Protein AF-A0A1H4GBQ2-F1 (afdb_monomer_lite)

pLDDT: mean 77.28, std 14.81, range [30.03, 96.12]

Structure (mmCIF, N/CA/C/O backbone):
data_AF-A0A1H4GBQ2-F1
#
_entry.id   AF-A0A1H4GBQ2-F1
#
loop_
_atom_site.group_PDB
_atom_site.id
_atom_site.type_symbol
_atom_site.label_atom_id
_atom_site.label_alt_id
_atom_site.label_comp_id
_atom_site.label_asym_id
_atom_site.label_entity_id
_atom_site.label_seq_id
_atom_site.pdbx_PDB_ins_code
_atom_site.Cartn_x
_atom_site.Cartn_y
_atom_site.Cartn_z
_atom_site.occupancy
_atom_site.B_iso_or_equiv
_atom_site.auth_seq_id
_atom_site.auth_comp_id
_atom_site.auth_asym_id
_atom_site.auth_atom_id
_atom_site.pdbx_PDB_model_num
ATOM 1 N N . MET A 1 1 ? -27.674 4.310 25.712 1.00 76.94 1 MET A N 1
ATOM 2 C CA . MET A 1 1 ? -26.954 3.384 26.612 1.00 76.94 1 MET A CA 1
ATOM 3 C C . MET A 1 1 ? -27.691 3.393 27.931 1.00 76.94 1 MET A C 1
ATOM 5 O O . MET A 1 1 ? -27.932 4.472 28.451 1.00 76.94 1 MET A O 1
ATOM 9 N N . ALA A 1 2 ? -28.086 2.229 28.436 1.00 80.38 2 ALA A N 1
ATOM 10 C CA . ALA A 1 2 ? -28.625 2.151 29.788 1.00 80.38 2 ALA A CA 1
ATOM 11 C C . ALA A 1 2 ? -27.504 1.895 30.788 1.00 80.38 2 ALA A C 1
ATOM 13 O O . ALA A 1 2 ? -26.468 1.318 30.448 1.00 80.38 2 ALA A O 1
ATOM 14 N N . ASN A 1 3 ? -27.729 2.291 32.031 1.00 89.44 3 ASN A N 1
ATOM 15 C CA . ASN A 1 3 ? -26.809 2.050 33.128 1.00 89.44 3 ASN A CA 1
ATOM 16 C C . ASN A 1 3 ? -27.452 1.130 34.188 1.00 89.44 3 ASN A C 1
ATOM 18 O O . ASN A 1 3 ? -28.636 0.794 34.131 1.00 89.44 3 ASN A O 1
ATOM 22 N N . ILE A 1 4 ? -26.668 0.674 35.169 1.00 90.88 4 ILE A N 1
ATOM 23 C CA . ILE A 1 4 ? -27.172 -0.248 36.204 1.00 90.88 4 ILE A CA 1
ATOM 24 C C . ILE A 1 4 ? -28.290 0.393 37.037 1.00 90.88 4 ILE A C 1
ATOM 26 O O . ILE A 1 4 ? -29.194 -0.314 37.489 1.00 90.88 4 ILE A O 1
ATOM 30 N N . ILE A 1 5 ? -28.262 1.717 37.219 1.00 91.19 5 ILE A N 1
ATOM 31 C CA . ILE A 1 5 ? -29.330 2.440 37.913 1.00 91.19 5 ILE A CA 1
ATOM 32 C C . ILE A 1 5 ? -30.654 2.355 37.138 1.00 91.19 5 ILE A C 1
ATOM 34 O O . ILE A 1 5 ? -31.683 2.124 37.770 1.00 91.19 5 ILE A O 1
ATOM 38 N N . ASP A 1 6 ? -30.653 2.419 35.804 1.00 91.44 6 ASP A N 1
ATOM 39 C CA . ASP A 1 6 ? -31.865 2.220 34.988 1.00 91.44 6 ASP A CA 1
ATOM 40 C C . ASP A 1 6 ? -32.473 0.831 35.190 1.00 91.44 6 ASP A C 1
ATOM 42 O O . ASP A 1 6 ? -33.692 0.666 35.252 1.00 91.44 6 ASP A O 1
ATOM 46 N N . GLY A 1 7 ? -31.619 -0.182 35.330 1.00 92.06 7 GLY A N 1
ATOM 47 C CA . GLY A 1 7 ? -32.039 -1.534 35.675 1.00 92.06 7 GLY A CA 1
ATOM 48 C C . GLY A 1 7 ? -32.693 -1.614 37.055 1.00 92.06 7 GLY A C 1
ATOM 49 O O . GLY A 1 7 ? -33.769 -2.190 37.208 1.00 92.06 7 GLY A O 1
ATOM 50 N N . LEU A 1 8 ? -32.105 -0.962 38.060 1.00 92.56 8 LEU A N 1
ATOM 51 C CA . LEU A 1 8 ? -32.701 -0.863 39.399 1.00 92.56 8 LEU A CA 1
ATOM 52 C C . LEU A 1 8 ? -34.029 -0.087 39.378 1.00 92.56 8 LEU A C 1
ATOM 54 O O . LEU A 1 8 ? -34.978 -0.486 40.050 1.00 92.56 8 LEU A O 1
ATOM 58 N N . ASN A 1 9 ? -34.133 0.948 38.541 1.00 92.25 9 ASN A N 1
ATOM 59 C CA . ASN A 1 9 ? -35.370 1.687 38.283 1.00 92.25 9 ASN A CA 1
ATOM 60 C C . ASN A 1 9 ? -36.445 0.842 37.584 1.00 92.25 9 ASN A C 1
ATOM 62 O O . ASN A 1 9 ? -37.600 1.264 37.562 1.00 92.25 9 ASN A O 1
ATOM 66 N N . LYS A 1 10 ? -36.117 -0.344 37.053 1.00 93.81 10 LYS A N 1
ATOM 67 C CA . LYS A 1 10 ? -37.066 -1.319 36.483 1.00 93.81 10 LYS A CA 1
ATOM 68 C C . LYS A 1 10 ? -37.349 -2.518 37.398 1.00 93.81 10 LYS A C 1
ATOM 70 O O . LYS A 1 10 ? -38.319 -3.231 37.168 1.00 93.81 10 LYS A O 1
ATOM 75 N N . ALA A 1 11 ? -36.565 -2.722 38.458 1.00 94.12 11 ALA A N 1
ATOM 76 C CA . ALA A 1 11 ? -36.731 -3.847 39.383 1.00 94.12 11 ALA A CA 1
ATOM 77 C C . ALA A 1 11 ? -38.071 -3.798 40.134 1.00 94.12 11 ALA A C 1
ATOM 79 O O . ALA A 1 11 ? -38.627 -2.721 40.362 1.00 94.12 11 ALA A O 1
ATOM 80 N N . THR A 1 12 ? -38.602 -4.947 40.556 1.00 94.69 12 THR A N 1
ATOM 81 C CA . THR A 1 12 ? -39.838 -4.964 41.350 1.00 94.69 12 THR A CA 1
ATOM 82 C C . THR A 1 12 ? -39.607 -4.332 42.728 1.00 94.69 12 THR A C 1
ATOM 84 O O . THR A 1 12 ? -38.496 -4.355 43.264 1.00 94.69 12 THR A O 1
ATOM 87 N N . ASN A 1 13 ? -40.655 -3.759 43.332 1.00 93.69 13 ASN A N 1
ATOM 88 C CA . ASN A 1 13 ? -40.546 -3.207 44.688 1.00 93.69 13 ASN A CA 1
ATOM 89 C C . ASN A 1 13 ? -40.135 -4.290 45.698 1.00 93.69 13 ASN A C 1
ATOM 91 O O . ASN A 1 13 ? -39.359 -4.017 46.609 1.00 93.69 13 ASN A O 1
ATOM 95 N N . GLU A 1 14 ? -40.618 -5.521 45.519 1.00 93.94 14 GLU A N 1
ATOM 96 C CA . GLU A 1 14 ? -40.261 -6.649 46.376 1.00 93.94 14 GLU A CA 1
ATOM 97 C C . GLU A 1 14 ? -38.757 -6.956 46.313 1.00 93.94 14 GLU A C 1
ATOM 99 O O . GLU A 1 14 ? -38.107 -7.092 47.353 1.00 93.94 14 GLU A O 1
ATOM 104 N N . ASP A 1 15 ? -38.177 -6.992 45.113 1.00 94.00 15 ASP A N 1
ATOM 105 C CA . ASP A 1 15 ? -36.750 -7.269 44.942 1.00 94.00 15 ASP A CA 1
ATOM 106 C C . ASP A 1 15 ? -35.870 -6.142 45.490 1.00 94.00 15 ASP A C 1
ATOM 108 O O . ASP A 1 15 ? -34.857 -6.412 46.142 1.00 94.00 15 ASP A O 1
ATOM 112 N N . LEU A 1 16 ? -36.278 -4.880 45.308 1.00 94.62 16 LEU A N 1
ATOM 113 C CA . LEU A 1 16 ? -35.585 -3.725 45.887 1.00 94.62 16 LEU A CA 1
ATOM 114 C C . LEU A 1 16 ? -35.581 -3.780 47.420 1.00 94.62 16 LEU A C 1
ATOM 116 O O . LEU A 1 16 ? -34.541 -3.557 48.042 1.00 94.62 16 LEU A O 1
ATOM 120 N N . ARG A 1 17 ? -36.709 -4.139 48.046 1.00 94.62 17 ARG A N 1
ATOM 121 C CA . ARG A 1 17 ? -36.796 -4.311 49.507 1.00 94.62 17 ARG A CA 1
ATOM 122 C C . ARG A 1 17 ? -35.899 -5.442 49.993 1.00 94.62 17 ARG A C 1
ATOM 124 O O . ARG A 1 17 ? -35.152 -5.256 50.956 1.00 94.62 17 ARG A O 1
ATOM 131 N N . LYS A 1 18 ? -35.919 -6.592 49.308 1.00 93.69 18 LYS A N 1
ATOM 132 C CA . LYS A 1 18 ? -35.041 -7.730 49.621 1.00 93.69 18 LYS A CA 1
ATOM 133 C C . LYS A 1 18 ? -33.569 -7.334 49.509 1.00 93.69 18 LYS A C 1
ATOM 135 O O . LYS A 1 18 ? -32.798 -7.638 50.422 1.00 93.69 18 LYS A O 1
ATOM 140 N N . LEU A 1 19 ? -33.181 -6.630 48.444 1.00 94.25 19 LEU A N 1
ATOM 141 C CA . LEU A 1 19 ? -31.815 -6.147 48.243 1.00 94.25 19 LEU A CA 1
ATOM 142 C C . LEU A 1 19 ? -31.403 -5.159 49.342 1.00 94.25 19 LEU A C 1
ATOM 144 O O . LEU A 1 19 ? -30.373 -5.364 49.987 1.00 94.25 19 LEU A O 1
ATOM 148 N N . ASN A 1 20 ? -32.217 -4.137 49.619 1.00 95.31 20 ASN A N 1
ATOM 149 C CA . ASN A 1 20 ? -31.943 -3.142 50.660 1.00 95.31 20 ASN A CA 1
ATOM 150 C C . ASN A 1 20 ? -31.788 -3.798 52.043 1.00 95.31 20 ASN A C 1
ATOM 152 O O . ASN A 1 20 ? -30.834 -3.507 52.778 1.00 95.31 20 ASN A O 1
ATOM 156 N N . ALA A 1 21 ? -32.650 -4.770 52.360 1.00 94.50 21 ALA A N 1
ATOM 157 C CA . ALA A 1 21 ? -32.540 -5.575 53.568 1.00 94.50 21 ALA A CA 1
ATOM 158 C C . ALA A 1 21 ? -31.230 -6.385 53.603 1.00 94.50 21 ALA A C 1
ATOM 160 O O . ALA A 1 21 ? -30.543 -6.366 54.627 1.00 94.50 21 ALA A O 1
ATOM 161 N N . ILE A 1 22 ? -30.806 -7.033 52.507 1.00 93.00 22 ILE A N 1
ATOM 162 C CA . ILE A 1 22 ? -29.505 -7.734 52.434 1.00 93.00 22 ILE A CA 1
ATOM 163 C C . ILE A 1 22 ? -28.348 -6.760 52.710 1.00 93.00 22 ILE A C 1
ATOM 165 O O . ILE A 1 22 ? -27.485 -7.029 53.558 1.00 93.00 22 ILE A O 1
ATOM 169 N N . LEU A 1 23 ? -28.329 -5.613 52.025 1.00 92.19 23 LEU A N 1
ATOM 170 C CA . LEU A 1 23 ? -27.261 -4.618 52.132 1.00 92.19 23 LEU A CA 1
ATOM 171 C C . LEU A 1 23 ? -27.115 -4.092 53.564 1.00 92.19 23 LEU A C 1
ATOM 173 O O . LEU A 1 23 ? -25.989 -4.006 54.078 1.00 92.19 23 LEU A O 1
ATOM 177 N N . LYS A 1 24 ? -28.240 -3.818 54.235 1.00 92.75 24 LYS A N 1
ATOM 178 C CA . LYS A 1 24 ? -28.261 -3.318 55.613 1.00 92.75 24 LYS A CA 1
ATOM 179 C C . LYS A 1 24 ? -27.951 -4.397 56.652 1.00 92.75 24 LYS A C 1
ATOM 181 O O . LYS A 1 24 ? -27.216 -4.129 57.603 1.00 92.75 24 LYS A O 1
ATOM 186 N N . THR A 1 25 ? -28.461 -5.614 56.467 1.00 93.06 25 THR A N 1
ATOM 187 C CA . THR A 1 25 ? -28.349 -6.695 57.458 1.00 93.06 25 THR A CA 1
ATOM 188 C C . THR A 1 25 ? -26.918 -7.199 57.583 1.00 93.06 25 THR A C 1
ATOM 190 O O . THR A 1 25 ? -26.358 -7.214 58.679 1.00 93.06 25 THR A O 1
ATOM 193 N N . TYR A 1 26 ? -26.305 -7.606 56.469 1.00 91.38 26 TYR A N 1
ATOM 194 C CA . TYR A 1 26 ? -25.084 -8.414 56.476 1.00 91.38 26 TYR A CA 1
ATOM 195 C C . TYR A 1 26 ? -23.810 -7.570 56.590 1.00 91.38 26 TYR A C 1
ATOM 197 O O . TYR A 1 26 ? -23.049 -7.450 55.636 1.00 91.38 26 TYR A O 1
ATOM 205 N N . THR A 1 27 ? -23.565 -6.939 57.737 1.00 90.75 27 THR A N 1
ATOM 206 C CA . THR A 1 27 ? -22.317 -6.207 58.040 1.00 90.75 27 THR A CA 1
ATOM 207 C C . THR A 1 27 ? -21.495 -6.944 59.100 1.00 90.75 27 THR A C 1
ATOM 209 O O . THR A 1 27 ? -22.057 -7.712 59.879 1.00 90.75 27 THR A O 1
ATOM 212 N N . LEU A 1 28 ? -20.175 -6.709 59.154 1.00 89.00 28 LEU A N 1
ATOM 213 C CA . LEU A 1 28 ? -19.306 -7.288 60.196 1.00 89.00 28 LEU A CA 1
ATOM 214 C C . LEU A 1 28 ? -19.807 -6.913 61.600 1.00 89.00 28 LEU A C 1
ATOM 216 O O . LEU A 1 28 ? -19.947 -7.774 62.463 1.00 89.00 28 LEU A O 1
ATOM 220 N N . THR A 1 29 ? -20.180 -5.644 61.789 1.00 88.69 29 THR A N 1
ATOM 221 C CA . THR A 1 29 ? -20.730 -5.118 63.044 1.00 88.69 29 THR A CA 1
ATOM 222 C C . THR A 1 29 ? -22.030 -5.812 63.438 1.00 88.69 29 THR A C 1
ATOM 224 O O . THR A 1 29 ? -22.156 -6.279 64.566 1.00 88.69 29 THR A O 1
ATOM 227 N N . ASN A 1 30 ? -22.990 -5.934 62.516 1.00 91.25 30 ASN A N 1
ATOM 228 C CA . ASN A 1 30 ? -24.259 -6.599 62.813 1.00 91.25 30 ASN A CA 1
ATOM 229 C C . ASN A 1 30 ? -24.060 -8.085 63.093 1.00 91.25 30 ASN A C 1
ATOM 231 O O . ASN A 1 30 ? -24.680 -8.613 64.011 1.00 91.25 30 ASN A O 1
ATOM 235 N N . TYR A 1 31 ? -23.176 -8.749 62.347 1.00 89.75 31 TYR A N 1
ATOM 236 C CA . TYR A 1 31 ? -22.852 -10.151 62.581 1.00 89.75 31 TYR A CA 1
ATOM 237 C C . TYR A 1 31 ? -22.265 -10.361 63.983 1.00 89.75 31 TYR A C 1
ATOM 239 O O . TYR A 1 31 ? -22.724 -11.233 64.717 1.00 89.75 31 TYR A O 1
ATOM 247 N N . PHE A 1 32 ? -21.323 -9.506 64.391 1.00 86.31 32 PHE A N 1
ATOM 248 C CA . PHE A 1 32 ? -20.734 -9.519 65.729 1.00 86.31 32 PHE A CA 1
ATOM 249 C C . PHE A 1 32 ? -21.778 -9.249 66.825 1.00 86.31 32 PHE A C 1
ATOM 251 O O . PHE A 1 32 ? -21.898 -10.025 67.770 1.00 86.31 32 PHE A O 1
ATOM 258 N N . ILE A 1 33 ? -22.610 -8.211 66.675 1.00 89.00 33 ILE A N 1
ATOM 259 C CA . ILE A 1 33 ? -23.689 -7.898 67.631 1.00 89.00 33 ILE A CA 1
ATOM 260 C C . ILE A 1 33 ? -24.659 -9.077 67.768 1.00 89.00 33 ILE A C 1
ATOM 262 O O . ILE A 1 33 ? -25.045 -9.438 68.881 1.00 89.00 33 ILE A O 1
ATOM 266 N N . GLN A 1 34 ? -25.064 -9.688 66.652 1.00 90.06 34 GLN A N 1
ATOM 267 C CA . GLN A 1 34 ? -25.981 -10.826 66.678 1.00 90.06 34 GLN A CA 1
ATOM 268 C C . GLN A 1 34 ? -25.338 -12.061 67.302 1.00 90.06 34 GLN A C 1
ATOM 270 O O . GLN A 1 34 ? -26.009 -12.756 68.059 1.00 90.06 34 GLN A O 1
ATOM 275 N N . PHE A 1 35 ? -24.043 -12.292 67.078 1.00 86.69 35 PHE A N 1
ATOM 276 C CA . PHE A 1 35 ? -23.303 -13.346 67.765 1.00 86.69 35 PHE A CA 1
ATOM 277 C C . PHE A 1 35 ? -23.357 -13.175 69.292 1.00 86.69 35 PHE A C 1
ATOM 279 O O . PHE A 1 35 ? -23.768 -14.101 69.989 1.00 86.69 35 PHE A O 1
ATOM 286 N N . PHE A 1 36 ? -23.052 -11.983 69.822 1.00 86.38 36 PHE A N 1
ATOM 287 C CA . PHE A 1 36 ? -23.130 -11.730 71.269 1.00 86.38 36 PHE A CA 1
ATOM 288 C C . PHE A 1 36 ? -24.553 -11.816 71.820 1.00 86.38 36 PHE A C 1
ATOM 290 O O . PHE A 1 36 ? -24.750 -12.248 72.954 1.00 86.38 36 PHE A O 1
ATOM 297 N N . ARG A 1 37 ? -25.570 -11.454 71.029 1.00 88.06 37 ARG A N 1
ATOM 298 C CA . ARG A 1 37 ? -26.972 -11.663 71.419 1.00 88.06 37 ARG A CA 1
ATOM 299 C C . ARG A 1 37 ? -27.326 -13.146 71.490 1.00 88.06 37 ARG A C 1
ATOM 301 O O . ARG A 1 37 ? -27.980 -13.546 72.451 1.00 88.06 37 ARG A O 1
ATOM 308 N N . CYS A 1 38 ? -26.872 -13.951 70.529 1.00 87.06 38 CYS A N 1
ATOM 309 C CA . CYS A 1 38 ? -27.035 -15.403 70.554 1.00 87.06 38 CYS A CA 1
ATOM 310 C C . CYS A 1 38 ? -26.312 -16.021 71.757 1.00 87.06 38 CYS A C 1
ATOM 312 O O . CYS A 1 38 ? -26.916 -16.796 72.491 1.00 87.06 38 CYS A O 1
ATOM 314 N N . LEU A 1 39 ? -25.067 -15.619 72.023 1.00 85.19 39 LEU A N 1
ATOM 315 C CA . LEU A 1 39 ? -24.312 -16.068 73.194 1.00 85.19 39 LEU A CA 1
ATOM 316 C C . LEU A 1 39 ? -25.009 -15.657 74.502 1.00 85.19 39 LEU A C 1
ATOM 318 O O . LEU A 1 39 ? -25.190 -16.468 75.405 1.00 85.19 39 LEU A O 1
ATOM 322 N N . GLY A 1 40 ? -25.498 -14.419 74.576 1.00 86.62 40 GLY A N 1
ATOM 323 C CA . GLY A 1 40 ? -26.304 -13.937 75.693 1.00 86.62 40 GLY A CA 1
ATOM 324 C C . GLY A 1 40 ? -27.594 -14.737 75.886 1.00 86.62 40 GLY A C 1
ATOM 325 O O . GLY A 1 40 ? -28.034 -14.908 77.017 1.00 86.62 40 GLY A O 1
ATOM 326 N N . ASN A 1 41 ? -28.195 -15.267 74.817 1.00 88.25 41 ASN A N 1
ATOM 327 C CA . ASN A 1 41 ? -29.344 -16.165 74.930 1.00 88.25 41 ASN A CA 1
ATOM 328 C C . ASN A 1 41 ? -28.969 -17.542 75.483 1.00 88.25 41 ASN A C 1
ATOM 330 O O . ASN A 1 41 ? -29.775 -18.103 76.217 1.00 88.25 41 ASN A O 1
ATOM 334 N N . VAL A 1 42 ? -27.768 -18.057 75.201 1.00 85.69 42 VAL A N 1
ATOM 335 C CA . VAL A 1 42 ? -27.256 -19.276 75.852 1.00 85.69 42 VAL A CA 1
ATOM 336 C C . VAL A 1 42 ? -27.130 -19.048 77.358 1.00 85.69 42 VAL A C 1
ATOM 338 O O . VAL A 1 42 ? -27.633 -19.847 78.141 1.00 85.69 42 VAL A O 1
ATOM 341 N N . PHE A 1 43 ? -26.563 -17.914 77.781 1.00 84.62 43 PHE A N 1
ATOM 342 C CA . PHE A 1 43 ? -26.512 -17.563 79.203 1.00 84.62 43 PHE A CA 1
ATOM 343 C C . PHE A 1 43 ? -27.905 -17.387 79.807 1.00 84.62 43 PHE A C 1
ATOM 345 O O . PHE A 1 43 ? -28.184 -17.937 80.864 1.00 84.62 43 PHE A O 1
ATOM 352 N N . ARG A 1 44 ? -28.820 -16.685 79.128 1.00 87.25 44 ARG A N 1
ATOM 353 C CA . ARG A 1 44 ? -30.214 -16.576 79.585 1.00 87.25 44 ARG A CA 1
ATOM 354 C C . ARG A 1 44 ? -30.869 -17.942 79.738 1.00 87.25 44 ARG A C 1
ATOM 356 O O . ARG A 1 44 ? -31.555 -18.142 80.726 1.00 87.25 44 ARG A O 1
ATOM 363 N N . TYR A 1 45 ? -30.624 -18.870 78.817 1.00 86.69 45 TYR A N 1
ATOM 364 C CA . TYR A 1 45 ? -31.121 -20.237 78.918 1.00 86.69 45 TYR A CA 1
ATOM 365 C C . TYR A 1 45 ? -30.569 -20.952 80.161 1.00 86.69 45 TYR A C 1
ATOM 367 O O . TYR A 1 45 ? -31.349 -21.498 80.937 1.00 86.69 45 TYR A O 1
ATOM 375 N N . ILE A 1 46 ? -29.256 -20.856 80.412 1.00 87.88 46 ILE A N 1
ATOM 376 C CA . ILE A 1 46 ? -28.610 -21.383 81.630 1.00 87.88 46 ILE A CA 1
ATOM 377 C C . ILE A 1 46 ? -29.237 -20.772 82.896 1.00 87.88 46 ILE A C 1
ATOM 379 O O . ILE A 1 46 ? -29.511 -21.484 83.859 1.00 87.88 46 ILE A O 1
ATOM 383 N N . PHE A 1 47 ? -29.540 -19.472 82.876 1.00 87.69 47 PHE A N 1
ATOM 384 C CA . PHE A 1 47 ? -30.160 -18.742 83.987 1.00 87.69 47 PHE A CA 1
ATOM 385 C C . PHE A 1 47 ? -31.704 -18.742 83.969 1.00 87.69 47 PHE A C 1
ATOM 387 O O . PHE A 1 47 ? -32.316 -18.001 84.734 1.00 87.69 47 PHE A O 1
ATOM 394 N N . ARG A 1 48 ? -32.355 -19.548 83.113 1.00 87.81 48 ARG A N 1
ATOM 395 C CA . ARG A 1 48 ? -33.827 -19.640 82.958 1.00 87.81 48 ARG A CA 1
ATOM 396 C C . ARG A 1 48 ? -34.549 -18.310 82.658 1.00 87.81 48 ARG A C 1
ATOM 398 O O . ARG A 1 48 ? -35.730 -18.146 82.954 1.00 87.81 48 ARG A O 1
ATOM 405 N N . ILE A 1 49 ? -33.868 -17.360 82.026 1.00 88.81 49 ILE A N 1
ATOM 406 C CA . ILE A 1 49 ? -34.423 -16.090 81.541 1.00 88.81 49 ILE A CA 1
ATOM 407 C C . ILE A 1 49 ? -34.925 -16.275 80.097 1.00 88.81 49 ILE A C 1
ATOM 409 O O . ILE A 1 49 ? -34.285 -16.953 79.292 1.00 88.81 49 ILE A O 1
ATOM 413 N N . LYS A 1 50 ? -36.050 -15.641 79.726 1.00 84.75 50 LYS A N 1
ATOM 414 C CA . LYS A 1 50 ? -36.595 -15.722 78.355 1.00 84.75 50 LYS A CA 1
ATOM 415 C C . LYS A 1 50 ? -35.574 -15.235 77.304 1.00 84.75 50 LYS A C 1
ATOM 417 O O . LYS A 1 50 ? -35.006 -14.148 77.468 1.00 84.75 50 LYS A O 1
ATOM 422 N N . PRO A 1 51 ? -35.346 -15.991 76.212 1.00 81.62 51 PRO A N 1
ATOM 423 C CA . PRO A 1 51 ? -34.425 -15.590 75.155 1.00 81.62 51 PRO A CA 1
ATOM 424 C C . PRO A 1 51 ? -34.971 -14.380 74.388 1.00 81.62 51 PRO A C 1
ATOM 426 O O . PRO A 1 51 ? -36.177 -14.229 74.202 1.00 81.62 51 PRO A O 1
ATOM 429 N N . LYS A 1 52 ? -34.072 -13.514 73.915 1.00 86.31 52 LYS A N 1
ATOM 430 C CA . LYS A 1 52 ? -34.428 -12.415 73.004 1.00 86.31 52 LYS A CA 1
ATOM 431 C C . LYS A 1 52 ? -34.307 -12.889 71.557 1.00 86.31 52 LYS A C 1
ATOM 433 O O . LYS A 1 52 ? -33.435 -13.697 71.257 1.00 86.31 52 LYS A O 1
ATOM 438 N N . GLN A 1 53 ? -35.120 -12.361 70.646 1.00 84.56 53 GLN A N 1
ATOM 439 C CA . GLN A 1 53 ? -34.962 -12.648 69.217 1.00 84.56 53 GLN A CA 1
ATOM 440 C C . GLN A 1 53 ? -33.576 -12.177 68.738 1.00 84.56 53 GLN A C 1
ATOM 442 O O . GLN A 1 53 ? -33.187 -11.023 68.940 1.00 84.56 53 GLN A O 1
ATOM 447 N N . ALA A 1 54 ? -32.800 -13.098 68.169 1.00 84.00 54 ALA A N 1
ATOM 448 C CA . ALA A 1 54 ? -31.418 -12.878 67.756 1.00 84.00 54 ALA A CA 1
ATOM 449 C C . ALA A 1 54 ? -31.092 -13.717 66.515 1.00 84.00 54 ALA A C 1
ATOM 451 O O . ALA A 1 54 ? -31.720 -14.743 66.261 1.00 84.00 54 ALA A O 1
ATOM 452 N N . GLY A 1 55 ? -30.097 -13.272 65.753 1.00 87.06 55 GLY A N 1
ATOM 453 C CA . GLY A 1 55 ? -29.632 -13.934 64.539 1.00 87.06 55 GLY A CA 1
ATOM 454 C C . GLY A 1 55 ? -29.811 -13.088 63.281 1.00 87.06 55 GLY A C 1
ATOM 455 O O . GLY A 1 55 ? -30.586 -12.132 63.232 1.00 87.06 55 GLY A O 1
ATOM 456 N N . MET A 1 56 ? -29.065 -13.454 62.238 1.00 88.75 56 MET A N 1
ATOM 457 C CA . MET A 1 56 ? -29.036 -12.701 60.980 1.00 88.75 56 MET A CA 1
ATOM 458 C C . MET A 1 56 ? -30.355 -12.784 60.208 1.00 88.75 56 MET A C 1
ATOM 460 O O . MET A 1 56 ? -30.756 -11.794 59.612 1.00 88.75 56 MET A O 1
ATOM 464 N N . SER A 1 57 ? -31.043 -13.931 60.247 1.00 89.31 57 SER A N 1
ATOM 465 C CA . SER A 1 57 ? -32.353 -14.095 59.600 1.00 89.31 57 SER A CA 1
ATOM 466 C C . SER A 1 57 ? -33.417 -13.206 60.247 1.00 89.31 57 SER A C 1
ATOM 468 O O . SER A 1 57 ? -34.142 -12.524 59.537 1.00 89.31 57 SER A O 1
ATOM 470 N N . PHE A 1 58 ? -33.440 -13.119 61.580 1.00 90.56 58 PHE A N 1
ATOM 471 C CA . PHE A 1 58 ? -34.347 -12.214 62.285 1.00 90.56 58 PHE A CA 1
ATOM 472 C C . PHE A 1 58 ? -34.068 -10.741 61.951 1.00 90.56 58 PHE A C 1
ATOM 474 O O . PHE A 1 58 ? -34.984 -9.976 61.658 1.00 90.56 58 PHE A O 1
ATOM 481 N N . LEU A 1 59 ? -32.789 -10.343 61.961 1.00 92.62 59 LEU A N 1
ATOM 482 C CA . LEU A 1 59 ? -32.394 -8.978 61.615 1.00 92.62 59 LEU A CA 1
ATOM 483 C C . LEU A 1 59 ? -32.778 -8.627 60.166 1.00 92.62 59 LEU A C 1
ATOM 485 O O . LEU A 1 59 ? -33.222 -7.509 59.917 1.00 92.62 59 LEU A O 1
ATOM 489 N N . TYR A 1 60 ? -32.649 -9.585 59.243 1.00 93.62 60 TYR A N 1
ATOM 490 C CA . TYR A 1 60 ? -33.083 -9.449 57.854 1.00 93.62 60 TYR A CA 1
ATOM 491 C C . TYR A 1 60 ? -34.585 -9.193 57.741 1.00 93.62 60 TYR A C 1
ATOM 493 O O . TYR A 1 60 ? -34.974 -8.199 57.136 1.00 93.62 60 TYR A O 1
ATOM 501 N N . THR A 1 61 ? -35.417 -10.021 58.379 1.00 92.75 61 THR A N 1
ATOM 502 C CA . THR A 1 61 ? -36.879 -9.858 58.362 1.00 92.75 61 THR A CA 1
ATOM 503 C C . THR A 1 61 ? -37.310 -8.521 58.963 1.00 92.75 61 THR A C 1
ATOM 505 O O . THR A 1 61 ? -38.198 -7.866 58.429 1.00 92.75 61 THR A O 1
ATOM 508 N N . ASN A 1 62 ? -36.645 -8.065 60.030 1.00 93.38 62 ASN A N 1
ATOM 509 C CA . ASN A 1 62 ? -36.938 -6.764 60.630 1.00 93.38 62 ASN A CA 1
ATOM 510 C C . ASN A 1 62 ? -36.603 -5.599 59.682 1.00 93.38 62 ASN A C 1
ATOM 512 O O . ASN A 1 62 ? -37.394 -4.673 59.537 1.00 93.38 62 ASN A O 1
ATOM 516 N N . TYR A 1 63 ? -35.449 -5.641 59.006 1.00 94.62 63 TYR A N 1
ATOM 517 C CA . TYR A 1 63 ? -35.123 -4.619 58.007 1.00 94.62 63 TYR A CA 1
ATOM 518 C C . TYR A 1 63 ? -36.039 -4.689 56.786 1.00 94.62 63 TYR A C 1
ATOM 520 O O . TYR A 1 63 ? -36.422 -3.646 56.271 1.00 94.62 63 TYR A O 1
ATOM 528 N N . GLN A 1 64 ? -36.429 -5.884 56.347 1.00 92.94 64 GLN A N 1
ATOM 529 C CA . GLN A 1 64 ? -37.391 -6.045 55.260 1.00 92.94 64 GLN A CA 1
ATOM 530 C C . GLN A 1 64 ? -38.733 -5.381 55.605 1.00 92.94 64 GLN A C 1
ATOM 532 O O . GLN A 1 64 ? -39.203 -4.565 54.821 1.00 92.94 64 GLN A O 1
ATOM 537 N N . ALA A 1 65 ? -39.257 -5.606 56.816 1.00 91.81 65 ALA A N 1
ATOM 538 C CA . ALA A 1 65 ? -40.482 -4.962 57.296 1.00 91.81 65 ALA A CA 1
ATOM 539 C C . ALA A 1 65 ? -40.370 -3.427 57.390 1.00 91.81 65 ALA A C 1
ATOM 541 O O . ALA A 1 65 ? -41.345 -2.719 57.153 1.00 91.81 65 ALA A O 1
ATOM 542 N N . GLN A 1 66 ? -39.185 -2.891 57.708 1.00 93.75 66 GLN A N 1
ATOM 543 C CA . GLN A 1 66 ? -38.942 -1.442 57.663 1.00 93.75 66 GLN A CA 1
ATOM 544 C C . GLN A 1 66 ? -38.994 -0.902 56.228 1.00 93.75 66 GLN A C 1
ATOM 546 O O . GLN A 1 66 ? -39.563 0.159 55.992 1.00 93.75 66 GLN A O 1
ATOM 551 N N . PHE A 1 67 ? -38.426 -1.632 55.265 1.00 94.62 67 PHE A N 1
ATOM 552 C CA . PHE A 1 67 ? -38.460 -1.251 53.852 1.00 94.62 67 PHE A CA 1
ATOM 553 C C . PHE A 1 67 ? -39.829 -1.483 53.194 1.00 94.62 67 PHE A C 1
ATOM 555 O O . PHE A 1 67 ? -40.128 -0.838 52.192 1.00 94.62 67 PHE A O 1
ATOM 562 N N . ASP A 1 68 ? -40.686 -2.344 53.751 1.00 91.38 68 ASP A N 1
ATOM 563 C CA . ASP A 1 68 ? -42.069 -2.519 53.286 1.00 91.38 68 ASP A CA 1
ATOM 564 C C . ASP A 1 68 ? -42.913 -1.245 53.428 1.00 91.38 68 ASP A C 1
ATOM 566 O O . ASP A 1 68 ? -43.853 -1.050 52.658 1.00 91.38 68 ASP A O 1
ATOM 570 N N . GLN A 1 69 ? -42.547 -0.363 54.364 1.00 91.50 69 GLN A N 1
ATOM 571 C CA . GLN A 1 69 ? -43.215 0.919 54.604 1.00 91.50 69 GLN A CA 1
ATOM 572 C C . GLN A 1 69 ? -42.787 2.023 53.625 1.00 91.50 69 GLN A C 1
ATOM 574 O O . GLN A 1 69 ? -43.428 3.068 53.589 1.00 91.50 69 GLN A O 1
ATOM 579 N N . MET A 1 70 ? -41.722 1.806 52.845 1.00 93.94 70 MET A N 1
ATOM 580 C CA . MET A 1 70 ? -41.200 2.792 51.898 1.00 93.94 70 MET A CA 1
ATOM 581 C C . MET A 1 70 ? -41.835 2.640 50.512 1.00 93.94 70 MET A C 1
ATOM 583 O O . MET A 1 70 ? -42.072 1.524 50.026 1.00 93.94 70 MET A O 1
ATOM 587 N N . ASN A 1 71 ? -42.059 3.772 49.844 1.00 93.00 71 ASN A N 1
ATOM 588 C CA . ASN A 1 71 ? -42.441 3.805 48.435 1.00 93.00 71 ASN A CA 1
ATOM 589 C C . ASN A 1 71 ? -41.221 3.557 47.516 1.00 93.00 71 ASN A C 1
ATOM 591 O O . ASN A 1 71 ? -40.083 3.413 47.966 1.00 93.00 71 ASN A O 1
ATOM 595 N N . ARG A 1 72 ? -41.451 3.460 46.201 1.00 92.62 72 ARG A N 1
ATOM 596 C CA . ARG A 1 72 ? -40.395 3.124 45.232 1.00 92.62 72 ARG A CA 1
ATOM 597 C C . ARG A 1 72 ? -39.255 4.146 45.216 1.00 92.62 72 ARG A C 1
ATOM 599 O O . ARG A 1 72 ? -38.091 3.747 45.248 1.00 92.62 72 ARG A O 1
ATOM 606 N N . ASP A 1 73 ? -39.581 5.433 45.189 1.00 91.75 73 ASP A N 1
ATOM 607 C CA . ASP A 1 73 ? -38.587 6.506 45.100 1.00 91.75 73 ASP A CA 1
ATOM 608 C C . ASP A 1 73 ? -37.735 6.574 46.371 1.00 91.75 73 ASP A C 1
ATOM 610 O O . ASP A 1 73 ? -36.516 6.734 46.301 1.00 91.75 73 ASP A O 1
ATOM 614 N N . GLU A 1 74 ? -38.346 6.347 47.534 1.00 94.00 74 GLU A N 1
ATOM 615 C CA . GLU A 1 74 ? -37.651 6.222 48.817 1.00 94.00 74 GLU A CA 1
ATOM 616 C C . GLU A 1 74 ? -36.701 5.019 48.840 1.00 94.00 74 GLU A C 1
ATOM 618 O O . GLU A 1 74 ? -35.557 5.152 49.281 1.00 94.00 74 GLU A O 1
ATOM 623 N N . LEU A 1 75 ? -37.126 3.859 48.323 1.00 93.88 75 LEU A N 1
ATOM 624 C CA . LEU A 1 75 ? -36.286 2.657 48.247 1.00 93.88 75 LEU A CA 1
ATOM 625 C C . LEU A 1 75 ? -35.057 2.869 47.359 1.00 93.88 75 LEU A C 1
ATOM 627 O O . LEU A 1 75 ? -33.953 2.459 47.734 1.00 93.88 75 LEU A O 1
ATOM 631 N N . ILE A 1 76 ? -35.236 3.507 46.199 1.00 92.69 76 ILE A N 1
ATOM 632 C CA . ILE A 1 76 ? -34.144 3.800 45.265 1.00 92.69 76 ILE A CA 1
ATOM 633 C C . ILE A 1 76 ? -33.241 4.904 45.813 1.00 92.69 76 ILE A C 1
ATOM 635 O O . ILE A 1 76 ? -32.020 4.760 45.767 1.00 92.69 76 ILE A O 1
ATOM 639 N N . SER A 1 77 ? -33.805 5.964 46.392 1.00 92.38 77 SER A N 1
ATOM 640 C CA . SER A 1 77 ? -33.037 7.034 47.036 1.00 92.38 77 SER A CA 1
ATOM 641 C C . SER A 1 77 ? -32.197 6.497 48.197 1.00 92.38 77 SER A C 1
ATOM 643 O O . SER A 1 77 ? -30.998 6.772 48.282 1.00 92.38 77 SER A O 1
ATOM 645 N N . TRP A 1 78 ? -32.774 5.639 49.045 1.00 94.06 78 TRP A N 1
ATOM 646 C CA . TRP A 1 78 ? -32.035 4.953 50.103 1.00 94.06 78 TRP A CA 1
ATOM 647 C C . TRP A 1 78 ? -30.892 4.111 49.536 1.00 94.06 78 TRP A C 1
ATOM 649 O O . TRP A 1 78 ? -29.772 4.189 50.042 1.00 94.06 78 TRP A O 1
ATOM 659 N N . LEU A 1 79 ? -31.148 3.339 48.474 1.00 92.00 79 LEU A N 1
ATOM 660 C CA . LEU A 1 79 ? -30.138 2.499 47.835 1.00 92.00 79 LEU A CA 1
ATOM 661 C C . LEU A 1 79 ? -29.002 3.342 47.245 1.00 92.00 79 LEU A C 1
ATOM 663 O O . LEU A 1 79 ? -27.836 3.060 47.519 1.00 92.00 79 LEU A O 1
ATOM 667 N N . LYS A 1 80 ? -29.318 4.407 46.498 1.00 90.12 80 LYS A N 1
ATOM 668 C CA . LYS A 1 80 ? -28.328 5.345 45.947 1.00 90.12 80 LYS A CA 1
ATOM 669 C C . LYS A 1 80 ? -27.492 5.973 47.061 1.00 90.12 80 LYS A C 1
ATOM 671 O O . LYS A 1 80 ? -26.267 5.910 47.005 1.00 90.12 80 LYS A O 1
ATOM 676 N N . ASN A 1 81 ? -28.126 6.478 48.118 1.00 89.19 81 ASN A N 1
ATOM 677 C CA . ASN A 1 81 ? -27.438 7.064 49.272 1.00 89.19 81 ASN A CA 1
ATOM 678 C C . ASN A 1 81 ? -26.576 6.041 50.019 1.00 89.19 81 ASN A C 1
ATOM 680 O O . ASN A 1 81 ? -25.457 6.353 50.436 1.00 89.19 81 ASN A O 1
ATOM 684 N N . TYR A 1 82 ? -27.056 4.804 50.168 1.00 88.81 82 TYR A N 1
ATOM 685 C CA . TYR A 1 82 ? -26.271 3.710 50.727 1.00 88.81 82 TYR A CA 1
ATOM 686 C C . TYR A 1 82 ? -25.037 3.451 49.870 1.00 88.81 82 TYR A C 1
ATOM 688 O O . TYR A 1 82 ? -23.937 3.371 50.408 1.00 88.81 82 TYR A O 1
ATOM 696 N N . LEU A 1 83 ? -25.186 3.350 48.549 1.00 87.31 83 LEU A N 1
ATOM 697 C CA . LEU A 1 83 ? -24.072 3.119 47.634 1.00 87.31 83 LEU A CA 1
ATOM 698 C C . LEU A 1 83 ? -23.077 4.284 47.702 1.00 87.31 83 LEU A C 1
ATOM 700 O O . LEU A 1 83 ? -21.908 4.042 47.976 1.00 87.31 83 LEU A O 1
ATOM 704 N N . ILE A 1 84 ? -23.531 5.532 47.609 1.00 84.69 84 ILE A N 1
ATOM 705 C CA . ILE A 1 84 ? -22.676 6.724 47.707 1.00 84.69 84 ILE A CA 1
ATOM 706 C C . ILE A 1 84 ? -21.908 6.768 49.039 1.00 84.69 84 ILE A C 1
ATOM 708 O O . ILE A 1 84 ? -20.697 6.958 49.033 1.00 84.69 84 ILE A O 1
ATOM 712 N N . SER A 1 85 ? -22.579 6.555 50.176 1.00 79.69 85 SER A N 1
ATOM 713 C CA . SER A 1 85 ? -21.966 6.657 51.515 1.00 79.69 85 SER A CA 1
ATOM 714 C C . SER A 1 85 ? -21.080 5.466 51.894 1.00 79.69 85 SER A C 1
ATOM 716 O O . SER A 1 85 ? -20.070 5.627 52.581 1.00 79.69 85 SER A O 1
ATOM 718 N N . SER A 1 86 ? -21.446 4.255 51.467 1.00 69.38 86 SER A N 1
ATOM 719 C CA . SER A 1 86 ? -20.664 3.038 51.720 1.00 69.38 86 SER A CA 1
ATOM 720 C C . SER A 1 86 ? -19.415 2.967 50.850 1.00 69.38 86 SER A C 1
ATOM 722 O O . SER A 1 86 ? -18.417 2.349 51.234 1.00 69.38 86 SER A O 1
ATOM 724 N N . HIS A 1 87 ? -19.437 3.635 49.699 1.00 58.41 87 HIS A N 1
ATOM 725 C CA . HIS A 1 87 ? -18.242 3.842 48.928 1.00 58.41 87 HIS A CA 1
ATOM 726 C C . HIS A 1 87 ? -17.461 5.016 49.528 1.00 58.41 87 HIS A C 1
ATOM 728 O O . HIS A 1 87 ? -17.869 6.170 49.478 1.00 58.41 87 HIS A O 1
ATOM 734 N N . ARG A 1 88 ? -16.200 4.770 49.882 1.00 52.19 88 ARG A N 1
ATOM 735 C CA . ARG A 1 88 ? -15.151 5.772 49.630 1.00 52.19 88 ARG A CA 1
ATOM 736 C C . ARG A 1 88 ? -14.998 5.952 48.109 1.00 52.19 88 ARG A C 1
ATOM 738 O O . ARG A 1 88 ? -13.929 5.683 47.563 1.00 52.19 88 ARG A O 1
ATOM 745 N N . VAL A 1 89 ? -16.091 6.284 47.412 1.00 52.00 89 VAL A N 1
ATOM 746 C CA . VAL A 1 89 ? -16.124 6.750 46.032 1.00 52.00 89 VAL A CA 1
ATOM 747 C C . VAL A 1 89 ? -15.302 8.018 46.136 1.00 52.00 89 VAL A C 1
ATOM 749 O O . VAL A 1 89 ? -15.745 9.033 46.658 1.00 52.00 89 VAL A O 1
ATOM 752 N N . ASN A 1 90 ? -14.021 7.897 45.805 1.00 43.62 90 ASN A N 1
ATOM 753 C CA . ASN A 1 90 ? -13.033 8.954 45.946 1.00 43.62 90 ASN A CA 1
ATOM 754 C C . ASN A 1 90 ? -13.250 9.952 44.797 1.00 43.62 90 ASN A C 1
ATOM 756 O O . ASN A 1 90 ? -12.362 10.201 43.991 1.00 43.62 90 ASN A O 1
ATOM 760 N N . ILE A 1 91 ? -14.477 10.454 44.667 1.00 52.78 91 ILE A N 1
ATOM 761 C CA . ILE A 1 91 ? -14.890 11.435 43.674 1.00 52.78 91 ILE A CA 1
ATOM 762 C C . ILE A 1 91 ? -14.938 12.747 44.440 1.00 52.78 91 ILE A C 1
ATOM 764 O O . ILE A 1 91 ? -15.977 13.202 44.906 1.00 52.78 91 ILE A O 1
ATOM 768 N N . LYS A 1 92 ? -13.748 13.301 44.685 1.00 39.91 92 LYS A N 1
ATOM 769 C CA . LYS A 1 92 ? -13.606 14.601 45.340 1.00 39.91 92 LYS A CA 1
ATOM 770 C C . LYS A 1 92 ? -14.384 15.651 44.534 1.00 39.91 92 LYS A C 1
ATOM 772 O O . LYS A 1 92 ? -14.028 15.923 43.391 1.00 39.91 92 LYS A O 1
ATOM 777 N N . GLY A 1 93 ? -15.409 16.239 45.151 1.00 48.44 93 GLY A N 1
ATOM 778 C CA . GLY A 1 93 ? -15.985 17.529 44.756 1.00 48.44 93 GLY A CA 1
ATOM 779 C C . GLY A 1 93 ? -16.802 17.580 43.460 1.00 48.44 93 GLY A C 1
ATOM 780 O O . GLY A 1 93 ? -16.861 18.650 42.864 1.00 48.44 93 GLY A O 1
ATOM 781 N N . LYS A 1 94 ? -17.414 16.479 43.000 1.00 55.06 94 LYS A N 1
ATOM 782 C CA . LYS A 1 94 ? -18.290 16.492 41.810 1.00 55.06 94 LYS A CA 1
ATOM 783 C C . LYS A 1 94 ? -19.711 16.042 42.147 1.00 55.06 94 LYS A C 1
ATOM 785 O O . LYS A 1 94 ? -19.898 15.162 42.983 1.00 55.06 94 LYS A O 1
ATOM 790 N N . GLU A 1 95 ? -20.683 16.641 41.467 1.00 66.88 95 GLU A N 1
ATOM 791 C CA . GLU A 1 95 ? -22.071 16.182 41.422 1.00 66.88 95 GLU A CA 1
ATOM 792 C C . GLU A 1 95 ? -22.110 14.726 40.923 1.00 66.88 95 GLU A C 1
ATOM 794 O O . GLU A 1 95 ? -21.449 14.385 39.939 1.00 66.88 95 GLU A O 1
ATOM 799 N N . ILE A 1 96 ? -22.795 13.842 41.655 1.00 77.56 96 ILE A N 1
ATOM 800 C CA . ILE A 1 96 ? -22.803 12.402 41.368 1.00 77.56 96 ILE A CA 1
ATOM 801 C C . ILE A 1 96 ? -23.953 12.109 40.411 1.00 77.56 96 ILE A C 1
ATOM 803 O O . ILE A 1 96 ? -25.116 12.146 40.805 1.00 77.56 96 ILE A O 1
ATOM 807 N N . THR A 1 97 ? -23.613 11.790 39.167 1.00 86.62 97 THR A N 1
ATOM 808 C CA . THR A 1 97 ? -24.565 11.352 38.144 1.00 86.62 97 THR A CA 1
ATOM 809 C C . THR A 1 97 ? -24.812 9.844 38.231 1.00 86.62 97 THR A C 1
ATOM 811 O O . THR A 1 97 ? -23.971 9.089 38.735 1.00 86.62 97 THR A O 1
ATOM 814 N N . ASP A 1 98 ? -25.961 9.385 37.727 1.00 89.12 98 ASP A N 1
ATOM 815 C CA . ASP A 1 98 ? -26.319 7.957 37.716 1.00 89.12 98 ASP A CA 1
ATOM 816 C C . ASP A 1 98 ? -25.336 7.116 36.881 1.00 89.12 98 ASP A C 1
ATOM 818 O O . ASP A 1 98 ? -25.027 5.978 37.253 1.00 89.12 98 ASP A O 1
ATOM 822 N N . ASP A 1 99 ? -24.761 7.696 35.823 1.00 88.94 99 ASP A N 1
ATOM 823 C CA . ASP A 1 99 ? -23.711 7.064 35.017 1.00 88.94 99 ASP A CA 1
ATOM 824 C C . ASP A 1 99 ? -22.424 6.882 35.825 1.00 88.94 99 ASP A C 1
ATOM 826 O O . ASP A 1 99 ? -21.876 5.782 35.906 1.00 88.94 99 ASP A O 1
ATOM 830 N N . LEU A 1 100 ? -21.967 7.937 36.503 1.00 86.38 100 LEU A N 1
ATOM 831 C CA . LEU A 1 100 ? -20.758 7.894 37.322 1.00 86.38 100 LEU A CA 1
ATOM 832 C C . LEU A 1 100 ? -20.889 6.899 38.484 1.00 86.38 100 LEU A C 1
ATOM 834 O O . LEU A 1 100 ? -19.950 6.150 38.781 1.00 86.38 100 LEU A O 1
ATOM 838 N N . LEU A 1 101 ? -22.064 6.857 39.117 1.00 88.00 101 LEU A N 1
ATOM 839 C CA . LEU A 1 101 ? -22.385 5.877 40.149 1.00 88.00 101 LEU A CA 1
ATOM 840 C C . LEU A 1 101 ? -22.386 4.452 39.575 1.00 88.00 101 LEU A C 1
ATOM 842 O O . LEU A 1 101 ? -21.747 3.568 40.150 1.00 88.00 101 LEU A O 1
ATOM 846 N N . SER A 1 102 ? -23.023 4.237 38.421 1.00 90.75 102 SER A N 1
ATOM 847 C CA . SER A 1 102 ? -23.061 2.939 37.735 1.00 90.75 102 SER A CA 1
ATOM 848 C C . SER A 1 102 ? -21.669 2.422 37.379 1.00 90.75 102 SER A C 1
ATOM 850 O O . SER A 1 102 ? -21.336 1.283 37.706 1.00 90.75 102 SER A O 1
ATOM 852 N N . VAL A 1 103 ? -20.817 3.256 36.776 1.00 89.06 103 VAL A N 1
ATOM 853 C CA . VAL A 1 103 ? -19.435 2.885 36.426 1.00 89.06 103 VAL A CA 1
ATOM 854 C C . VAL A 1 103 ? -18.645 2.502 37.679 1.00 89.06 103 VAL A C 1
ATOM 856 O O . VAL A 1 103 ? -17.901 1.519 37.673 1.00 89.06 103 VAL A O 1
ATOM 859 N N . SER A 1 104 ? -18.823 3.239 38.781 1.00 86.31 104 SER A N 1
ATOM 860 C CA . SER A 1 104 ? -18.165 2.923 40.052 1.00 86.31 104 SER A CA 1
ATOM 861 C C . SER A 1 104 ? -18.591 1.554 40.593 1.00 86.31 104 SER A C 1
ATOM 863 O O . SER A 1 104 ? -17.735 0.745 40.960 1.00 86.31 104 SER A O 1
ATOM 865 N N . ILE A 1 105 ? -19.897 1.267 40.580 1.00 89.75 105 ILE A N 1
ATOM 866 C CA . ILE A 1 105 ? -20.477 -0.023 40.986 1.00 89.75 105 ILE A CA 1
ATOM 867 C C . ILE A 1 105 ? -19.876 -1.159 40.150 1.00 89.75 105 ILE A C 1
ATOM 869 O O . ILE A 1 105 ? -19.407 -2.153 40.710 1.00 89.75 105 ILE A O 1
ATOM 873 N N . LEU A 1 106 ? -19.823 -0.997 38.827 1.00 90.75 106 LEU A N 1
ATOM 874 C CA . LEU A 1 106 ? -19.295 -1.999 37.899 1.00 90.75 106 LEU A CA 1
ATOM 875 C C . LEU A 1 106 ? -17.796 -2.255 38.112 1.00 90.75 106 LEU A C 1
ATOM 877 O O . LEU A 1 106 ? -17.401 -3.405 38.320 1.00 90.75 106 LEU A O 1
ATOM 881 N N . LYS A 1 107 ? -16.969 -1.200 38.199 1.00 87.81 107 LYS A N 1
ATOM 882 C CA . LYS A 1 107 ? -15.528 -1.323 38.507 1.00 87.81 107 LYS A CA 1
ATOM 883 C C . LYS A 1 107 ? -15.301 -2.052 39.843 1.00 87.81 107 LYS A C 1
ATOM 885 O O . LYS A 1 107 ? -14.359 -2.832 39.980 1.00 87.81 107 LYS A O 1
ATOM 890 N N . LYS A 1 108 ? -16.169 -1.844 40.843 1.00 87.62 108 LYS A N 1
ATOM 891 C CA . LYS A 1 108 ? -16.095 -2.555 42.132 1.00 87.62 108 LYS A CA 1
ATOM 892 C C . LYS A 1 108 ? -16.557 -4.008 42.042 1.00 87.62 108 LYS A C 1
ATOM 894 O O . LYS A 1 108 ? -15.922 -4.863 42.657 1.00 87.62 108 LYS A O 1
ATOM 899 N N . ALA A 1 109 ? -17.607 -4.303 41.280 1.00 89.81 109 ALA A N 1
ATOM 900 C CA . ALA A 1 109 ? -18.048 -5.671 41.019 1.00 89.81 109 ALA A CA 1
ATOM 901 C C . ALA A 1 109 ? -16.985 -6.485 40.261 1.00 89.81 109 ALA A C 1
ATOM 903 O O . ALA A 1 109 ? -16.761 -7.648 40.594 1.00 89.81 109 ALA A O 1
ATOM 904 N N . ALA A 1 110 ? -16.275 -5.871 39.310 1.00 89.88 110 ALA A N 1
ATOM 905 C CA . ALA A 1 110 ? -15.211 -6.511 38.535 1.00 89.88 110 ALA A CA 1
ATOM 906 C C . ALA A 1 110 ? -14.087 -7.104 39.414 1.00 89.88 110 ALA A C 1
ATOM 908 O O . ALA A 1 110 ? -13.574 -8.187 39.120 1.00 89.88 110 ALA A O 1
ATOM 909 N N . HIS A 1 111 ? -13.766 -6.477 40.558 1.00 87.56 111 HIS A N 1
ATOM 910 C CA . HIS A 1 111 ? -12.776 -7.003 41.513 1.00 87.56 111 HIS A CA 1
ATOM 911 C C . HIS A 1 111 ? -13.112 -8.401 42.060 1.00 87.56 111 HIS A C 1
ATOM 913 O O . HIS A 1 111 ? -12.211 -9.094 42.540 1.00 87.56 111 HIS A O 1
ATOM 919 N N . LEU A 1 112 ? -14.373 -8.845 41.985 1.00 86.44 112 LEU A N 1
ATOM 920 C CA . LEU A 1 112 ? -14.758 -10.205 42.373 1.00 86.44 112 LEU A CA 1
ATOM 921 C C . LEU A 1 112 ? -14.119 -11.283 41.497 1.00 86.44 112 LEU A C 1
ATOM 923 O O . LEU A 1 112 ? -13.929 -12.404 41.967 1.00 86.44 112 LEU A O 1
ATOM 927 N N . TYR A 1 113 ? -13.810 -10.950 40.248 1.00 86.44 113 TYR A N 1
ATOM 928 C CA . TYR A 1 113 ? -13.367 -11.903 39.236 1.00 86.44 113 TYR A CA 1
ATOM 929 C C . TYR A 1 113 ? -11.869 -11.801 38.937 1.00 86.44 113 TYR A C 1
ATOM 931 O O . TYR A 1 113 ? -11.353 -12.669 38.245 1.00 86.44 113 TYR A O 1
ATOM 939 N N . LYS A 1 114 ? -11.172 -10.784 39.478 1.00 78.06 114 LYS A N 1
ATOM 940 C CA . LYS A 1 114 ? -9.725 -10.546 39.289 1.00 78.06 114 LYS A CA 1
ATOM 941 C C . LYS A 1 114 ? -9.268 -10.673 37.827 1.00 78.06 114 LYS A C 1
ATOM 943 O O . LYS A 1 114 ? -8.211 -11.231 37.561 1.00 78.06 114 LYS A O 1
ATOM 948 N N . ASN A 1 115 ? -10.102 -10.224 36.897 1.00 73.94 115 ASN A N 1
ATOM 949 C CA . ASN A 1 115 ? -9.785 -10.278 35.483 1.00 73.94 115 ASN A CA 1
ATOM 950 C C . ASN A 1 115 ? -9.319 -8.896 35.038 1.00 73.94 115 ASN A C 1
ATOM 952 O O . ASN A 1 115 ? -10.079 -7.929 35.138 1.00 73.94 115 ASN A O 1
ATOM 956 N N . ASP A 1 116 ? -8.089 -8.822 34.548 1.00 69.12 116 ASP A N 1
ATOM 957 C CA . ASP A 1 116 ? -7.504 -7.579 34.055 1.00 69.12 116 ASP A CA 1
ATOM 958 C C . ASP A 1 116 ? -8.205 -7.101 32.771 1.00 69.12 116 ASP A C 1
ATOM 960 O O . ASP A 1 116 ? -8.165 -5.922 32.452 1.00 69.12 116 ASP A O 1
ATOM 964 N N . SER A 1 117 ? -8.983 -7.949 32.080 1.00 74.44 117 SER A N 1
ATOM 965 C CA . SER A 1 117 ? -9.741 -7.520 30.896 1.00 74.44 117 SER A CA 1
ATOM 966 C C . SER A 1 117 ? -10.773 -6.419 31.186 1.00 74.44 117 SER A C 1
ATOM 968 O O . SER A 1 117 ? -11.108 -5.648 30.290 1.00 74.44 117 SER A O 1
ATOM 970 N N . TYR A 1 118 ? -11.286 -6.313 32.422 1.00 84.06 118 TYR A N 1
ATOM 971 C CA . TYR A 1 118 ? -12.308 -5.316 32.765 1.00 84.06 118 TYR A CA 1
ATOM 972 C C . TYR A 1 118 ? -11.784 -3.876 32.740 1.00 84.06 118 TYR A C 1
ATOM 974 O O . TYR A 1 118 ? -12.587 -2.961 32.583 1.00 84.06 118 TYR A O 1
ATOM 982 N N . SER A 1 119 ? -10.473 -3.631 32.863 1.00 77.88 119 SER A N 1
ATOM 983 C CA . SER A 1 119 ? -9.939 -2.267 32.701 1.00 77.88 119 SER A CA 1
ATOM 984 C C . SER A 1 119 ? -10.048 -1.742 31.272 1.00 77.88 119 SER A C 1
ATOM 986 O O . SER A 1 119 ? -9.886 -0.541 31.063 1.00 77.88 119 SER A O 1
ATOM 988 N N . HIS A 1 120 ? -10.345 -2.618 30.310 1.00 77.88 120 HIS A N 1
ATOM 989 C CA . HIS A 1 120 ? -10.443 -2.291 28.891 1.00 77.88 120 HIS A CA 1
ATOM 990 C C . HIS A 1 120 ? -11.820 -2.627 28.299 1.00 77.88 120 HIS A C 1
ATOM 992 O O . HIS A 1 120 ? -11.973 -2.675 27.082 1.00 77.88 120 HIS A O 1
ATOM 998 N N . MET A 1 121 ? -12.821 -2.893 29.138 1.00 84.88 121 MET A N 1
ATOM 999 C CA . MET A 1 121 ? -14.212 -3.022 28.701 1.00 84.88 121 MET A CA 1
ATOM 1000 C C . MET A 1 121 ? -14.920 -1.686 28.873 1.00 84.88 121 MET A C 1
ATOM 1002 O O . MET A 1 121 ? -14.681 -0.979 29.859 1.00 84.88 121 MET A O 1
ATOM 1006 N N . SER A 1 122 ? -15.834 -1.359 27.958 1.00 86.38 122 SER A N 1
ATOM 1007 C CA . SER A 1 122 ? -16.725 -0.235 28.215 1.00 86.38 122 SER A CA 1
ATOM 1008 C C . SER A 1 122 ? -17.611 -0.513 29.427 1.00 86.38 122 SER A C 1
ATOM 1010 O O . SER A 1 122 ? -17.867 -1.676 29.755 1.00 86.38 122 SER A O 1
ATOM 1012 N N . PRO A 1 123 ? -18.126 0.518 30.116 1.00 88.00 123 PRO A N 1
ATOM 1013 C CA . PRO A 1 123 ? -19.054 0.279 31.213 1.00 88.00 123 PRO A CA 1
ATOM 1014 C C . PRO A 1 123 ? -20.303 -0.496 30.776 1.00 88.00 123 PRO A C 1
ATOM 1016 O O . PRO A 1 123 ? -20.831 -1.281 31.557 1.00 88.00 123 PRO A O 1
ATOM 1019 N N . ALA A 1 124 ? -20.739 -0.336 29.526 1.00 87.12 124 ALA A N 1
ATOM 1020 C CA . ALA A 1 124 ? -21.861 -1.085 28.976 1.00 87.12 124 ALA A CA 1
ATOM 1021 C C . ALA A 1 124 ? -21.525 -2.578 28.808 1.00 87.12 124 ALA A C 1
ATOM 1023 O O . ALA A 1 124 ? -22.247 -3.436 29.309 1.00 87.12 124 ALA A O 1
ATOM 1024 N N . GLU A 1 125 ? -20.377 -2.891 28.198 1.00 88.38 125 GLU A N 1
ATOM 1025 C CA . GLU A 1 125 ? -19.877 -4.268 28.063 1.00 88.38 125 GLU A CA 1
ATOM 1026 C C . GLU A 1 125 ? -19.641 -4.924 29.421 1.00 88.38 125 GLU A C 1
ATOM 1028 O O . GLU A 1 125 ? -19.995 -6.081 29.642 1.00 88.38 125 GLU A O 1
ATOM 1033 N N . MET A 1 126 ? -19.074 -4.162 30.355 1.00 89.88 126 MET A N 1
ATOM 1034 C CA . MET A 1 126 ? -18.855 -4.608 31.721 1.00 89.88 126 MET A CA 1
ATOM 1035 C C . MET A 1 126 ? -20.186 -4.925 32.409 1.00 89.88 126 MET A C 1
ATOM 1037 O O . MET A 1 126 ? -20.270 -5.924 33.117 1.00 89.88 126 MET A O 1
ATOM 1041 N N . ALA A 1 127 ? -21.232 -4.121 32.202 1.00 90.81 127 ALA A N 1
ATOM 1042 C CA . ALA A 1 127 ? -22.565 -4.410 32.724 1.00 90.81 127 ALA A CA 1
ATOM 1043 C C . ALA A 1 127 ? -23.165 -5.682 32.108 1.00 90.81 127 ALA A C 1
ATOM 1045 O O . ALA A 1 127 ? -23.702 -6.515 32.841 1.00 90.81 127 ALA A O 1
ATOM 1046 N N . ASP A 1 128 ? -23.032 -5.867 30.793 1.00 90.00 128 ASP A N 1
ATOM 1047 C CA . ASP A 1 128 ? -23.548 -7.044 30.091 1.00 90.00 128 ASP A CA 1
ATOM 1048 C C . ASP A 1 128 ? -22.843 -8.348 30.471 1.00 90.00 128 ASP A C 1
ATOM 1050 O O . ASP A 1 128 ? -23.502 -9.378 30.607 1.00 90.00 128 ASP A O 1
ATOM 1054 N N . ASP A 1 129 ? -21.533 -8.322 30.708 1.00 90.00 129 ASP A N 1
ATOM 1055 C CA . ASP A 1 129 ? -20.796 -9.494 31.186 1.00 90.00 129 ASP A CA 1
ATOM 1056 C C . ASP A 1 129 ? -21.059 -9.754 32.682 1.00 90.00 129 ASP A C 1
ATOM 1058 O O . ASP A 1 129 ? -21.342 -10.883 33.107 1.00 90.00 129 ASP A O 1
ATOM 1062 N N . LEU A 1 130 ? -21.036 -8.700 33.507 1.00 91.12 130 LEU A N 1
ATOM 1063 C CA . LEU A 1 130 ? -21.227 -8.842 34.948 1.00 91.12 130 LEU A CA 1
ATOM 1064 C C . LEU A 1 130 ? -22.658 -9.217 35.331 1.00 91.12 130 LEU A C 1
ATOM 1066 O O . LEU A 1 130 ? -22.810 -9.883 36.356 1.00 91.12 130 LEU A O 1
ATOM 1070 N N . LYS A 1 131 ? -23.697 -8.846 34.564 1.00 90.88 131 LYS A N 1
ATOM 1071 C CA . LYS A 1 131 ? -25.082 -9.212 34.915 1.00 90.88 131 LYS A CA 1
ATOM 1072 C C . LYS A 1 131 ? -25.255 -10.726 35.008 1.00 90.88 131 LYS A C 1
ATOM 1074 O O . LYS A 1 131 ? -25.800 -11.204 35.997 1.00 90.88 131 LYS A O 1
ATOM 1079 N N . TYR A 1 132 ? -24.706 -11.482 34.054 1.00 87.56 132 TYR A N 1
ATOM 1080 C CA . TYR A 1 132 ? -24.799 -12.943 34.048 1.00 87.56 132 TYR A CA 1
ATOM 1081 C C . TYR A 1 132 ? -23.882 -13.570 35.093 1.00 87.56 132 TYR A C 1
ATOM 1083 O O . TYR A 1 132 ? -24.317 -14.417 35.869 1.00 87.56 132 TYR A O 1
ATOM 1091 N N . LYS A 1 133 ? -22.631 -13.102 35.196 1.00 90.12 133 LYS A N 1
ATOM 1092 C CA . LYS A 1 133 ? -21.691 -13.629 36.200 1.00 90.12 133 LYS A CA 1
ATOM 1093 C C . LYS A 1 133 ? -22.173 -13.393 37.633 1.00 90.12 133 LYS A C 1
ATOM 1095 O O . LYS A 1 133 ? -21.888 -14.189 38.527 1.00 90.12 133 LYS A O 1
ATOM 1100 N N . CYS A 1 134 ? -22.878 -12.288 37.871 1.00 90.50 134 CYS A N 1
ATOM 1101 C CA . CYS A 1 134 ? -23.444 -11.967 39.174 1.00 90.50 134 CYS A CA 1
ATOM 1102 C C . CYS A 1 134 ? -24.822 -12.600 39.419 1.00 90.50 134 CYS A C 1
ATOM 1104 O O . CYS A 1 134 ? -25.161 -12.766 40.589 1.00 90.50 134 CYS A O 1
ATOM 1106 N N . ALA A 1 135 ? -25.581 -12.986 38.383 1.00 87.56 135 ALA A N 1
ATOM 1107 C CA . ALA A 1 135 ? -26.926 -13.561 38.517 1.00 87.56 135 ALA A CA 1
ATOM 1108 C C . ALA A 1 135 ? -26.960 -14.799 39.431 1.00 87.56 135 ALA A C 1
ATOM 1110 O O . ALA A 1 135 ? -27.824 -14.908 40.298 1.00 87.56 135 ALA A O 1
ATOM 1111 N N . ASP A 1 136 ? -25.958 -15.675 39.329 1.00 81.50 136 ASP A N 1
ATOM 1112 C CA . ASP A 1 136 ? -25.880 -16.907 40.128 1.00 81.50 136 ASP A CA 1
ATOM 1113 C C . ASP A 1 136 ? -25.357 -16.697 41.564 1.00 81.50 136 ASP A C 1
ATOM 1115 O O . ASP A 1 136 ? -25.124 -17.658 42.315 1.00 81.50 136 ASP A O 1
ATOM 1119 N N . ARG A 1 137 ? -25.134 -15.448 41.998 1.00 83.38 137 ARG A N 1
ATOM 1120 C CA . ARG A 1 137 ? -24.600 -15.178 43.338 1.00 83.38 137 ARG A CA 1
ATOM 1121 C C . ARG A 1 137 ? -25.637 -15.454 44.412 1.00 83.38 137 ARG A C 1
ATOM 1123 O O . ARG A 1 137 ? -26.490 -14.636 44.737 1.00 83.38 137 ARG A O 1
ATOM 1130 N N . LYS A 1 138 ? -25.460 -16.585 45.084 1.00 85.31 138 LYS A N 1
ATOM 1131 C CA . LYS A 1 138 ? -26.248 -16.960 46.260 1.00 85.31 138 LYS A CA 1
ATOM 1132 C C . LYS A 1 138 ? -25.840 -16.156 47.499 1.00 85.31 138 LYS A C 1
ATOM 1134 O O . LYS A 1 138 ? -24.656 -15.913 47.751 1.00 85.31 138 LYS A O 1
ATOM 1139 N N . LEU A 1 139 ? -26.816 -15.879 48.365 1.00 85.75 139 LEU A N 1
ATOM 1140 C CA . LEU A 1 139 ? -26.628 -15.252 49.685 1.00 85.75 139 LEU A CA 1
ATOM 1141 C C . LEU A 1 139 ? -25.626 -16.007 50.590 1.00 85.75 139 LEU A C 1
ATOM 1143 O O . LEU A 1 139 ? -25.023 -15.440 51.508 1.00 85.75 139 LEU A O 1
ATOM 1147 N N . THR A 1 140 ? -25.394 -17.293 50.315 1.00 84.88 140 THR A N 1
ATOM 1148 C CA . THR A 1 140 ? -24.394 -18.124 51.000 1.00 84.88 140 THR A CA 1
ATOM 1149 C C . THR A 1 140 ? -22.967 -17.587 50.862 1.00 84.88 140 THR A C 1
ATOM 1151 O O . THR A 1 140 ? -22.157 -17.787 51.764 1.00 84.88 140 THR A O 1
ATOM 1154 N N . LYS A 1 141 ? -22.645 -16.847 49.792 1.00 87.19 141 LYS A N 1
ATOM 1155 C CA . LYS A 1 141 ? -21.323 -16.223 49.614 1.00 87.19 141 LYS A CA 1
ATOM 1156 C C . LYS A 1 141 ? -21.101 -15.067 50.591 1.00 87.19 141 LYS A C 1
ATOM 1158 O O . LYS A 1 141 ? -20.066 -15.029 51.253 1.00 87.19 141 LYS A O 1
ATOM 1163 N N . ILE A 1 142 ? -22.098 -14.195 50.765 1.00 88.81 142 ILE A N 1
ATOM 1164 C CA . ILE A 1 142 ? -22.072 -13.095 51.747 1.00 88.81 142 ILE A CA 1
ATOM 1165 C C . ILE A 1 142 ? -21.930 -13.656 53.166 1.00 88.81 142 ILE A C 1
ATOM 1167 O O . ILE A 1 142 ? -21.049 -13.251 53.927 1.00 88.81 142 ILE A O 1
ATOM 1171 N N . THR A 1 143 ? -22.770 -14.630 53.519 1.00 88.88 143 THR A N 1
ATOM 1172 C CA . THR A 1 143 ? -22.730 -15.248 54.854 1.00 88.88 143 THR A CA 1
ATOM 1173 C C . THR A 1 143 ? -21.451 -16.052 55.092 1.00 88.88 143 THR A C 1
ATOM 1175 O O . THR A 1 143 ? -20.941 -16.052 56.210 1.00 88.88 143 THR A O 1
ATOM 1178 N N . GLY A 1 144 ? -20.883 -16.676 54.057 1.00 88.50 144 GLY A N 1
ATOM 1179 C CA . GLY A 1 144 ? -19.596 -17.365 54.121 1.00 88.50 144 GLY A CA 1
ATOM 1180 C C . GLY A 1 144 ? -18.429 -16.431 54.446 1.00 88.50 144 GLY A C 1
ATOM 1181 O O . GLY A 1 144 ? -17.599 -16.772 55.283 1.00 88.50 144 GLY A O 1
ATOM 1182 N N . VAL A 1 145 ? -18.383 -15.224 53.862 1.00 90.50 145 VAL A N 1
ATOM 1183 C CA . VAL A 1 145 ? -17.346 -14.225 54.194 1.00 90.50 145 VAL A CA 1
ATOM 1184 C C . VAL A 1 145 ? -17.419 -13.821 55.668 1.00 90.50 145 VAL A C 1
ATOM 1186 O O . VAL A 1 145 ? -16.385 -13.758 56.330 1.00 90.50 145 VAL A O 1
ATOM 1189 N N . LEU A 1 146 ? -18.629 -13.599 56.191 1.00 90.75 146 LEU A N 1
ATOM 1190 C CA . LEU A 1 146 ? -18.843 -13.255 57.601 1.00 90.75 146 LEU A CA 1
ATOM 1191 C C . LEU A 1 146 ? -18.429 -14.393 58.543 1.00 90.75 146 LEU A C 1
ATOM 1193 O O . LEU A 1 146 ? -17.730 -14.147 59.524 1.00 90.75 146 LEU A O 1
ATOM 1197 N N . LYS A 1 147 ? -18.812 -15.636 58.222 1.00 88.75 147 LYS A N 1
ATOM 1198 C CA . LYS A 1 147 ? -18.409 -16.828 58.983 1.00 88.75 147 LYS A CA 1
ATOM 1199 C C . LYS A 1 147 ? -16.891 -16.986 59.007 1.00 88.75 147 LYS A C 1
ATOM 1201 O O . LYS A 1 147 ? -16.321 -17.144 60.079 1.00 88.75 147 LYS A O 1
ATOM 1206 N N . ASN A 1 148 ? -16.238 -16.896 57.848 1.00 89.50 148 ASN A N 1
ATOM 1207 C CA . ASN A 1 148 ? -14.788 -17.055 57.742 1.00 89.50 148 ASN A CA 1
ATOM 1208 C C . ASN A 1 148 ? -14.036 -15.963 58.499 1.00 89.50 148 ASN A C 1
ATOM 1210 O O . ASN A 1 148 ? -13.068 -16.271 59.187 1.00 89.50 148 ASN A O 1
ATOM 1214 N N . TRP A 1 149 ? -14.485 -14.705 58.394 1.00 92.81 149 TRP A N 1
ATOM 1215 C CA . TRP A 1 149 ? -13.934 -13.622 59.205 1.00 92.81 149 TRP A CA 1
ATOM 1216 C C . TRP A 1 149 ? -14.021 -13.979 60.689 1.00 92.81 149 TRP A C 1
ATOM 1218 O O . TRP A 1 149 ? -12.994 -14.038 61.352 1.00 92.81 149 TRP A O 1
ATOM 1228 N N . PHE A 1 150 ? -15.221 -14.321 61.162 1.00 88.50 150 PHE A N 1
ATOM 1229 C CA . PHE A 1 150 ? -15.471 -14.618 62.566 1.00 88.50 150 PHE A CA 1
ATOM 1230 C C . PHE A 1 150 ? -14.628 -15.785 63.097 1.00 88.50 150 PHE A C 1
ATOM 1232 O O . PHE A 1 150 ? -13.997 -15.647 64.140 1.00 88.50 150 PHE A O 1
ATOM 1239 N N . PHE A 1 151 ? -14.584 -16.919 62.389 1.00 88.62 151 PHE A N 1
ATOM 1240 C CA . PHE A 1 151 ? -13.810 -18.083 62.834 1.00 88.62 151 PHE A CA 1
ATOM 1241 C C . PHE A 1 151 ? -12.306 -17.806 62.865 1.00 88.62 151 PHE A C 1
ATOM 1243 O O . PHE A 1 151 ? -11.632 -18.249 63.790 1.00 88.62 151 PHE A O 1
ATOM 1250 N N . ILE A 1 152 ? -11.782 -17.044 61.900 1.00 88.69 152 ILE A N 1
ATOM 1251 C CA . ILE A 1 152 ? -10.362 -16.679 61.874 1.00 88.69 152 ILE A CA 1
ATOM 1252 C C . ILE A 1 152 ? -10.041 -15.673 62.982 1.00 88.69 152 ILE A C 1
ATOM 1254 O O . ILE A 1 152 ? -9.063 -15.867 63.696 1.00 88.69 152 ILE A O 1
ATOM 1258 N N . THR A 1 153 ? -10.875 -14.653 63.192 1.00 88.25 153 THR A N 1
ATOM 1259 C CA . THR A 1 153 ? -10.715 -13.699 64.300 1.00 88.25 153 THR A CA 1
ATOM 1260 C C . THR A 1 153 ? -10.776 -14.404 65.654 1.00 88.25 153 THR A C 1
ATOM 1262 O O . THR A 1 153 ? -9.947 -14.140 66.522 1.00 88.25 153 THR A O 1
ATOM 1265 N N . LEU A 1 154 ? -11.699 -15.356 65.826 1.00 88.81 154 LEU A N 1
ATOM 1266 C CA . LEU A 1 154 ? -11.795 -16.176 67.034 1.00 88.81 154 LEU A CA 1
ATOM 1267 C C . LEU A 1 154 ? -10.541 -17.038 67.233 1.00 88.81 154 LEU A C 1
ATOM 1269 O O . LEU A 1 154 ? -10.009 -17.098 68.336 1.00 88.81 154 LEU A O 1
ATOM 1273 N N . PHE A 1 155 ? -10.044 -17.672 66.171 1.00 90.00 155 PHE A N 1
ATOM 1274 C CA . PHE A 1 155 ? -8.824 -18.477 66.218 1.00 90.00 155 PHE A CA 1
ATOM 1275 C C . PHE A 1 155 ? -7.589 -17.636 66.572 1.00 90.00 155 PHE A C 1
ATOM 1277 O O . PHE A 1 155 ? -6.825 -18.007 67.461 1.00 90.00 155 PHE A O 1
ATOM 1284 N N . LEU A 1 156 ? -7.425 -16.469 65.940 1.00 89.25 156 LEU A N 1
ATOM 1285 C CA . LEU A 1 156 ? -6.347 -15.524 66.243 1.00 89.25 156 LEU A CA 1
ATOM 1286 C C . LEU A 1 156 ? -6.435 -15.002 67.679 1.00 89.25 156 LEU A C 1
ATOM 1288 O O . LEU A 1 156 ? -5.408 -14.862 68.340 1.00 89.25 156 LEU A O 1
ATOM 1292 N N . PHE A 1 157 ? -7.648 -14.760 68.178 1.00 88.75 157 PHE A N 1
ATOM 1293 C CA . PHE A 1 157 ? -7.874 -14.360 69.562 1.00 88.75 157 PHE A CA 1
ATOM 1294 C C . PHE A 1 157 ? -7.469 -15.471 70.539 1.00 88.75 157 PHE A C 1
ATOM 1296 O O . PHE A 1 157 ? -6.750 -15.205 71.498 1.00 88.75 157 PHE A O 1
ATOM 1303 N N . ILE A 1 158 ? -7.849 -16.726 70.267 1.00 90.19 158 ILE A N 1
ATOM 1304 C CA . ILE A 1 158 ? -7.447 -17.885 71.079 1.00 90.19 158 ILE A CA 1
ATOM 1305 C C . ILE A 1 158 ? -5.922 -18.042 71.086 1.00 90.19 158 ILE A C 1
ATOM 1307 O O . ILE A 1 158 ? -5.350 -18.248 72.154 1.00 90.19 158 ILE A O 1
ATOM 1311 N N . ILE A 1 159 ? -5.253 -17.892 69.937 1.00 89.25 159 ILE A N 1
ATOM 1312 C CA . ILE A 1 159 ? -3.783 -17.912 69.861 1.00 89.25 159 ILE A CA 1
ATOM 1313 C C . ILE A 1 159 ? -3.183 -16.778 70.689 1.00 89.25 159 ILE A C 1
ATOM 1315 O O . ILE A 1 159 ? -2.256 -17.022 71.453 1.00 89.25 159 ILE A O 1
ATOM 1319 N N . ALA A 1 160 ? -3.701 -15.553 70.574 1.00 87.69 160 ALA A N 1
ATOM 1320 C CA . ALA A 1 160 ? -3.209 -14.420 71.351 1.00 87.69 160 ALA A CA 1
ATOM 1321 C C . ALA A 1 160 ? -3.356 -14.675 72.861 1.00 87.69 160 ALA A C 1
ATOM 1323 O O . ALA A 1 160 ? -2.396 -14.492 73.609 1.00 87.69 160 ALA A O 1
ATOM 1324 N N . CYS A 1 161 ? -4.511 -15.180 73.306 1.00 87.50 161 CYS A N 1
ATOM 1325 C CA . CYS A 1 161 ? -4.729 -15.589 74.693 1.00 87.50 161 CYS A CA 1
ATOM 1326 C C . CYS A 1 161 ? -3.775 -16.710 75.119 1.00 87.50 161 CYS A C 1
ATOM 1328 O O . CYS A 1 161 ? -3.182 -16.621 76.191 1.00 87.50 161 CYS A O 1
ATOM 1330 N N . PHE A 1 162 ? -3.589 -17.738 74.287 1.00 89.12 162 PHE A N 1
ATOM 1331 C CA . PHE A 1 162 ? -2.679 -18.844 74.574 1.00 89.12 162 PHE A CA 1
ATOM 1332 C C . PHE A 1 162 ? -1.230 -18.369 74.677 1.00 89.12 162 PHE A C 1
ATOM 1334 O O . PHE A 1 162 ? -0.549 -18.754 75.614 1.00 89.12 162 PHE A O 1
ATOM 1341 N N . LEU A 1 163 ? -0.766 -17.498 73.776 1.00 85.69 163 LEU A N 1
ATOM 1342 C CA . LEU A 1 163 ? 0.578 -16.919 73.825 1.00 85.69 163 LEU A CA 1
ATOM 1343 C C . LEU A 1 163 ? 0.778 -16.061 75.075 1.00 85.69 163 LEU A C 1
ATOM 1345 O O . LEU A 1 163 ? 1.831 -16.149 75.698 1.00 85.69 163 LEU A O 1
ATOM 1349 N N . ILE A 1 164 ? -0.233 -15.281 75.472 1.00 83.50 164 ILE A N 1
ATOM 1350 C CA . ILE A 1 164 ? -0.206 -14.519 76.724 1.00 83.50 164 ILE A CA 1
ATOM 1351 C C . ILE A 1 164 ? -0.092 -15.481 77.916 1.00 83.50 164 ILE A C 1
ATOM 1353 O O . ILE A 1 164 ? 0.820 -15.331 78.723 1.00 83.50 164 ILE A O 1
ATOM 1357 N N . VAL A 1 165 ? -0.954 -16.499 78.011 1.00 83.94 165 VAL A N 1
ATOM 1358 C CA . VAL A 1 165 ? -0.939 -17.482 79.114 1.00 83.94 165 VAL A CA 1
ATOM 1359 C C . VAL A 1 165 ? 0.348 -18.310 79.130 1.00 83.94 165 VAL A C 1
ATOM 1361 O O . VAL A 1 165 ? 0.920 -18.520 80.193 1.00 83.94 165 VAL A O 1
ATOM 1364 N N . TYR A 1 166 ? 0.830 -18.765 77.973 1.00 82.38 166 TYR A N 1
ATOM 1365 C CA . TYR A 1 166 ? 2.080 -19.513 77.818 1.00 82.38 166 TYR A CA 1
ATOM 1366 C C . TYR A 1 166 ? 3.282 -18.672 78.243 1.00 82.38 166 TYR A C 1
ATOM 1368 O O . TYR A 1 166 ? 4.145 -19.161 78.970 1.00 82.38 166 TYR A O 1
ATOM 1376 N N . TYR A 1 167 ? 3.311 -17.399 77.837 1.00 77.75 167 TYR A N 1
ATOM 1377 C CA . TYR A 1 167 ? 4.325 -16.452 78.278 1.00 77.75 167 TYR A CA 1
ATOM 1378 C C . TYR A 1 167 ? 4.279 -16.272 79.798 1.00 77.75 167 TYR A C 1
ATOM 1380 O O . TYR A 1 167 ? 5.311 -16.451 80.432 1.00 77.75 167 TYR A O 1
ATOM 1388 N N . TYR A 1 168 ? 3.102 -16.022 80.389 1.00 77.12 168 TYR A N 1
ATOM 1389 C CA . TYR A 1 168 ? 2.944 -15.917 81.846 1.00 77.12 168 TYR A CA 1
ATOM 1390 C C . TYR A 1 168 ? 3.394 -17.192 82.571 1.00 77.12 168 TYR A C 1
ATOM 1392 O O . TYR A 1 168 ? 4.192 -17.111 83.494 1.00 77.12 168 TYR A O 1
ATOM 1400 N N . ARG A 1 169 ? 2.973 -18.375 82.110 1.00 75.88 169 ARG A N 1
ATOM 1401 C CA . ARG A 1 169 ? 3.313 -19.660 82.736 1.00 75.88 169 ARG A CA 1
ATOM 1402 C C . ARG A 1 169 ? 4.810 -19.974 82.674 1.00 75.88 169 ARG A C 1
ATOM 1404 O O . ARG A 1 169 ? 5.361 -20.459 83.655 1.00 75.88 169 ARG A O 1
ATOM 1411 N N . ASN A 1 170 ? 5.468 -19.722 81.542 1.00 68.56 170 ASN A N 1
ATOM 1412 C CA . ASN A 1 170 ? 6.905 -19.971 81.403 1.00 68.56 170 ASN A CA 1
ATOM 1413 C C . ASN A 1 170 ? 7.763 -18.902 82.078 1.00 68.56 170 ASN A C 1
ATOM 1415 O O . ASN A 1 170 ? 8.834 -19.240 82.575 1.00 68.56 170 ASN A O 1
ATOM 1419 N N . TYR A 1 171 ? 7.304 -17.646 82.133 1.00 65.69 171 TYR A N 1
ATOM 1420 C CA . TYR A 1 171 ? 7.959 -16.635 82.956 1.00 65.69 171 TYR A CA 1
ATOM 1421 C C . TYR A 1 171 ? 7.801 -16.953 84.439 1.00 65.69 171 TYR A C 1
ATOM 1423 O O . TYR A 1 171 ? 8.813 -16.939 85.119 1.00 65.69 171 TYR A O 1
ATOM 1431 N N . ASP A 1 172 ? 6.621 -17.339 84.931 1.00 57.78 172 ASP A N 1
ATOM 1432 C CA . ASP A 1 172 ? 6.447 -17.751 86.333 1.00 57.78 172 ASP A CA 1
ATOM 1433 C C . ASP A 1 172 ? 7.304 -18.983 86.680 1.00 57.78 172 ASP A C 1
ATOM 1435 O O . ASP A 1 172 ? 7.901 -19.026 87.752 1.00 57.78 172 ASP A O 1
ATOM 1439 N N . LEU A 1 173 ? 7.456 -19.951 85.764 1.00 51.78 173 LEU A N 1
ATOM 1440 C CA . LEU A 1 173 ? 8.320 -21.129 85.955 1.00 51.78 173 LEU A CA 1
ATOM 1441 C C . LEU A 1 173 ? 9.825 -20.807 85.945 1.00 51.78 173 LEU A C 1
ATOM 1443 O O . LEU A 1 173 ? 10.575 -21.431 86.692 1.00 51.78 173 LEU A O 1
ATOM 1447 N N . LEU A 1 174 ? 10.286 -19.860 85.121 1.00 50.59 174 LEU A N 1
ATOM 1448 C CA . LEU A 1 174 ? 11.681 -19.393 85.128 1.00 50.59 174 LEU A CA 1
ATOM 1449 C C . LEU A 1 174 ? 11.960 -18.439 86.296 1.00 50.59 174 LEU A C 1
ATOM 1451 O O . LEU A 1 174 ? 13.040 -18.493 86.874 1.00 50.59 174 LEU A O 1
ATOM 1455 N N . PHE A 1 175 ? 10.987 -17.612 86.675 1.00 49.72 175 PHE A N 1
ATOM 1456 C CA . PHE A 1 175 ? 11.087 -16.667 87.783 1.00 49.72 175 PHE A CA 1
ATOM 1457 C C . PHE A 1 175 ? 11.137 -17.413 89.122 1.00 49.72 175 PHE A C 1
ATOM 1459 O O . PHE A 1 175 ? 12.049 -17.160 89.899 1.00 49.72 175 PHE A O 1
ATOM 1466 N N . PHE A 1 176 ? 10.288 -18.426 89.353 1.00 49.25 176 PHE A N 1
ATOM 1467 C CA . PHE A 1 176 ? 10.361 -19.254 90.570 1.00 49.25 176 PHE A CA 1
ATOM 1468 C C . PHE A 1 176 ? 11.637 -20.102 90.671 1.00 49.25 176 PHE A C 1
ATOM 1470 O O . PHE A 1 176 ? 12.098 -20.369 91.773 1.00 49.25 176 PHE A O 1
ATOM 1477 N N . ARG A 1 177 ? 12.236 -20.521 89.547 1.00 46.41 177 ARG A N 1
ATOM 1478 C CA . ARG A 1 177 ? 13.445 -21.368 89.566 1.00 46.41 177 ARG A CA 1
ATOM 1479 C C . ARG A 1 177 ? 14.751 -20.580 89.722 1.00 46.41 177 ARG A C 1
ATOM 1481 O O . ARG A 1 177 ? 15.777 -21.190 89.998 1.00 46.41 177 ARG A O 1
ATOM 1488 N N . TYR A 1 178 ? 14.720 -19.258 89.534 1.00 47.75 178 TYR A N 1
ATOM 1489 C CA . TYR A 1 178 ? 15.894 -18.379 89.633 1.00 47.75 178 TYR A CA 1
ATOM 1490 C C . TYR A 1 178 ? 15.875 -17.461 90.875 1.00 47.75 178 TYR A C 1
ATOM 1492 O O . TYR A 1 178 ? 16.916 -16.911 91.228 1.00 47.75 178 TYR A O 1
ATOM 1500 N N . TYR A 1 179 ? 14.729 -17.298 91.557 1.00 47.91 179 TYR A N 1
ATOM 1501 C CA . TYR A 1 179 ? 14.574 -16.366 92.690 1.00 47.91 179 TYR A CA 1
ATOM 1502 C C . TYR A 1 179 ? 14.889 -16.918 94.086 1.00 47.91 179 TYR A C 1
ATOM 1504 O O . TYR A 1 179 ? 14.869 -16.142 95.038 1.00 47.91 179 TYR A O 1
ATOM 1512 N N . ASP A 1 180 ? 15.281 -18.185 94.227 1.00 48.72 180 ASP A N 1
ATOM 1513 C CA . ASP A 1 180 ? 15.818 -18.684 95.505 1.00 48.72 180 ASP A CA 1
ATOM 1514 C C . ASP A 1 180 ? 17.247 -18.177 95.802 1.00 48.72 180 ASP A C 1
ATOM 1516 O O . ASP A 1 180 ? 17.814 -18.541 96.830 1.00 48.72 180 ASP A O 1
ATOM 1520 N N . PHE A 1 181 ? 17.859 -17.337 94.944 1.00 46.28 181 PHE A N 1
ATOM 1521 C CA . PHE A 1 181 ? 19.279 -16.991 95.109 1.00 46.28 181 PHE A CA 1
ATOM 1522 C C . PHE A 1 181 ? 19.699 -15.511 95.035 1.00 46.28 181 PHE A C 1
ATOM 1524 O O . PHE A 1 181 ? 20.787 -15.217 95.516 1.00 46.28 181 PHE A O 1
ATOM 1531 N N . PHE A 1 182 ? 18.912 -14.548 94.527 1.00 42.75 182 PHE A N 1
ATOM 1532 C CA . PHE A 1 182 ? 19.335 -13.130 94.567 1.00 42.75 182 PHE A CA 1
ATOM 1533 C C . PHE A 1 182 ? 18.192 -12.107 94.664 1.00 42.75 182 PHE A C 1
ATOM 1535 O O . PHE A 1 182 ? 17.279 -12.061 93.843 1.00 42.75 182 PHE A O 1
ATOM 1542 N N . SER A 1 183 ? 18.318 -11.217 95.650 1.00 51.72 183 SER A N 1
ATOM 1543 C CA . SER A 1 183 ? 17.478 -10.046 95.905 1.00 51.72 183 SER A CA 1
ATOM 1544 C C . SER A 1 183 ? 17.720 -8.951 94.855 1.00 51.72 183 SER A C 1
ATOM 1546 O O . SER A 1 183 ? 18.714 -8.233 94.942 1.00 51.72 183 SER A O 1
ATOM 1548 N N . VAL A 1 184 ? 16.819 -8.775 93.878 1.00 46.12 184 VAL A N 1
ATOM 1549 C CA . VAL A 1 184 ? 16.823 -7.595 92.986 1.00 46.12 184 VAL A CA 1
ATOM 1550 C C . VAL A 1 184 ? 15.410 -7.066 92.693 1.00 46.12 184 VAL A C 1
ATOM 1552 O O . VAL A 1 184 ? 14.546 -7.783 92.193 1.00 46.12 184 VAL A O 1
ATOM 1555 N N . HIS A 1 185 ? 15.275 -5.779 93.037 1.00 47.69 185 HIS A N 1
ATOM 1556 C CA . HIS A 1 185 ? 14.487 -4.629 92.560 1.00 47.69 185 HIS A CA 1
ATOM 1557 C C . HIS A 1 185 ? 13.088 -4.751 91.885 1.00 47.69 185 HIS A C 1
ATOM 1559 O O . HIS A 1 185 ? 12.916 -5.505 90.927 1.00 47.69 185 HIS A O 1
ATOM 1565 N N . PRO A 1 186 ? 12.129 -3.858 92.248 1.00 51.06 186 PRO A N 1
ATOM 1566 C CA . PRO A 1 186 ? 10.798 -3.704 91.620 1.00 51.06 186 PRO A CA 1
ATOM 1567 C C . PRO A 1 186 ? 10.777 -3.309 90.127 1.00 51.06 186 PRO A C 1
ATOM 1569 O O . PRO A 1 186 ? 9.716 -3.327 89.502 1.00 51.06 186 PRO A O 1
ATOM 1572 N N . ASP A 1 187 ? 11.923 -2.981 89.526 1.00 53.53 187 ASP A N 1
ATOM 1573 C CA . ASP A 1 187 ? 12.020 -2.394 88.179 1.00 53.53 187 ASP A CA 1
ATOM 1574 C C . ASP A 1 187 ? 11.952 -3.418 87.023 1.00 53.53 187 ASP A C 1
ATOM 1576 O O . ASP A 1 187 ? 12.091 -3.057 85.854 1.00 53.53 187 ASP A O 1
ATOM 1580 N N . MET A 1 188 ? 11.709 -4.704 87.314 1.00 50.84 188 MET A N 1
ATOM 1581 C CA . MET A 1 188 ? 11.576 -5.784 86.312 1.00 50.84 188 MET A CA 1
ATOM 1582 C C . MET A 1 188 ? 10.122 -6.082 85.888 1.00 50.84 188 MET A C 1
ATOM 1584 O O . MET A 1 188 ? 9.897 -6.699 84.842 1.00 50.84 188 MET A O 1
ATOM 1588 N N . LEU A 1 189 ? 9.125 -5.568 86.621 1.00 50.19 189 LEU A N 1
ATOM 1589 C CA . LEU A 1 189 ? 7.700 -5.586 86.245 1.00 50.19 189 LEU A CA 1
ATOM 1590 C C . LEU A 1 189 ? 7.345 -4.922 84.885 1.00 50.19 189 LEU A C 1
ATOM 1592 O O . LEU A 1 189 ? 6.369 -5.357 84.264 1.00 50.19 189 LEU A O 1
ATOM 1596 N N . PRO A 1 190 ? 8.094 -3.940 84.333 1.00 53.47 190 PRO A N 1
ATOM 1597 C CA . PRO A 1 190 ? 7.771 -3.337 83.03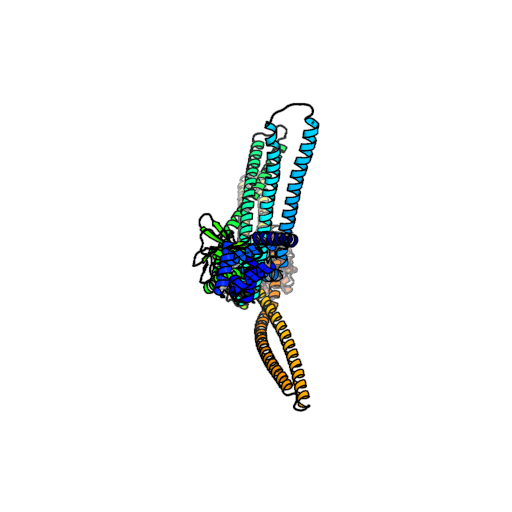8 1.00 53.47 190 PRO A CA 1
ATOM 1598 C C . PRO A 1 190 ? 7.898 -4.303 81.849 1.00 53.47 190 PRO A C 1
ATOM 1600 O O . PRO A 1 190 ? 7.225 -4.109 80.840 1.00 53.47 190 PRO A O 1
ATOM 1603 N N . ARG A 1 191 ? 8.716 -5.366 81.930 1.00 58.44 191 ARG A N 1
ATOM 1604 C CA . ARG A 1 191 ? 8.995 -6.237 80.768 1.00 58.44 191 ARG A CA 1
ATOM 1605 C C . ARG A 1 191 ? 7.830 -7.160 80.393 1.00 58.44 191 ARG A C 1
ATOM 1607 O O . ARG A 1 191 ? 7.603 -7.386 79.205 1.00 58.44 191 ARG A O 1
ATOM 1614 N N . THR A 1 192 ? 7.044 -7.629 81.364 1.00 62.62 192 THR A N 1
ATOM 1615 C CA . THR A 1 192 ? 5.867 -8.482 81.100 1.00 62.62 192 THR A CA 1
ATOM 1616 C C . THR A 1 192 ? 4.710 -7.685 80.495 1.00 62.62 192 THR A C 1
ATOM 1618 O O . THR A 1 192 ? 4.010 -8.176 79.605 1.00 62.62 192 THR A O 1
ATOM 1621 N N . SER A 1 193 ? 4.548 -6.421 80.906 1.00 66.25 193 SER A N 1
ATOM 1622 C CA . SER A 1 193 ? 3.554 -5.522 80.314 1.00 66.25 193 SER A CA 1
ATOM 1623 C C . SER A 1 193 ? 3.901 -5.162 78.865 1.00 66.25 193 SER A C 1
ATOM 1625 O O . SER A 1 193 ? 3.002 -5.149 78.026 1.00 66.25 193 SER A O 1
ATOM 1627 N N . ILE A 1 194 ? 5.188 -4.986 78.532 1.00 74.56 194 ILE A N 1
ATOM 1628 C CA . ILE A 1 194 ? 5.653 -4.741 77.157 1.00 74.56 194 ILE A CA 1
ATOM 1629 C C . ILE A 1 194 ? 5.325 -5.925 76.238 1.00 74.56 194 ILE A C 1
ATOM 1631 O O . ILE A 1 194 ? 4.729 -5.711 75.186 1.00 74.56 194 ILE A O 1
ATOM 1635 N N . VAL A 1 195 ? 5.631 -7.172 76.620 1.00 75.12 195 VAL A N 1
ATOM 1636 C CA . VAL A 1 195 ? 5.343 -8.347 75.767 1.00 75.12 195 VAL A CA 1
ATOM 1637 C C . VAL A 1 195 ? 3.839 -8.573 75.600 1.00 75.12 195 VAL A C 1
ATOM 1639 O O . VAL A 1 195 ? 3.373 -8.795 74.481 1.00 75.12 195 VAL A O 1
ATOM 1642 N N . ARG A 1 196 ? 3.050 -8.440 76.674 1.00 78.06 196 ARG A N 1
ATOM 1643 C CA . ARG A 1 196 ? 1.582 -8.491 76.589 1.00 78.06 196 ARG A CA 1
ATOM 1644 C C . ARG A 1 196 ? 1.042 -7.419 75.642 1.00 78.06 196 ARG A C 1
ATOM 1646 O O . ARG A 1 196 ? 0.188 -7.717 74.807 1.00 78.06 196 ARG A O 1
ATOM 1653 N N . ASN A 1 197 ? 1.542 -6.190 75.754 1.00 80.62 197 ASN A N 1
ATOM 1654 C CA . ASN A 1 197 ? 1.135 -5.082 74.895 1.00 80.62 197 ASN A CA 1
ATOM 1655 C C . ASN A 1 197 ? 1.588 -5.295 73.442 1.00 80.62 197 ASN A C 1
ATOM 1657 O O . ASN A 1 197 ? 0.847 -4.929 72.538 1.00 80.62 197 ASN A O 1
ATOM 1661 N N . LEU A 1 198 ? 2.735 -5.940 73.200 1.00 83.50 198 LEU A N 1
ATOM 1662 C CA . LEU A 1 198 ? 3.196 -6.316 71.860 1.00 83.50 198 LEU A CA 1
ATOM 1663 C C . LEU A 1 198 ? 2.324 -7.410 71.236 1.00 83.50 198 LEU A C 1
ATOM 1665 O O . LEU A 1 198 ? 1.914 -7.256 70.091 1.00 83.50 198 LEU A O 1
ATOM 1669 N N . ILE A 1 199 ? 1.986 -8.478 71.969 1.00 83.12 199 ILE A N 1
ATOM 1670 C CA . ILE A 1 199 ? 1.092 -9.543 71.471 1.00 83.12 199 ILE A CA 1
ATOM 1671 C C . ILE A 1 199 ? -0.305 -8.975 71.205 1.00 83.12 199 ILE A C 1
ATOM 1673 O O . ILE A 1 199 ? -0.885 -9.217 70.148 1.00 83.12 199 ILE A O 1
ATOM 1677 N N . THR A 1 200 ? -0.826 -8.173 72.137 1.00 81.12 200 THR A N 1
ATOM 1678 C CA . THR A 1 200 ? -2.130 -7.513 71.983 1.00 81.12 200 THR A CA 1
ATOM 1679 C C . THR A 1 200 ? -2.100 -6.527 70.816 1.00 81.12 200 THR A C 1
ATOM 1681 O O . THR A 1 200 ? -3.005 -6.528 69.989 1.00 81.12 200 THR A O 1
ATOM 1684 N N . GLY A 1 201 ? -1.036 -5.729 70.695 1.00 84.88 201 GLY A N 1
ATOM 1685 C CA . GLY A 1 201 ? -0.828 -4.794 69.592 1.00 84.88 201 GLY A CA 1
ATOM 1686 C C . GLY A 1 201 ? -0.731 -5.501 68.241 1.00 84.88 201 GLY A C 1
ATOM 1687 O O . GLY A 1 201 ? -1.402 -5.099 67.295 1.00 84.88 201 GLY A O 1
ATOM 1688 N N . ALA A 1 202 ? 0.022 -6.600 68.156 1.00 85.38 202 ALA A N 1
ATOM 1689 C CA . ALA A 1 202 ? 0.129 -7.423 66.956 1.00 85.38 202 ALA A CA 1
ATOM 1690 C C . ALA A 1 202 ? -1.219 -8.048 66.574 1.00 85.38 202 ALA A C 1
ATOM 1692 O O . ALA A 1 202 ? -1.606 -7.978 65.410 1.00 85.38 202 ALA A O 1
ATOM 1693 N N . PHE A 1 203 ? -1.972 -8.588 67.541 1.00 89.44 203 PHE A N 1
ATOM 1694 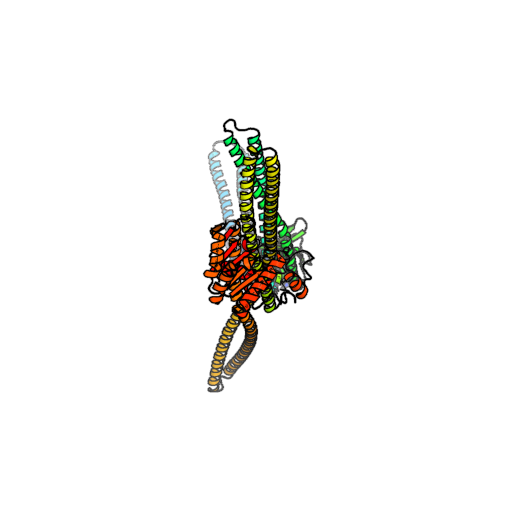C CA . PHE A 1 203 ? -3.329 -9.088 67.307 1.00 89.44 203 PHE A CA 1
ATOM 1695 C C . PHE A 1 203 ? -4.248 -7.985 66.774 1.00 89.44 203 PHE A C 1
ATOM 1697 O O . PHE A 1 203 ? -4.912 -8.193 65.763 1.00 89.44 203 PHE A O 1
ATOM 1704 N N . VAL A 1 204 ? -4.248 -6.800 67.395 1.00 87.25 204 VAL A N 1
ATOM 1705 C CA . VAL A 1 204 ? -5.059 -5.661 66.940 1.00 87.25 204 VAL A CA 1
ATOM 1706 C C . VAL A 1 204 ? -4.670 -5.250 65.518 1.00 87.25 204 VAL A C 1
ATOM 1708 O O . VAL A 1 204 ? -5.553 -5.051 64.690 1.00 87.25 204 VAL A O 1
ATOM 1711 N N . ILE A 1 205 ? -3.376 -5.173 65.194 1.00 88.88 205 ILE A N 1
ATOM 1712 C CA . ILE A 1 205 ? -2.904 -4.842 63.840 1.00 88.88 205 ILE A CA 1
ATOM 1713 C C . ILE A 1 205 ? -3.359 -5.902 62.827 1.00 88.88 205 ILE A C 1
ATOM 1715 O O . ILE A 1 205 ? -3.916 -5.551 61.784 1.00 88.88 205 ILE A O 1
ATOM 1719 N N . ILE A 1 206 ? -3.162 -7.188 63.132 1.00 88.12 206 ILE A N 1
ATOM 1720 C CA . ILE A 1 206 ? -3.574 -8.299 62.264 1.00 88.12 206 ILE A CA 1
ATOM 1721 C C . ILE A 1 206 ? -5.091 -8.282 62.068 1.00 88.12 206 ILE A C 1
ATOM 1723 O O . ILE A 1 206 ? -5.550 -8.398 60.933 1.00 88.12 206 ILE A O 1
ATOM 1727 N N . GLU A 1 207 ? -5.869 -8.080 63.131 1.00 88.31 207 GLU A N 1
ATOM 1728 C CA . GLU A 1 207 ? -7.328 -8.026 63.063 1.00 88.31 207 GLU A CA 1
ATOM 1729 C C . GLU A 1 207 ? -7.808 -6.803 62.279 1.00 88.31 207 GLU A C 1
ATOM 1731 O O . GLU A 1 207 ? -8.721 -6.921 61.469 1.00 88.31 207 GLU A O 1
ATOM 1736 N N . VAL A 1 208 ? -7.168 -5.639 62.418 1.00 88.25 208 VAL A N 1
ATOM 1737 C CA . VAL A 1 208 ? -7.484 -4.459 61.598 1.00 88.25 208 VAL A CA 1
ATOM 1738 C C . VAL A 1 208 ? -7.227 -4.746 60.116 1.00 88.25 208 VAL A C 1
ATOM 1740 O O . VAL A 1 208 ? -8.075 -4.437 59.273 1.00 88.25 208 VAL A O 1
ATOM 1743 N N . ILE A 1 209 ? -6.094 -5.369 59.775 1.00 88.00 209 ILE A N 1
ATOM 1744 C CA . ILE A 1 209 ? -5.760 -5.743 58.391 1.00 88.00 209 ILE A CA 1
ATOM 1745 C C . ILE A 1 209 ? -6.751 -6.789 57.858 1.00 88.00 209 ILE A C 1
ATOM 1747 O O . ILE A 1 209 ? -7.269 -6.647 56.744 1.00 88.00 209 ILE A O 1
ATOM 1751 N N . TRP A 1 210 ? -7.042 -7.821 58.650 1.00 90.31 210 TRP A N 1
ATOM 1752 C CA . TRP A 1 210 ? -7.942 -8.915 58.297 1.00 90.31 210 TRP A CA 1
ATOM 1753 C C . TRP A 1 210 ? -9.389 -8.441 58.144 1.00 90.31 210 TRP A C 1
ATOM 1755 O O . TRP A 1 210 ? -10.006 -8.670 57.104 1.00 90.31 210 TRP A O 1
ATOM 1765 N N . SER A 1 211 ? -9.901 -7.693 59.119 1.00 88.38 211 SER A N 1
ATOM 1766 C CA . SER A 1 211 ? -11.224 -7.070 59.095 1.00 88.38 211 SER A CA 1
ATOM 1767 C C . SER A 1 211 ? -11.374 -6.129 57.903 1.00 88.38 211 SER A C 1
ATOM 1769 O O . SER A 1 211 ? -12.372 -6.200 57.187 1.00 88.38 211 SER A O 1
ATOM 1771 N N . LYS A 1 212 ? -10.350 -5.323 57.584 1.00 88.12 212 LYS A N 1
ATOM 1772 C CA . LYS A 1 212 ? -10.351 -4.483 56.376 1.00 88.12 212 LYS A CA 1
ATOM 1773 C C . LYS A 1 212 ? -10.454 -5.327 55.102 1.00 88.12 212 LYS A C 1
ATOM 1775 O O . LYS A 1 212 ? -11.280 -5.022 54.243 1.00 88.12 212 LYS A O 1
ATOM 1780 N N . LYS A 1 213 ? -9.681 -6.413 54.992 1.00 88.75 213 LYS A N 1
ATOM 1781 C CA . LYS A 1 213 ? -9.717 -7.335 53.842 1.00 88.75 213 LYS A CA 1
ATOM 1782 C C . LYS A 1 213 ? -11.076 -8.031 53.701 1.00 88.75 213 LYS A C 1
ATOM 1784 O O . LYS A 1 213 ? -11.626 -8.093 52.600 1.00 88.75 213 LYS A O 1
ATOM 1789 N N . CYS A 1 214 ? -11.641 -8.516 54.805 1.00 89.25 214 CYS A N 1
ATOM 1790 C CA . CYS A 1 214 ? -12.965 -9.133 54.843 1.00 89.25 214 CYS A CA 1
ATOM 1791 C C . CYS A 1 214 ? -14.077 -8.132 54.534 1.00 89.25 214 CYS A C 1
ATOM 1793 O O . CYS A 1 214 ? -14.980 -8.461 53.771 1.00 89.25 214 CYS A O 1
ATOM 1795 N N . SER A 1 215 ? -13.983 -6.909 55.054 1.00 88.25 215 SER A N 1
ATOM 1796 C CA . SER A 1 215 ? -14.911 -5.816 54.763 1.00 88.25 215 SER A CA 1
ATOM 1797 C C . SER A 1 215 ? -14.920 -5.480 53.271 1.00 88.25 215 SER A C 1
ATOM 1799 O O . SER A 1 215 ? -15.988 -5.433 52.665 1.00 88.25 215 SER A O 1
ATOM 1801 N N . SER A 1 216 ? -13.746 -5.366 52.635 1.00 87.50 216 SER A N 1
ATOM 1802 C CA . SER A 1 216 ? -13.651 -5.168 51.182 1.00 87.50 216 SER A CA 1
ATOM 1803 C C . SER A 1 216 ? -14.261 -6.327 50.394 1.00 87.50 216 SER A C 1
ATOM 1805 O O . SER A 1 216 ? -15.035 -6.094 49.470 1.00 87.50 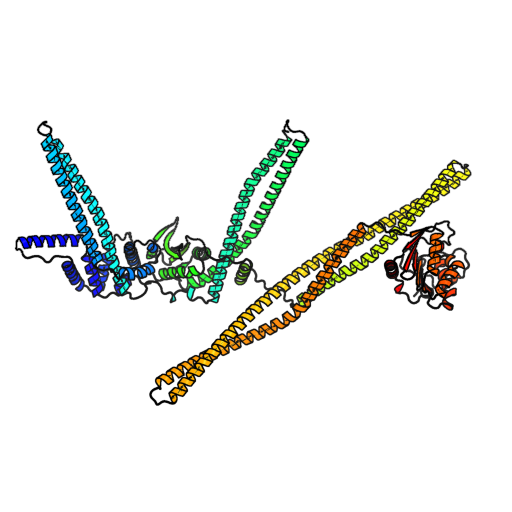216 SER A O 1
ATOM 1807 N N . LYS A 1 217 ? -13.973 -7.581 50.770 1.00 89.06 217 LYS A N 1
ATOM 1808 C CA . LYS A 1 217 ? -14.552 -8.751 50.092 1.00 89.06 217 LYS A CA 1
ATOM 1809 C C . LYS A 1 217 ? -16.074 -8.815 50.252 1.00 89.06 217 LYS A C 1
ATOM 1811 O O . LYS A 1 217 ? -16.779 -9.057 49.280 1.00 89.06 217 LYS A O 1
ATOM 1816 N N . LEU A 1 218 ? -16.576 -8.574 51.461 1.00 90.56 218 LEU A N 1
ATOM 1817 C CA . LEU A 1 218 ? -18.005 -8.527 51.771 1.00 90.56 218 LEU A CA 1
ATOM 1818 C C . LEU A 1 218 ? -18.711 -7.431 50.972 1.00 90.56 218 LEU A C 1
ATOM 1820 O O . LEU A 1 218 ? -19.813 -7.637 50.470 1.00 90.56 218 LEU A O 1
ATOM 1824 N N . PHE A 1 219 ? -18.068 -6.273 50.852 1.00 88.56 219 PHE A N 1
ATOM 1825 C CA . PHE A 1 219 ? -18.555 -5.173 50.042 1.00 88.56 219 PHE A CA 1
ATOM 1826 C C . PHE A 1 219 ? -18.670 -5.573 48.568 1.00 88.56 219 PHE A C 1
ATOM 1828 O O . PHE A 1 219 ? -19.738 -5.407 47.988 1.00 88.56 219 PHE A O 1
ATOM 1835 N N . TYR A 1 220 ? -17.636 -6.178 47.978 1.00 89.38 220 TYR A N 1
ATOM 1836 C CA . TYR A 1 220 ? -17.706 -6.636 46.590 1.00 89.38 220 TYR A CA 1
ATOM 1837 C C . TYR A 1 220 ? -18.830 -7.659 46.368 1.00 89.38 220 TYR A C 1
ATOM 1839 O O . TYR A 1 220 ? -19.559 -7.558 45.388 1.00 89.38 220 TYR A O 1
ATOM 1847 N N . GLU A 1 221 ? -19.035 -8.596 47.301 1.00 91.00 221 GLU A N 1
ATOM 1848 C CA . GLU A 1 221 ? -20.135 -9.572 47.225 1.00 91.00 221 GLU A CA 1
ATOM 1849 C C . GLU A 1 221 ? -21.517 -8.901 47.238 1.00 91.00 221 GLU A C 1
ATOM 1851 O O . GLU A 1 221 ? -22.412 -9.300 46.495 1.00 91.00 221 GLU A O 1
ATOM 1856 N N . LYS A 1 222 ? -21.684 -7.851 48.049 1.00 91.31 222 LYS A N 1
ATOM 1857 C CA . LYS A 1 222 ? -22.910 -7.044 48.091 1.00 91.31 222 LYS A CA 1
ATOM 1858 C C . LYS A 1 222 ? -23.135 -6.256 46.810 1.00 91.31 222 LYS A C 1
ATOM 1860 O O . LYS A 1 222 ? -24.248 -6.241 46.300 1.00 91.31 222 LYS A O 1
ATOM 1865 N N . ILE A 1 223 ? -22.090 -5.630 46.280 1.00 91.44 223 ILE A N 1
ATOM 1866 C CA . ILE A 1 223 ? -22.160 -4.921 45.001 1.00 91.44 223 ILE A CA 1
ATOM 1867 C C . ILE A 1 223 ? -22.498 -5.894 43.864 1.00 91.44 223 ILE A C 1
ATOM 1869 O O . ILE A 1 223 ? -23.293 -5.555 42.995 1.00 91.44 223 ILE A O 1
ATOM 1873 N N . GLY A 1 224 ? -22.007 -7.135 43.924 1.00 91.81 224 GLY A N 1
ATOM 1874 C CA . GLY A 1 224 ? -22.435 -8.202 43.020 1.00 91.81 224 GLY A CA 1
ATOM 1875 C C . GLY A 1 224 ? -23.951 -8.438 43.034 1.00 91.81 224 GLY A C 1
ATOM 1876 O O . GLY A 1 224 ? -24.531 -8.616 41.972 1.00 91.81 224 GLY A O 1
ATOM 1877 N N . GLN A 1 225 ? -24.615 -8.366 44.196 1.00 92.00 225 GLN A N 1
ATOM 1878 C CA . GLN A 1 225 ? -26.085 -8.474 44.286 1.00 92.00 225 GLN A CA 1
ATOM 1879 C C . GLN A 1 225 ? -26.802 -7.284 43.637 1.00 92.00 225 GLN A C 1
ATOM 1881 O O . GLN A 1 225 ? -27.832 -7.459 42.993 1.00 92.00 225 GLN A O 1
ATOM 1886 N N . VAL A 1 226 ? -26.246 -6.078 43.781 1.00 92.94 226 VAL A N 1
ATOM 1887 C CA . VAL A 1 226 ? -26.785 -4.863 43.148 1.00 92.94 226 VAL A CA 1
ATOM 1888 C C . VAL A 1 226 ? -26.708 -4.981 41.626 1.00 92.94 226 VAL A C 1
ATOM 1890 O O . VAL A 1 226 ? -27.697 -4.731 40.944 1.00 92.94 226 VAL A O 1
ATOM 1893 N N . VAL A 1 227 ? -25.556 -5.416 41.100 1.00 93.31 227 VAL A N 1
ATOM 1894 C CA . VAL A 1 227 ? -25.361 -5.640 39.659 1.00 93.31 227 VAL A CA 1
ATOM 1895 C C . VAL A 1 227 ? -26.243 -6.776 39.144 1.00 93.31 227 VAL A C 1
ATOM 1897 O O . VAL A 1 227 ? -26.794 -6.650 38.058 1.00 93.31 227 VAL A O 1
ATOM 1900 N N . ALA A 1 228 ? -26.425 -7.853 39.915 1.00 92.56 228 ALA A N 1
ATOM 1901 C CA . ALA A 1 228 ? -27.325 -8.945 39.548 1.00 92.56 228 ALA A CA 1
ATOM 1902 C C . ALA A 1 228 ? -28.772 -8.455 39.396 1.00 92.56 228 ALA A C 1
ATOM 1904 O O . ALA A 1 228 ? -29.381 -8.675 38.352 1.00 92.56 228 ALA A O 1
ATOM 1905 N N . LEU A 1 229 ? -29.304 -7.745 40.401 1.00 93.00 229 LEU A N 1
ATOM 1906 C CA . LEU A 1 229 ? -30.679 -7.251 40.349 1.00 93.00 229 LEU A CA 1
ATOM 1907 C C . LEU A 1 229 ? -30.862 -6.206 39.245 1.00 93.00 229 LEU A C 1
ATOM 1909 O O . LEU A 1 229 ? -31.765 -6.348 38.428 1.00 93.00 229 LEU A O 1
ATOM 1913 N N . GLY A 1 230 ? -30.003 -5.181 39.202 1.00 92.56 230 GLY A N 1
ATOM 1914 C CA . GLY A 1 230 ? -30.086 -4.141 38.174 1.00 92.56 230 GLY A CA 1
ATOM 1915 C C . GLY A 1 230 ? -29.924 -4.721 36.767 1.00 92.56 230 GLY A C 1
ATOM 1916 O O . GLY A 1 230 ? -30.682 -4.392 35.862 1.00 92.56 230 GLY A O 1
ATOM 1917 N N . GLY A 1 231 ? -28.996 -5.662 36.604 1.00 91.88 231 GLY A N 1
ATOM 1918 C CA . GLY A 1 231 ? -28.753 -6.374 35.358 1.00 91.88 231 GLY A CA 1
ATOM 1919 C C . GLY A 1 231 ? -29.955 -7.176 34.853 1.00 91.88 231 GLY A C 1
ATOM 1920 O O . GLY A 1 231 ? -30.356 -7.022 33.701 1.00 91.88 231 GLY A O 1
ATOM 1921 N N . LEU A 1 232 ? -30.538 -8.019 35.713 1.00 89.94 232 LEU A N 1
ATOM 1922 C CA . LEU A 1 232 ? -31.673 -8.883 35.364 1.00 89.94 232 LEU A CA 1
ATOM 1923 C C . LEU A 1 232 ? -32.967 -8.087 35.156 1.00 89.94 232 LEU A C 1
ATOM 1925 O O . LEU A 1 232 ? -33.715 -8.366 34.222 1.00 89.94 232 LEU A O 1
ATOM 1929 N N . ALA A 1 233 ? -33.212 -7.068 35.983 1.00 92.25 233 ALA A N 1
ATOM 1930 C CA . ALA A 1 233 ? -34.416 -6.246 35.903 1.00 92.25 233 ALA A CA 1
ATOM 1931 C C . ALA A 1 233 ? -34.488 -5.380 34.637 1.00 92.25 233 ALA A C 1
ATOM 1933 O O . ALA A 1 233 ? -35.582 -5.041 34.187 1.00 92.25 233 ALA A O 1
ATOM 1934 N N . TYR A 1 234 ? -33.346 -5.020 34.041 1.00 90.06 234 TYR A N 1
ATOM 1935 C CA . TYR A 1 234 ? -33.338 -4.237 32.806 1.00 90.06 234 TYR A CA 1
ATOM 1936 C C . TYR A 1 234 ? -33.905 -5.014 31.601 1.00 90.06 234 TYR A C 1
ATOM 1938 O O . TYR A 1 234 ? -34.508 -4.396 30.720 1.00 90.06 234 TYR A O 1
ATOM 1946 N N . ASN A 1 235 ? -33.753 -6.348 31.601 1.00 82.00 235 ASN A N 1
ATOM 1947 C CA . ASN A 1 235 ? -34.232 -7.285 30.577 1.00 82.00 235 ASN A CA 1
ATOM 1948 C C . ASN A 1 235 ? -33.832 -6.897 29.133 1.00 82.00 235 ASN A C 1
ATOM 1950 O O . ASN A 1 235 ? -34.661 -6.847 28.228 1.00 82.00 235 ASN A O 1
ATOM 1954 N N . GLY A 1 236 ? -32.546 -6.587 28.933 1.00 84.88 236 GLY A N 1
ATOM 1955 C CA . GLY A 1 236 ? -31.955 -6.211 27.643 1.00 84.88 236 GLY A CA 1
ATOM 1956 C C . GLY A 1 236 ? -30.427 -6.053 27.722 1.00 84.88 236 GLY A C 1
ATOM 1957 O O . GLY A 1 236 ? -29.854 -6.239 28.805 1.00 84.88 236 GLY A O 1
ATOM 1958 N N . PRO A 1 237 ? -29.742 -5.767 26.600 1.00 86.88 237 PRO A N 1
ATOM 1959 C CA . PRO A 1 237 ? -28.333 -5.378 26.607 1.00 86.88 237 PRO A CA 1
ATOM 1960 C C . PRO A 1 237 ? -28.155 -3.944 27.130 1.00 86.88 237 PRO A C 1
ATOM 1962 O O . PRO A 1 237 ? -28.970 -3.071 26.836 1.00 86.88 237 PRO A O 1
ATOM 1965 N N . PHE A 1 238 ? -27.093 -3.700 27.898 1.00 87.50 238 PHE A N 1
ATOM 1966 C CA . PHE A 1 238 ? -26.692 -2.345 28.300 1.00 87.50 238 PHE A CA 1
ATOM 1967 C C . PHE A 1 238 ? -25.894 -1.651 27.190 1.00 87.50 238 PHE A C 1
ATOM 1969 O O . PHE A 1 238 ? -25.959 -0.423 27.056 1.00 87.50 238 PHE A O 1
ATOM 1976 N N . SER A 1 239 ? -25.162 -2.437 26.390 1.00 82.00 239 SER A N 1
ATOM 1977 C CA . SER A 1 239 ? -24.444 -1.985 25.201 1.00 82.00 239 SER A CA 1
ATOM 1978 C C . SER A 1 239 ? -25.366 -1.309 24.192 1.00 82.00 239 SER A C 1
ATOM 1980 O O . SER A 1 239 ? -26.538 -1.657 24.044 1.00 82.00 239 SER A O 1
ATOM 1982 N N . VAL A 1 240 ? -24.810 -0.352 23.456 1.00 81.31 240 VAL A N 1
ATOM 1983 C CA . VAL A 1 240 ? -25.505 0.316 22.352 1.00 81.31 240 VAL A CA 1
ATOM 1984 C C . VAL A 1 240 ? -25.871 -0.678 21.244 1.00 81.31 240 VAL A C 1
ATOM 1986 O O . VAL A 1 240 ? -25.149 -1.646 21.002 1.00 81.31 240 VAL A O 1
ATOM 1989 N N . SER A 1 241 ? -27.009 -0.461 20.579 1.00 76.94 241 SER A N 1
ATOM 1990 C CA . SER A 1 241 ? -27.464 -1.351 19.507 1.00 76.94 241 SER A CA 1
ATOM 1991 C C . SER A 1 241 ? -26.615 -1.175 18.250 1.00 76.94 241 SER A C 1
ATOM 1993 O O . SER A 1 241 ? -26.423 -0.056 17.771 1.00 76.94 241 SER A O 1
ATOM 1995 N N . SER A 1 242 ? -26.193 -2.287 17.644 1.00 72.75 242 SER A N 1
ATOM 1996 C CA . SER A 1 242 ? -25.482 -2.272 16.359 1.00 72.75 242 SER A CA 1
ATOM 1997 C C . SER A 1 242 ? -26.319 -1.676 15.222 1.00 72.75 242 SER A C 1
ATOM 1999 O O . SER A 1 242 ? -25.765 -1.150 14.259 1.00 72.75 242 SER A O 1
ATOM 2001 N N . SER A 1 243 ? -27.652 -1.682 15.349 1.00 78.00 243 SER A N 1
ATOM 2002 C CA . SER A 1 243 ? -28.571 -1.067 14.385 1.00 78.00 243 SER A CA 1
ATOM 2003 C C . SER A 1 243 ? -28.475 0.458 14.324 1.00 78.00 243 SER A C 1
ATOM 2005 O O . SER A 1 243 ? -29.072 1.054 13.436 1.00 78.00 243 SER A O 1
ATOM 2007 N N . GLU A 1 244 ? -27.785 1.108 15.260 1.00 82.62 244 GLU A N 1
ATOM 2008 C CA . GLU A 1 244 ? -27.633 2.566 15.290 1.00 82.62 244 GLU A CA 1
ATOM 2009 C C . GLU A 1 244 ? -26.296 3.061 14.722 1.00 82.62 244 GLU A C 1
ATOM 2011 O O . GLU A 1 244 ? -26.134 4.273 14.538 1.00 82.62 244 GLU A O 1
ATOM 2016 N N . LEU A 1 245 ? -25.375 2.138 14.434 1.00 89.19 245 LEU A N 1
ATOM 2017 C CA . LEU A 1 245 ? -24.040 2.394 13.895 1.00 89.19 245 LEU A CA 1
ATOM 2018 C C . LEU A 1 245 ? -24.116 2.717 12.398 1.00 89.19 245 LEU A C 1
ATOM 2020 O O . LEU A 1 245 ? -24.881 2.091 11.661 1.00 89.19 245 LEU A O 1
ATOM 2024 N N . ILE A 1 246 ? -23.320 3.678 11.928 1.00 88.94 246 ILE A N 1
ATOM 2025 C CA . ILE A 1 246 ? -23.321 4.103 10.523 1.00 88.94 246 ILE A CA 1
ATOM 2026 C C . ILE A 1 246 ? -22.423 3.202 9.687 1.00 88.94 246 ILE A C 1
ATOM 2028 O O . ILE A 1 246 ? -22.771 2.898 8.548 1.00 88.94 246 ILE A O 1
ATOM 2032 N N . ILE A 1 247 ? -21.282 2.764 10.227 1.00 88.69 247 ILE A N 1
ATOM 2033 C CA . ILE A 1 247 ? -20.288 1.979 9.487 1.00 88.69 247 ILE A CA 1
ATOM 2034 C C . ILE A 1 247 ? -20.917 0.706 8.881 1.00 88.69 247 ILE A C 1
ATOM 2036 O O . ILE A 1 247 ? -20.746 0.500 7.678 1.00 88.69 247 ILE A O 1
ATOM 2040 N N . PRO A 1 248 ? -21.731 -0.097 9.606 1.00 86.19 248 PRO A N 1
ATOM 2041 C CA . PRO A 1 248 ? -22.452 -1.235 9.018 1.00 86.19 248 PRO A CA 1
ATOM 2042 C C . PRO A 1 248 ? -23.535 -0.854 8.000 1.00 86.19 248 PRO A C 1
ATOM 2044 O O . PRO A 1 248 ? -23.903 -1.671 7.159 1.00 86.19 248 PRO A O 1
ATOM 2047 N N . GLN A 1 249 ? -24.083 0.361 8.096 1.00 85.62 249 GLN A N 1
ATOM 2048 C CA . GLN A 1 249 ? -25.150 0.866 7.224 1.00 85.62 249 GLN A CA 1
ATOM 2049 C C . GLN A 1 249 ? -24.617 1.519 5.946 1.00 85.62 249 GLN A C 1
ATOM 2051 O O . GLN A 1 249 ? -25.397 1.824 5.037 1.00 85.62 249 GLN A O 1
ATOM 2056 N N . MET A 1 250 ? -23.306 1.758 5.859 1.00 86.12 250 MET A N 1
ATOM 2057 C CA . MET A 1 250 ? -22.697 2.296 4.652 1.00 86.12 250 MET A CA 1
ATOM 2058 C C . MET A 1 250 ? -22.987 1.382 3.469 1.00 86.12 250 MET A C 1
ATOM 2060 O O . MET A 1 250 ? -22.880 0.156 3.549 1.00 86.12 250 MET A O 1
ATOM 2064 N N . LYS A 1 251 ? -23.321 1.993 2.328 1.00 89.12 251 LYS A N 1
ATOM 2065 C CA . LYS A 1 251 ? -23.443 1.235 1.086 1.00 89.12 251 LYS A CA 1
ATOM 2066 C C . LYS A 1 251 ? -22.122 0.514 0.822 1.00 89.12 251 LYS A C 1
ATOM 2068 O O . LYS A 1 251 ? -21.049 1.108 0.953 1.00 89.12 251 LYS A O 1
ATOM 2073 N N . LYS A 1 252 ? -22.220 -0.764 0.457 1.00 89.38 252 LYS A N 1
ATOM 2074 C CA . LYS A 1 252 ? -21.071 -1.664 0.310 1.00 89.38 252 LYS A CA 1
ATOM 2075 C C . LYS A 1 252 ? -19.985 -1.089 -0.608 1.00 89.38 252 LYS A C 1
ATOM 2077 O O . LYS A 1 252 ? -18.812 -1.164 -0.278 1.00 89.38 252 LYS A O 1
ATOM 2082 N N . ASP A 1 253 ? -20.375 -0.450 -1.709 1.00 87.06 253 ASP A N 1
ATOM 2083 C CA . ASP A 1 253 ? -19.473 0.211 -2.659 1.00 87.06 253 ASP A CA 1
ATOM 2084 C C . ASP A 1 253 ? -18.665 1.354 -2.023 1.00 87.06 253 ASP A C 1
ATOM 2086 O O . ASP A 1 253 ? -17.467 1.489 -2.277 1.00 87.06 253 ASP A O 1
ATOM 2090 N N . VAL A 1 254 ? -19.299 2.158 -1.167 1.00 86.62 254 VAL A N 1
ATOM 2091 C CA . VAL A 1 254 ? -18.641 3.256 -0.447 1.00 86.62 254 VAL A CA 1
ATOM 2092 C C . VAL A 1 254 ? -17.710 2.709 0.635 1.00 86.62 254 VAL A C 1
ATOM 2094 O O . VAL A 1 254 ? -16.590 3.202 0.761 1.00 86.62 254 VAL A O 1
ATOM 2097 N N . ALA A 1 255 ? -18.143 1.684 1.374 1.00 88.38 255 ALA A N 1
ATOM 2098 C CA . ALA A 1 255 ? -17.333 1.018 2.394 1.00 88.38 255 ALA A CA 1
ATOM 2099 C C . ALA A 1 255 ? -16.079 0.366 1.785 1.00 88.38 255 ALA A C 1
ATOM 2101 O O . ALA A 1 255 ? -14.967 0.641 2.227 1.00 88.38 255 ALA A O 1
ATOM 2102 N N . GLU A 1 256 ? -16.233 -0.409 0.707 1.00 90.44 256 GLU A N 1
ATOM 2103 C CA . GLU A 1 256 ? -15.114 -1.041 -0.001 1.00 90.44 256 GLU A CA 1
ATOM 2104 C C . GLU A 1 256 ? -14.158 -0.000 -0.605 1.00 90.44 256 GLU A C 1
ATOM 2106 O O . GLU A 1 256 ? -12.938 -0.161 -0.556 1.00 90.44 256 GLU A O 1
ATOM 2111 N N . LYS A 1 257 ? -14.692 1.094 -1.166 1.00 91.19 257 LYS A N 1
ATOM 2112 C CA . LYS A 1 257 ? -13.872 2.200 -1.675 1.00 91.19 257 LYS A CA 1
ATOM 2113 C C . LYS A 1 257 ? -13.074 2.877 -0.563 1.00 91.19 257 LYS A C 1
ATOM 2115 O O . LYS A 1 257 ? -11.899 3.189 -0.760 1.00 91.19 257 LYS A O 1
ATOM 2120 N N . PHE A 1 258 ? -13.703 3.119 0.583 1.00 92.56 258 PHE A N 1
ATOM 2121 C CA . PHE A 1 258 ? -13.044 3.708 1.742 1.00 92.56 258 PHE A CA 1
ATOM 2122 C C . PHE A 1 258 ? -11.947 2.785 2.280 1.00 92.56 258 PHE A C 1
ATOM 2124 O O . PHE A 1 258 ? -10.824 3.239 2.476 1.00 92.56 258 PHE A O 1
ATOM 2131 N N . GLU A 1 259 ? -12.234 1.489 2.423 1.00 93.25 259 GLU A N 1
ATOM 2132 C CA . GLU A 1 259 ? -11.266 0.479 2.856 1.00 93.25 259 GLU A CA 1
ATOM 2133 C C . GLU A 1 259 ? -10.047 0.414 1.924 1.00 93.25 259 GLU A C 1
ATOM 2135 O O . GLU A 1 259 ? -8.910 0.471 2.395 1.00 93.25 259 GLU A O 1
ATOM 2140 N N . ARG A 1 260 ? -10.249 0.372 0.598 1.00 93.38 260 ARG A N 1
ATOM 2141 C CA . ARG A 1 260 ? -9.137 0.424 -0.370 1.00 93.38 260 ARG A CA 1
ATOM 2142 C C . ARG A 1 260 ? -8.324 1.711 -0.241 1.00 93.38 260 ARG A C 1
ATOM 2144 O O . ARG A 1 260 ? -7.096 1.660 -0.278 1.00 93.38 260 ARG A O 1
ATOM 2151 N N . GLY A 1 261 ? -8.995 2.851 -0.072 1.00 94.12 261 GLY A N 1
ATOM 2152 C CA . GLY A 1 261 ? -8.341 4.138 0.161 1.00 94.12 261 GLY A CA 1
ATOM 2153 C C . GLY A 1 261 ? -7.504 4.152 1.444 1.00 94.12 261 GLY A C 1
ATOM 2154 O O . GLY A 1 261 ? -6.381 4.650 1.432 1.00 94.12 261 GLY A O 1
ATOM 2155 N N . LEU A 1 262 ? -8.009 3.557 2.525 1.00 95.12 262 LEU A N 1
ATOM 2156 C CA . LEU A 1 262 ? -7.305 3.430 3.800 1.00 95.12 262 LEU A CA 1
ATOM 2157 C C . LEU A 1 262 ? -6.057 2.542 3.672 1.00 95.12 262 LEU A C 1
ATOM 2159 O O . LEU A 1 262 ? -4.970 2.948 4.076 1.00 95.12 262 LEU A O 1
ATOM 2163 N N . ARG A 1 263 ? -6.165 1.388 3.001 1.00 95.12 263 ARG A N 1
ATOM 2164 C CA . ARG A 1 263 ? -5.003 0.526 2.713 1.00 95.12 263 ARG A CA 1
ATOM 2165 C C . ARG A 1 263 ? -3.952 1.230 1.853 1.00 95.12 263 ARG A C 1
ATOM 2167 O O . ARG A 1 263 ? -2.752 1.070 2.084 1.00 95.12 263 ARG A O 1
ATOM 2174 N N . ALA A 1 264 ? -4.378 2.038 0.882 1.00 95.12 264 ALA A N 1
ATOM 2175 C CA . ALA A 1 264 ? -3.474 2.852 0.072 1.00 95.12 264 ALA A CA 1
ATOM 2176 C C . ALA A 1 264 ? -2.754 3.922 0.910 1.00 95.12 264 ALA A C 1
ATOM 2178 O O . ALA A 1 264 ? -1.549 4.112 0.750 1.00 95.12 264 ALA A O 1
ATOM 2179 N N . LEU A 1 265 ? -3.456 4.562 1.853 1.00 96.06 265 LEU A N 1
ATOM 2180 C CA . LEU A 1 265 ? -2.857 5.495 2.809 1.00 96.06 265 LEU A CA 1
ATOM 2181 C C . LEU A 1 265 ? -1.791 4.804 3.674 1.00 96.06 265 LEU A C 1
ATOM 2183 O O . LEU A 1 265 ? -0.668 5.302 3.761 1.00 96.06 265 LEU A O 1
ATOM 2187 N N . HIS A 1 266 ? -2.111 3.643 4.252 1.00 95.19 266 HIS A N 1
ATOM 2188 C CA . HIS A 1 266 ? -1.167 2.847 5.042 1.00 95.19 266 HIS A CA 1
ATOM 2189 C C . HIS A 1 266 ? 0.054 2.409 4.218 1.00 95.19 266 HIS A C 1
ATOM 2191 O O . HIS A 1 266 ? 1.186 2.493 4.694 1.00 95.19 266 HIS A O 1
ATOM 2197 N N . THR A 1 267 ? -0.150 2.029 2.952 1.00 94.69 267 THR A N 1
ATOM 2198 C CA . THR A 1 267 ? 0.937 1.655 2.031 1.00 94.69 267 THR A CA 1
ATOM 2199 C C . THR A 1 267 ? 1.872 2.837 1.754 1.00 94.69 267 THR A C 1
ATOM 2201 O O . THR A 1 267 ? 3.089 2.686 1.856 1.00 94.69 267 THR A O 1
ATOM 2204 N N . LEU A 1 268 ? 1.330 4.031 1.478 1.00 93.94 268 LEU A N 1
ATOM 2205 C CA . LEU A 1 268 ? 2.130 5.250 1.300 1.00 93.94 268 LEU A CA 1
ATOM 2206 C C . LEU A 1 268 ? 2.911 5.614 2.565 1.00 93.94 268 LEU A C 1
ATOM 2208 O O . LEU A 1 268 ? 4.076 5.995 2.486 1.00 93.94 268 LEU A O 1
ATOM 2212 N N . MET A 1 269 ? 2.288 5.490 3.739 1.00 93.88 269 MET A N 1
ATOM 2213 C CA . MET A 1 269 ? 2.962 5.738 5.016 1.00 93.88 269 MET A CA 1
ATOM 2214 C C . MET A 1 269 ? 4.138 4.790 5.233 1.00 93.88 269 MET A C 1
ATOM 2216 O O . MET A 1 269 ? 5.199 5.238 5.664 1.00 93.88 269 MET A O 1
ATOM 2220 N N . GLN A 1 270 ? 3.964 3.506 4.915 1.00 92.56 270 GLN A N 1
ATOM 2221 C CA . GLN A 1 270 ? 5.032 2.521 5.024 1.00 92.56 270 GLN A CA 1
ATOM 2222 C C . GLN A 1 270 ? 6.180 2.833 4.056 1.00 92.56 270 GLN A C 1
ATOM 2224 O O . GLN A 1 270 ? 7.327 2.866 4.485 1.00 92.56 270 GLN A O 1
ATOM 2229 N N . GLN A 1 271 ? 5.878 3.153 2.791 1.00 93.44 271 GLN A N 1
ATOM 2230 C CA . GLN A 1 271 ? 6.891 3.554 1.805 1.00 93.44 271 GLN A CA 1
ATOM 2231 C C . GLN A 1 271 ? 7.683 4.787 2.256 1.00 93.44 271 GLN A C 1
ATOM 2233 O O . GLN A 1 271 ? 8.907 4.793 2.166 1.00 93.44 271 GLN A O 1
ATOM 2238 N N . ILE A 1 272 ? 7.001 5.811 2.783 1.00 93.62 272 ILE A N 1
ATOM 2239 C CA . ILE A 1 272 ? 7.653 7.014 3.320 1.00 93.62 272 ILE A CA 1
ATOM 2240 C C . ILE A 1 272 ? 8.592 6.646 4.474 1.00 93.62 272 ILE A C 1
ATOM 2242 O O . ILE A 1 272 ? 9.738 7.086 4.470 1.00 93.62 272 ILE A O 1
ATOM 2246 N N . ARG A 1 273 ? 8.140 5.820 5.429 1.00 93.19 273 ARG A N 1
ATOM 2247 C CA . ARG A 1 273 ? 8.966 5.391 6.570 1.00 93.19 273 ARG A CA 1
ATOM 2248 C C . ARG A 1 273 ? 10.201 4.611 6.128 1.00 93.19 273 ARG A C 1
ATOM 2250 O O . ARG A 1 273 ? 11.284 4.900 6.622 1.00 93.19 273 ARG A O 1
ATOM 2257 N N . THR A 1 274 ? 10.049 3.660 5.205 1.00 92.94 274 THR A N 1
ATOM 2258 C CA . THR A 1 274 ? 11.173 2.873 4.675 1.00 92.94 274 THR A CA 1
ATOM 2259 C C . THR A 1 274 ? 12.198 3.775 3.995 1.00 92.94 274 THR A C 1
ATOM 2261 O O . THR A 1 274 ? 13.372 3.716 4.332 1.00 92.94 274 THR A O 1
ATOM 2264 N N . LEU A 1 275 ? 11.757 4.694 3.131 1.00 93.00 275 LEU A N 1
ATOM 2265 C CA . LEU A 1 275 ? 12.659 5.630 2.457 1.00 93.00 275 LEU A CA 1
ATOM 2266 C C . LEU A 1 275 ? 13.366 6.587 3.432 1.00 93.00 275 LEU A C 1
ATOM 2268 O O . LEU A 1 275 ? 14.541 6.890 3.252 1.00 93.00 275 LEU A O 1
ATOM 2272 N N . GLU A 1 276 ? 12.679 7.062 4.474 1.00 93.50 276 GLU A N 1
ATOM 2273 C CA . GLU A 1 276 ? 13.297 7.890 5.519 1.00 93.50 276 GLU A CA 1
ATOM 2274 C C . GLU A 1 276 ? 14.350 7.111 6.325 1.00 93.50 276 GLU A C 1
ATOM 2276 O O . GLU A 1 276 ? 15.412 7.655 6.632 1.00 93.50 276 GLU A O 1
ATOM 2281 N N . GLN A 1 277 ? 14.088 5.836 6.630 1.00 93.88 277 GLN A N 1
ATOM 2282 C CA . GLN A 1 277 ? 15.054 4.944 7.277 1.00 93.88 277 GLN A CA 1
ATOM 2283 C C . GLN A 1 277 ? 16.263 4.659 6.378 1.00 93.88 277 GLN A C 1
ATOM 2285 O O . GLN A 1 277 ? 17.396 4.679 6.863 1.00 93.88 277 GLN A O 1
ATOM 2290 N N . ASP A 1 278 ? 16.046 4.453 5.078 1.00 91.00 278 ASP A N 1
ATOM 2291 C CA . ASP A 1 278 ? 17.119 4.250 4.100 1.00 91.00 278 ASP A CA 1
ATOM 2292 C C . ASP A 1 278 ? 18.025 5.485 4.016 1.00 91.00 278 ASP A C 1
ATOM 2294 O O . ASP A 1 278 ? 19.249 5.356 4.045 1.00 91.00 278 ASP A O 1
ATOM 2298 N N . VAL A 1 279 ? 17.446 6.695 4.004 1.00 92.44 279 VAL A N 1
ATOM 2299 C CA . VAL A 1 279 ? 18.213 7.953 4.035 1.00 92.44 279 VAL A CA 1
ATOM 2300 C C . VAL A 1 279 ? 19.059 8.049 5.303 1.00 92.44 279 VAL A C 1
ATOM 2302 O O . VAL A 1 279 ? 20.266 8.259 5.197 1.00 92.44 279 VAL A O 1
ATOM 2305 N N . GLN A 1 280 ? 18.475 7.833 6.487 1.00 93.06 280 GLN A N 1
ATOM 2306 C CA . GLN A 1 280 ? 19.225 7.862 7.752 1.00 93.06 280 GLN A CA 1
ATOM 2307 C C . GLN A 1 280 ? 20.360 6.827 7.767 1.00 93.06 280 GLN A C 1
ATOM 2309 O O . GLN A 1 280 ? 21.478 7.113 8.207 1.00 93.06 280 GLN A O 1
ATOM 2314 N N . THR A 1 281 ? 20.093 5.631 7.240 1.00 92.94 281 THR A N 1
ATOM 2315 C CA . THR A 1 281 ? 21.077 4.550 7.145 1.00 92.94 281 THR A CA 1
ATOM 2316 C C . THR A 1 281 ? 22.220 4.947 6.215 1.00 92.94 281 THR A C 1
ATOM 2318 O O . THR A 1 281 ? 23.384 4.883 6.615 1.00 92.94 281 THR A O 1
ATOM 2321 N N . PHE A 1 282 ? 21.922 5.437 5.010 1.00 92.06 282 PHE A N 1
ATOM 2322 C CA . PHE A 1 282 ? 22.939 5.890 4.061 1.00 92.06 282 PHE A CA 1
ATOM 2323 C C . PHE A 1 282 ? 23.734 7.097 4.566 1.00 92.06 282 PHE A C 1
ATOM 2325 O O . PHE A 1 282 ? 24.944 7.148 4.345 1.00 92.06 282 PHE A O 1
ATOM 2332 N N . GLU A 1 283 ? 23.114 8.038 5.279 1.00 92.06 283 GLU A N 1
ATOM 2333 C CA . GLU A 1 283 ? 23.817 9.158 5.914 1.00 92.06 283 GLU A CA 1
ATOM 2334 C C . GLU A 1 283 ? 24.806 8.673 6.981 1.00 92.06 283 GLU A C 1
ATOM 2336 O O . GLU A 1 283 ? 25.965 9.099 6.984 1.00 92.06 283 GLU A O 1
ATOM 2341 N N . SER A 1 284 ? 24.395 7.724 7.830 1.00 91.94 284 SER A N 1
ATOM 2342 C CA . SER A 1 284 ? 25.269 7.130 8.850 1.00 91.94 284 SER A CA 1
ATOM 2343 C C . SER A 1 284 ? 26.457 6.372 8.237 1.00 91.94 284 SER A C 1
ATOM 2345 O O . SER A 1 284 ? 27.598 6.523 8.681 1.00 91.94 284 SER A O 1
ATOM 2347 N N . LEU A 1 285 ? 26.216 5.625 7.154 1.00 92.19 285 LEU A N 1
ATOM 2348 C CA . LEU A 1 285 ? 27.240 4.891 6.409 1.00 92.19 285 LEU A CA 1
ATOM 2349 C C . LEU A 1 285 ? 28.181 5.827 5.641 1.00 92.19 285 LEU A C 1
ATOM 2351 O O . LEU A 1 285 ? 29.369 5.544 5.510 1.00 92.19 285 LEU A O 1
ATOM 2355 N N . ASN A 1 286 ? 27.680 6.954 5.136 1.00 91.56 286 ASN A N 1
ATOM 2356 C CA . ASN A 1 286 ? 28.511 7.961 4.482 1.00 91.56 286 ASN A CA 1
ATOM 2357 C C . ASN A 1 286 ? 29.385 8.724 5.481 1.00 91.56 286 ASN A C 1
ATOM 2359 O O . ASN A 1 286 ? 30.505 9.096 5.131 1.00 91.56 286 ASN A O 1
ATOM 2363 N N . LEU A 1 287 ? 28.921 8.934 6.718 1.00 92.25 287 LEU A N 1
ATOM 2364 C CA . LEU A 1 287 ? 29.749 9.494 7.787 1.00 92.25 287 LEU A CA 1
ATOM 2365 C C . LEU A 1 287 ? 30.945 8.584 8.090 1.00 92.25 287 LEU A C 1
ATOM 2367 O O . LEU A 1 287 ? 32.077 9.066 8.079 1.00 92.25 287 LEU A O 1
ATOM 2371 N N . SER A 1 288 ? 30.725 7.280 8.289 1.00 90.06 288 SER A N 1
ATOM 2372 C CA . SER A 1 288 ? 31.818 6.329 8.548 1.00 90.06 288 SER A CA 1
ATOM 2373 C C . SER A 1 288 ? 32.761 6.184 7.347 1.00 90.06 288 SER A C 1
ATOM 2375 O O . SER A 1 288 ? 33.983 6.226 7.508 1.00 90.06 288 SER A O 1
ATOM 2377 N N . LEU A 1 289 ? 32.213 6.111 6.130 1.00 91.62 289 LEU A N 1
ATOM 2378 C CA . LEU A 1 289 ? 32.997 6.025 4.898 1.00 91.62 289 LEU A CA 1
ATOM 2379 C C . LEU A 1 289 ? 33.866 7.273 4.685 1.00 91.62 289 LEU A C 1
ATOM 2381 O O . LEU A 1 289 ? 35.011 7.152 4.258 1.00 91.62 289 LEU A O 1
ATOM 2385 N N . LYS A 1 290 ? 33.377 8.465 5.052 1.00 92.44 290 LYS A N 1
ATOM 2386 C CA . LYS A 1 290 ? 34.141 9.718 4.971 1.00 92.44 290 LYS A CA 1
ATOM 2387 C C . LYS A 1 290 ? 35.393 9.704 5.853 1.00 92.44 290 LYS A C 1
ATOM 2389 O O . LYS A 1 290 ? 36.434 10.182 5.403 1.00 92.44 290 LYS A O 1
ATOM 2394 N N . TYR A 1 291 ? 35.318 9.146 7.066 1.00 91.25 291 TYR A N 1
ATOM 2395 C CA . TYR A 1 291 ? 36.505 8.949 7.910 1.00 91.25 291 TYR A CA 1
ATOM 2396 C C . TYR A 1 291 ? 37.497 7.992 7.244 1.00 91.25 291 TYR A C 1
ATOM 2398 O O . TYR A 1 291 ? 38.667 8.333 7.106 1.00 91.25 291 TYR A O 1
ATOM 2406 N N . SER A 1 292 ? 37.015 6.865 6.710 1.00 89.69 292 SER A N 1
ATOM 2407 C CA . SER A 1 292 ? 37.873 5.887 6.029 1.00 89.69 292 SER A CA 1
ATOM 2408 C C . SER A 1 292 ? 38.542 6.440 4.761 1.00 89.69 292 SER A C 1
ATOM 2410 O O . SER A 1 292 ? 39.709 6.153 4.509 1.00 89.69 292 SER A O 1
ATOM 2412 N N . ILE A 1 293 ? 37.846 7.276 3.980 1.00 91.44 293 ILE A N 1
ATOM 2413 C CA . ILE A 1 293 ? 38.425 7.990 2.829 1.00 91.44 293 ILE A CA 1
ATOM 2414 C C . ILE A 1 293 ? 39.556 8.920 3.287 1.00 91.44 293 ILE A C 1
ATOM 2416 O O . ILE A 1 293 ? 40.601 8.985 2.637 1.00 91.44 293 ILE A O 1
ATOM 2420 N N . ASN A 1 294 ? 39.360 9.636 4.399 1.00 91.25 294 ASN A N 1
ATOM 2421 C CA . ASN A 1 294 ? 40.374 10.529 4.956 1.00 91.25 294 ASN A CA 1
ATOM 2422 C C . ASN A 1 294 ? 41.592 9.753 5.477 1.00 91.25 294 ASN A C 1
ATOM 2424 O O . ASN A 1 294 ? 42.722 10.164 5.227 1.00 91.25 294 ASN A O 1
ATOM 2428 N N . ASP A 1 295 ? 41.373 8.605 6.119 1.00 91.12 295 ASP A N 1
ATOM 2429 C CA . ASP A 1 295 ? 42.446 7.713 6.562 1.00 91.12 295 ASP A CA 1
ATOM 2430 C C . ASP A 1 295 ? 43.239 7.168 5.371 1.00 91.12 295 ASP A C 1
ATOM 2432 O O . ASP A 1 295 ? 44.460 7.297 5.356 1.00 91.12 295 ASP A O 1
ATOM 2436 N N . CYS A 1 296 ? 42.572 6.672 4.320 1.00 88.12 296 CYS A N 1
ATOM 2437 C CA . CYS A 1 296 ? 43.238 6.248 3.084 1.00 88.12 296 CYS A CA 1
ATOM 2438 C C . CYS A 1 296 ? 44.056 7.389 2.464 1.00 88.12 296 CYS A C 1
ATOM 2440 O O . CYS A 1 296 ? 45.199 7.179 2.059 1.00 88.12 296 CYS A O 1
ATOM 2442 N N . LYS A 1 297 ? 43.509 8.610 2.429 1.00 91.44 297 LYS A N 1
ATOM 2443 C CA . LYS A 1 297 ? 44.221 9.793 1.927 1.00 91.44 297 LYS A CA 1
ATOM 2444 C C . LYS A 1 297 ? 45.476 10.091 2.756 1.00 91.44 297 LYS A C 1
ATOM 2446 O O . LYS A 1 297 ? 46.542 10.311 2.181 1.00 91.44 297 LYS A O 1
ATOM 2451 N N . ASN A 1 298 ? 45.372 10.035 4.084 1.00 90.81 298 ASN A N 1
ATOM 2452 C CA . ASN A 1 298 ? 46.501 10.222 4.996 1.00 90.81 298 ASN A CA 1
ATOM 2453 C C . ASN A 1 298 ? 47.547 9.104 4.847 1.00 90.81 298 ASN A C 1
ATOM 2455 O O . ASN A 1 298 ? 48.742 9.389 4.840 1.00 90.81 298 ASN A O 1
ATOM 2459 N N . SER A 1 299 ? 47.125 7.848 4.669 1.00 88.38 299 SER A N 1
ATOM 2460 C CA . SER A 1 299 ? 48.018 6.711 4.417 1.00 88.38 299 SER A CA 1
ATOM 2461 C C . SER A 1 299 ? 48.761 6.845 3.088 1.00 88.38 299 SER A C 1
ATOM 2463 O O . SER A 1 299 ? 49.961 6.582 3.046 1.00 88.38 299 SER A O 1
ATOM 2465 N N . ILE A 1 300 ? 48.094 7.309 2.023 1.00 89.06 300 ILE A N 1
ATOM 2466 C CA . ILE A 1 300 ? 48.735 7.614 0.733 1.00 89.06 300 ILE A CA 1
ATOM 2467 C C . ILE A 1 300 ? 49.762 8.740 0.902 1.00 89.06 300 ILE A C 1
ATOM 2469 O O . ILE A 1 300 ? 50.873 8.635 0.385 1.00 89.06 300 ILE A O 1
ATOM 2473 N N . GLU A 1 301 ? 49.419 9.819 1.614 1.00 88.62 301 GLU A N 1
ATOM 2474 C CA . GLU A 1 301 ? 50.357 10.919 1.871 1.00 88.62 301 GLU A CA 1
ATOM 2475 C C . GLU A 1 301 ? 51.561 10.482 2.708 1.00 88.62 301 GLU A C 1
ATOM 2477 O O . GLU A 1 301 ? 52.688 10.855 2.383 1.00 88.62 301 GLU A O 1
ATOM 2482 N N . ASN A 1 302 ? 51.347 9.675 3.749 1.00 87.88 302 ASN A N 1
ATOM 2483 C CA . ASN A 1 302 ? 52.426 9.166 4.588 1.00 87.88 302 ASN A CA 1
ATOM 2484 C C . ASN A 1 302 ? 53.340 8.215 3.803 1.00 87.88 302 ASN A C 1
ATOM 2486 O O . ASN A 1 302 ? 54.551 8.384 3.841 1.00 87.88 302 ASN A O 1
ATOM 2490 N N . ALA A 1 303 ? 52.778 7.297 3.008 1.00 83.31 303 ALA A N 1
ATOM 2491 C CA . ALA A 1 303 ? 53.554 6.392 2.156 1.00 83.31 303 ALA A CA 1
ATOM 2492 C C . ALA A 1 303 ? 54.369 7.125 1.070 1.00 83.31 303 ALA A C 1
ATOM 2494 O O . ALA A 1 303 ? 55.385 6.605 0.608 1.00 83.31 303 ALA A O 1
ATOM 2495 N N . LYS A 1 304 ? 53.941 8.331 0.664 1.00 84.81 304 LYS A N 1
ATOM 2496 C CA . LYS A 1 304 ? 54.686 9.211 -0.253 1.00 84.81 304 LYS A CA 1
ATOM 2497 C C . LYS A 1 304 ? 55.776 10.029 0.446 1.00 84.81 304 LYS A C 1
ATOM 2499 O O . LYS A 1 304 ? 56.826 10.244 -0.148 1.00 84.81 304 LYS A O 1
ATOM 2504 N N . LYS A 1 305 ? 55.514 10.523 1.663 1.00 84.75 305 LYS A N 1
ATOM 2505 C CA . LYS A 1 305 ? 56.431 11.391 2.428 1.00 84.75 305 LYS A CA 1
ATOM 2506 C C . LYS A 1 305 ? 57.505 10.601 3.185 1.00 84.75 305 LYS A C 1
ATOM 2508 O O . LYS A 1 305 ? 58.638 11.057 3.249 1.00 84.75 305 LYS A O 1
ATOM 2513 N N . ASN A 1 306 ? 57.150 9.431 3.712 1.00 82.50 306 ASN A N 1
ATOM 2514 C CA . ASN A 1 306 ? 58.002 8.551 4.512 1.00 82.50 306 ASN A CA 1
ATOM 2515 C C . ASN A 1 306 ? 58.011 7.140 3.890 1.00 82.50 306 ASN A C 1
ATOM 2517 O O . ASN A 1 306 ? 57.274 6.263 4.351 1.00 82.50 306 ASN A O 1
ATOM 2521 N N . PRO A 1 307 ? 58.769 6.915 2.801 1.00 74.69 307 PRO A N 1
ATOM 2522 C CA . PRO A 1 307 ? 58.895 5.588 2.209 1.00 74.69 307 PRO A CA 1
ATOM 2523 C C . PRO A 1 307 ? 59.556 4.616 3.196 1.00 74.69 307 PRO A C 1
ATOM 2525 O O . PRO A 1 307 ? 60.502 4.987 3.886 1.00 74.69 307 PRO A O 1
ATOM 2528 N N . ASP A 1 308 ? 59.049 3.385 3.279 1.00 76.06 308 ASP A N 1
ATOM 2529 C CA . ASP A 1 308 ? 59.600 2.377 4.189 1.00 76.06 308 ASP A CA 1
ATOM 2530 C C . ASP A 1 308 ? 60.974 1.927 3.677 1.00 76.06 308 ASP A C 1
ATOM 2532 O O . ASP A 1 308 ? 61.084 1.359 2.591 1.00 76.06 308 ASP A O 1
ATOM 2536 N N . GLU A 1 309 ? 62.025 2.171 4.461 1.00 70.81 309 GLU A N 1
ATOM 2537 C CA . GLU A 1 309 ? 63.408 1.817 4.116 1.00 70.81 309 GLU A CA 1
ATOM 2538 C C . GLU A 1 309 ? 63.615 0.301 3.928 1.00 70.81 309 GLU A C 1
ATOM 2540 O O . GLU A 1 309 ? 64.627 -0.121 3.368 1.00 70.81 309 GLU A O 1
ATOM 2545 N N . ARG A 1 310 ? 62.660 -0.532 4.372 1.00 71.94 310 ARG A N 1
ATOM 2546 C CA . ARG A 1 310 ? 62.676 -1.995 4.210 1.00 71.94 310 ARG A CA 1
ATOM 2547 C C . ARG A 1 310 ? 62.083 -2.480 2.884 1.00 71.94 310 ARG A C 1
ATOM 2549 O O . ARG A 1 310 ? 62.246 -3.657 2.563 1.00 71.94 310 ARG A O 1
ATOM 2556 N N . LEU A 1 311 ? 61.383 -1.624 2.137 1.00 70.38 311 LEU A N 1
ATOM 2557 C CA . LEU A 1 311 ? 60.755 -1.964 0.857 1.00 70.38 311 LEU A CA 1
ATOM 2558 C C . LEU A 1 311 ? 61.593 -1.437 -0.312 1.00 70.38 311 LEU A C 1
ATOM 2560 O O . LEU A 1 311 ? 62.068 -0.303 -0.306 1.00 70.38 311 LEU A O 1
ATOM 2564 N N . ASP A 1 312 ? 61.749 -2.247 -1.362 1.00 80.69 312 ASP A N 1
ATOM 2565 C CA . ASP A 1 312 ? 62.333 -1.755 -2.607 1.00 80.69 312 ASP A CA 1
ATOM 2566 C C . ASP A 1 312 ? 61.396 -0.736 -3.298 1.00 80.69 312 ASP A C 1
ATOM 2568 O O . ASP A 1 312 ? 60.190 -0.669 -3.038 1.00 80.69 312 ASP A O 1
ATOM 2572 N N . LYS A 1 313 ? 61.946 0.063 -4.221 1.00 76.50 313 LYS A N 1
ATOM 2573 C CA . LYS A 1 313 ? 61.199 1.128 -4.918 1.00 76.50 313 LYS A CA 1
ATOM 2574 C C . LYS A 1 313 ? 59.957 0.626 -5.667 1.00 76.50 313 LYS A C 1
ATOM 2576 O O . LYS A 1 313 ? 58.992 1.379 -5.792 1.00 76.50 313 LYS A O 1
ATOM 2581 N N . LYS A 1 314 ? 59.977 -0.607 -6.183 1.00 81.75 314 LYS A N 1
ATOM 2582 C CA . LYS A 1 314 ? 58.859 -1.208 -6.921 1.00 81.75 314 LYS A CA 1
ATOM 2583 C C . LYS A 1 314 ? 57.753 -1.624 -5.949 1.00 81.75 314 LYS A C 1
ATOM 2585 O O . LYS A 1 314 ? 56.600 -1.255 -6.153 1.00 81.75 314 LYS A O 1
ATOM 2590 N N . SER A 1 315 ? 58.119 -2.276 -4.851 1.00 79.44 315 SER A N 1
ATOM 2591 C CA . SER A 1 315 ? 57.209 -2.690 -3.780 1.00 79.44 315 SER A CA 1
ATOM 2592 C C . SER A 1 315 ? 56.543 -1.490 -3.082 1.00 79.44 315 SER A C 1
ATOM 2594 O O . SER A 1 315 ? 55.343 -1.518 -2.801 1.00 79.44 315 SER A O 1
ATOM 2596 N N . GLN A 1 316 ? 57.275 -0.385 -2.885 1.00 80.69 316 GLN A N 1
ATOM 2597 C CA . GLN A 1 316 ? 56.713 0.873 -2.367 1.00 80.69 316 GLN A CA 1
ATOM 2598 C C . GLN A 1 316 ? 55.692 1.497 -3.340 1.00 80.69 316 GLN A C 1
ATOM 2600 O O . GLN A 1 316 ? 54.653 2.008 -2.914 1.00 80.69 316 GLN A O 1
ATOM 2605 N N . ALA A 1 317 ? 55.954 1.442 -4.651 1.00 81.31 317 ALA A N 1
ATOM 2606 C CA . ALA A 1 317 ? 55.029 1.935 -5.672 1.00 81.31 317 ALA A CA 1
ATOM 2607 C C . ALA A 1 317 ? 53.751 1.078 -5.769 1.00 81.31 317 ALA A C 1
ATOM 2609 O O . ALA A 1 317 ? 52.655 1.627 -5.892 1.00 81.31 317 ALA A O 1
ATOM 2610 N N . GLU A 1 318 ? 53.869 -0.247 -5.647 1.00 85.62 318 GLU A N 1
ATOM 2611 C CA . GLU A 1 318 ? 52.730 -1.176 -5.617 1.00 85.62 318 GLU A CA 1
ATOM 2612 C C . GLU A 1 318 ? 51.822 -0.941 -4.394 1.00 85.62 318 GLU A C 1
ATOM 2614 O O . GLU A 1 318 ? 50.594 -0.941 -4.525 1.00 85.62 318 GLU A O 1
ATOM 2619 N N . LEU A 1 319 ? 52.398 -0.651 -3.218 1.00 85.31 319 LEU A N 1
ATOM 2620 C CA . LEU A 1 319 ? 51.642 -0.281 -2.015 1.00 85.31 319 LEU A CA 1
ATOM 2621 C C . LEU A 1 319 ? 50.841 1.016 -2.215 1.00 85.31 319 LEU A C 1
ATOM 2623 O O . LEU A 1 319 ? 49.651 1.063 -1.896 1.00 85.31 319 LEU A O 1
ATOM 2627 N N . ILE A 1 320 ? 51.469 2.054 -2.778 1.00 85.88 320 ILE A N 1
ATOM 2628 C CA . ILE A 1 320 ? 50.799 3.329 -3.082 1.00 85.88 320 ILE A CA 1
ATOM 2629 C C . ILE A 1 320 ? 49.671 3.112 -4.099 1.00 85.88 320 ILE A C 1
ATOM 2631 O O . ILE A 1 320 ? 48.571 3.626 -3.896 1.00 85.88 320 ILE A O 1
ATOM 2635 N N . GLN A 1 321 ? 49.901 2.305 -5.140 1.00 88.81 321 GLN A N 1
ATOM 2636 C CA . GLN A 1 321 ? 48.884 1.987 -6.143 1.00 88.81 321 GLN A CA 1
ATOM 2637 C C . GLN A 1 321 ? 47.693 1.229 -5.535 1.00 88.81 321 GLN A C 1
ATOM 2639 O O . GLN A 1 321 ? 46.541 1.516 -5.865 1.00 88.81 321 GLN A O 1
ATOM 2644 N N . LYS A 1 322 ? 47.943 0.286 -4.618 1.00 90.12 322 LYS A N 1
ATOM 2645 C CA . LYS A 1 322 ? 46.885 -0.438 -3.899 1.00 90.12 322 LYS A CA 1
ATOM 2646 C C . LYS A 1 322 ? 46.040 0.506 -3.039 1.00 90.12 322 LYS A C 1
ATOM 2648 O O . LYS A 1 322 ? 44.814 0.445 -3.106 1.00 90.12 322 LYS A O 1
ATOM 2653 N N . LEU A 1 323 ? 46.683 1.401 -2.286 1.00 88.94 323 LEU A N 1
ATOM 2654 C CA . LEU A 1 323 ? 45.993 2.405 -1.472 1.00 88.94 323 LEU A CA 1
ATOM 2655 C C . LEU A 1 323 ? 45.195 3.398 -2.334 1.00 88.94 323 LEU A C 1
ATOM 2657 O O . LEU A 1 323 ? 44.096 3.789 -1.949 1.00 88.94 323 LEU A O 1
ATOM 2661 N N . GLN A 1 324 ? 45.706 3.774 -3.513 1.00 89.62 324 GLN A N 1
ATOM 2662 C CA . GLN A 1 324 ? 44.991 4.623 -4.475 1.00 89.62 324 GLN A CA 1
ATOM 2663 C C . GLN A 1 324 ? 43.733 3.944 -5.024 1.00 89.62 324 GLN A C 1
ATOM 2665 O O . GLN A 1 324 ? 42.674 4.565 -5.020 1.00 89.62 324 GLN A O 1
ATOM 2670 N N . ARG A 1 325 ? 43.808 2.661 -5.405 1.00 89.50 325 ARG A N 1
ATOM 2671 C CA . ARG A 1 325 ? 42.623 1.894 -5.832 1.00 89.50 325 ARG A CA 1
ATOM 2672 C C . ARG A 1 325 ? 41.575 1.795 -4.724 1.00 89.50 325 ARG A C 1
ATOM 2674 O O . ARG A 1 325 ? 40.388 1.950 -4.985 1.00 89.50 325 ARG A O 1
ATOM 2681 N N . GLU A 1 326 ? 42.002 1.552 -3.485 1.00 90.12 326 GLU A N 1
ATOM 2682 C CA . GLU A 1 326 ? 41.088 1.502 -2.338 1.00 90.12 326 GLU A CA 1
ATOM 2683 C C . GLU A 1 326 ? 40.430 2.867 -2.068 1.00 90.12 326 GLU A C 1
ATOM 2685 O O . GLU A 1 326 ? 39.235 2.936 -1.778 1.00 90.12 326 GLU A O 1
ATOM 2690 N N . TYR A 1 327 ? 41.183 3.961 -2.211 1.00 91.25 327 TYR A N 1
ATOM 2691 C CA . TYR A 1 327 ? 40.662 5.324 -2.117 1.00 91.25 327 TYR A CA 1
ATOM 2692 C C . TYR A 1 327 ? 39.625 5.630 -3.210 1.00 91.25 327 TYR A C 1
ATOM 2694 O O . TYR A 1 327 ? 38.568 6.181 -2.898 1.00 91.25 327 TYR A O 1
ATOM 2702 N N . GLU A 1 328 ? 39.892 5.254 -4.464 1.00 91.12 328 GLU A N 1
ATOM 2703 C CA . GLU A 1 328 ? 38.977 5.449 -5.600 1.00 91.12 328 GLU A CA 1
ATOM 2704 C C . GLU A 1 328 ? 37.668 4.672 -5.410 1.00 91.12 328 GLU A C 1
ATOM 2706 O O . GLU A 1 328 ? 36.595 5.270 -5.479 1.00 91.12 328 GLU A O 1
ATOM 2711 N N . LEU A 1 329 ? 37.747 3.388 -5.038 1.00 90.88 329 LEU A N 1
ATOM 2712 C CA . LEU A 1 329 ? 36.570 2.555 -4.755 1.00 90.88 329 LEU A CA 1
ATOM 2713 C C . LEU A 1 329 ? 35.678 3.163 -3.664 1.00 90.88 329 LEU A C 1
ATOM 2715 O O . LEU A 1 329 ? 34.459 3.241 -3.822 1.00 90.88 329 LEU A O 1
ATOM 2719 N N . LYS A 1 330 ? 36.279 3.637 -2.565 1.00 89.75 330 LYS A N 1
ATOM 2720 C CA . LYS A 1 330 ? 35.532 4.280 -1.473 1.00 89.75 330 LYS A CA 1
ATOM 2721 C C . LYS A 1 330 ? 34.925 5.621 -1.899 1.00 89.75 330 LYS A C 1
ATOM 2723 O O . LYS A 1 330 ? 33.825 5.955 -1.459 1.00 89.75 330 LYS A O 1
ATOM 2728 N N . CYS A 1 331 ? 35.603 6.391 -2.753 1.00 86.69 331 CYS A N 1
ATOM 2729 C CA . CYS A 1 331 ? 35.054 7.628 -3.317 1.00 86.69 331 CYS A CA 1
ATOM 2730 C C . CYS A 1 331 ? 33.847 7.364 -4.230 1.00 86.69 331 CYS A C 1
ATOM 2732 O O . CYS A 1 331 ? 32.847 8.082 -4.137 1.00 86.69 331 CYS A O 1
ATOM 2734 N N . ASP A 1 332 ? 33.916 6.328 -5.067 1.00 90.12 332 ASP A N 1
ATOM 2735 C CA . ASP A 1 332 ? 32.818 5.925 -5.948 1.00 90.12 332 ASP A CA 1
ATOM 2736 C C . ASP A 1 332 ? 31.608 5.431 -5.151 1.00 90.12 332 ASP A C 1
ATOM 2738 O O . ASP A 1 332 ? 30.483 5.865 -5.405 1.00 90.12 332 ASP A O 1
ATOM 2742 N N . GLU A 1 333 ? 31.830 4.606 -4.126 1.00 90.75 333 GLU A N 1
ATOM 2743 C CA . GLU A 1 333 ? 30.772 4.140 -3.224 1.00 90.75 333 GLU A CA 1
ATOM 2744 C C . GLU A 1 333 ? 30.090 5.308 -2.489 1.00 90.75 333 GLU A C 1
ATOM 2746 O O . GLU A 1 333 ? 28.858 5.381 -2.418 1.00 90.75 333 GLU A O 1
ATOM 2751 N N . PHE A 1 334 ? 30.875 6.272 -1.995 1.00 90.50 334 PHE A N 1
ATOM 2752 C CA . PHE A 1 334 ? 30.351 7.487 -1.368 1.00 90.50 334 PHE A CA 1
ATOM 2753 C C . PHE A 1 334 ? 29.488 8.300 -2.344 1.00 90.50 334 PHE A C 1
ATOM 2755 O O . PHE A 1 334 ? 28.416 8.789 -1.975 1.00 90.50 334 PHE A O 1
ATOM 2762 N N . LYS A 1 335 ? 29.932 8.435 -3.600 1.00 91.69 335 LYS A N 1
ATOM 2763 C CA . LYS A 1 335 ? 29.197 9.150 -4.649 1.00 91.69 335 LYS A CA 1
ATOM 2764 C C . LYS A 1 335 ? 27.883 8.447 -4.994 1.00 91.69 335 LYS A C 1
ATOM 2766 O O . LYS A 1 335 ? 26.847 9.105 -4.982 1.00 91.69 335 LYS A O 1
ATOM 2771 N N . GLN A 1 336 ? 27.903 7.130 -5.203 1.00 88.94 336 GLN A N 1
ATOM 2772 C CA . GLN A 1 336 ? 26.701 6.339 -5.491 1.00 88.94 336 GLN A CA 1
ATOM 2773 C C . GLN A 1 336 ? 25.652 6.473 -4.381 1.00 88.94 336 GLN A C 1
ATOM 2775 O O . GLN A 1 336 ? 24.495 6.781 -4.657 1.00 88.94 336 GLN A O 1
ATOM 2780 N N . ARG A 1 337 ? 26.052 6.324 -3.110 1.00 88.94 337 ARG A N 1
ATOM 2781 C CA . ARG A 1 337 ? 25.131 6.489 -1.970 1.00 88.94 337 ARG A CA 1
ATOM 2782 C C . ARG A 1 337 ? 24.576 7.907 -1.880 1.00 88.94 337 ARG A C 1
ATOM 2784 O O . ARG A 1 337 ? 23.400 8.086 -1.576 1.00 88.94 337 ARG A O 1
ATOM 2791 N N . LYS A 1 338 ? 25.402 8.922 -2.149 1.00 90.88 338 LYS A N 1
ATOM 2792 C CA . LYS A 1 338 ? 24.961 10.323 -2.182 1.00 90.88 338 LYS A CA 1
ATOM 2793 C C . LYS A 1 338 ? 23.941 10.575 -3.298 1.00 90.88 338 LYS A C 1
ATOM 2795 O O . LYS A 1 338 ? 22.970 11.294 -3.064 1.00 90.88 338 LYS A O 1
ATOM 2800 N N . ASP A 1 339 ? 24.129 9.970 -4.468 1.00 89.00 339 ASP A N 1
ATOM 2801 C CA . ASP A 1 339 ? 23.178 10.046 -5.580 1.00 89.00 339 ASP A CA 1
ATOM 2802 C C . ASP A 1 339 ? 21.859 9.332 -5.237 1.00 89.00 339 ASP A C 1
ATOM 2804 O O . ASP A 1 339 ? 20.792 9.891 -5.489 1.00 89.00 339 ASP A O 1
ATOM 2808 N N . SER A 1 340 ? 21.903 8.176 -4.562 1.00 85.62 340 SER A N 1
ATOM 2809 C CA . SER A 1 340 ? 20.706 7.496 -4.040 1.00 85.62 340 SER A CA 1
ATOM 2810 C C . SER A 1 340 ? 19.954 8.343 -3.009 1.00 85.62 340 SER A C 1
ATOM 2812 O O . SER A 1 340 ? 18.744 8.515 -3.131 1.00 85.62 340 SER A O 1
ATOM 2814 N N . ILE A 1 341 ? 20.653 8.944 -2.033 1.00 85.88 341 ILE A N 1
ATOM 2815 C CA . ILE A 1 341 ? 20.044 9.876 -1.063 1.00 85.88 341 ILE A CA 1
ATOM 2816 C C . ILE A 1 341 ? 19.363 11.035 -1.797 1.00 85.88 341 ILE A C 1
ATOM 2818 O O . ILE A 1 341 ? 18.245 11.414 -1.455 1.00 85.88 341 ILE A O 1
ATOM 2822 N N . LYS A 1 342 ? 20.017 11.596 -2.822 1.00 90.81 342 LYS A N 1
ATOM 2823 C CA . LYS A 1 342 ? 19.450 12.682 -3.625 1.00 90.81 342 LYS A CA 1
ATOM 2824 C C . LYS A 1 342 ? 18.172 12.241 -4.344 1.00 90.81 342 LYS A C 1
ATOM 2826 O O . LYS A 1 342 ? 17.163 12.923 -4.217 1.00 90.81 342 LYS A O 1
ATOM 2831 N N . GLN A 1 343 ? 18.185 11.093 -5.024 1.00 86.19 343 GLN A N 1
ATOM 2832 C CA . GLN A 1 343 ? 16.999 10.553 -5.702 1.00 86.19 343 GLN A CA 1
ATOM 2833 C C . GLN A 1 343 ? 15.835 10.319 -4.731 1.00 86.19 343 GLN A C 1
ATOM 2835 O O . GLN A 1 343 ? 14.695 10.673 -5.037 1.00 86.19 343 GLN A O 1
ATOM 2840 N N . ILE A 1 344 ? 16.115 9.775 -3.541 1.00 83.38 344 ILE A N 1
ATOM 2841 C CA . ILE A 1 344 ? 15.095 9.577 -2.506 1.00 83.38 344 ILE A CA 1
ATOM 2842 C C . ILE A 1 344 ? 14.549 10.928 -2.028 1.00 83.38 344 ILE A C 1
ATOM 2844 O O . ILE A 1 344 ? 13.333 11.101 -1.962 1.00 83.38 344 ILE A O 1
ATOM 2848 N N . ASN A 1 345 ? 15.416 11.905 -1.749 1.00 87.44 345 ASN A N 1
ATOM 2849 C CA . ASN A 1 345 ? 15.013 13.245 -1.314 1.00 87.44 345 ASN A CA 1
ATOM 2850 C C . ASN A 1 345 ? 14.226 14.019 -2.383 1.00 87.44 345 ASN A C 1
ATOM 2852 O O . ASN A 1 345 ? 13.357 14.814 -2.025 1.00 87.44 345 ASN A O 1
ATOM 2856 N N . ASP A 1 346 ? 14.473 13.763 -3.669 1.00 85.44 346 ASP A N 1
ATOM 2857 C CA . ASP A 1 346 ? 13.701 14.332 -4.778 1.00 85.44 346 ASP A CA 1
ATOM 2858 C C . ASP A 1 346 ? 12.307 13.673 -4.896 1.00 85.44 346 ASP A C 1
ATOM 2860 O O . ASP A 1 346 ? 11.323 14.328 -5.251 1.00 85.44 346 ASP A O 1
ATOM 2864 N N . TYR A 1 347 ? 12.188 12.384 -4.552 1.00 83.62 347 TYR A N 1
ATOM 2865 C CA . TYR A 1 347 ? 10.943 11.612 -4.648 1.00 83.62 347 TYR A CA 1
ATOM 2866 C C . TYR A 1 347 ? 10.024 11.744 -3.417 1.00 83.62 347 TYR A C 1
ATOM 2868 O O . TYR A 1 347 ? 8.800 11.858 -3.550 1.00 83.62 347 TYR A O 1
ATOM 2876 N N . LEU A 1 348 ? 10.595 11.779 -2.210 1.00 87.12 348 LEU A N 1
ATOM 2877 C CA . LEU A 1 348 ? 9.880 11.778 -0.929 1.00 87.12 348 LEU A CA 1
ATOM 2878 C C . LEU A 1 348 ? 8.823 12.900 -0.783 1.00 87.12 348 LEU A C 1
ATOM 2880 O O . LEU A 1 348 ? 7.739 12.625 -0.253 1.00 87.12 348 LEU A O 1
ATOM 2884 N N . PRO A 1 349 ? 9.050 14.146 -1.257 1.00 89.06 349 PRO A N 1
ATOM 2885 C CA . PRO A 1 349 ? 8.045 15.207 -1.203 1.00 89.06 349 PRO A CA 1
ATOM 2886 C C . PRO A 1 349 ? 6.763 14.876 -1.978 1.00 89.06 349 PRO A C 1
ATOM 2888 O O . PRO A 1 349 ? 5.669 15.222 -1.521 1.00 89.06 349 PRO A O 1
ATOM 2891 N N . ASN A 1 350 ? 6.874 14.179 -3.115 1.00 83.88 350 ASN A N 1
ATOM 2892 C CA . ASN A 1 350 ? 5.717 13.787 -3.923 1.00 83.88 350 ASN A CA 1
ATOM 2893 C C . ASN A 1 350 ? 4.873 12.737 -3.196 1.00 83.88 350 ASN A C 1
ATOM 2895 O O . ASN A 1 350 ? 3.668 12.939 -3.041 1.00 83.88 350 ASN A O 1
ATOM 2899 N N . LEU A 1 351 ? 5.500 11.702 -2.628 1.00 87.31 351 LEU A N 1
ATOM 2900 C CA . LEU A 1 351 ? 4.801 10.708 -1.805 1.00 87.31 351 LEU A CA 1
ATOM 2901 C C . LEU A 1 351 ? 4.114 11.340 -0.588 1.00 87.31 351 LEU A C 1
ATOM 2903 O O . LEU A 1 351 ? 2.951 11.051 -0.301 1.00 87.31 351 LEU A O 1
ATOM 2907 N N . LYS A 1 352 ? 4.793 12.259 0.115 1.00 90.56 352 LYS A N 1
ATOM 2908 C CA . LYS A 1 352 ? 4.203 12.995 1.250 1.00 90.56 352 LYS A CA 1
ATOM 2909 C C . LYS A 1 352 ? 2.987 13.821 0.822 1.00 90.56 352 LYS A C 1
ATOM 2911 O O . LYS A 1 352 ? 1.994 13.886 1.553 1.00 90.56 352 LYS A O 1
ATOM 2916 N N . LYS A 1 353 ? 3.034 14.427 -0.368 1.00 90.19 353 LYS A N 1
ATOM 2917 C CA . LYS A 1 353 ? 1.912 15.171 -0.956 1.00 90.19 353 LYS A CA 1
ATOM 2918 C C . LYS A 1 353 ? 0.747 14.248 -1.320 1.00 90.19 353 LYS A C 1
ATOM 2920 O O . LYS A 1 353 ? -0.396 14.574 -0.998 1.00 90.19 353 LYS A O 1
ATOM 2925 N N . GLU A 1 354 ? 1.015 13.105 -1.945 1.00 89.88 354 GLU A N 1
ATOM 2926 C CA . GLU A 1 354 ? 0.007 12.090 -2.276 1.00 89.88 354 GLU A CA 1
ATOM 2927 C C . GLU A 1 354 ? -0.671 11.541 -1.019 1.00 89.88 354 GLU A C 1
ATOM 2929 O O . GLU A 1 354 ? -1.903 11.565 -0.942 1.00 89.88 354 GLU A O 1
ATOM 2934 N N . LYS A 1 355 ? 0.118 11.175 0.005 1.00 95.00 355 LYS A N 1
ATOM 2935 C CA . LYS A 1 355 ? -0.372 10.754 1.327 1.00 95.00 355 LYS A CA 1
ATOM 2936 C C . LYS A 1 355 ? -1.331 11.794 1.901 1.00 95.00 355 LYS A C 1
ATOM 2938 O O . LYS A 1 355 ? -2.473 11.468 2.218 1.00 95.00 355 LYS A O 1
ATOM 2943 N N . LYS A 1 356 ? -0.898 13.057 1.990 1.00 94.06 356 LYS A N 1
ATOM 2944 C CA . LYS A 1 356 ? -1.702 14.148 2.565 1.00 94.06 356 LYS A CA 1
ATOM 2945 C C . LYS A 1 356 ? -2.997 14.390 1.786 1.00 94.06 356 LYS A C 1
ATOM 2947 O O . LYS A 1 356 ? -4.048 14.614 2.382 1.00 94.06 356 LYS A O 1
ATOM 2952 N N . ASN A 1 357 ? -2.945 14.337 0.457 1.00 91.44 357 ASN A N 1
ATOM 2953 C CA . ASN A 1 357 ? -4.131 14.527 -0.374 1.00 91.44 357 ASN A CA 1
ATOM 2954 C C . ASN A 1 357 ? -5.135 13.378 -0.207 1.00 91.44 357 ASN A C 1
ATOM 2956 O O . ASN A 1 357 ? -6.336 13.642 -0.116 1.00 91.44 357 ASN A O 1
ATOM 2960 N N . LEU A 1 358 ? -4.662 12.128 -0.154 1.00 94.25 358 LEU A N 1
ATOM 2961 C CA . LEU A 1 358 ? -5.513 10.960 0.066 1.00 94.25 358 LEU A CA 1
ATOM 2962 C C . LEU A 1 358 ? -6.138 10.996 1.464 1.00 94.25 358 LEU A C 1
ATOM 2964 O O . LEU A 1 358 ? -7.357 10.875 1.584 1.00 94.25 358 LEU A O 1
ATOM 2968 N N . GLN A 1 359 ? -5.326 11.275 2.487 1.00 96.00 359 GLN A N 1
ATOM 2969 C CA . GLN A 1 359 ? -5.760 11.472 3.871 1.00 96.00 359 GLN A CA 1
ATOM 2970 C C . GLN A 1 359 ? -6.887 12.505 3.946 1.00 96.00 359 GLN A C 1
ATOM 2972 O O . GLN A 1 359 ? -7.977 12.184 4.402 1.00 96.00 359 GLN A O 1
ATOM 2977 N N . ASN A 1 360 ? -6.708 13.696 3.367 1.00 93.69 360 ASN A N 1
ATOM 2978 C CA . ASN A 1 360 ? -7.747 14.731 3.349 1.00 93.69 360 ASN A CA 1
ATOM 2979 C C . ASN A 1 360 ? -9.066 14.276 2.697 1.00 93.69 360 ASN A C 1
ATOM 2981 O O . ASN A 1 360 ? -10.140 14.719 3.109 1.00 93.69 360 ASN A O 1
ATOM 2985 N N . LYS A 1 361 ? -9.022 13.421 1.665 1.00 93.56 361 LYS A N 1
ATOM 2986 C CA . LYS A 1 361 ? -10.243 12.888 1.036 1.00 93.56 361 LYS A CA 1
ATOM 2987 C C . LYS A 1 361 ? -10.943 11.869 1.925 1.00 93.56 361 LYS A C 1
ATOM 2989 O O . LYS A 1 361 ? -12.167 11.916 2.024 1.00 93.56 361 LYS A O 1
ATOM 2994 N N . LEU A 1 362 ? -10.183 10.995 2.579 1.00 94.62 362 LEU A N 1
ATOM 2995 C CA . LEU A 1 362 ? -10.720 10.030 3.536 1.00 94.62 362 LEU A CA 1
ATOM 2996 C C . LEU A 1 362 ? -11.309 10.733 4.763 1.00 94.62 362 LEU A C 1
ATOM 2998 O O . LEU A 1 362 ? -12.430 10.411 5.145 1.00 94.62 362 LEU A O 1
ATOM 3002 N N . ILE A 1 363 ? -10.634 11.759 5.298 1.00 94.50 363 ILE A N 1
ATOM 3003 C CA . ILE A 1 363 ? -11.157 12.593 6.393 1.00 94.50 363 ILE A CA 1
ATOM 3004 C C . ILE A 1 363 ? -12.502 13.190 5.998 1.00 94.50 363 ILE A C 1
ATOM 3006 O O . ILE A 1 363 ? -13.461 13.057 6.743 1.00 94.50 363 ILE A O 1
ATOM 3010 N N . LYS A 1 364 ? -12.614 13.794 4.807 1.00 92.50 364 LYS A N 1
ATOM 3011 C CA . LYS A 1 364 ? -13.887 14.370 4.343 1.00 92.50 364 LYS A CA 1
ATOM 3012 C C . LYS A 1 364 ? -15.006 13.333 4.273 1.00 92.50 364 LYS A C 1
ATOM 3014 O O . LYS A 1 364 ? -16.120 13.627 4.698 1.00 92.50 364 LYS A O 1
ATOM 3019 N N . LEU A 1 365 ? -14.728 12.138 3.746 1.00 90.12 365 LEU A N 1
ATOM 3020 C CA . LEU A 1 365 ? -15.715 11.056 3.680 1.00 90.12 365 LEU A CA 1
ATOM 3021 C C . LEU A 1 365 ? -16.163 10.622 5.081 1.00 90.12 365 LEU A C 1
ATOM 3023 O O . LEU A 1 365 ? -17.363 10.531 5.326 1.00 90.12 365 LEU A O 1
ATOM 3027 N N . LEU A 1 366 ? -15.215 10.415 5.998 1.00 91.06 366 LEU A N 1
ATOM 3028 C CA . LEU A 1 366 ? -15.498 9.981 7.366 1.00 91.06 366 LEU A CA 1
ATOM 3029 C C . LEU A 1 366 ? -16.227 11.061 8.175 1.00 91.06 366 LEU A C 1
ATOM 3031 O O . LEU A 1 366 ? -17.220 10.768 8.834 1.00 91.06 366 LEU A O 1
ATOM 3035 N N . ALA A 1 367 ? -15.792 12.315 8.067 1.00 91.38 367 ALA A N 1
ATOM 3036 C CA . ALA A 1 367 ? -16.420 13.460 8.717 1.00 91.38 367 ALA A CA 1
ATOM 3037 C C . ALA A 1 367 ? -17.873 13.642 8.263 1.00 91.38 367 ALA A C 1
ATOM 3039 O O . ALA A 1 367 ? -18.755 13.830 9.093 1.00 91.38 367 ALA A O 1
ATOM 3040 N N . THR A 1 368 ? -18.153 13.479 6.963 1.00 88.44 368 THR A N 1
ATOM 3041 C CA . THR A 1 368 ? -19.530 13.558 6.433 1.00 88.44 368 THR A CA 1
ATOM 3042 C C . THR A 1 368 ? -20.457 12.526 7.087 1.00 88.44 368 THR A C 1
ATOM 3044 O O . THR A 1 368 ? -21.645 12.786 7.266 1.00 88.44 368 THR A O 1
ATOM 3047 N N . LEU A 1 369 ? -19.924 11.360 7.461 1.00 86.31 369 LEU A N 1
ATOM 3048 C CA . LEU A 1 369 ? -20.683 10.307 8.134 1.00 86.31 369 LEU A CA 1
ATOM 3049 C C . LEU A 1 369 ? -20.838 10.611 9.627 1.00 86.31 369 LEU A C 1
ATOM 3051 O O . LEU A 1 369 ? -21.953 10.631 10.149 1.00 86.31 369 LEU A O 1
ATOM 3055 N N . TRP A 1 370 ? -19.724 10.857 10.316 1.00 91.38 370 TRP A N 1
ATOM 3056 C CA . TRP A 1 370 ? -19.703 10.950 11.772 1.00 91.38 370 TRP A CA 1
ATOM 3057 C C . TRP A 1 370 ? -20.216 12.284 12.308 1.00 91.38 370 TRP A C 1
ATOM 3059 O O . TRP A 1 370 ? -20.978 12.272 13.270 1.00 91.38 370 TRP A O 1
ATOM 3069 N N . GLU A 1 371 ? -19.910 13.421 11.686 1.00 90.44 371 GLU A N 1
ATOM 3070 C CA . GLU A 1 371 ? -20.359 14.727 12.195 1.00 90.44 371 GLU A CA 1
ATOM 3071 C C . GLU A 1 371 ? -21.880 14.872 12.139 1.00 90.44 371 GLU A C 1
ATOM 3073 O O . GLU A 1 371 ? -22.477 15.462 13.036 1.00 90.44 371 GLU A O 1
ATOM 3078 N N . HIS A 1 372 ? -22.530 14.268 11.140 1.00 86.50 372 HIS A N 1
ATOM 3079 C CA . HIS A 1 372 ? -23.987 14.289 11.036 1.00 86.50 372 HIS A CA 1
ATOM 3080 C C . HIS A 1 372 ? -24.663 13.493 12.168 1.00 86.50 372 HIS A C 1
ATOM 3082 O O . HIS A 1 372 ? -25.618 13.958 12.788 1.00 86.50 372 HIS A O 1
ATOM 3088 N N . LYS A 1 373 ? -24.177 12.283 12.473 1.00 88.75 373 LYS A N 1
ATOM 3089 C CA . LYS A 1 373 ? -24.768 11.414 13.511 1.00 88.75 373 LYS A CA 1
ATOM 3090 C C . LYS A 1 373 ? -24.358 11.812 14.927 1.00 88.75 373 LYS A C 1
ATOM 3092 O O . LYS A 1 373 ? -25.168 11.697 15.854 1.00 88.75 373 LYS A O 1
ATOM 3097 N N . TYR A 1 374 ? -23.118 12.257 15.088 1.00 91.56 374 TYR A N 1
ATOM 3098 C CA . TYR A 1 374 ? -22.479 12.599 16.355 1.00 91.56 374 TYR A CA 1
ATOM 3099 C C . TYR A 1 374 ? -22.283 14.114 16.493 1.00 91.56 374 TYR A C 1
ATOM 3101 O O . TYR A 1 374 ? -21.278 14.571 17.028 1.00 91.56 374 TYR A O 1
ATOM 3109 N N . TYR A 1 375 ? -23.269 14.897 16.046 1.00 88.31 375 TYR A N 1
ATOM 3110 C CA . TYR A 1 375 ? -23.258 16.368 16.051 1.00 88.31 375 TYR A CA 1
ATOM 3111 C C . TYR A 1 375 ? -23.051 17.005 17.438 1.00 88.31 375 TYR A C 1
ATOM 3113 O O . TYR A 1 375 ? -22.746 18.189 17.551 1.00 88.31 375 TYR A O 1
ATOM 3121 N N . THR A 1 376 ? -23.234 16.235 18.514 1.00 88.88 376 THR A N 1
ATOM 3122 C CA . THR A 1 376 ? -22.953 16.645 19.897 1.00 88.88 376 THR A CA 1
ATOM 3123 C C . THR A 1 376 ? -21.457 16.736 20.204 1.00 88.88 376 THR A C 1
ATOM 3125 O O . THR A 1 376 ? -21.073 17.278 21.245 1.00 88.88 376 THR A O 1
ATOM 3128 N N . PHE A 1 377 ? -20.612 16.188 19.328 1.00 94.00 377 PHE A N 1
ATOM 3129 C CA . PHE A 1 377 ? -19.163 16.196 19.452 1.00 94.00 377 PHE A CA 1
ATOM 3130 C C . PHE A 1 377 ? -18.526 17.197 18.501 1.00 94.00 377 PHE A C 1
ATOM 3132 O O . PHE A 1 377 ? -18.993 17.434 17.389 1.00 94.00 377 PHE A O 1
ATOM 3139 N N . ARG A 1 378 ? -17.388 17.734 18.934 1.00 94.06 378 ARG A N 1
ATOM 3140 C CA . ARG A 1 378 ? -16.480 18.493 18.085 1.00 94.06 378 ARG A CA 1
ATOM 3141 C C . ARG A 1 378 ? -15.287 17.610 17.742 1.00 94.06 378 ARG A C 1
ATOM 3143 O O . ARG A 1 378 ? -14.403 17.400 18.572 1.00 94.06 378 ARG A O 1
ATOM 3150 N N . PHE A 1 379 ? -15.263 17.101 16.519 1.00 94.44 379 PHE A N 1
ATOM 3151 C CA . PHE A 1 379 ? -14.146 16.318 16.006 1.00 94.44 379 PHE A CA 1
ATOM 3152 C C . PHE A 1 379 ? -12.995 17.252 15.615 1.00 94.44 379 PHE A C 1
ATOM 3154 O O . PHE A 1 379 ? -13.171 18.152 14.795 1.00 94.44 379 PHE A O 1
ATOM 3161 N N . LEU A 1 380 ? -11.815 17.071 16.210 1.00 92.88 380 LEU A N 1
ATOM 3162 C CA . LEU A 1 380 ? -10.613 17.786 15.776 1.00 92.88 380 LEU A CA 1
ATOM 3163 C C . LEU A 1 380 ? -9.915 17.019 14.650 1.00 92.88 380 LEU A C 1
ATOM 3165 O O . LEU A 1 380 ? -10.005 15.797 14.572 1.00 92.88 380 LEU A O 1
ATOM 3169 N N . ASN A 1 381 ? -9.154 17.714 13.802 1.00 92.06 381 ASN A N 1
ATOM 3170 C CA . ASN A 1 381 ? -8.414 17.056 12.715 1.00 92.06 381 ASN A CA 1
ATOM 3171 C C . ASN A 1 381 ? -7.472 15.960 13.233 1.00 92.06 381 ASN A C 1
ATOM 3173 O O . ASN A 1 381 ? -7.417 14.882 12.650 1.00 92.06 381 ASN A O 1
ATOM 3177 N N . SER A 1 382 ? -6.830 16.190 14.383 1.00 92.69 382 SER A N 1
ATOM 3178 C CA . SER A 1 382 ? -5.968 15.206 15.046 1.00 92.69 382 SER A CA 1
ATOM 3179 C C . SER A 1 382 ? -6.694 13.904 15.397 1.00 92.69 382 SER A C 1
ATOM 3181 O O . SER A 1 382 ? -6.069 12.845 15.422 1.00 92.69 382 SER A O 1
ATOM 3183 N N . PHE A 1 383 ? -8.010 13.957 15.625 1.00 95.38 383 PHE A N 1
ATOM 3184 C CA . PHE A 1 383 ? -8.817 12.766 15.835 1.00 95.38 383 PHE A CA 1
ATOM 3185 C C . PHE A 1 383 ? -8.909 11.946 14.557 1.00 95.38 383 PHE A C 1
ATOM 3187 O O . PHE A 1 383 ? -8.518 10.780 14.563 1.00 95.38 383 PHE A O 1
ATOM 3194 N N . TYR A 1 384 ? -9.321 12.554 13.448 1.00 96.12 384 TYR A N 1
ATOM 3195 C CA . TYR A 1 384 ? -9.397 11.839 12.177 1.00 96.12 384 TYR A CA 1
ATOM 3196 C C . TYR A 1 384 ? -8.032 11.346 11.699 1.00 96.12 384 TYR A C 1
ATOM 3198 O O . TYR A 1 384 ? -7.934 10.210 11.243 1.00 96.12 384 TYR A O 1
ATOM 3206 N N . ASP A 1 385 ? -6.980 12.151 11.864 1.00 94.50 385 ASP A N 1
ATOM 3207 C CA . ASP A 1 385 ? -5.610 11.747 11.549 1.00 94.50 385 ASP A CA 1
ATOM 3208 C C . ASP A 1 385 ? -5.233 10.485 12.326 1.00 94.50 385 ASP A C 1
ATOM 3210 O O . ASP A 1 385 ? -4.828 9.487 11.740 1.00 94.50 385 ASP A O 1
ATOM 3214 N N . SER A 1 386 ? -5.450 10.481 13.641 1.00 94.94 386 SER A N 1
ATOM 3215 C CA . SER A 1 386 ? -5.124 9.324 14.474 1.00 94.94 386 SER A CA 1
ATOM 3216 C C . SER A 1 386 ? -5.945 8.073 14.139 1.00 94.94 386 SER A C 1
ATOM 3218 O O . SER A 1 386 ? -5.405 6.971 14.192 1.00 94.94 386 SER A O 1
ATOM 3220 N N . VAL A 1 387 ? -7.215 8.232 13.749 1.00 95.12 387 VAL A N 1
ATOM 3221 C CA . VAL A 1 387 ? -8.076 7.122 13.317 1.00 95.12 387 VAL A CA 1
ATOM 3222 C C . VAL A 1 387 ? -7.562 6.532 12.002 1.00 95.12 387 VAL A C 1
ATOM 3224 O O . VAL A 1 387 ? -7.342 5.329 11.920 1.00 95.12 387 VAL A O 1
ATOM 3227 N N . LEU A 1 388 ? -7.310 7.371 10.993 1.00 95.44 388 LEU A N 1
ATOM 3228 C CA . LEU A 1 388 ? -6.867 6.927 9.668 1.00 95.44 388 LEU A CA 1
ATOM 3229 C C . LEU A 1 388 ? -5.421 6.418 9.635 1.00 95.44 388 LEU A C 1
ATOM 3231 O O . LEU A 1 388 ? -5.077 5.682 8.725 1.00 95.44 388 LEU A O 1
ATOM 3235 N N . GLU A 1 389 ? -4.559 6.843 10.560 1.00 93.19 389 GLU A N 1
ATOM 3236 C CA . GLU A 1 389 ? -3.137 6.471 10.559 1.00 93.19 389 GLU A CA 1
ATOM 3237 C C . GLU A 1 389 ? -2.814 5.244 11.422 1.00 93.19 389 GLU A C 1
ATOM 3239 O O . GLU A 1 389 ? -1.698 4.725 11.343 1.00 93.19 389 GLU A O 1
ATOM 3244 N N . ARG A 1 390 ? -3.733 4.814 12.298 1.00 92.50 390 ARG A N 1
ATOM 3245 C CA . ARG A 1 390 ? -3.458 3.787 13.326 1.00 92.50 390 ARG A CA 1
ATOM 3246 C C . ARG A 1 390 ? -4.441 2.619 13.336 1.00 92.50 390 ARG A C 1
ATOM 3248 O O . ARG A 1 390 ? -4.209 1.650 14.062 1.00 92.50 390 ARG A O 1
ATOM 3255 N N . PHE A 1 391 ? -5.520 2.685 12.560 1.00 94.19 391 PHE A N 1
ATOM 3256 C CA . PHE A 1 391 ? -6.583 1.685 12.594 1.00 94.19 391 PHE A CA 1
ATOM 3257 C C . PHE A 1 391 ? -6.957 1.197 11.199 1.00 94.19 391 PHE A C 1
ATOM 3259 O O . PHE A 1 391 ? -7.107 1.981 10.270 1.00 94.19 391 PHE A O 1
ATOM 3266 N N . GLU A 1 392 ? -7.152 -0.113 11.073 1.00 92.62 392 GLU A N 1
ATOM 3267 C CA . GLU A 1 392 ? -7.692 -0.761 9.879 1.00 92.62 392 GLU A CA 1
ATOM 3268 C C . GLU A 1 392 ? -9.212 -0.582 9.812 1.00 92.62 392 GLU A C 1
ATOM 3270 O O . GLU A 1 392 ? -9.875 -0.351 10.823 1.00 92.62 392 GLU A O 1
ATOM 3275 N N . TRP A 1 393 ? -9.797 -0.776 8.630 1.00 91.81 393 TRP A N 1
ATOM 3276 C CA . TRP A 1 393 ? -11.232 -0.572 8.407 1.00 91.81 393 TRP A CA 1
ATOM 3277 C C . TRP A 1 393 ? -12.130 -1.342 9.392 1.00 91.81 393 TRP A C 1
ATOM 3279 O O . TRP A 1 393 ? -13.059 -0.775 9.966 1.00 91.81 393 TRP A O 1
ATOM 3289 N N . LYS A 1 394 ? -11.809 -2.612 9.676 1.00 89.25 394 LYS A N 1
ATOM 3290 C CA . LYS A 1 394 ? -12.549 -3.455 10.639 1.00 89.25 394 LYS A CA 1
ATOM 3291 C C . LYS A 1 394 ? -12.618 -2.859 12.053 1.00 89.25 394 LYS A C 1
ATOM 3293 O O . LYS A 1 394 ? -13.565 -3.117 12.792 1.00 89.25 394 LYS A O 1
ATOM 3298 N N . SER A 1 395 ? -11.627 -2.052 12.417 1.00 92.38 395 SER A N 1
ATOM 3299 C CA . SER A 1 395 ? -11.474 -1.450 13.739 1.00 92.38 395 SER A CA 1
ATOM 3300 C C . SER A 1 395 ? -12.407 -0.245 13.932 1.00 92.38 395 SER A C 1
ATOM 3302 O O . SER A 1 395 ? -12.722 0.119 15.065 1.00 92.38 395 SER A O 1
ATOM 3304 N N . PHE A 1 396 ? -12.915 0.344 12.842 1.00 93.38 396 PHE A N 1
ATOM 3305 C CA . PHE A 1 396 ? -13.769 1.538 12.880 1.00 93.38 396 PHE A CA 1
ATOM 3306 C C . PHE A 1 396 ? -15.118 1.255 13.522 1.00 93.38 396 PHE A C 1
ATOM 3308 O O . PHE A 1 396 ? -15.638 2.116 14.224 1.00 93.38 396 PHE A O 1
ATOM 3315 N N . LEU A 1 397 ? -15.648 0.042 13.336 1.00 91.81 397 LEU A N 1
ATOM 3316 C CA . LEU A 1 397 ? -16.876 -0.389 13.994 1.00 91.81 397 LEU A CA 1
ATOM 3317 C C . LEU A 1 397 ? -16.751 -0.248 15.512 1.00 91.81 397 LEU A C 1
ATOM 3319 O O . LEU A 1 397 ? -17.622 0.321 16.164 1.00 91.81 397 LEU A O 1
ATOM 3323 N N . LYS A 1 398 ? -15.621 -0.704 16.065 1.00 90.94 398 LYS A N 1
ATOM 3324 C CA . LYS A 1 398 ? -15.385 -0.656 17.505 1.00 90.94 398 LYS A CA 1
ATOM 3325 C C . LYS A 1 398 ? -15.228 0.773 18.014 1.00 90.94 398 LYS A C 1
ATOM 3327 O O . LYS A 1 398 ? -15.734 1.103 19.080 1.00 90.94 398 LYS A O 1
ATOM 3332 N N . ILE A 1 399 ? -14.559 1.629 17.243 1.00 93.38 399 ILE A N 1
ATOM 3333 C CA . ILE A 1 399 ? -14.434 3.058 17.560 1.00 93.38 399 ILE A CA 1
ATOM 3334 C C . ILE A 1 399 ? -15.817 3.723 17.552 1.00 93.38 399 ILE A C 1
ATOM 3336 O O . ILE A 1 399 ? -16.148 4.463 18.475 1.00 93.38 399 ILE A O 1
ATOM 3340 N N . GLU A 1 400 ? -16.645 3.428 16.551 1.00 93.50 400 GLU A N 1
ATOM 3341 C CA . GLU A 1 400 ? -17.993 3.979 16.430 1.00 93.50 400 GLU A CA 1
ATOM 3342 C C . GLU A 1 400 ? -18.921 3.521 17.569 1.00 93.50 400 GLU A C 1
ATOM 3344 O O . GLU A 1 400 ? -19.669 4.339 18.108 1.00 93.50 400 GLU A O 1
ATOM 3349 N N . GLU A 1 401 ? -18.823 2.260 18.006 1.00 91.19 401 GLU A N 1
ATOM 3350 C CA . GLU A 1 401 ? -19.510 1.769 19.211 1.00 91.19 401 GLU A CA 1
ATOM 3351 C C . GLU A 1 401 ? -19.172 2.631 20.435 1.00 91.19 401 GLU A C 1
ATOM 3353 O O . GLU A 1 401 ? -20.069 3.034 21.177 1.00 91.19 401 GLU A O 1
ATOM 3358 N N . ARG A 1 402 ? -17.891 2.976 20.630 1.00 92.06 402 ARG A N 1
ATOM 3359 C CA . ARG A 1 402 ? -17.464 3.850 21.736 1.00 92.06 402 ARG A CA 1
ATOM 3360 C C . ARG A 1 402 ? -17.989 5.277 21.585 1.00 92.06 402 ARG A C 1
ATOM 3362 O O . ARG A 1 402 ? -18.423 5.862 22.572 1.00 92.06 402 ARG A O 1
ATOM 3369 N N . LEU A 1 403 ? -18.002 5.831 20.371 1.00 93.25 403 LEU A N 1
ATOM 3370 C CA . LEU A 1 403 ? -18.585 7.154 20.114 1.00 93.25 403 LEU A CA 1
ATOM 3371 C C . LEU A 1 403 ? -20.091 7.181 20.405 1.00 93.25 403 LEU A C 1
ATOM 3373 O O . LEU A 1 403 ? -20.595 8.155 20.966 1.00 93.25 403 LEU A O 1
ATOM 3377 N N . LEU A 1 404 ? -20.810 6.113 20.061 1.00 91.88 404 LEU A N 1
ATOM 3378 C CA . LEU A 1 404 ? -22.232 5.989 20.358 1.00 91.88 404 LEU A CA 1
ATOM 3379 C C . LEU A 1 404 ? -22.485 5.871 21.863 1.00 91.88 404 LEU A C 1
ATOM 3381 O O . LEU A 1 404 ? -23.340 6.577 22.386 1.00 91.88 404 LEU A O 1
ATOM 3385 N N . GLU A 1 405 ? -21.692 5.081 22.586 1.00 91.06 405 GLU A N 1
ATOM 3386 C CA . GLU A 1 405 ? -21.760 5.035 24.052 1.00 91.06 405 GLU A CA 1
ATOM 3387 C C . GLU A 1 405 ? -21.505 6.413 24.679 1.00 91.06 405 GLU A C 1
ATOM 3389 O O . GLU A 1 405 ? -22.265 6.848 25.544 1.00 91.06 405 GLU A O 1
ATOM 3394 N N . MET A 1 406 ? -20.495 7.145 24.197 1.00 91.62 406 MET A N 1
ATOM 3395 C CA . MET A 1 406 ? -20.219 8.517 24.633 1.00 91.62 406 MET A CA 1
ATOM 3396 C C . MET A 1 406 ? -21.391 9.465 24.370 1.00 91.62 406 MET A C 1
ATOM 3398 O O . MET A 1 406 ? -21.647 10.345 25.189 1.00 91.62 406 MET A O 1
ATOM 3402 N N . LYS A 1 407 ? -22.094 9.301 23.244 1.00 90.38 407 LYS A N 1
ATOM 3403 C CA . LYS A 1 407 ? -23.198 10.183 22.843 1.00 90.38 407 LYS A CA 1
ATOM 3404 C C . LYS A 1 407 ? -24.418 9.958 23.726 1.00 90.38 407 LYS A C 1
ATOM 3406 O O . LYS A 1 407 ? -25.082 10.914 24.115 1.00 90.38 407 LYS A O 1
ATOM 3411 N N . GLU A 1 408 ? -24.690 8.696 24.026 1.00 87.56 408 GLU A N 1
ATOM 3412 C CA . GLU A 1 408 ? -25.856 8.278 24.794 1.00 87.56 408 GLU A CA 1
ATOM 3413 C C . GLU A 1 408 ? -25.670 8.419 26.313 1.00 87.56 408 GLU A C 1
ATOM 3415 O O . GLU A 1 408 ? -26.626 8.262 27.069 1.00 87.56 408 GLU A O 1
ATOM 3420 N N . THR A 1 409 ? -24.449 8.693 26.771 1.00 87.62 409 THR A N 1
ATOM 3421 C CA . THR A 1 409 ? -24.142 8.892 28.191 1.00 87.62 409 THR A CA 1
ATOM 3422 C C . THR A 1 409 ? -24.490 10.322 28.612 1.00 87.62 409 THR A C 1
ATOM 3424 O O . THR A 1 409 ? -24.148 11.297 27.938 1.00 87.62 409 THR A O 1
ATOM 3427 N N . SER A 1 410 ? -25.130 10.480 29.772 1.00 84.88 410 SER A N 1
ATOM 3428 C CA . SER A 1 410 ? -25.509 11.797 30.299 1.00 84.88 410 SER A CA 1
ATOM 3429 C C . SER A 1 410 ? -24.288 12.612 30.759 1.00 84.88 410 SER A C 1
ATOM 3431 O O . SER A 1 410 ? -24.208 13.822 30.493 1.00 84.88 410 SER A O 1
ATOM 3433 N N . ASP A 1 411 ? -23.302 11.932 31.359 1.00 87.19 411 ASP A N 1
ATOM 3434 C CA . ASP A 1 411 ? -22.005 12.469 31.785 1.00 87.19 411 ASP A CA 1
ATOM 3435 C C . ASP A 1 411 ? -20.827 11.699 31.173 1.00 87.19 411 ASP A C 1
ATOM 3437 O O . ASP A 1 411 ? -20.377 10.671 31.685 1.00 87.19 411 ASP A O 1
ATOM 3441 N N . VAL A 1 412 ? -20.263 12.248 30.099 1.00 88.06 412 VAL A N 1
ATOM 3442 C CA . VAL A 1 412 ? -19.149 11.647 29.350 1.00 88.06 412 VAL A CA 1
ATOM 3443 C C . VAL A 1 412 ? -17.888 11.464 30.207 1.00 88.06 412 VAL A C 1
ATOM 3445 O O . VAL A 1 412 ? -17.059 10.610 29.903 1.00 88.06 412 VAL A O 1
ATOM 3448 N N . LYS A 1 413 ? -17.726 12.211 31.312 1.00 87.62 413 LYS A N 1
ATOM 3449 C CA . LYS A 1 413 ? -16.583 12.050 32.235 1.00 87.62 413 LYS A CA 1
ATOM 3450 C C . LYS A 1 413 ? -16.609 10.709 32.964 1.00 87.62 413 LYS A C 1
ATOM 3452 O O . LYS A 1 413 ? -15.582 10.302 33.497 1.00 87.62 413 LYS A O 1
ATOM 3457 N N . SER A 1 414 ? -17.767 10.052 33.025 1.00 86.25 414 SER A N 1
ATOM 3458 C CA . SER A 1 414 ? -17.924 8.755 33.684 1.00 86.25 414 SER A CA 1
ATOM 3459 C C . SER A 1 414 ? -17.253 7.608 32.920 1.00 86.25 414 SER A C 1
ATOM 3461 O O . SER A 1 414 ? -16.850 6.628 33.541 1.00 86.25 414 SER A O 1
ATOM 3463 N N . LEU A 1 415 ? -17.093 7.735 31.598 1.00 88.38 415 LEU A N 1
ATOM 3464 C CA . LEU A 1 415 ? -16.604 6.660 30.729 1.00 88.38 415 LEU A CA 1
ATOM 3465 C C . LEU A 1 415 ? -15.081 6.483 30.755 1.00 88.38 415 LEU A C 1
ATOM 3467 O O . LEU A 1 415 ? -14.585 5.389 30.494 1.00 88.38 415 LEU A O 1
ATOM 3471 N N . GLY A 1 416 ? -14.338 7.548 31.055 1.00 85.88 416 GLY A N 1
ATOM 3472 C CA . GLY A 1 416 ? -12.887 7.591 30.919 1.00 85.88 416 GLY A CA 1
ATOM 3473 C C . GLY A 1 416 ? -12.166 7.943 32.211 1.00 85.88 416 GLY A C 1
ATOM 3474 O O . GLY A 1 416 ? -12.710 8.584 33.112 1.00 85.88 416 GLY A O 1
ATOM 3475 N N . ASP A 1 417 ? -10.900 7.547 32.288 1.00 85.25 417 ASP A N 1
ATOM 3476 C CA . ASP A 1 417 ? -10.025 7.960 33.379 1.00 85.25 417 ASP A CA 1
ATOM 3477 C C . ASP A 1 417 ? -9.444 9.350 33.075 1.00 85.25 417 ASP A C 1
ATOM 3479 O O . ASP A 1 417 ? -9.159 9.696 31.928 1.00 85.25 417 ASP A O 1
ATOM 3483 N N . PHE A 1 418 ? -9.296 10.180 34.107 1.00 84.50 418 PHE A N 1
ATOM 3484 C CA . PHE A 1 418 ? -8.766 11.534 33.958 1.00 84.50 418 PHE A CA 1
ATOM 3485 C C . PHE A 1 418 ? -7.253 11.504 33.705 1.00 84.50 418 PHE A C 1
ATOM 3487 O O . PHE A 1 418 ? -6.508 10.899 34.479 1.00 84.50 418 PHE A O 1
ATOM 3494 N N . VAL A 1 419 ? -6.798 12.199 32.659 1.00 81.81 419 VAL A N 1
ATOM 3495 C CA . VAL A 1 419 ? -5.389 12.256 32.252 1.00 81.81 419 VAL A CA 1
ATOM 3496 C C . VAL A 1 419 ? -4.913 13.708 32.224 1.00 81.81 419 VAL A C 1
ATOM 3498 O O . VAL A 1 419 ? -5.467 14.556 31.519 1.00 81.81 419 VAL A O 1
ATOM 3501 N N . VAL A 1 420 ? -3.851 13.988 32.985 1.00 72.75 420 VAL A N 1
ATOM 3502 C CA . VAL A 1 420 ? -3.183 15.296 32.999 1.00 72.75 420 VAL A CA 1
ATOM 3503 C C . VAL A 1 420 ? -2.139 15.318 31.886 1.00 72.75 420 VAL A C 1
ATOM 3505 O O . VAL A 1 420 ? -1.068 14.730 32.016 1.00 72.75 420 VAL A O 1
ATOM 3508 N N . GLY A 1 421 ? -2.471 15.972 30.773 1.00 64.62 421 GLY A N 1
ATOM 3509 C CA . GLY A 1 421 ? -1.503 16.321 29.736 1.00 64.62 421 GLY A CA 1
ATOM 3510 C C . GLY A 1 421 ? -0.811 17.648 30.045 1.00 64.62 421 GLY A C 1
ATOM 3511 O O . GLY A 1 421 ? -1.309 18.436 30.845 1.00 64.62 421 GLY A O 1
ATOM 3512 N N . ALA A 1 422 ? 0.306 17.920 29.364 1.00 53.88 422 ALA A N 1
ATOM 3513 C CA . ALA A 1 422 ? 1.134 19.106 29.591 1.00 53.88 422 ALA A CA 1
ATOM 3514 C C . ALA A 1 422 ? 0.376 20.450 29.516 1.00 53.88 422 ALA A C 1
ATOM 3516 O O . ALA A 1 422 ? 0.855 21.400 30.115 1.00 53.88 422 ALA A O 1
ATOM 3517 N N . ASN A 1 423 ? -0.781 20.535 28.830 1.00 54.06 423 ASN A N 1
ATOM 3518 C CA . ASN A 1 423 ? -1.577 21.770 28.693 1.00 54.06 423 ASN A CA 1
ATOM 3519 C C . ASN A 1 423 ? -3.109 21.576 28.524 1.00 54.06 423 ASN A C 1
ATOM 3521 O O . ASN A 1 423 ? -3.809 22.546 28.243 1.00 54.06 423 ASN A O 1
ATOM 3525 N N . ILE A 1 424 ? -3.666 20.359 28.647 1.00 64.94 424 ILE A N 1
ATOM 3526 C CA . ILE A 1 424 ? -5.104 20.099 28.399 1.00 64.94 424 ILE A CA 1
ATOM 3527 C C . ILE A 1 424 ? -5.657 19.108 29.434 1.00 64.94 424 ILE A C 1
ATOM 3529 O O . ILE A 1 424 ? -5.103 18.026 29.633 1.00 64.94 424 ILE A O 1
ATOM 3533 N N . LEU A 1 425 ? -6.773 19.475 30.075 1.00 79.00 425 LEU A N 1
ATOM 3534 C CA . LEU A 1 425 ? -7.565 18.590 30.933 1.00 79.00 425 LEU A CA 1
ATOM 3535 C C . LEU A 1 425 ? -8.363 17.624 30.047 1.00 79.00 425 LEU A C 1
ATOM 3537 O O . LEU A 1 425 ? -9.342 18.030 29.420 1.00 79.00 425 LEU A O 1
ATOM 3541 N N . SER A 1 426 ? -7.958 16.355 30.000 1.00 89.12 426 SER A N 1
ATOM 3542 C CA . SER A 1 426 ? -8.563 15.352 29.114 1.00 89.12 426 SER A CA 1
ATOM 3543 C C . SER A 1 426 ? -8.962 14.080 29.859 1.00 89.12 426 SER A C 1
ATOM 3545 O O . SER A 1 426 ? -8.517 13.822 30.979 1.00 89.12 426 SER A O 1
ATOM 3547 N N . TYR A 1 427 ? -9.833 13.301 29.232 1.00 90.94 427 TYR A N 1
ATOM 3548 C CA . TYR A 1 4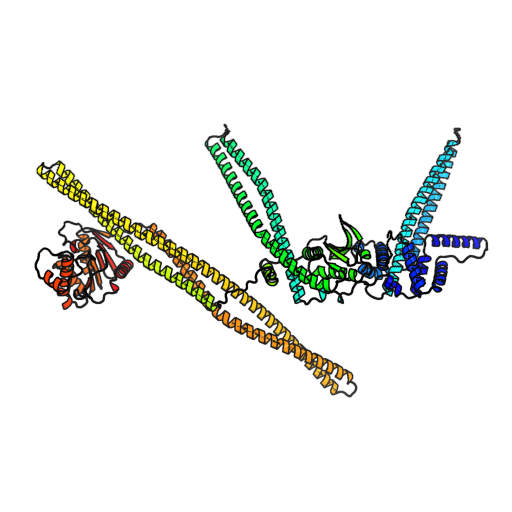27 ? -10.253 11.983 29.686 1.00 90.94 427 TYR A CA 1
ATOM 3549 C C . TYR A 1 427 ? -9.870 10.952 28.630 1.00 90.94 427 TYR A C 1
ATOM 3551 O O . TYR A 1 427 ? -9.837 11.257 27.436 1.00 90.94 427 TYR A O 1
ATOM 3559 N N . GLU A 1 428 ? -9.567 9.739 29.079 1.00 91.69 428 GLU A N 1
ATOM 3560 C CA . GLU A 1 428 ? -9.176 8.629 28.220 1.00 91.69 428 GLU A CA 1
ATOM 3561 C C . GLU A 1 428 ? -10.144 7.460 28.405 1.00 91.69 428 GLU A C 1
ATOM 3563 O O . GLU A 1 428 ? -10.201 6.842 29.471 1.00 91.69 428 GLU A O 1
ATOM 3568 N N . PHE A 1 429 ? -10.914 7.164 27.359 1.00 92.44 429 PHE A N 1
ATOM 3569 C CA . PHE A 1 429 ? -11.844 6.043 27.330 1.00 92.44 429 PHE A CA 1
ATOM 3570 C C . PHE A 1 429 ? -11.169 4.839 26.672 1.00 92.44 429 PHE A C 1
ATOM 3572 O O . PHE A 1 429 ? -10.994 4.816 25.454 1.00 92.44 429 PHE A O 1
ATOM 3579 N N . LYS A 1 430 ? -10.746 3.869 27.489 1.00 90.88 430 LYS A N 1
ATOM 3580 C CA . LYS A 1 430 ? -9.978 2.693 27.059 1.00 90.88 430 LYS A CA 1
ATOM 3581 C C . LYS A 1 430 ? -10.874 1.548 26.595 1.00 90.88 430 LYS A C 1
ATOM 3583 O O . LYS A 1 430 ? -11.920 1.296 27.187 1.00 90.88 430 LYS A O 1
ATOM 3588 N N . PHE A 1 431 ? -10.428 0.841 25.564 1.00 90.56 431 PHE A N 1
ATOM 3589 C CA . PHE A 1 431 ? -11.087 -0.340 25.015 1.00 90.56 431 PHE A CA 1
ATOM 3590 C C . PHE A 1 431 ? -10.084 -1.259 24.300 1.00 90.56 431 PHE A C 1
ATOM 3592 O O . PHE A 1 431 ? -8.949 -0.859 24.046 1.00 90.56 431 PHE A O 1
ATOM 3599 N N . LEU A 1 432 ? -10.490 -2.488 23.973 1.00 87.94 432 LEU A N 1
ATOM 3600 C CA . LEU A 1 432 ? -9.677 -3.422 23.184 1.00 87.94 432 LEU A CA 1
ATOM 3601 C C . LEU A 1 432 ? -10.178 -3.540 21.750 1.00 87.94 432 LEU A C 1
ATOM 3603 O O . LEU A 1 432 ? -11.384 -3.601 21.494 1.00 87.94 432 LEU A O 1
ATOM 3607 N N . ILE A 1 433 ? -9.222 -3.661 20.832 1.00 88.12 433 ILE A N 1
ATOM 3608 C CA . ILE A 1 433 ? -9.443 -4.189 19.489 1.00 88.12 433 ILE A CA 1
ATOM 3609 C C . ILE A 1 433 ? -8.511 -5.388 19.334 1.00 88.12 433 ILE A C 1
ATOM 3611 O O . ILE A 1 433 ? -7.292 -5.235 19.324 1.00 88.12 433 ILE A O 1
ATOM 3615 N N . GLU A 1 434 ? -9.084 -6.589 19.247 1.00 84.56 434 GLU A N 1
ATOM 3616 C CA . GLU A 1 434 ? -8.336 -7.853 19.324 1.00 84.56 434 GLU A CA 1
ATOM 3617 C C . GLU A 1 434 ? -7.511 -7.947 20.624 1.00 84.56 434 GLU A C 1
ATOM 3619 O O . GLU A 1 434 ? -8.081 -8.174 21.689 1.00 84.56 434 GLU A O 1
ATOM 3624 N N . ALA A 1 435 ? -6.190 -7.763 20.538 1.00 83.88 435 ALA A N 1
ATOM 3625 C CA . ALA A 1 435 ? -5.250 -7.769 21.659 1.00 83.88 435 ALA A CA 1
ATOM 3626 C C . ALA A 1 435 ? -4.610 -6.390 21.915 1.00 83.88 435 ALA A C 1
ATOM 3628 O O . ALA A 1 435 ? -3.824 -6.251 22.850 1.00 83.88 435 ALA A O 1
ATOM 3629 N N . ASP A 1 436 ? -4.933 -5.379 21.102 1.00 88.81 436 ASP A N 1
ATOM 3630 C CA . ASP A 1 436 ? -4.314 -4.060 21.190 1.00 88.81 436 ASP A CA 1
ATOM 3631 C C . ASP A 1 436 ? -5.132 -3.141 22.103 1.00 88.81 436 ASP A C 1
ATOM 3633 O O . ASP A 1 436 ? -6.347 -2.968 21.935 1.00 88.81 436 ASP A O 1
ATOM 3637 N N . GLU A 1 437 ? -4.448 -2.501 23.050 1.00 90.19 437 GLU A N 1
ATOM 3638 C CA . GLU A 1 437 ? -5.040 -1.480 23.906 1.00 90.19 437 GLU A CA 1
ATOM 3639 C C . GLU A 1 437 ? -5.263 -0.202 23.106 1.00 90.19 437 GLU A C 1
ATOM 3641 O O . GLU A 1 437 ? -4.332 0.384 22.543 1.00 90.19 437 GLU A O 1
ATOM 3646 N N . CYS A 1 438 ? -6.516 0.237 23.077 1.00 92.88 438 CYS A N 1
ATOM 3647 C CA . CYS A 1 438 ? -6.953 1.412 22.350 1.00 92.88 438 CYS A CA 1
ATOM 3648 C C . CYS A 1 438 ? -7.616 2.409 23.298 1.00 92.88 438 CYS A C 1
ATOM 3650 O O . CYS A 1 438 ? -8.151 2.037 24.346 1.00 92.88 438 CYS A O 1
ATOM 3652 N N . SER A 1 439 ? -7.596 3.692 22.948 1.00 93.00 439 SER A N 1
ATOM 3653 C CA . SER A 1 439 ? -8.303 4.695 23.739 1.00 93.00 439 SER A CA 1
ATOM 3654 C C . SER A 1 439 ? -8.767 5.896 22.931 1.00 93.00 439 SER A C 1
ATOM 3656 O O . SER A 1 439 ? -8.057 6.364 22.047 1.00 93.00 439 SER A O 1
ATOM 3658 N N . VAL A 1 440 ? -9.950 6.424 23.255 1.00 94.81 440 VAL A N 1
ATOM 3659 C CA . VAL A 1 440 ? -10.413 7.730 22.762 1.00 94.81 440 VAL A CA 1
ATOM 3660 C C . VAL A 1 440 ? -10.043 8.793 23.791 1.00 94.81 440 VAL A C 1
ATOM 3662 O O . VAL A 1 440 ? -10.384 8.666 24.967 1.00 94.81 440 VAL A O 1
ATOM 3665 N N . VAL A 1 441 ? -9.357 9.850 23.358 1.00 93.69 441 VAL A N 1
ATOM 3666 C CA . VAL A 1 441 ? -8.984 10.997 24.195 1.00 93.69 441 VAL A CA 1
ATOM 3667 C C . VAL A 1 441 ? -9.915 12.166 23.904 1.00 93.69 441 VAL A C 1
ATOM 3669 O O . VAL A 1 441 ? -10.024 12.597 22.755 1.00 93.69 441 VAL A O 1
ATOM 3672 N N . TYR A 1 442 ? -10.562 12.699 24.939 1.00 94.12 442 TYR A N 1
ATOM 3673 C CA . TYR A 1 442 ? -11.646 13.671 24.784 1.00 94.12 442 TYR A CA 1
ATOM 3674 C C . TYR A 1 442 ? -11.723 14.696 25.924 1.00 94.12 442 TYR A C 1
ATOM 3676 O O . TYR A 1 442 ? -11.097 14.535 26.977 1.00 94.12 442 TYR A O 1
ATOM 3684 N N . SER A 1 443 ? -12.483 15.774 25.712 1.00 91.06 443 SER A N 1
ATOM 3685 C CA . SER A 1 443 ? -12.750 16.796 26.726 1.00 91.06 443 SER A CA 1
ATOM 3686 C C . SER A 1 443 ? -13.917 16.405 27.635 1.00 91.06 443 SER A C 1
ATOM 3688 O O . SER A 1 443 ? -14.894 15.790 27.222 1.00 91.06 443 SER A O 1
ATOM 3690 N N . GLY A 1 444 ? -13.865 16.819 28.900 1.00 83.50 444 GLY A N 1
ATOM 3691 C CA . GLY A 1 444 ? -15.000 16.661 29.817 1.00 83.50 444 GLY A CA 1
ATOM 3692 C C . GLY A 1 444 ? -16.085 17.739 29.664 1.00 83.50 444 GLY A C 1
ATOM 3693 O O . GLY A 1 444 ? -16.923 17.871 30.553 1.00 83.50 444 GLY A O 1
ATOM 3694 N N . THR A 1 445 ? -16.029 18.582 28.634 1.00 81.69 445 THR A N 1
ATOM 3695 C CA . THR A 1 445 ? -16.950 19.712 28.428 1.00 81.69 445 THR A CA 1
ATOM 3696 C C . THR A 1 445 ? -18.028 19.362 27.398 1.00 81.69 445 THR A C 1
ATOM 3698 O O . THR A 1 445 ? -17.915 18.363 26.691 1.00 81.69 445 THR A O 1
ATOM 3701 N N . LYS A 1 446 ? -19.107 20.156 27.340 1.00 80.19 446 LYS A N 1
ATOM 3702 C CA . LYS A 1 446 ? -20.117 20.091 26.271 1.00 80.19 446 LYS A CA 1
ATOM 3703 C C . LYS A 1 446 ? -20.014 21.377 25.425 1.00 80.19 446 LYS A C 1
ATOM 3705 O O . LYS A 1 446 ? -20.035 22.449 26.028 1.00 80.19 446 LYS A O 1
ATOM 3710 N N . PRO A 1 447 ? -19.895 21.301 24.083 1.00 85.69 447 PRO A N 1
ATOM 3711 C CA . PRO A 1 447 ? -19.758 20.080 23.283 1.00 85.69 447 PRO A CA 1
ATOM 3712 C C . PRO A 1 447 ? -18.448 19.341 23.595 1.00 85.69 447 PRO A C 1
ATOM 3714 O O . PRO A 1 447 ? -17.441 19.960 23.937 1.00 85.69 447 PRO A O 1
ATOM 3717 N N . THR A 1 448 ? -18.486 18.011 23.521 1.00 91.69 448 THR A N 1
ATOM 3718 C CA . THR A 1 448 ? -17.325 17.166 23.831 1.00 91.69 448 THR A CA 1
ATOM 3719 C C . THR A 1 448 ? -16.350 17.194 22.669 1.00 91.69 448 THR A C 1
ATOM 3721 O O . THR A 1 448 ? -16.698 16.822 21.551 1.00 91.69 448 THR A O 1
ATOM 3724 N N . GLU A 1 449 ? -15.131 17.659 22.926 1.00 93.81 449 GLU A N 1
ATOM 3725 C CA . GLU A 1 449 ? -14.072 17.708 21.924 1.00 93.81 449 GLU A CA 1
ATOM 3726 C C . GLU A 1 449 ? -13.351 16.365 21.881 1.00 93.81 449 GLU A C 1
ATOM 3728 O O . GLU A 1 449 ? -12.934 15.846 22.917 1.00 93.81 449 GLU A O 1
ATOM 3733 N N . LEU A 1 450 ? -13.194 15.804 20.685 1.00 94.88 450 LEU A N 1
ATOM 3734 C CA . LEU A 1 450 ? -12.457 14.565 20.463 1.00 94.88 450 LEU A CA 1
ATOM 3735 C C . LEU A 1 450 ? -11.067 14.917 19.934 1.00 94.88 450 LEU A C 1
ATOM 3737 O O . LEU A 1 450 ? -10.935 15.476 18.845 1.00 94.88 450 LEU A O 1
ATOM 3741 N N . TYR A 1 451 ? -10.037 14.610 20.724 1.00 92.94 451 TYR A N 1
ATOM 3742 C CA . TYR A 1 451 ? -8.656 14.998 20.439 1.00 92.94 451 TYR A CA 1
ATOM 3743 C C . TYR A 1 451 ? -7.943 13.979 19.554 1.00 92.94 451 TYR A C 1
ATOM 3745 O O . TYR A 1 451 ? -7.362 14.357 18.541 1.00 92.94 451 TYR A O 1
ATOM 3753 N N . GLN A 1 452 ? -7.944 12.704 19.946 1.00 94.00 452 GLN A N 1
ATOM 3754 C CA . GLN A 1 452 ? -7.248 11.625 19.236 1.00 94.00 452 GLN A CA 1
ATOM 3755 C C . GLN A 1 452 ? -7.748 10.248 19.669 1.00 94.00 452 GLN A C 1
ATOM 3757 O O . GLN A 1 452 ? -8.344 10.108 20.737 1.00 94.00 452 GLN A O 1
ATOM 3762 N N . VAL A 1 453 ? -7.431 9.231 18.875 1.00 94.44 453 VAL A N 1
ATOM 3763 C CA . VAL A 1 453 ? -7.559 7.818 19.219 1.00 94.44 453 VAL A CA 1
ATOM 3764 C C . VAL A 1 453 ? -6.169 7.187 19.239 1.00 94.44 453 VAL A C 1
ATOM 3766 O O . VAL A 1 453 ? -5.384 7.338 18.303 1.00 94.44 453 VAL A O 1
ATOM 3769 N N . LYS A 1 454 ? -5.833 6.493 20.324 1.00 93.38 454 LYS A N 1
ATOM 3770 C CA . LYS A 1 454 ? -4.547 5.810 20.492 1.00 93.38 454 LYS A CA 1
ATOM 3771 C C . LYS A 1 454 ? -4.705 4.309 20.318 1.00 93.38 454 LYS A C 1
ATOM 3773 O O . LYS A 1 454 ? -5.762 3.766 20.624 1.00 93.38 454 LYS A O 1
ATOM 3778 N N . ARG A 1 455 ? -3.615 3.666 19.904 1.00 93.25 455 ARG A N 1
ATOM 3779 C CA . ARG A 1 455 ? -3.437 2.213 19.815 1.00 93.25 455 ARG A CA 1
ATOM 3780 C C . ARG A 1 455 ? -2.024 1.857 20.274 1.00 93.25 455 ARG A C 1
ATOM 3782 O O . ARG A 1 455 ? -1.095 2.590 19.926 1.00 93.25 455 ARG A O 1
ATOM 3789 N N . SER A 1 456 ? -1.876 0.783 21.049 1.00 88.88 456 SER A N 1
ATOM 3790 C CA . SER A 1 456 ? -0.574 0.280 21.511 1.00 88.88 456 SER A CA 1
ATOM 3791 C C . SER A 1 456 ? 0.159 -0.573 20.469 1.00 88.88 456 SER A C 1
ATOM 3793 O O . SER A 1 456 ? 1.380 -0.488 20.382 1.00 88.88 456 SER A O 1
ATOM 3795 N N . GLY A 1 457 ? -0.572 -1.376 19.689 1.00 83.19 457 GLY A N 1
ATOM 3796 C CA . GLY A 1 457 ? -0.027 -2.252 18.648 1.00 83.19 457 GLY A CA 1
ATOM 3797 C C . GLY A 1 457 ? 0.192 -1.578 17.289 1.00 83.19 457 GLY A C 1
ATOM 3798 O O . GLY A 1 457 ? -0.280 -0.466 17.034 1.00 83.19 457 GLY A O 1
ATOM 3799 N N . GLU A 1 458 ? 0.907 -2.280 16.407 1.00 81.69 458 GLU A N 1
ATOM 3800 C CA . GLU A 1 458 ? 1.136 -1.870 15.018 1.00 81.69 458 GLU A CA 1
ATOM 3801 C C . GLU A 1 458 ? -0.045 -2.222 14.099 1.00 81.69 458 GLU A C 1
ATOM 3803 O O . GLU A 1 458 ? -0.887 -3.068 14.410 1.00 81.69 458 GLU A O 1
ATOM 3808 N N . LEU A 1 459 ? -0.094 -1.562 12.940 1.00 85.38 459 LEU A N 1
ATOM 3809 C CA . LEU A 1 459 ? -1.063 -1.860 11.887 1.00 85.38 459 LEU A CA 1
ATOM 3810 C C . LEU A 1 459 ? -0.834 -3.270 11.331 1.00 85.38 459 LEU A C 1
ATOM 3812 O O . LEU A 1 459 ? 0.285 -3.626 10.968 1.00 85.38 459 LEU A O 1
ATOM 3816 N N . LYS A 1 460 ? -1.915 -4.039 11.189 1.00 80.56 460 LYS A N 1
ATOM 3817 C CA . LYS A 1 460 ? -1.912 -5.394 10.609 1.00 80.56 460 LYS A CA 1
ATOM 3818 C C . LYS A 1 460 ? -2.478 -5.429 9.184 1.00 80.56 460 LYS A C 1
ATOM 3820 O O . LYS A 1 460 ? -2.844 -6.493 8.687 1.00 80.56 460 LYS A O 1
ATOM 3825 N N . ASP A 1 461 ? -2.622 -4.266 8.555 1.00 79.00 461 ASP A N 1
ATOM 3826 C CA . ASP A 1 461 ? -3.216 -4.128 7.226 1.00 79.00 461 ASP A CA 1
ATOM 3827 C C . ASP A 1 461 ? -2.275 -4.655 6.132 1.00 79.00 461 ASP A C 1
ATOM 3829 O O . ASP A 1 461 ? -1.060 -4.466 6.186 1.00 79.00 461 ASP A O 1
ATOM 3833 N N . ILE A 1 462 ? -2.841 -5.300 5.108 1.00 72.50 462 ILE A N 1
ATOM 3834 C CA . ILE A 1 462 ? -2.067 -5.820 3.973 1.00 72.50 462 ILE A CA 1
ATOM 3835 C C . ILE A 1 462 ? -1.705 -4.655 3.046 1.00 72.50 462 ILE A C 1
ATOM 3837 O O . ILE A 1 462 ? -2.592 -3.946 2.558 1.00 72.50 462 ILE A O 1
ATOM 3841 N N . THR A 1 463 ? -0.409 -4.474 2.783 1.00 83.44 463 THR A N 1
ATOM 3842 C CA . THR A 1 463 ? 0.093 -3.457 1.853 1.00 83.44 463 THR A CA 1
ATOM 3843 C C . THR A 1 463 ? -0.350 -3.746 0.421 1.00 83.44 463 THR A C 1
ATOM 3845 O O . THR A 1 463 ? -0.461 -4.894 -0.011 1.00 83.44 463 THR A O 1
ATOM 3848 N N . LEU A 1 464 ? -0.626 -2.684 -0.336 1.00 87.56 464 LEU A N 1
ATOM 3849 C CA . LEU A 1 464 ? -1.006 -2.802 -1.740 1.00 87.56 464 LEU A CA 1
ATOM 3850 C C . LEU A 1 464 ? 0.227 -2.987 -2.630 1.00 87.56 464 LEU A C 1
ATOM 3852 O O . LEU A 1 464 ? 1.295 -2.429 -2.369 1.00 87.56 464 LEU A O 1
ATOM 3856 N N . SER A 1 465 ? 0.046 -3.713 -3.736 1.00 84.94 465 SER A N 1
ATOM 3857 C CA . SER A 1 465 ? 1.021 -3.720 -4.828 1.00 84.94 465 SER A CA 1
ATOM 3858 C C . SER A 1 465 ? 1.152 -2.315 -5.436 1.00 84.94 465 SER A C 1
ATOM 3860 O O . SER A 1 465 ? 0.209 -1.522 -5.381 1.00 84.94 465 SER A O 1
ATOM 3862 N N . ALA A 1 466 ? 2.284 -2.000 -6.077 1.00 76.75 466 ALA A N 1
ATOM 3863 C CA . ALA A 1 466 ? 2.478 -0.697 -6.728 1.00 76.75 466 ALA A CA 1
ATOM 3864 C C . ALA A 1 466 ? 1.377 -0.383 -7.766 1.00 76.75 466 ALA A C 1
ATOM 3866 O O . ALA A 1 466 ? 0.878 0.740 -7.827 1.00 76.75 466 ALA A O 1
ATOM 3867 N N . LYS A 1 467 ? 0.932 -1.400 -8.521 1.00 76.88 467 LYS A N 1
ATOM 3868 C CA . LYS A 1 467 ? -0.147 -1.286 -9.516 1.00 76.88 467 LYS A CA 1
ATOM 3869 C C . LYS A 1 467 ? -1.502 -0.988 -8.870 1.00 76.88 467 LYS A C 1
ATOM 3871 O O . LYS A 1 467 ? -2.274 -0.192 -9.400 1.00 76.88 467 LYS A O 1
ATOM 3876 N N . ASP A 1 468 ? -1.812 -1.625 -7.743 1.00 79.75 468 ASP A N 1
ATOM 3877 C CA . ASP A 1 468 ? -3.090 -1.407 -7.057 1.00 79.75 468 ASP A CA 1
ATOM 3878 C C . ASP A 1 468 ? -3.102 -0.091 -6.279 1.00 79.75 468 ASP A C 1
ATOM 3880 O O . ASP A 1 468 ? -4.130 0.584 -6.244 1.00 79.75 468 ASP A O 1
ATOM 3884 N N . LEU A 1 469 ? -1.949 0.333 -5.753 1.00 87.06 469 LEU A N 1
ATOM 3885 C CA . LEU A 1 469 ? -1.772 1.667 -5.195 1.00 87.06 469 LEU A CA 1
ATOM 3886 C C . LEU A 1 469 ? -2.052 2.748 -6.254 1.00 87.06 469 LEU A C 1
ATOM 3888 O O . LEU A 1 469 ? -2.865 3.637 -6.003 1.00 87.06 469 LEU A O 1
ATOM 3892 N N . GLU A 1 470 ? -1.472 2.644 -7.457 1.00 80.31 470 GLU A N 1
ATOM 3893 C CA . GLU A 1 470 ? -1.716 3.598 -8.554 1.00 80.31 470 GLU A CA 1
ATOM 3894 C C . GLU A 1 470 ? -3.206 3.655 -8.939 1.00 80.31 470 GLU A C 1
ATOM 3896 O O . GLU A 1 470 ? -3.781 4.744 -9.036 1.00 80.31 470 GLU A O 1
ATOM 3901 N N . LYS A 1 471 ? -3.873 2.497 -9.081 1.00 81.88 471 LYS A N 1
ATOM 3902 C CA . LYS A 1 471 ? -5.319 2.428 -9.369 1.00 81.88 471 LYS A CA 1
ATOM 3903 C C . LYS A 1 471 ? -6.152 3.157 -8.317 1.00 81.88 471 LYS A C 1
ATOM 3905 O O . LYS A 1 471 ? -7.046 3.922 -8.677 1.00 81.88 471 LYS A O 1
ATOM 3910 N N . VAL A 1 472 ? -5.869 2.938 -7.031 1.00 87.31 472 VAL A N 1
ATOM 3911 C CA . VAL A 1 472 ? -6.608 3.585 -5.938 1.00 87.31 472 VAL A CA 1
ATOM 3912 C C . VAL A 1 472 ? -6.336 5.092 -5.928 1.00 87.31 472 VAL A C 1
ATOM 3914 O O . VAL A 1 472 ? -7.269 5.887 -5.808 1.00 87.31 472 VAL A O 1
ATOM 3917 N N . LEU A 1 473 ? -5.091 5.524 -6.142 1.00 85.88 473 LEU A N 1
ATOM 3918 C CA . LEU A 1 473 ? -4.762 6.948 -6.234 1.00 85.88 473 LEU A CA 1
ATOM 3919 C C . LEU A 1 473 ? -5.452 7.633 -7.427 1.00 85.88 473 LEU A C 1
ATOM 3921 O O . LEU A 1 473 ? -5.877 8.785 -7.301 1.00 85.88 473 LEU A O 1
ATOM 3925 N N . VAL A 1 474 ? -5.645 6.930 -8.547 1.00 80.50 474 VAL A N 1
ATOM 3926 C CA . VAL A 1 474 ? -6.464 7.391 -9.681 1.00 80.50 474 VAL A CA 1
ATOM 3927 C C . VAL A 1 474 ? -7.957 7.428 -9.328 1.00 80.50 474 VAL A C 1
ATOM 3929 O O . VAL A 1 474 ? -8.624 8.428 -9.607 1.00 80.50 474 VAL A O 1
ATOM 3932 N N . GLU A 1 475 ? -8.490 6.395 -8.665 1.00 85.69 475 GLU A N 1
ATOM 3933 C CA . GLU A 1 475 ? -9.892 6.319 -8.215 1.00 85.69 475 GLU A CA 1
ATOM 3934 C C . GLU A 1 475 ? -10.257 7.497 -7.291 1.00 85.69 475 GLU A C 1
ATOM 3936 O O . GLU A 1 475 ? -11.352 8.072 -7.372 1.00 85.69 475 GLU A O 1
ATOM 3941 N N . PHE A 1 476 ? -9.316 7.896 -6.434 1.00 85.81 476 PHE A N 1
ATOM 3942 C CA . PHE A 1 476 ? -9.442 9.049 -5.551 1.00 85.81 476 PHE A CA 1
ATOM 3943 C C . PHE A 1 476 ? -9.062 10.374 -6.219 1.00 85.81 476 PHE A C 1
ATOM 3945 O O . PHE A 1 476 ? -9.172 11.413 -5.568 1.00 85.81 476 PHE A O 1
ATOM 3952 N N . LYS A 1 477 ? -8.691 10.402 -7.507 1.00 84.38 477 LYS A N 1
ATOM 3953 C CA . LYS A 1 477 ? -8.245 11.609 -8.232 1.00 84.38 477 LYS A CA 1
ATOM 3954 C C . LYS A 1 477 ? -7.091 12.328 -7.509 1.00 84.38 477 LYS A C 1
ATOM 3956 O O . LYS A 1 477 ? -7.138 13.549 -7.344 1.00 84.38 477 LYS A O 1
ATOM 3961 N N . ILE A 1 478 ? -6.155 11.560 -6.954 1.00 83.06 478 ILE A N 1
ATOM 3962 C CA . ILE A 1 478 ? -4.905 12.035 -6.340 1.00 83.06 478 ILE A CA 1
ATOM 3963 C C . ILE A 1 478 ? -3.836 12.110 -7.416 1.00 83.06 478 ILE A C 1
ATOM 3965 O O . ILE A 1 478 ? -3.236 13.162 -7.622 1.00 83.06 478 ILE A O 1
ATOM 3969 N N . LEU A 1 479 ? -3.690 11.009 -8.149 1.00 73.00 479 LEU A N 1
ATOM 3970 C CA . LEU A 1 479 ? -3.024 11.008 -9.433 1.00 73.00 479 LEU A CA 1
ATOM 3971 C C . LEU A 1 479 ? -4.025 11.470 -10.494 1.00 73.00 479 LEU A C 1
ATOM 3973 O O . LEU A 1 479 ? -5.226 11.173 -10.381 1.00 73.00 479 LEU A O 1
ATOM 3977 N N . PRO A 1 480 ? -3.576 12.213 -11.520 1.00 51.41 480 PRO A N 1
ATOM 3978 C CA . PRO A 1 480 ? -4.411 12.440 -12.683 1.00 51.41 480 PRO A CA 1
ATOM 3979 C C . PRO A 1 480 ? -4.854 11.066 -13.174 1.00 51.41 480 PRO A C 1
ATOM 3981 O O . PRO A 1 480 ? -4.024 10.178 -13.373 1.00 51.41 480 PRO A O 1
ATOM 3984 N N . SER A 1 481 ? -6.166 10.869 -13.351 1.00 40.97 481 SER A N 1
ATOM 3985 C CA . SER A 1 481 ? -6.615 9.724 -14.129 1.00 40.97 481 SER A CA 1
ATOM 3986 C C . SER A 1 481 ? -5.801 9.762 -15.406 1.00 40.97 481 SER A C 1
ATOM 3988 O O . SER A 1 481 ? -5.815 10.802 -16.076 1.00 40.97 481 SER A O 1
ATOM 3990 N N . LYS A 1 482 ? -5.132 8.667 -15.764 1.00 42.41 482 LYS A N 1
ATOM 3991 C CA . LYS A 1 482 ? -4.857 8.410 -17.171 1.00 42.41 482 LYS A CA 1
ATOM 3992 C C . LYS A 1 482 ? -6.228 8.316 -17.855 1.00 42.41 482 LYS A C 1
ATOM 3994 O O . LYS A 1 482 ? -6.733 7.245 -18.156 1.00 42.41 482 LYS A O 1
ATOM 3999 N N . LYS A 1 483 ? -6.865 9.474 -18.080 1.00 37.53 483 LYS A N 1
ATOM 4000 C CA . LYS A 1 483 ? -7.599 9.731 -19.302 1.00 37.53 483 LYS A CA 1
ATOM 4001 C C . LYS A 1 483 ? -6.530 9.464 -20.339 1.00 37.53 483 LYS A C 1
ATOM 4003 O O . LYS A 1 483 ? -5.630 10.286 -20.496 1.00 37.53 483 LYS A O 1
ATOM 4008 N N . SER A 1 484 ? -6.557 8.283 -20.944 1.00 31.22 484 SER A N 1
ATOM 4009 C CA . SER A 1 484 ? -5.811 8.044 -22.168 1.00 31.22 484 SER A CA 1
ATOM 4010 C C . SER A 1 484 ? -6.405 9.003 -23.195 1.00 31.22 484 SER A C 1
ATOM 4012 O O . SER A 1 484 ? -7.357 8.683 -23.902 1.00 31.22 484 SER A O 1
ATOM 4014 N N . ASN A 1 485 ? -5.932 10.241 -23.171 1.00 30.03 485 ASN A N 1
ATOM 4015 C CA . ASN A 1 485 ? -6.314 11.285 -24.090 1.00 30.03 485 ASN A CA 1
ATOM 4016 C C . ASN A 1 485 ? -5.412 11.127 -25.313 1.00 30.03 485 ASN A C 1
ATOM 4018 O O . ASN A 1 485 ? -4.574 11.965 -25.607 1.00 30.03 485 ASN A O 1
ATOM 4022 N N . THR A 1 486 ? -5.578 10.003 -25.994 1.00 32.03 486 THR A N 1
ATOM 4023 C CA . THR A 1 486 ? -5.267 9.844 -27.406 1.00 32.03 486 THR A CA 1
ATOM 4024 C C . THR A 1 486 ? -6.485 9.150 -27.978 1.00 32.03 486 THR A C 1
ATOM 4026 O O . THR A 1 486 ? -6.622 7.932 -27.973 1.00 32.03 486 THR A O 1
ATOM 4029 N N . ASN A 1 487 ? -7.430 9.975 -28.423 1.00 38.41 487 ASN A N 1
ATOM 4030 C CA . ASN A 1 487 ? -8.554 9.568 -29.255 1.00 38.41 487 ASN A CA 1
ATOM 4031 C C . ASN A 1 487 ? -8.033 9.249 -30.673 1.00 38.41 487 ASN A C 1
ATOM 4033 O O . ASN A 1 487 ? -8.484 9.807 -31.668 1.00 38.41 487 ASN A O 1
ATOM 4037 N N . LEU A 1 488 ? -7.018 8.393 -30.763 1.00 44.66 488 LEU A N 1
ATOM 4038 C CA . LEU A 1 488 ? -6.695 7.675 -31.978 1.00 44.66 488 LEU A CA 1
ATOM 4039 C C . LEU A 1 488 ? -7.342 6.307 -31.782 1.00 44.66 488 LEU A C 1
ATOM 4041 O O . LEU A 1 488 ? -7.027 5.597 -30.827 1.00 44.66 488 LEU A O 1
ATOM 4045 N N . SER A 1 489 ? -8.299 5.980 -32.653 1.00 51.31 489 SER A N 1
ATOM 4046 C CA . SER A 1 489 ? -8.779 4.608 -32.836 1.00 51.31 489 SER A CA 1
ATOM 4047 C C . SER A 1 489 ? -7.579 3.649 -32.845 1.00 51.31 489 SER A C 1
ATOM 4049 O O . SER A 1 489 ? -6.504 4.040 -33.306 1.00 51.31 489 SER A O 1
ATOM 4051 N N . VAL A 1 490 ? -7.743 2.411 -32.368 1.00 52.19 490 VAL A N 1
ATOM 4052 C CA . VAL A 1 490 ? -6.718 1.355 -32.513 1.00 52.19 490 VAL A CA 1
ATOM 4053 C C . VAL A 1 490 ? -6.230 1.305 -33.967 1.00 52.19 490 VAL A C 1
ATOM 4055 O O . VAL A 1 490 ? -5.029 1.302 -34.214 1.00 52.19 490 VAL A O 1
ATOM 4058 N N . GLU A 1 491 ? -7.150 1.481 -34.917 1.00 50.91 491 GLU A N 1
ATOM 4059 C CA . GLU A 1 491 ? -6.887 1.621 -36.351 1.00 50.91 491 GLU A CA 1
ATOM 4060 C C . GLU A 1 491 ? -5.954 2.799 -36.708 1.00 50.91 491 GLU A C 1
ATOM 4062 O O . GLU A 1 491 ? -5.101 2.682 -37.583 1.00 50.91 491 GLU A O 1
ATOM 4067 N N . ASN A 1 492 ? -6.067 3.940 -36.025 1.00 58.22 492 ASN A N 1
ATOM 4068 C CA . ASN A 1 492 ? -5.219 5.107 -36.274 1.00 58.22 492 ASN A CA 1
ATOM 4069 C C . ASN A 1 492 ? -3.843 4.997 -35.596 1.00 58.22 492 ASN A C 1
ATOM 4071 O O . ASN A 1 492 ? -2.864 5.482 -36.157 1.00 58.22 492 ASN A O 1
ATOM 4075 N N . LEU A 1 493 ? -3.751 4.358 -34.422 1.00 57.28 493 LEU A N 1
ATOM 4076 C CA . LEU A 1 493 ? -2.461 4.033 -33.793 1.00 57.28 493 LEU A CA 1
ATOM 4077 C C . LEU A 1 493 ? -1.673 3.056 -34.671 1.00 57.28 493 LEU A C 1
ATOM 4079 O O . LEU A 1 493 ? -0.486 3.258 -34.918 1.00 57.28 493 LEU A O 1
ATOM 4083 N N . ILE A 1 494 ? -2.372 2.063 -35.216 1.00 58.78 494 ILE A N 1
ATOM 4084 C CA . ILE A 1 494 ? -1.838 1.082 -36.157 1.00 58.78 494 ILE A CA 1
ATOM 4085 C C . ILE A 1 494 ? -1.395 1.742 -37.470 1.00 58.78 494 ILE A C 1
ATOM 4087 O O . ILE A 1 494 ? -0.270 1.519 -37.915 1.00 58.78 494 ILE A O 1
ATOM 4091 N N . LYS A 1 495 ? -2.228 2.600 -38.077 1.00 68.31 495 LYS A N 1
ATOM 4092 C CA . LYS A 1 495 ? -1.863 3.331 -39.305 1.00 68.31 495 LYS A CA 1
ATOM 4093 C C . LYS A 1 495 ? -0.649 4.230 -39.098 1.00 68.31 495 LYS A C 1
ATOM 4095 O O . LYS A 1 495 ? 0.208 4.316 -39.977 1.00 68.31 495 LYS A O 1
ATOM 4100 N N . GLU A 1 496 ? -0.554 4.887 -37.944 1.00 66.81 496 GLU A N 1
ATOM 4101 C CA . GLU A 1 496 ? 0.602 5.719 -37.623 1.00 66.81 496 GLU A CA 1
ATOM 4102 C C . GLU A 1 496 ? 1.858 4.857 -37.421 1.00 66.81 496 GLU A C 1
ATOM 4104 O O . GLU A 1 496 ? 2.903 5.195 -37.967 1.00 66.81 496 GLU A O 1
ATOM 4109 N N . MET A 1 497 ? 1.766 3.698 -36.760 1.00 66.38 497 MET A N 1
ATOM 4110 C CA . MET A 1 497 ? 2.886 2.750 -36.664 1.00 66.38 497 MET A CA 1
ATOM 4111 C C . MET A 1 497 ? 3.360 2.246 -38.032 1.00 66.38 497 MET A C 1
ATOM 4113 O O . MET A 1 497 ? 4.553 2.309 -38.322 1.00 66.38 497 MET A O 1
ATOM 4117 N N . GLN A 1 498 ? 2.440 1.816 -38.901 1.00 65.31 498 GLN A N 1
ATOM 4118 C CA . GLN A 1 498 ? 2.762 1.389 -40.268 1.00 65.31 498 GLN A CA 1
ATOM 4119 C C . GLN A 1 498 ? 3.430 2.507 -41.071 1.00 65.31 498 GLN A C 1
ATOM 4121 O O . GLN A 1 498 ? 4.355 2.268 -41.845 1.00 65.31 498 GLN A O 1
ATOM 4126 N N . LYS A 1 499 ? 2.991 3.754 -40.880 1.00 75.88 499 LYS A N 1
ATOM 4127 C CA . LYS A 1 499 ? 3.611 4.921 -41.509 1.00 75.88 499 LYS A CA 1
ATOM 4128 C C . LYS A 1 499 ? 5.048 5.129 -41.024 1.00 75.88 499 LYS A C 1
ATOM 4130 O O . LYS A 1 499 ? 5.912 5.408 -41.852 1.00 75.88 499 LYS A O 1
ATOM 4135 N N . ARG A 1 500 ? 5.321 4.972 -39.723 1.00 71.25 500 ARG A N 1
ATOM 4136 C CA . ARG A 1 500 ? 6.681 5.082 -39.157 1.00 71.25 500 ARG A CA 1
ATOM 4137 C C . ARG A 1 500 ? 7.596 3.948 -39.626 1.00 71.25 500 ARG A C 1
ATOM 4139 O O . ARG A 1 500 ? 8.752 4.214 -39.943 1.00 71.25 500 ARG A O 1
ATOM 4146 N N . LEU A 1 501 ? 7.070 2.729 -39.758 1.00 66.88 501 LEU A N 1
ATOM 4147 C CA . LEU A 1 501 ? 7.794 1.589 -40.333 1.00 66.88 501 LEU A CA 1
ATOM 4148 C C . LEU A 1 501 ? 8.134 1.818 -41.814 1.00 66.88 501 LEU A C 1
ATOM 4150 O O . LEU A 1 501 ? 9.300 1.745 -42.186 1.00 66.88 501 LEU A O 1
ATOM 4154 N N . LYS A 1 502 ? 7.170 2.255 -42.635 1.00 73.75 502 LYS A N 1
ATOM 4155 C CA . LYS A 1 502 ? 7.427 2.605 -44.047 1.00 73.75 502 LYS A CA 1
ATOM 4156 C C . LYS A 1 502 ? 8.443 3.736 -44.213 1.00 73.75 502 LYS A C 1
ATOM 4158 O O . LYS A 1 502 ? 9.235 3.726 -45.154 1.00 73.75 502 LYS A O 1
ATOM 4163 N N . GLN A 1 503 ? 8.427 4.724 -43.316 1.00 71.50 503 GLN A N 1
ATOM 4164 C CA . GLN A 1 503 ? 9.438 5.786 -43.295 1.00 71.50 503 GLN A CA 1
ATOM 4165 C C . GLN A 1 503 ? 10.835 5.222 -43.012 1.00 71.50 503 GLN A C 1
ATOM 4167 O O . GLN A 1 503 ? 11.789 5.612 -43.681 1.00 71.50 503 GLN A O 1
ATOM 4172 N N . LYS A 1 504 ? 10.949 4.279 -42.070 1.00 68.31 504 LYS A N 1
ATOM 4173 C CA . LYS A 1 504 ? 12.202 3.588 -41.748 1.00 68.31 504 LYS A CA 1
ATOM 4174 C C . LYS A 1 504 ? 12.720 2.773 -42.941 1.00 68.31 504 LYS A C 1
ATOM 4176 O O . LYS A 1 504 ? 13.884 2.928 -43.303 1.00 68.31 504 LYS A O 1
ATOM 4181 N N . ASP A 1 505 ? 11.857 2.012 -43.611 1.00 66.44 505 ASP A N 1
ATOM 4182 C CA . ASP A 1 505 ? 12.233 1.223 -44.796 1.00 66.44 505 ASP A CA 1
ATOM 4183 C C . ASP A 1 505 ? 12.722 2.103 -45.952 1.00 66.44 505 ASP A C 1
ATOM 4185 O O . ASP A 1 505 ? 13.718 1.793 -46.605 1.00 66.44 505 ASP A O 1
ATOM 4189 N N . SER A 1 506 ? 12.060 3.241 -46.186 1.00 71.81 506 SER A N 1
ATOM 4190 C CA . SER A 1 506 ? 12.475 4.187 -47.225 1.00 71.81 506 SER A CA 1
ATOM 4191 C C . SER A 1 506 ? 13.858 4.785 -46.955 1.00 71.81 506 SER A C 1
ATOM 4193 O O . SER A 1 506 ? 14.601 5.026 -47.905 1.00 71.81 506 SER A O 1
ATOM 4195 N N . ILE A 1 507 ? 14.196 5.046 -45.688 1.00 69.38 507 ILE A N 1
ATOM 4196 C CA . ILE A 1 507 ? 15.514 5.567 -45.297 1.00 69.38 507 ILE A CA 1
ATOM 4197 C C . ILE A 1 507 ? 16.583 4.491 -45.508 1.00 69.38 507 ILE A C 1
ATOM 4199 O O . ILE A 1 507 ? 17.628 4.778 -46.087 1.00 69.38 507 ILE A O 1
ATOM 4203 N N . ILE A 1 508 ? 16.309 3.249 -45.097 1.00 60.12 508 ILE A N 1
ATOM 4204 C CA . ILE A 1 508 ? 17.247 2.127 -45.240 1.00 60.12 508 ILE A CA 1
ATOM 4205 C C . ILE A 1 508 ? 17.529 1.837 -46.717 1.00 60.12 508 ILE A C 1
ATOM 4207 O O . ILE A 1 508 ? 18.690 1.768 -47.109 1.00 60.12 508 ILE A O 1
ATOM 4211 N N . LYS A 1 509 ? 16.490 1.758 -47.556 1.00 68.88 509 LYS A N 1
ATOM 4212 C CA . LYS A 1 509 ? 16.656 1.531 -48.997 1.00 68.88 509 LYS A CA 1
ATOM 4213 C C . LYS A 1 509 ? 17.466 2.644 -49.673 1.00 68.88 509 LYS A C 1
ATOM 4215 O O . LYS A 1 509 ? 18.309 2.372 -50.518 1.00 68.88 509 LYS A O 1
ATOM 4220 N N . GLY A 1 510 ? 17.254 3.897 -49.262 1.00 65.56 510 GLY A N 1
ATOM 4221 C CA . GLY A 1 510 ? 18.037 5.029 -49.760 1.00 65.56 510 GLY A CA 1
ATOM 4222 C C . GLY A 1 510 ? 19.525 4.959 -49.394 1.00 65.56 510 GLY A C 1
ATOM 4223 O O . GLY A 1 510 ? 20.355 5.398 -50.185 1.00 65.56 510 GLY A O 1
ATOM 4224 N N . LEU A 1 511 ? 19.866 4.394 -48.230 1.00 63.31 511 LEU A N 1
ATOM 4225 C CA . LEU A 1 511 ? 21.256 4.161 -47.824 1.00 63.31 511 LEU A CA 1
ATOM 4226 C C . LEU A 1 511 ? 21.901 3.001 -48.593 1.00 63.31 511 LEU A C 1
ATOM 4228 O O . LEU A 1 511 ? 23.078 3.096 -48.928 1.00 63.31 511 LEU A O 1
ATOM 4232 N N . GLU A 1 512 ? 21.153 1.934 -48.898 1.00 59.41 512 GLU A N 1
ATOM 4233 C CA . GLU A 1 512 ? 21.638 0.819 -49.732 1.00 59.41 512 GLU A CA 1
ATOM 4234 C C . GLU A 1 512 ? 22.041 1.310 -51.132 1.00 59.41 512 GLU A C 1
ATOM 4236 O O . GLU A 1 512 ? 23.171 1.085 -51.564 1.00 59.41 512 GLU A O 1
ATOM 4241 N N . ASP A 1 513 ? 21.172 2.083 -51.790 1.00 66.44 513 ASP A N 1
ATOM 4242 C CA . ASP A 1 513 ? 21.441 2.634 -53.126 1.00 66.44 513 ASP A CA 1
ATOM 4243 C C . ASP A 1 513 ? 22.656 3.582 -53.151 1.00 66.44 513 ASP A C 1
ATOM 4245 O O . ASP A 1 513 ? 23.327 3.745 -54.173 1.00 66.44 513 ASP A O 1
ATOM 4249 N N . GLU A 1 514 ? 22.916 4.280 -52.047 1.00 62.56 514 GLU A N 1
ATOM 4250 C CA . GLU A 1 514 ? 24.030 5.219 -51.929 1.00 62.56 514 GLU A CA 1
ATOM 4251 C C . GLU A 1 514 ? 25.345 4.520 -51.580 1.00 62.56 514 GLU A C 1
ATOM 4253 O O . GLU A 1 514 ? 26.397 4.913 -52.084 1.00 62.56 514 GLU A O 1
ATOM 4258 N N . LYS A 1 515 ? 25.277 3.441 -50.794 1.00 64.81 515 LYS A N 1
ATOM 4259 C CA . LYS A 1 515 ? 26.409 2.551 -50.531 1.00 64.81 515 LYS A CA 1
ATOM 4260 C C . LYS A 1 515 ? 26.943 1.953 -51.824 1.00 64.81 515 LYS A C 1
ATOM 4262 O O . LYS A 1 515 ? 28.146 2.002 -52.065 1.00 64.81 515 LYS A O 1
ATOM 4267 N N . ASP A 1 516 ? 26.055 1.404 -52.648 1.00 59.06 516 ASP A N 1
ATOM 4268 C CA . ASP A 1 516 ? 26.444 0.735 -53.890 1.00 59.06 516 ASP A CA 1
ATOM 4269 C C . ASP A 1 516 ? 27.138 1.709 -54.853 1.00 59.06 516 ASP A C 1
ATOM 4271 O O . ASP A 1 516 ? 28.106 1.351 -55.523 1.00 59.06 516 ASP A O 1
ATOM 4275 N N . LYS A 1 517 ? 26.712 2.979 -54.861 1.00 64.81 517 LYS A N 1
ATOM 4276 C CA . LYS A 1 517 ? 27.391 4.047 -55.610 1.00 64.81 517 LYS A CA 1
ATOM 4277 C C . LYS A 1 517 ? 28.772 4.363 -55.044 1.00 64.81 517 LYS A C 1
ATOM 4279 O O . LYS A 1 517 ? 29.721 4.453 -55.818 1.00 64.81 517 LYS A O 1
ATOM 4284 N N . LEU A 1 518 ? 28.887 4.498 -53.721 1.00 65.25 518 LEU A N 1
ATOM 4285 C CA . LEU A 1 518 ? 30.157 4.800 -53.059 1.00 65.25 518 LEU A CA 1
ATOM 4286 C C . LEU A 1 518 ? 31.204 3.711 -53.322 1.00 65.25 518 LEU A C 1
ATOM 4288 O O . LEU A 1 518 ? 32.340 4.043 -53.639 1.00 65.25 518 LEU A O 1
ATOM 4292 N N . VAL A 1 519 ? 30.826 2.431 -53.225 1.00 58.41 519 VAL A N 1
ATOM 4293 C CA . VAL A 1 519 ? 31.738 1.297 -53.473 1.00 58.41 519 VAL A CA 1
ATOM 4294 C C . VAL A 1 519 ? 32.334 1.385 -54.874 1.00 58.41 519 VAL A C 1
ATOM 4296 O O . VAL A 1 519 ? 33.550 1.332 -55.033 1.00 58.41 519 VAL A O 1
ATOM 4299 N N . VAL A 1 520 ? 31.490 1.598 -55.885 1.00 58.56 520 VAL A N 1
ATOM 4300 C CA . VAL A 1 520 ? 31.948 1.709 -57.275 1.00 58.56 520 VAL A CA 1
ATOM 4301 C C . VAL A 1 520 ? 32.865 2.917 -57.470 1.00 58.56 520 VAL A C 1
ATOM 4303 O O . VAL A 1 520 ? 33.841 2.838 -58.215 1.00 58.56 520 VAL A O 1
ATOM 4306 N N . GLU A 1 521 ? 32.560 4.044 -56.832 1.00 60.59 521 GLU A N 1
ATOM 4307 C CA . GLU A 1 521 ? 33.324 5.285 -56.976 1.00 60.59 521 GLU A CA 1
ATOM 4308 C C . GLU A 1 521 ? 34.698 5.213 -56.291 1.00 60.59 521 GLU A C 1
ATOM 4310 O O . GLU A 1 521 ? 35.697 5.606 -56.893 1.00 60.59 521 GLU A O 1
ATOM 4315 N N . VAL A 1 522 ? 34.767 4.624 -55.094 1.00 63.19 522 VAL A N 1
ATOM 4316 C CA . VAL A 1 522 ? 36.014 4.385 -54.350 1.00 63.19 522 VAL A CA 1
ATOM 4317 C C . VAL A 1 522 ? 36.926 3.415 -55.098 1.00 63.19 522 VAL A C 1
ATOM 4319 O O . VAL A 1 522 ? 38.079 3.756 -55.352 1.00 63.19 522 VAL A O 1
ATOM 4322 N N . GLU A 1 523 ? 36.409 2.260 -55.530 1.00 60.31 523 GLU A N 1
ATOM 4323 C CA . GLU A 1 523 ? 37.200 1.277 -56.286 1.00 60.31 523 GLU A CA 1
ATOM 4324 C C . GLU A 1 523 ? 37.729 1.867 -57.603 1.00 60.31 523 GLU A C 1
ATOM 4326 O O . GLU A 1 523 ? 38.861 1.604 -57.999 1.00 60.31 523 GLU A O 1
ATOM 4331 N N . THR A 1 524 ? 36.942 2.720 -58.270 1.00 60.69 524 THR A N 1
ATOM 4332 C CA . THR A 1 524 ? 37.404 3.411 -59.486 1.00 60.69 524 THR A CA 1
ATOM 4333 C C . THR A 1 524 ? 38.595 4.323 -59.182 1.00 60.69 524 THR A C 1
ATOM 4335 O O . THR A 1 524 ? 39.570 4.322 -59.930 1.00 60.69 524 THR A O 1
ATOM 4338 N N . LYS A 1 525 ? 38.537 5.089 -58.086 1.00 67.44 525 LYS A N 1
ATOM 4339 C CA . LYS A 1 525 ? 39.610 6.014 -57.700 1.00 67.44 525 LYS A CA 1
ATOM 4340 C C . LYS A 1 525 ? 40.876 5.305 -57.233 1.00 67.44 525 LYS A C 1
ATOM 4342 O O . LYS A 1 525 ? 41.971 5.792 -57.491 1.00 67.44 525 LYS A O 1
ATOM 4347 N N . GLU A 1 526 ? 40.748 4.143 -56.603 1.00 63.22 526 GLU A N 1
ATOM 4348 C CA . GLU A 1 526 ? 41.902 3.322 -56.221 1.00 63.22 526 GLU A CA 1
ATOM 4349 C C . GLU A 1 526 ? 42.625 2.746 -57.437 1.00 63.22 526 GLU A C 1
ATOM 4351 O O . GLU A 1 526 ? 43.854 2.769 -57.483 1.00 63.22 526 GLU A O 1
ATOM 4356 N N . MET A 1 527 ? 41.876 2.338 -58.462 1.00 58.41 527 MET A N 1
ATOM 4357 C CA . MET A 1 527 ? 42.453 1.900 -59.733 1.00 58.41 527 MET A CA 1
ATOM 4358 C C . MET A 1 527 ? 43.140 3.037 -60.496 1.00 58.41 527 MET A C 1
ATOM 4360 O O . MET A 1 527 ? 44.228 2.841 -61.037 1.00 58.41 527 MET A O 1
ATOM 4364 N N . GLU A 1 528 ? 42.543 4.234 -60.517 1.00 62.91 528 GLU A N 1
ATOM 4365 C CA . GLU A 1 528 ? 43.184 5.429 -61.087 1.00 62.91 528 GLU A CA 1
ATOM 4366 C C . GLU A 1 528 ? 44.503 5.744 -60.362 1.00 62.91 528 GLU A C 1
ATOM 4368 O O . GLU A 1 528 ? 45.527 5.954 -61.006 1.00 62.91 528 GLU A O 1
ATOM 4373 N N . ASN A 1 529 ? 44.512 5.687 -59.028 1.00 68.06 529 ASN A N 1
ATOM 4374 C CA . ASN A 1 529 ? 45.711 5.918 -58.223 1.00 68.06 529 ASN A CA 1
ATOM 4375 C C . ASN A 1 529 ? 46.797 4.860 -58.436 1.00 68.06 529 ASN A C 1
ATOM 4377 O O . ASN A 1 529 ? 47.978 5.202 -58.473 1.00 68.06 529 ASN A O 1
ATOM 4381 N N . PHE A 1 530 ? 46.411 3.594 -58.605 1.00 65.19 530 PHE A N 1
ATOM 4382 C CA . PHE A 1 530 ? 47.345 2.526 -58.942 1.00 65.19 530 PHE A CA 1
ATOM 4383 C C . PHE A 1 530 ? 48.032 2.785 -60.292 1.00 65.19 530 PHE A C 1
ATOM 4385 O O . PHE A 1 530 ? 49.254 2.685 -60.389 1.00 65.19 530 PHE A O 1
ATOM 4392 N N . ALA A 1 531 ? 47.266 3.181 -61.315 1.00 62.16 531 ALA A N 1
ATOM 4393 C CA . ALA A 1 531 ? 47.816 3.526 -62.625 1.00 62.16 531 ALA A CA 1
ATOM 4394 C C . ALA A 1 531 ? 48.761 4.741 -62.557 1.00 62.16 531 ALA A C 1
ATOM 4396 O O . ALA A 1 531 ? 49.850 4.698 -63.129 1.00 62.16 531 ALA A O 1
ATOM 4397 N N . ILE A 1 532 ? 48.378 5.787 -61.813 1.00 68.88 532 ILE A N 1
ATOM 4398 C CA . ILE A 1 532 ? 49.200 6.989 -61.606 1.00 68.88 532 ILE A CA 1
ATOM 4399 C C . ILE A 1 532 ? 50.544 6.639 -60.949 1.00 68.88 532 ILE A C 1
ATOM 4401 O O . ILE A 1 532 ? 51.590 7.121 -61.384 1.00 68.88 532 ILE A O 1
ATOM 4405 N N . GLU A 1 533 ? 50.541 5.786 -59.923 1.00 71.06 533 GLU A N 1
ATOM 4406 C CA . GLU A 1 533 ? 51.768 5.371 -59.234 1.00 71.06 533 GLU A CA 1
ATOM 4407 C C . GLU A 1 533 ? 52.694 4.527 -60.124 1.00 71.06 533 GLU A C 1
ATOM 4409 O O . GLU A 1 533 ? 53.912 4.718 -60.096 1.00 71.06 533 GLU A O 1
ATOM 4414 N N . GLU A 1 534 ? 52.152 3.638 -60.961 1.00 71.62 534 GLU A N 1
ATOM 4415 C CA . GLU A 1 534 ? 52.962 2.882 -61.926 1.00 71.62 534 GLU A CA 1
ATOM 4416 C C . GLU A 1 534 ? 53.577 3.788 -63.007 1.00 71.62 534 GLU A C 1
ATOM 4418 O O . GLU A 1 534 ? 54.777 3.685 -63.288 1.00 71.62 534 GLU A O 1
ATOM 4423 N N . ASP A 1 535 ? 52.812 4.736 -63.558 1.00 70.06 535 ASP A N 1
ATOM 4424 C CA . ASP A 1 535 ? 53.340 5.714 -64.519 1.00 70.06 535 ASP A CA 1
ATOM 4425 C C . ASP A 1 535 ? 54.423 6.596 -63.882 1.00 70.06 535 ASP A C 1
ATOM 4427 O O . ASP A 1 535 ? 55.483 6.820 -64.474 1.00 70.06 535 ASP A O 1
ATOM 4431 N N . LYS A 1 536 ? 54.220 7.033 -62.636 1.00 76.56 536 LYS A N 1
ATOM 4432 C CA . LYS A 1 536 ? 55.205 7.809 -61.880 1.00 76.56 536 LYS A CA 1
ATOM 4433 C C . LYS A 1 536 ? 56.497 7.025 -61.645 1.00 76.56 536 LYS A C 1
ATOM 4435 O O . LYS A 1 536 ? 57.578 7.584 -61.829 1.00 76.56 536 LYS A O 1
ATOM 4440 N N . LYS A 1 537 ? 56.420 5.733 -61.298 1.00 75.56 537 LYS A N 1
ATOM 4441 C CA . LYS A 1 537 ? 57.605 4.860 -61.182 1.00 75.56 537 LYS A CA 1
ATOM 4442 C C . LYS A 1 537 ? 58.365 4.756 -62.502 1.00 75.56 537 LYS A C 1
ATOM 4444 O O . LYS A 1 537 ? 59.597 4.796 -62.485 1.00 75.56 537 LYS A O 1
ATOM 4449 N N . ARG A 1 538 ? 57.658 4.653 -63.635 1.00 78.31 538 ARG A N 1
ATOM 4450 C CA . ARG A 1 538 ? 58.283 4.631 -64.967 1.00 78.31 538 ARG A CA 1
ATOM 4451 C C . ARG A 1 538 ? 59.020 5.939 -65.251 1.00 78.31 538 ARG A C 1
ATOM 4453 O O . ARG A 1 538 ? 60.207 5.898 -65.553 1.00 78.31 538 ARG A O 1
ATOM 4460 N N . LEU A 1 539 ? 58.362 7.084 -65.054 1.00 78.38 539 LEU A N 1
ATOM 4461 C CA . LEU A 1 539 ? 58.974 8.398 -65.284 1.00 78.38 539 LEU A CA 1
ATOM 4462 C C . LEU A 1 539 ? 60.176 8.662 -64.367 1.00 78.38 539 LEU A C 1
ATOM 4464 O O . LEU A 1 539 ? 61.159 9.252 -64.806 1.00 78.38 539 LEU A O 1
ATOM 4468 N N . ILE A 1 540 ? 60.131 8.206 -63.108 1.00 78.38 540 ILE A N 1
ATOM 4469 C CA . ILE A 1 540 ? 61.276 8.288 -62.186 1.00 78.38 540 ILE A CA 1
ATOM 4470 C C . ILE A 1 540 ? 62.453 7.473 -62.724 1.00 78.38 540 ILE A C 1
ATOM 4472 O O . ILE A 1 540 ? 63.577 7.967 -62.737 1.00 78.38 540 ILE A O 1
ATOM 4476 N N . LYS A 1 541 ? 62.201 6.252 -63.207 1.00 84.31 541 LYS A N 1
ATOM 4477 C CA . LYS A 1 541 ? 63.239 5.398 -63.792 1.00 84.31 541 LYS A CA 1
ATOM 4478 C C . LYS A 1 541 ? 63.860 6.027 -65.044 1.00 84.31 541 LYS A C 1
ATOM 4480 O O . LYS A 1 541 ? 65.082 6.004 -65.179 1.00 84.31 541 LYS A O 1
ATOM 4485 N N . ASP A 1 542 ? 63.038 6.603 -65.920 1.00 79.56 542 ASP A N 1
ATOM 4486 C CA . ASP A 1 542 ? 63.499 7.283 -67.137 1.00 79.56 542 ASP A CA 1
ATOM 4487 C C . ASP A 1 542 ? 64.340 8.519 -66.782 1.00 79.56 542 ASP A C 1
ATOM 4489 O O . ASP A 1 542 ? 65.444 8.697 -67.299 1.00 79.56 542 ASP A O 1
ATOM 4493 N N . ARG A 1 543 ? 63.884 9.318 -65.808 1.00 86.12 543 ARG A N 1
ATOM 4494 C CA . ARG A 1 543 ? 64.627 10.472 -65.283 1.00 86.12 543 ARG A CA 1
ATOM 4495 C C . ARG A 1 543 ? 65.974 10.055 -64.699 1.00 86.12 543 ARG A C 1
ATOM 4497 O O . ARG A 1 543 ? 66.985 10.686 -64.990 1.00 86.12 543 ARG A O 1
ATOM 4504 N N . ASP A 1 544 ? 65.997 9.009 -63.877 1.00 84.44 544 ASP A N 1
ATOM 4505 C CA . ASP A 1 544 ? 67.220 8.530 -63.232 1.00 84.44 544 ASP A CA 1
ATOM 4506 C C . ASP A 1 544 ? 68.224 7.988 -64.271 1.00 84.44 544 ASP A C 1
ATOM 4508 O O . ASP A 1 544 ? 69.429 8.192 -64.121 1.00 84.44 544 ASP A O 1
ATOM 4512 N N . SER A 1 545 ? 67.744 7.386 -65.368 1.00 83.50 545 SER A N 1
ATOM 4513 C CA . SER A 1 545 ? 68.583 7.003 -66.514 1.00 83.50 545 SER A CA 1
ATOM 4514 C C . SER A 1 545 ? 69.198 8.222 -67.212 1.00 83.50 545 SER A C 1
ATOM 4516 O O . SER A 1 545 ? 70.406 8.243 -67.444 1.00 83.50 545 SER A O 1
ATOM 4518 N N . LEU A 1 546 ? 68.407 9.269 -67.483 1.00 83.81 546 LEU A N 1
ATOM 4519 C CA . LEU A 1 546 ? 68.907 10.508 -68.099 1.00 83.81 546 LEU A CA 1
ATOM 4520 C C . LEU A 1 546 ? 69.916 11.239 -67.198 1.00 83.81 546 LEU A C 1
ATOM 4522 O O . LEU A 1 546 ? 70.906 11.781 -67.687 1.00 83.81 546 LEU A O 1
ATOM 4526 N N . ILE A 1 547 ? 69.731 11.204 -65.872 1.00 82.00 547 ILE A N 1
ATOM 4527 C CA . ILE A 1 547 ? 70.707 11.735 -64.905 1.00 82.00 547 ILE A CA 1
ATOM 4528 C C . ILE A 1 547 ? 72.058 11.009 -65.028 1.00 82.00 547 ILE A C 1
ATOM 4530 O O . ILE A 1 547 ? 73.114 11.642 -64.942 1.00 82.00 547 ILE A O 1
ATOM 4534 N N . GLU A 1 548 ? 72.052 9.689 -65.235 1.00 82.19 548 GLU A N 1
ATOM 4535 C CA . GLU A 1 548 ? 73.278 8.913 -65.458 1.00 82.19 548 GLU A CA 1
ATOM 4536 C C . GLU A 1 548 ? 73.919 9.182 -66.830 1.00 82.19 548 GLU A C 1
ATOM 4538 O O . GLU A 1 548 ? 75.148 9.136 -66.951 1.00 82.19 548 GLU A O 1
ATOM 4543 N N . GLU A 1 549 ? 73.125 9.505 -67.852 1.00 82.06 549 GLU A N 1
ATOM 4544 C CA . GLU A 1 549 ? 73.611 9.899 -69.182 1.00 82.06 549 GLU A CA 1
ATOM 4545 C C . GLU A 1 549 ? 74.261 11.292 -69.174 1.00 82.06 549 GLU A C 1
ATOM 4547 O O . GLU A 1 549 ? 75.353 11.459 -69.723 1.00 82.06 549 GLU A O 1
ATOM 4552 N N . ILE A 1 550 ? 73.697 12.258 -68.437 1.00 82.00 550 ILE A N 1
ATOM 4553 C CA . ILE A 1 550 ? 74.282 13.601 -68.241 1.00 82.00 550 ILE A CA 1
ATOM 4554 C C . ILE A 1 550 ? 75.701 13.540 -67.671 1.00 82.00 550 ILE A C 1
ATOM 4556 O O . ILE A 1 550 ? 76.565 14.331 -68.058 1.00 82.00 550 ILE A O 1
ATOM 4560 N N . LYS A 1 551 ? 75.980 12.584 -66.774 1.00 80.00 551 LYS A N 1
ATOM 4561 C CA . LYS A 1 551 ? 77.321 12.404 -66.187 1.00 80.00 551 LYS A CA 1
ATOM 4562 C C . LYS A 1 551 ? 78.389 12.044 -67.229 1.00 80.00 551 LYS A C 1
ATOM 4564 O O . LYS A 1 551 ? 79.576 12.163 -66.929 1.00 80.00 551 LYS A O 1
ATOM 4569 N N . LYS A 1 552 ? 77.986 11.592 -68.422 1.00 79.50 552 LYS A N 1
ATOM 4570 C CA . LYS A 1 552 ? 78.863 11.110 -69.502 1.00 79.50 552 LYS A CA 1
ATOM 4571 C C . LYS A 1 552 ? 78.815 11.978 -70.769 1.00 79.50 552 LYS A C 1
ATOM 4573 O O . LYS A 1 552 ? 79.590 11.715 -71.686 1.00 79.50 552 LYS A O 1
ATOM 4578 N N . ALA A 1 553 ? 77.935 12.977 -70.825 1.00 74.56 553 ALA A N 1
ATOM 4579 C CA . ALA A 1 553 ? 77.658 13.782 -72.014 1.00 74.56 553 ALA A CA 1
ATOM 4580 C C . ALA A 1 553 ? 78.578 15.018 -72.157 1.00 74.56 553 ALA A C 1
ATOM 4582 O O . ALA A 1 553 ? 79.207 15.464 -71.192 1.00 74.56 553 ALA A O 1
ATOM 4583 N N . ASN A 1 554 ? 78.660 15.572 -73.372 1.00 75.19 554 ASN A N 1
ATOM 4584 C CA . ASN A 1 554 ? 79.354 16.834 -73.670 1.00 75.19 554 ASN A CA 1
ATOM 4585 C C . ASN A 1 554 ? 78.471 18.058 -73.294 1.00 75.19 554 ASN A C 1
ATOM 4587 O O . ASN A 1 554 ? 77.308 17.884 -72.950 1.00 75.19 554 ASN A O 1
ATOM 4591 N N . GLU A 1 555 ? 79.000 19.290 -73.294 1.00 71.50 555 GLU A N 1
ATOM 4592 C CA . GLU A 1 555 ? 78.256 20.471 -72.789 1.00 71.50 555 GLU A CA 1
ATOM 4593 C C . GLU A 1 555 ? 76.975 20.810 -73.576 1.00 71.50 555 GLU A C 1
ATOM 4595 O O . GLU A 1 555 ? 76.017 21.282 -72.974 1.00 71.50 555 GLU A O 1
ATOM 4600 N N . GLU A 1 556 ? 76.925 20.536 -74.881 1.00 69.44 556 GLU A N 1
ATOM 4601 C CA . GLU A 1 556 ? 75.755 20.824 -75.729 1.00 69.44 556 GLU A CA 1
ATOM 4602 C C . GLU A 1 556 ? 74.645 19.773 -75.508 1.00 69.44 556 GLU A C 1
ATOM 4604 O O . GLU A 1 556 ? 73.484 20.122 -75.301 1.00 69.44 556 GLU A O 1
ATOM 4609 N N . ASP A 1 557 ? 75.020 18.491 -75.396 1.00 72.50 557 ASP A N 1
ATOM 4610 C CA . ASP A 1 557 ? 74.108 17.381 -75.077 1.00 72.50 557 ASP A CA 1
ATOM 4611 C C . ASP A 1 557 ? 73.557 17.482 -73.639 1.00 72.50 557 ASP A C 1
ATOM 4613 O O . ASP A 1 557 ? 72.428 17.075 -73.357 1.00 72.50 557 ASP A O 1
ATOM 4617 N N . LYS A 1 558 ? 74.336 18.041 -72.699 1.00 76.75 558 LYS A N 1
ATOM 4618 C CA . LYS A 1 558 ? 73.896 18.240 -71.307 1.00 76.75 558 LYS A CA 1
ATOM 4619 C C . LYS A 1 558 ? 72.730 19.214 -71.196 1.00 76.75 558 LYS A C 1
ATOM 4621 O O . LYS A 1 558 ? 71.853 18.983 -70.368 1.00 76.75 558 LYS A O 1
ATOM 4626 N N . GLU A 1 559 ? 72.717 20.293 -71.977 1.00 78.44 559 GLU A N 1
ATOM 4627 C CA . GLU A 1 559 ? 71.642 21.292 -71.920 1.00 78.44 559 GLU A CA 1
ATOM 4628 C C . GLU A 1 559 ? 70.310 20.698 -72.410 1.00 78.44 559 GLU A C 1
ATOM 4630 O O . GLU A 1 559 ? 69.268 20.888 -71.775 1.00 78.44 559 GLU A O 1
ATOM 4635 N N . GLU A 1 560 ? 70.346 19.891 -73.474 1.00 79.00 560 GLU A N 1
ATOM 4636 C CA . GLU A 1 560 ? 69.168 19.186 -73.990 1.00 79.00 560 GLU A CA 1
ATOM 4637 C C . GLU A 1 560 ? 68.661 18.107 -73.016 1.00 79.00 560 GLU A C 1
ATOM 4639 O O . GLU A 1 560 ? 67.458 18.028 -72.750 1.00 79.00 560 GLU A O 1
ATOM 4644 N N . LEU A 1 561 ? 69.562 17.325 -72.413 1.00 80.38 561 LEU A N 1
ATOM 4645 C CA . LEU A 1 561 ? 69.205 16.313 -71.412 1.00 80.38 561 LEU A CA 1
ATOM 4646 C C . LEU A 1 561 ? 68.646 16.931 -70.119 1.00 80.38 561 LEU A C 1
ATOM 4648 O O . LEU A 1 561 ? 67.709 16.386 -69.533 1.00 80.38 561 LEU A O 1
ATOM 4652 N N . LEU A 1 562 ? 69.173 18.079 -69.675 1.00 82.19 562 LEU A N 1
ATOM 4653 C CA . LEU A 1 562 ? 68.632 18.813 -68.523 1.00 82.19 562 LEU A CA 1
ATOM 4654 C C . LEU A 1 562 ? 67.195 19.271 -68.781 1.00 82.19 562 LEU A C 1
ATOM 4656 O O . LEU A 1 562 ? 66.336 19.107 -67.916 1.00 82.19 562 LEU A O 1
ATOM 4660 N N . LYS A 1 563 ? 66.907 19.759 -69.992 1.00 84.00 563 LYS A N 1
ATOM 4661 C CA . LYS A 1 563 ? 65.548 20.138 -70.386 1.00 84.00 563 LYS A CA 1
ATOM 4662 C C . LYS A 1 563 ? 64.583 18.944 -70.359 1.00 84.00 563 LYS A C 1
ATOM 4664 O O . LYS A 1 563 ? 63.468 19.079 -69.861 1.00 84.00 563 LYS A O 1
ATOM 4669 N N . GLN A 1 564 ? 65.013 17.770 -70.827 1.00 82.38 564 GLN A N 1
ATOM 4670 C CA . GLN A 1 564 ? 64.207 16.542 -70.758 1.00 82.38 564 GLN A CA 1
ATOM 4671 C C . GLN A 1 564 ? 63.950 16.096 -69.308 1.00 82.38 564 GLN A C 1
ATOM 4673 O O . GLN A 1 564 ? 62.848 15.658 -68.977 1.00 82.38 564 GLN A O 1
ATOM 4678 N N . ILE A 1 565 ? 64.931 16.249 -68.412 1.00 81.62 565 ILE A N 1
ATOM 4679 C CA . ILE A 1 565 ? 64.754 15.978 -66.977 1.00 81.62 565 ILE A CA 1
ATOM 4680 C C . ILE A 1 565 ? 63.749 16.940 -66.343 1.00 81.62 565 ILE A C 1
ATOM 4682 O O . ILE A 1 565 ? 62.925 16.503 -65.537 1.00 81.62 565 ILE A O 1
ATOM 4686 N N . ASP A 1 566 ? 63.786 18.225 -66.695 1.00 81.25 566 ASP A N 1
ATOM 4687 C CA . ASP A 1 566 ? 62.818 19.207 -66.200 1.00 81.25 566 ASP A CA 1
ATOM 4688 C C . ASP A 1 566 ? 61.392 18.881 -66.674 1.00 81.25 566 ASP A C 1
ATOM 4690 O O . ASP A 1 566 ? 60.448 18.943 -65.881 1.00 81.25 566 ASP A O 1
ATOM 4694 N N . GLU A 1 567 ? 61.229 18.436 -67.925 1.00 80.25 567 GLU A N 1
ATOM 4695 C CA . GLU A 1 567 ? 59.948 17.958 -68.467 1.00 80.25 567 GLU A CA 1
ATOM 4696 C C . GLU A 1 567 ? 59.436 16.694 -67.741 1.00 80.25 567 GLU A C 1
ATOM 4698 O O . GLU A 1 567 ? 58.242 16.590 -67.422 1.00 80.25 567 GLU A O 1
ATOM 4703 N N . LEU A 1 568 ? 60.327 15.754 -67.400 1.00 79.69 568 LEU A N 1
ATOM 4704 C CA . LEU A 1 568 ? 59.985 14.568 -66.602 1.00 79.69 568 LEU A CA 1
ATOM 4705 C C . LEU A 1 568 ? 59.628 14.924 -65.155 1.00 79.69 568 LEU A C 1
ATOM 4707 O O . LEU A 1 568 ? 58.649 14.401 -64.626 1.00 79.69 568 LEU A O 1
ATOM 4711 N N . ASN A 1 569 ? 60.369 15.832 -64.516 1.00 81.12 569 ASN A N 1
ATOM 4712 C CA . ASN A 1 569 ? 60.067 16.303 -63.163 1.00 81.12 569 ASN A CA 1
ATOM 4713 C C . ASN A 1 569 ? 58.715 17.025 -63.110 1.00 81.12 569 ASN A C 1
ATOM 4715 O O . ASN A 1 569 ? 57.941 16.789 -62.181 1.00 81.12 569 ASN A O 1
ATOM 4719 N N . ALA A 1 570 ? 58.399 17.847 -64.116 1.00 78.62 570 ALA A N 1
ATOM 4720 C CA . ALA A 1 570 ? 57.091 18.483 -64.240 1.00 78.62 570 ALA A CA 1
ATOM 4721 C C . ALA A 1 570 ? 55.966 17.444 -64.397 1.00 78.62 570 ALA A C 1
ATOM 4723 O O . ALA A 1 570 ? 54.919 17.568 -63.762 1.00 78.62 570 ALA A O 1
ATOM 4724 N N . SER A 1 571 ? 56.201 16.384 -65.175 1.00 77.62 571 SER A N 1
ATOM 4725 C CA . SER A 1 571 ? 55.238 15.290 -65.364 1.00 77.62 571 SER A CA 1
ATOM 4726 C C . SER A 1 571 ? 55.037 14.453 -64.091 1.00 77.62 571 SER A C 1
ATOM 4728 O O . SER A 1 571 ? 53.905 14.127 -63.743 1.00 77.62 571 SER A O 1
ATOM 4730 N N . ILE A 1 572 ? 56.111 14.156 -63.348 1.00 77.62 572 ILE A N 1
ATOM 4731 C CA . ILE A 1 572 ? 56.051 13.472 -62.043 1.00 77.62 572 ILE A CA 1
ATOM 4732 C C . ILE A 1 572 ? 55.287 14.320 -61.020 1.00 77.62 572 ILE A C 1
ATOM 4734 O O . ILE A 1 572 ? 54.461 13.786 -60.281 1.00 77.62 572 ILE A O 1
ATOM 4738 N N . ALA A 1 573 ? 55.546 15.631 -60.975 1.00 77.44 573 ALA A N 1
ATOM 4739 C CA . ALA A 1 573 ? 54.852 16.551 -60.077 1.00 77.44 573 ALA A CA 1
ATOM 4740 C C . ALA A 1 573 ? 53.354 16.646 -60.405 1.00 77.44 573 ALA A C 1
ATOM 4742 O O . ALA A 1 573 ? 52.532 16.614 -59.494 1.00 77.44 573 ALA A O 1
ATOM 4743 N N . PHE A 1 574 ? 52.999 16.683 -61.692 1.00 79.12 574 PHE A N 1
ATOM 4744 C CA . PHE A 1 574 ? 51.608 16.656 -62.143 1.00 79.12 574 PHE A CA 1
ATOM 4745 C C . PHE A 1 574 ? 50.888 15.363 -61.726 1.00 79.12 574 PHE A C 1
ATOM 4747 O O . PHE A 1 574 ? 49.797 15.421 -61.167 1.00 79.12 574 PHE A O 1
ATOM 4754 N N . LEU A 1 575 ? 51.514 14.198 -61.931 1.00 73.19 575 LEU A N 1
ATOM 4755 C CA . LEU A 1 575 ? 50.956 12.910 -61.501 1.00 73.19 575 LEU A CA 1
ATOM 4756 C C . LEU A 1 575 ? 50.814 12.819 -59.974 1.00 73.19 575 LEU A C 1
ATOM 4758 O O . LEU A 1 575 ? 49.830 12.275 -59.479 1.00 73.19 575 LEU A O 1
ATOM 4762 N N . GLN A 1 576 ? 51.765 13.377 -59.219 1.00 81.69 576 GLN A N 1
ATOM 4763 C CA . GLN A 1 576 ? 51.664 13.465 -57.761 1.00 81.69 576 GLN A CA 1
ATOM 4764 C C . GLN A 1 576 ? 50.458 14.314 -57.331 1.00 81.69 576 GLN A C 1
ATOM 4766 O O . GLN A 1 576 ? 49.704 13.905 -56.452 1.00 81.69 576 GLN A O 1
ATOM 4771 N N . GLU A 1 577 ? 50.248 15.466 -57.970 1.00 78.56 577 GLU A N 1
ATOM 4772 C CA . GLU A 1 577 ? 49.092 16.324 -57.705 1.00 78.56 577 GLU A CA 1
ATOM 4773 C C . GLU A 1 577 ? 47.768 15.615 -58.045 1.00 78.56 577 GLU A C 1
ATOM 4775 O O . GLU A 1 577 ? 46.802 15.698 -57.286 1.00 78.56 577 GLU A O 1
ATOM 4780 N N . GLU A 1 578 ? 47.716 14.867 -59.151 1.00 75.44 578 GLU A N 1
ATOM 4781 C CA . GLU A 1 578 ? 46.543 14.076 -59.541 1.00 75.44 578 GLU A CA 1
ATOM 4782 C C . GLU A 1 578 ? 46.233 12.957 -58.528 1.00 75.44 578 GLU A C 1
ATOM 4784 O O . GLU A 1 578 ? 45.077 12.791 -58.126 1.00 75.44 578 GLU A O 1
ATOM 4789 N N . TYR A 1 579 ? 47.261 12.255 -58.039 1.00 76.19 579 TYR A N 1
ATOM 4790 C CA . TYR A 1 579 ? 47.149 11.242 -56.983 1.00 76.19 579 TYR A CA 1
ATOM 4791 C C . TYR A 1 579 ? 46.599 11.825 -55.670 1.00 76.19 579 TYR A C 1
ATOM 4793 O O . TYR A 1 579 ? 45.670 11.273 -55.066 1.00 76.19 579 TYR A O 1
ATOM 4801 N N . ASP A 1 580 ? 47.136 12.968 -55.237 1.00 76.50 580 ASP A N 1
ATOM 4802 C CA . ASP A 1 580 ? 46.724 13.636 -53.998 1.00 76.50 580 ASP A CA 1
ATOM 4803 C C . ASP A 1 580 ? 45.292 14.187 -54.101 1.00 76.50 580 ASP A C 1
ATOM 4805 O O . ASP A 1 580 ? 44.496 14.057 -53.162 1.00 76.50 580 ASP A O 1
ATOM 4809 N N . ASN A 1 581 ? 44.915 14.722 -55.266 1.00 77.31 581 ASN A N 1
ATOM 4810 C CA . ASN A 1 581 ? 43.550 15.164 -55.551 1.00 77.31 581 ASN A CA 1
ATOM 4811 C C . ASN A 1 581 ? 42.553 13.996 -55.538 1.00 77.31 581 ASN A C 1
ATOM 4813 O O . ASN A 1 581 ? 41.467 14.121 -54.965 1.00 77.31 581 ASN A O 1
ATOM 4817 N N . ASN A 1 582 ? 42.916 12.846 -56.113 1.00 73.06 582 ASN A N 1
ATOM 4818 C CA . ASN A 1 582 ? 42.083 11.644 -56.089 1.00 73.06 582 ASN A CA 1
ATOM 4819 C C . ASN A 1 582 ? 41.895 11.092 -54.670 1.00 73.06 582 ASN A C 1
ATOM 4821 O O . ASN A 1 582 ? 40.776 10.716 -54.316 1.00 73.06 582 ASN A O 1
ATOM 4825 N N . ASN A 1 583 ? 42.943 11.083 -53.840 1.00 72.38 583 ASN A N 1
ATOM 4826 C CA . ASN A 1 583 ? 42.826 10.683 -52.434 1.00 72.38 583 ASN A CA 1
ATOM 4827 C C . ASN A 1 583 ? 41.964 11.660 -51.630 1.00 72.38 583 ASN A C 1
ATOM 4829 O O . ASN A 1 583 ? 41.057 11.232 -50.922 1.00 72.38 583 ASN A O 1
ATOM 4833 N N . THR A 1 584 ? 42.163 12.967 -51.811 1.00 73.25 584 THR A N 1
ATOM 4834 C CA . THR A 1 584 ? 41.337 13.995 -51.156 1.00 73.25 584 THR A CA 1
ATOM 4835 C C . THR A 1 584 ? 39.864 13.859 -51.555 1.00 73.25 584 THR A C 1
ATOM 4837 O O . THR A 1 584 ? 38.964 13.950 -50.717 1.00 73.25 584 THR A O 1
ATOM 4840 N N . TYR A 1 585 ? 39.597 13.590 -52.836 1.00 73.44 585 TYR A N 1
ATOM 4841 C CA . TYR A 1 585 ? 38.250 13.318 -53.323 1.00 73.44 585 TYR A CA 1
ATOM 4842 C C . TYR A 1 585 ? 37.661 12.053 -52.683 1.00 73.44 585 TYR A C 1
ATOM 4844 O O . TYR A 1 585 ? 36.540 12.111 -52.172 1.00 73.44 585 TYR A O 1
ATOM 4852 N N . LYS A 1 586 ? 38.428 10.953 -52.644 1.00 73.19 586 LYS A N 1
ATOM 4853 C CA . LYS A 1 586 ? 38.055 9.680 -52.006 1.00 73.19 586 LYS A CA 1
ATOM 4854 C C . LYS A 1 586 ? 37.677 9.872 -50.534 1.00 73.19 586 LYS A C 1
ATOM 4856 O O . LYS A 1 586 ? 36.615 9.422 -50.105 1.00 73.19 586 LYS A O 1
ATOM 4861 N N . ASP A 1 587 ? 38.489 10.606 -49.784 1.00 71.00 587 ASP A N 1
ATOM 4862 C CA . ASP A 1 587 ? 38.222 10.890 -48.374 1.00 71.00 587 ASP A CA 1
ATOM 4863 C C . ASP A 1 587 ? 36.951 11.736 -48.208 1.00 71.00 587 ASP A C 1
ATOM 4865 O O . ASP A 1 587 ? 36.104 11.432 -47.364 1.00 71.00 587 ASP A O 1
ATOM 4869 N N . SER A 1 588 ? 36.743 12.732 -49.079 1.00 74.19 588 SER A N 1
ATOM 4870 C CA . SER A 1 588 ? 35.562 13.602 -49.027 1.00 74.19 588 SER A CA 1
ATOM 4871 C C . SER A 1 588 ? 34.239 12.864 -49.291 1.00 74.19 588 SER A C 1
ATOM 4873 O O . SER A 1 588 ? 33.229 13.144 -48.633 1.00 74.19 588 SER A O 1
ATOM 4875 N N . ILE A 1 589 ? 34.215 11.901 -50.223 1.00 69.12 589 ILE A N 1
ATOM 4876 C CA . ILE A 1 589 ? 33.008 11.114 -50.526 1.00 69.12 589 ILE A CA 1
ATOM 4877 C C . ILE A 1 589 ? 32.705 10.109 -49.408 1.00 69.12 589 ILE A C 1
ATOM 4879 O O . ILE A 1 589 ? 31.537 9.937 -49.044 1.00 69.12 589 ILE A O 1
ATOM 4883 N N . ILE A 1 590 ? 33.741 9.521 -48.796 1.00 67.12 590 ILE A N 1
ATOM 4884 C CA . ILE A 1 590 ? 33.612 8.631 -47.637 1.00 67.12 590 ILE A CA 1
ATOM 4885 C C . ILE A 1 590 ? 33.083 9.409 -46.426 1.00 67.12 590 ILE A C 1
ATOM 4887 O O . ILE A 1 590 ? 32.141 8.958 -45.771 1.00 67.12 590 ILE A O 1
ATOM 4891 N N . GLU A 1 591 ? 33.627 10.595 -46.142 1.00 71.00 591 GLU A N 1
ATOM 4892 C CA . GLU A 1 591 ? 33.184 11.439 -45.027 1.00 71.00 591 GLU A CA 1
ATOM 4893 C C . GLU A 1 591 ? 31.726 11.892 -45.202 1.00 71.00 591 GLU A C 1
ATOM 4895 O O . GLU A 1 591 ? 30.916 11.803 -44.272 1.00 71.00 591 GLU A O 1
ATOM 4900 N N . LYS A 1 592 ? 31.348 12.300 -46.421 1.00 72.50 592 LYS A N 1
ATOM 4901 C CA . LYS A 1 592 ? 29.969 12.678 -46.754 1.00 72.50 592 LYS A CA 1
ATOM 4902 C C . LYS A 1 592 ? 28.988 11.524 -46.531 1.00 72.50 592 LYS A C 1
ATOM 4904 O O . LYS A 1 592 ? 27.900 11.747 -45.992 1.00 72.50 592 LYS A O 1
ATOM 4909 N N . TYR A 1 593 ? 29.369 10.304 -46.907 1.00 70.62 593 TYR A N 1
ATOM 4910 C CA . TYR A 1 593 ? 28.557 9.112 -46.672 1.00 70.62 593 TYR A CA 1
ATOM 4911 C C . TYR A 1 593 ? 28.463 8.762 -45.179 1.00 70.62 593 TYR A C 1
ATOM 4913 O O . TYR A 1 593 ? 27.361 8.524 -44.683 1.00 70.62 593 TYR A O 1
ATOM 4921 N N . LYS A 1 594 ? 29.579 8.810 -44.434 1.00 67.38 594 LYS A N 1
ATOM 4922 C CA . LYS A 1 594 ? 29.604 8.581 -42.975 1.00 67.38 594 LYS A CA 1
ATOM 4923 C C . LYS A 1 594 ? 28.669 9.540 -42.234 1.00 67.38 594 LYS A C 1
ATOM 4925 O O . LYS A 1 594 ? 27.844 9.100 -41.437 1.00 67.38 594 LYS A O 1
ATOM 4930 N N . LYS A 1 595 ? 28.703 10.831 -42.575 1.00 72.25 595 LYS A N 1
ATOM 4931 C CA . LYS A 1 595 ? 27.806 11.833 -41.986 1.00 72.25 595 LYS A CA 1
ATOM 4932 C C . LYS A 1 595 ? 26.327 11.513 -42.234 1.00 72.25 595 LYS A C 1
ATOM 4934 O O . LYS A 1 595 ? 25.514 11.568 -41.313 1.00 72.25 595 LYS A O 1
ATOM 4939 N N . LYS A 1 596 ? 25.974 11.143 -43.466 1.00 71.81 596 LYS A N 1
ATOM 4940 C CA . LYS A 1 596 ? 24.593 10.801 -43.832 1.00 71.81 596 LYS A CA 1
ATOM 4941 C C . LYS A 1 596 ? 24.116 9.497 -43.185 1.00 71.81 596 LYS A C 1
ATOM 4943 O O . LYS A 1 596 ? 22.943 9.383 -42.814 1.00 71.81 596 LYS A O 1
ATOM 4948 N N . LEU A 1 597 ? 25.022 8.536 -43.004 1.00 68.38 597 LEU A N 1
ATOM 4949 C CA . LEU A 1 597 ? 24.774 7.314 -42.247 1.00 68.38 597 LEU A CA 1
ATOM 4950 C C . LEU A 1 597 ? 24.442 7.636 -40.781 1.00 68.38 597 LEU A C 1
ATOM 4952 O O . LEU A 1 597 ? 23.436 7.144 -40.271 1.00 68.38 597 LEU A O 1
ATOM 4956 N N . ASP A 1 598 ? 25.219 8.499 -40.126 1.00 66.44 598 ASP A N 1
ATOM 4957 C CA . ASP A 1 598 ? 24.996 8.889 -38.727 1.00 66.44 598 ASP A CA 1
ATOM 4958 C C . ASP A 1 598 ? 23.677 9.656 -38.526 1.00 66.44 598 ASP A C 1
ATOM 4960 O O . ASP A 1 598 ? 22.908 9.360 -37.604 1.00 66.44 598 ASP A O 1
ATOM 4964 N N . GLU A 1 599 ? 23.360 10.592 -39.426 1.00 71.25 599 GLU A N 1
ATOM 4965 C CA . GLU A 1 599 ? 22.079 11.315 -39.441 1.00 71.25 599 GLU A CA 1
ATOM 4966 C C . GLU A 1 599 ? 20.887 10.352 -39.594 1.00 71.25 599 GLU A C 1
ATOM 4968 O O . GLU A 1 599 ? 19.868 10.459 -38.895 1.00 71.25 599 GLU A O 1
ATOM 4973 N N . SER A 1 600 ? 21.037 9.349 -40.459 1.00 69.06 600 SER A N 1
ATOM 4974 C CA . SER A 1 600 ? 20.015 8.329 -40.687 1.00 69.06 600 SER A CA 1
ATOM 4975 C C . SER A 1 600 ? 19.871 7.382 -39.491 1.00 69.06 600 SER A C 1
ATOM 4977 O O . SER A 1 600 ? 18.745 7.091 -39.086 1.00 69.06 600 SER A O 1
ATOM 4979 N N . LYS A 1 601 ? 20.974 6.975 -38.841 1.00 67.12 601 LYS A N 1
ATOM 4980 C CA . LYS A 1 601 ? 20.953 6.183 -37.594 1.00 67.12 601 LYS A CA 1
ATOM 4981 C C . LYS A 1 601 ? 20.229 6.916 -36.463 1.00 67.12 601 LYS A C 1
ATOM 4983 O O . LYS A 1 601 ? 19.422 6.314 -35.752 1.00 67.12 601 LYS A O 1
ATOM 4988 N N . MET A 1 602 ? 20.463 8.219 -36.309 1.00 67.25 602 MET A N 1
ATOM 4989 C CA . MET A 1 602 ? 19.770 9.043 -35.309 1.00 67.25 602 MET A CA 1
ATOM 4990 C C . MET A 1 602 ? 18.265 9.149 -35.590 1.00 67.25 602 MET A C 1
ATOM 4992 O O . MET A 1 602 ? 17.447 9.040 -34.668 1.00 67.25 602 MET A O 1
ATOM 4996 N N . THR A 1 603 ? 17.890 9.295 -36.862 1.00 67.50 603 THR A N 1
ATOM 4997 C CA . THR A 1 603 ? 16.486 9.324 -37.298 1.00 67.50 603 THR A CA 1
ATOM 4998 C C . THR A 1 603 ? 15.794 7.984 -37.034 1.00 67.50 603 THR A C 1
ATOM 5000 O O . THR A 1 603 ? 14.721 7.954 -36.432 1.00 67.50 603 THR A O 1
ATOM 5003 N N . ILE A 1 604 ? 16.442 6.868 -37.379 1.00 68.31 604 ILE A N 1
ATOM 5004 C CA . ILE A 1 604 ? 15.942 5.510 -37.115 1.00 68.31 604 ILE A CA 1
ATOM 5005 C C . ILE A 1 604 ? 15.756 5.271 -35.611 1.00 68.31 604 ILE A C 1
ATOM 5007 O O . ILE A 1 604 ? 14.685 4.842 -35.190 1.00 68.31 604 ILE A O 1
ATOM 5011 N N . LYS A 1 605 ? 16.736 5.642 -34.778 1.00 69.00 605 LYS A N 1
ATOM 5012 C CA . LYS A 1 605 ? 16.646 5.518 -33.312 1.00 69.00 605 LYS A CA 1
ATOM 5013 C C . LYS A 1 605 ? 15.480 6.313 -32.718 1.00 69.00 605 LYS A C 1
ATOM 5015 O O . LYS A 1 605 ? 14.949 5.952 -31.668 1.00 69.00 605 LYS A O 1
ATOM 5020 N N . THR A 1 606 ? 15.103 7.414 -33.360 1.00 66.12 606 THR A N 1
ATOM 5021 C CA . THR A 1 606 ? 13.954 8.230 -32.953 1.00 66.12 606 THR A CA 1
ATOM 5022 C C . THR A 1 606 ? 12.647 7.541 -33.338 1.00 66.12 606 THR A C 1
ATOM 5024 O O . THR A 1 606 ? 11.778 7.376 -32.485 1.00 66.12 606 THR A O 1
ATOM 5027 N N . LEU A 1 607 ? 12.554 7.028 -34.568 1.00 68.19 607 LEU A N 1
ATOM 5028 C CA . LEU A 1 607 ? 11.412 6.231 -35.025 1.00 68.19 607 LEU A CA 1
ATOM 5029 C C . LEU A 1 607 ? 11.213 4.956 -34.185 1.00 68.19 607 LEU A C 1
ATOM 5031 O O . LEU A 1 607 ? 10.076 4.608 -33.881 1.00 68.19 607 LEU A O 1
ATOM 5035 N N . ASP A 1 608 ? 12.287 4.299 -33.738 1.00 67.31 608 ASP A N 1
ATOM 5036 C CA . ASP A 1 608 ? 12.202 3.116 -32.868 1.00 67.31 608 ASP A CA 1
ATOM 5037 C C . ASP A 1 608 ? 11.611 3.447 -31.493 1.00 67.31 608 ASP A C 1
ATOM 5039 O O . ASP A 1 608 ? 10.783 2.698 -30.972 1.00 67.31 608 ASP A O 1
ATOM 5043 N N . LYS A 1 609 ? 11.982 4.595 -30.911 1.00 67.50 609 LYS A N 1
ATOM 5044 C CA . LYS A 1 609 ? 11.376 5.071 -29.658 1.00 67.50 609 LYS A CA 1
ATOM 5045 C C . LYS A 1 609 ? 9.884 5.346 -29.830 1.00 67.50 609 LYS A C 1
ATOM 5047 O O . LYS A 1 609 ? 9.102 4.963 -28.960 1.00 67.50 609 LYS A O 1
ATOM 5052 N N . ASP A 1 610 ? 9.495 5.956 -30.947 1.00 66.31 610 ASP A N 1
ATOM 5053 C CA . ASP A 1 610 ? 8.091 6.233 -31.264 1.00 66.31 610 ASP A CA 1
ATOM 5054 C C . ASP A 1 610 ? 7.296 4.931 -31.454 1.00 66.31 610 ASP A C 1
ATOM 5056 O O . ASP A 1 610 ? 6.196 4.787 -30.921 1.00 66.31 610 ASP A O 1
ATOM 5060 N N . ILE A 1 611 ? 7.874 3.939 -32.139 1.00 66.12 611 ILE A N 1
ATOM 5061 C CA . ILE A 1 611 ? 7.277 2.610 -32.323 1.00 66.12 611 ILE A CA 1
ATOM 5062 C C . ILE A 1 611 ? 7.123 1.878 -30.980 1.00 66.12 611 ILE A C 1
ATOM 5064 O O . ILE A 1 611 ? 6.066 1.304 -30.725 1.00 66.12 611 ILE A O 1
ATOM 5068 N N . VAL A 1 612 ? 8.129 1.908 -30.096 1.00 66.75 612 VAL A N 1
ATOM 5069 C CA . VAL A 1 612 ? 8.044 1.311 -28.746 1.00 66.75 612 VAL A CA 1
ATOM 5070 C C . VAL A 1 612 ? 6.956 1.990 -27.915 1.00 66.75 612 VAL A C 1
ATOM 5072 O O . VAL A 1 612 ? 6.180 1.322 -27.234 1.00 66.75 612 VAL A O 1
ATOM 5075 N N . PHE A 1 613 ? 6.859 3.315 -27.999 1.00 65.12 613 PHE A N 1
ATOM 5076 C CA . PHE A 1 613 ? 5.819 4.079 -27.322 1.00 65.12 613 PHE A CA 1
ATOM 5077 C C . PHE A 1 613 ? 4.410 3.717 -27.817 1.00 65.12 613 PHE A C 1
ATOM 5079 O O . PHE A 1 613 ? 3.506 3.518 -27.001 1.00 65.12 613 PHE A O 1
ATOM 5086 N N . LEU A 1 614 ? 4.222 3.579 -29.132 1.00 65.31 614 LEU A N 1
ATOM 5087 C CA . LEU A 1 614 ? 2.953 3.146 -29.726 1.00 65.31 614 LEU A CA 1
ATOM 5088 C C . LEU A 1 614 ? 2.625 1.680 -29.373 1.00 65.31 614 LEU A C 1
ATOM 5090 O O . LEU A 1 614 ? 1.477 1.375 -29.051 1.00 65.31 614 LEU A O 1
ATOM 5094 N N . ASN A 1 615 ? 3.628 0.800 -29.305 1.00 62.56 615 ASN A N 1
ATOM 5095 C CA . ASN A 1 615 ? 3.478 -0.586 -28.845 1.00 62.56 615 ASN A CA 1
ATOM 5096 C C . ASN A 1 615 ? 3.023 -0.690 -27.390 1.00 62.56 615 ASN A C 1
ATOM 5098 O O . ASN A 1 615 ? 2.149 -1.492 -27.070 1.00 62.56 615 ASN A O 1
ATOM 5102 N N . ASN A 1 616 ? 3.599 0.119 -26.501 1.00 62.78 616 ASN A N 1
ATOM 5103 C CA . ASN A 1 616 ? 3.191 0.141 -25.099 1.00 62.78 616 ASN A CA 1
ATOM 5104 C C . ASN A 1 616 ? 1.729 0.594 -24.969 1.00 62.78 616 ASN A C 1
ATOM 5106 O O . ASN A 1 616 ? 0.973 0.017 -24.191 1.00 62.78 616 ASN A O 1
ATOM 5110 N N . GLN A 1 617 ? 1.294 1.551 -25.800 1.00 58.03 617 GLN A N 1
ATOM 5111 C CA . GLN A 1 617 ? -0.118 1.935 -25.870 1.00 58.03 617 GLN A CA 1
ATOM 5112 C C . GLN A 1 617 ? -1.018 0.802 -26.389 1.00 58.03 617 GLN A C 1
ATOM 5114 O O . GLN A 1 617 ? -2.123 0.642 -25.874 1.00 58.03 617 GLN A O 1
ATOM 5119 N N . LEU A 1 618 ? -0.573 -0.005 -27.361 1.00 62.25 618 LEU A N 1
ATOM 5120 C CA . LEU A 1 618 ? -1.306 -1.199 -27.809 1.00 62.25 618 LEU A CA 1
ATOM 5121 C C . LEU A 1 618 ? -1.372 -2.283 -26.723 1.00 62.25 618 LEU A C 1
ATOM 5123 O O . LEU A 1 618 ? -2.437 -2.855 -26.502 1.00 62.25 618 LEU A O 1
ATOM 5127 N N . SER A 1 619 ? -0.281 -2.516 -25.990 1.00 58.94 619 SER A N 1
ATOM 5128 C CA . SER A 1 619 ? -0.242 -3.462 -24.867 1.00 58.94 619 SER A CA 1
ATOM 5129 C C . SER A 1 619 ? -1.206 -3.062 -23.746 1.00 58.94 619 SER A C 1
ATOM 5131 O O . SER A 1 619 ? -1.900 -3.913 -23.191 1.00 58.94 619 SER A O 1
ATOM 5133 N N . ASP A 1 620 ? -1.302 -1.766 -23.438 1.00 56.25 620 ASP A N 1
ATOM 5134 C CA . ASP A 1 620 ? -2.269 -1.243 -22.467 1.00 56.25 620 ASP A CA 1
ATOM 5135 C C . ASP A 1 620 ? -3.721 -1.482 -22.924 1.00 56.25 620 ASP A C 1
ATOM 5137 O O . ASP A 1 620 ? -4.604 -1.752 -22.104 1.00 56.25 620 ASP A O 1
ATOM 5141 N N . LYS A 1 621 ? -3.984 -1.416 -24.239 1.00 59.59 621 LYS A N 1
ATOM 5142 C CA . LYS A 1 621 ? -5.294 -1.757 -24.819 1.00 59.59 621 LYS A CA 1
ATOM 5143 C C . LYS A 1 621 ? -5.552 -3.267 -24.810 1.00 59.59 621 LYS A C 1
ATOM 5145 O O . LYS A 1 621 ? -6.679 -3.654 -24.519 1.00 59.59 621 LYS A O 1
ATOM 5150 N N . GLN A 1 622 ? -4.544 -4.110 -25.036 1.00 55.22 622 GLN A N 1
ATOM 5151 C CA . GLN A 1 622 ? -4.666 -5.569 -24.919 1.00 55.22 622 GLN A CA 1
ATOM 5152 C C . GLN A 1 622 ? -4.994 -5.992 -23.481 1.00 55.22 622 GLN A C 1
ATOM 5154 O O . GLN A 1 622 ? -5.911 -6.775 -23.260 1.00 55.22 622 GLN A O 1
ATOM 5159 N N . PHE A 1 623 ? -4.354 -5.371 -22.488 1.00 53.59 623 PHE A N 1
ATOM 5160 C CA . PHE A 1 623 ? -4.667 -5.614 -21.079 1.00 53.59 623 PHE A CA 1
ATOM 5161 C C . PHE A 1 623 ? -6.121 -5.242 -20.722 1.00 53.59 623 PHE A C 1
ATOM 5163 O O . PHE A 1 623 ? -6.756 -5.886 -19.883 1.00 53.59 623 PHE A O 1
ATOM 5170 N N . LEU A 1 624 ? -6.677 -4.210 -21.369 1.00 54.75 624 LEU A N 1
ATOM 5171 C CA . LEU A 1 624 ? -8.088 -3.848 -21.221 1.00 54.75 624 LEU A CA 1
ATOM 5172 C C . LEU A 1 624 ? -9.019 -4.914 -21.828 1.00 54.75 624 LEU A C 1
ATOM 5174 O O . LEU A 1 624 ? -10.056 -5.201 -21.234 1.00 54.75 624 LEU A O 1
ATOM 5178 N N . ILE A 1 625 ? -8.649 -5.522 -22.961 1.00 54.31 625 ILE A N 1
ATOM 5179 C CA . ILE A 1 625 ? -9.396 -6.631 -23.582 1.00 54.31 625 ILE A CA 1
ATOM 5180 C C . ILE A 1 625 ? -9.417 -7.842 -22.648 1.00 54.31 625 ILE A C 1
ATOM 5182 O O . ILE A 1 625 ? -10.494 -8.359 -22.361 1.00 54.31 625 ILE A O 1
ATOM 5186 N N . ASP A 1 626 ? -8.266 -8.239 -22.106 1.00 57.25 626 ASP A N 1
ATOM 5187 C CA . ASP A 1 626 ? -8.163 -9.384 -21.192 1.00 57.25 626 ASP A CA 1
ATOM 5188 C C . ASP A 1 626 ? -9.006 -9.158 -19.920 1.00 57.25 626 ASP A C 1
ATOM 5190 O O . ASP A 1 626 ? -9.689 -10.058 -19.419 1.00 57.25 626 ASP A O 1
ATOM 5194 N N . SER A 1 627 ? -9.036 -7.915 -19.424 1.00 55.41 627 SER A N 1
ATOM 5195 C CA . SER A 1 627 ? -9.906 -7.523 -18.312 1.00 55.41 627 SER A CA 1
ATOM 5196 C C . SER A 1 627 ? -11.392 -7.647 -18.671 1.00 55.41 627 SER A C 1
ATOM 5198 O O . SER A 1 627 ? -12.166 -8.156 -17.859 1.00 55.41 627 SER A O 1
ATOM 5200 N N . LEU A 1 628 ? -11.803 -7.211 -19.865 1.00 55.97 628 LEU A N 1
ATOM 5201 C CA . LEU A 1 628 ? -13.189 -7.339 -20.333 1.00 55.97 628 LEU A CA 1
ATOM 5202 C C . LEU A 1 628 ? -13.583 -8.810 -20.565 1.00 55.97 628 LEU A C 1
ATOM 5204 O O . LEU A 1 628 ? -14.725 -9.187 -20.304 1.00 55.97 628 LEU A O 1
ATOM 5208 N N . GLU A 1 629 ? -12.649 -9.665 -20.988 1.00 54.50 629 GLU A N 1
ATOM 5209 C CA . GLU A 1 629 ? -12.861 -11.113 -21.116 1.00 54.50 629 GLU A CA 1
ATOM 5210 C C . GLU A 1 629 ? -13.085 -11.797 -19.772 1.00 54.50 629 GLU A C 1
ATOM 5212 O O . GLU A 1 629 ? -13.968 -12.648 -19.649 1.00 54.50 629 GLU A O 1
ATOM 5217 N N . SER A 1 630 ? -12.331 -11.394 -18.750 1.00 59.16 630 SER A N 1
ATOM 5218 C CA . SER A 1 630 ? -12.540 -11.896 -17.394 1.00 59.16 630 SER A CA 1
ATOM 5219 C C . SER A 1 630 ? -13.908 -11.480 -16.829 1.00 59.16 630 SER A C 1
ATOM 5221 O O . SER A 1 630 ? -14.596 -12.308 -16.228 1.00 59.16 630 SER A O 1
ATOM 5223 N N . GLU A 1 631 ? -14.357 -10.241 -17.097 1.00 59.56 631 GLU A N 1
ATOM 5224 C CA . GLU A 1 631 ? -15.700 -9.770 -16.715 1.00 59.56 631 GLU A CA 1
ATOM 5225 C C . GLU A 1 631 ? -16.785 -10.568 -17.449 1.00 59.56 631 GLU A C 1
ATOM 5227 O O . GLU A 1 631 ? -17.777 -10.973 -16.840 1.00 59.56 631 GLU A O 1
ATOM 5232 N N . LYS A 1 632 ? -16.583 -10.860 -18.741 1.00 56.16 632 LYS A N 1
ATOM 5233 C CA . LYS A 1 632 ? -17.498 -11.698 -19.523 1.00 56.16 632 LYS A CA 1
ATOM 5234 C C . LYS A 1 632 ? -17.627 -13.101 -18.927 1.00 56.16 632 LYS A C 1
ATOM 5236 O O . LYS A 1 632 ? -18.746 -13.557 -18.711 1.00 56.16 632 LYS A O 1
ATOM 5241 N N . LYS A 1 633 ? -16.504 -13.756 -18.625 1.00 68.06 633 LYS A N 1
ATOM 5242 C CA . LYS A 1 633 ? -16.484 -15.115 -18.067 1.00 68.06 633 LYS A CA 1
ATOM 5243 C C . LYS A 1 633 ? -17.211 -15.188 -16.721 1.00 68.06 633 LYS A C 1
ATOM 5245 O O . LYS A 1 633 ? -18.028 -16.077 -16.508 1.00 68.06 633 LYS A O 1
ATOM 5250 N N . SER A 1 634 ? -16.991 -14.201 -15.851 1.00 63.38 634 SER A N 1
ATOM 5251 C CA . SER A 1 634 ? -17.715 -14.097 -14.578 1.00 63.38 634 SER A CA 1
ATOM 5252 C C . SER A 1 634 ? -19.226 -13.917 -14.780 1.00 63.38 634 SER A C 1
ATOM 5254 O O . SER A 1 634 ? -20.025 -14.524 -14.068 1.00 63.38 634 SER A O 1
ATOM 5256 N N . LEU A 1 635 ? -19.641 -13.121 -15.771 1.00 63.00 635 LEU A N 1
ATOM 5257 C CA . LEU A 1 635 ? -21.059 -12.954 -16.097 1.00 63.00 635 LEU A CA 1
ATOM 5258 C C . LEU A 1 635 ? -21.687 -14.223 -16.704 1.00 63.00 635 LEU A C 1
ATOM 5260 O O . LEU A 1 635 ? -22.875 -14.462 -16.483 1.00 63.00 635 LEU A O 1
ATOM 5264 N N . GLU A 1 636 ? -20.925 -15.028 -17.447 1.00 62.41 636 GLU A N 1
ATOM 5265 C CA . GLU A 1 636 ? -21.359 -16.335 -17.967 1.00 62.41 636 GLU A CA 1
ATOM 5266 C C . GLU A 1 636 ? -21.562 -17.352 -16.833 1.00 62.41 636 GLU A C 1
ATOM 5268 O O . GLU A 1 636 ? -22.600 -18.013 -16.785 1.00 62.41 636 GLU A O 1
ATOM 5273 N N . GLU A 1 637 ? -20.639 -17.415 -15.871 1.00 68.69 637 GLU A N 1
ATOM 5274 C CA . GLU A 1 637 ? -20.758 -18.251 -14.665 1.00 68.69 637 GLU A CA 1
ATOM 5275 C C . GLU A 1 637 ? -21.986 -17.860 -13.824 1.00 68.69 637 GLU A C 1
ATOM 5277 O O . GLU A 1 637 ? -22.768 -18.715 -13.401 1.00 68.69 637 GLU A O 1
ATOM 5282 N N . ASP A 1 638 ? -22.229 -16.559 -13.664 1.00 64.81 638 ASP A N 1
ATOM 5283 C CA . ASP A 1 638 ? -23.423 -16.034 -13.002 1.00 64.81 638 ASP A CA 1
ATOM 5284 C C . ASP A 1 638 ? -24.727 -16.436 -13.713 1.00 64.81 638 ASP A C 1
ATOM 5286 O O . ASP A 1 638 ? -25.753 -16.653 -13.061 1.00 64.81 638 ASP A O 1
ATOM 5290 N N . ILE A 1 639 ? -24.718 -16.483 -15.050 1.00 66.62 639 ILE A N 1
ATOM 5291 C CA . ILE A 1 639 ? -25.867 -16.920 -15.854 1.00 66.62 639 ILE A CA 1
ATOM 5292 C C . ILE A 1 639 ? -26.111 -18.413 -15.666 1.00 66.62 639 ILE A C 1
ATOM 5294 O O . ILE A 1 639 ? -27.269 -18.804 -15.523 1.00 66.62 639 ILE A O 1
ATOM 5298 N N . ILE A 1 640 ? -25.056 -19.231 -15.620 1.00 70.81 640 ILE A N 1
ATOM 5299 C CA . ILE A 1 640 ? -25.164 -20.670 -15.346 1.00 70.81 640 ILE A CA 1
ATOM 5300 C C . ILE A 1 640 ? -25.834 -20.886 -13.983 1.00 70.81 640 ILE A C 1
ATOM 5302 O O . ILE A 1 640 ? -26.869 -21.545 -13.912 1.00 70.81 640 ILE A O 1
ATOM 5306 N N . GLN A 1 641 ? -25.349 -20.222 -12.931 1.00 70.50 641 GLN A N 1
ATOM 5307 C CA . GLN A 1 641 ? -25.932 -20.333 -11.587 1.00 70.50 641 GLN A CA 1
ATOM 5308 C C . GLN A 1 641 ? -27.378 -19.816 -11.509 1.00 70.50 641 GLN A C 1
ATOM 5310 O O . GLN A 1 641 ? -28.209 -20.349 -10.771 1.00 70.50 641 GLN A O 1
ATOM 5315 N N . LEU A 1 642 ? -27.700 -18.744 -12.241 1.00 67.81 642 LEU A N 1
ATOM 5316 C CA . LEU A 1 642 ? -29.070 -18.232 -12.324 1.00 67.81 642 LEU A CA 1
ATOM 5317 C C . LEU A 1 642 ? -29.994 -19.205 -13.059 1.00 67.81 642 LEU A C 1
ATOM 5319 O O . LEU A 1 642 ? -31.127 -19.388 -12.619 1.00 67.81 642 LEU A O 1
ATOM 5323 N N . ASN A 1 643 ? -29.522 -19.843 -14.130 1.00 69.31 643 ASN A N 1
ATOM 5324 C CA . ASN A 1 643 ? -30.273 -20.861 -14.862 1.00 69.31 643 ASN A CA 1
ATOM 5325 C C . ASN A 1 643 ? -30.513 -22.113 -14.010 1.00 69.31 643 ASN A C 1
ATOM 5327 O O . ASN A 1 643 ? -31.634 -22.612 -13.990 1.00 69.31 643 ASN A O 1
ATOM 5331 N N . GLU A 1 644 ? -29.520 -22.570 -13.245 1.00 74.38 644 GLU A N 1
ATOM 5332 C CA . GLU A 1 644 ? -29.681 -23.670 -12.283 1.00 74.38 644 GLU A CA 1
ATOM 5333 C C . GLU A 1 644 ? -30.734 -23.340 -11.216 1.00 74.38 644 GLU A C 1
ATOM 5335 O O . GLU A 1 644 ? -31.601 -24.158 -10.911 1.00 74.38 644 GLU A O 1
ATOM 5340 N N . LYS A 1 645 ? -30.722 -22.109 -10.688 1.00 70.44 645 LYS A N 1
ATOM 5341 C CA . LYS A 1 645 ? -31.747 -21.640 -9.742 1.00 70.44 645 LYS A CA 1
ATOM 5342 C C . LYS A 1 645 ? -33.130 -21.554 -10.377 1.00 70.44 645 LYS A C 1
ATOM 5344 O O . LYS A 1 645 ? -34.110 -21.881 -9.715 1.00 70.44 645 LYS A O 1
ATOM 5349 N N . ILE A 1 646 ? -33.223 -21.109 -11.629 1.00 70.19 646 ILE A N 1
ATOM 5350 C CA . ILE A 1 646 ? -34.482 -21.079 -12.383 1.00 70.19 646 ILE A CA 1
ATOM 5351 C C . ILE A 1 646 ? -35.024 -22.502 -12.548 1.00 70.19 646 ILE A C 1
ATOM 5353 O O . ILE A 1 646 ? -36.180 -22.726 -12.203 1.00 70.19 646 ILE A O 1
ATOM 5357 N N . LEU A 1 647 ? -34.187 -23.457 -12.966 1.00 74.00 647 LEU A N 1
ATOM 5358 C CA . LEU A 1 647 ? -34.535 -24.879 -13.078 1.00 74.00 647 LEU A CA 1
ATOM 5359 C C . LEU A 1 647 ? -35.025 -25.456 -11.745 1.00 74.00 647 LEU A C 1
ATOM 5361 O O . LEU A 1 647 ? -36.052 -26.130 -11.697 1.00 74.00 647 LEU A O 1
ATOM 5365 N N . LEU A 1 648 ? -34.329 -25.144 -10.649 1.00 72.81 648 LEU A N 1
ATOM 5366 C CA . LEU A 1 648 ? -34.713 -25.590 -9.313 1.00 72.81 648 LEU A CA 1
ATOM 5367 C C . LEU A 1 648 ? -36.065 -24.997 -8.884 1.00 72.81 648 LEU A C 1
ATOM 5369 O O . LEU A 1 648 ? -36.936 -25.725 -8.412 1.00 72.81 648 LEU A O 1
ATOM 5373 N N . ILE A 1 649 ? -36.280 -23.695 -9.095 1.00 68.50 649 ILE A N 1
ATOM 5374 C CA . ILE A 1 649 ? -37.555 -23.025 -8.793 1.00 68.50 649 ILE A CA 1
ATOM 5375 C C . ILE A 1 649 ? -38.692 -23.586 -9.658 1.00 68.50 649 ILE A C 1
ATOM 5377 O O . ILE A 1 649 ? -39.794 -23.781 -9.150 1.00 68.50 649 ILE A O 1
ATOM 5381 N N . GLU A 1 650 ? -38.444 -23.865 -10.940 1.00 70.44 650 GLU A N 1
ATOM 5382 C CA . GLU A 1 650 ? -39.418 -24.489 -11.845 1.00 70.44 650 GLU A CA 1
ATOM 5383 C C . GLU A 1 650 ? -39.759 -25.923 -11.397 1.00 70.44 650 GLU A C 1
ATOM 5385 O O . GLU A 1 650 ? -40.931 -26.299 -11.413 1.00 70.44 650 GLU A O 1
ATOM 5390 N N . SER A 1 651 ? -38.781 -26.686 -10.892 1.00 72.06 651 SER A N 1
ATOM 5391 C CA . SER A 1 651 ? -39.017 -28.017 -10.312 1.00 72.06 651 SER A CA 1
ATOM 5392 C C . SER A 1 651 ? -39.893 -27.965 -9.052 1.00 72.06 651 SER A C 1
ATOM 5394 O O . SER A 1 651 ? -40.875 -28.702 -8.962 1.00 72.06 651 SER A O 1
ATOM 5396 N N . PHE A 1 652 ? -39.623 -27.025 -8.135 1.00 73.44 652 PHE A N 1
ATOM 5397 C CA . PHE A 1 652 ? -40.438 -26.822 -6.934 1.00 73.44 652 PHE A CA 1
ATOM 5398 C C . PHE A 1 652 ? -41.841 -26.315 -7.262 1.00 73.44 652 PHE A C 1
ATOM 5400 O O . PHE A 1 652 ? -42.800 -26.696 -6.594 1.00 73.44 652 PHE A O 1
ATOM 5407 N N . LEU A 1 653 ? -41.984 -25.480 -8.297 1.00 70.94 653 LEU A N 1
ATOM 5408 C CA . LEU A 1 653 ? -43.289 -25.049 -8.794 1.00 70.94 653 LEU A CA 1
ATOM 5409 C C . LEU A 1 653 ? -44.108 -26.231 -9.311 1.00 70.94 653 LEU A C 1
ATOM 5411 O O . LEU A 1 653 ? -45.281 -26.341 -8.966 1.00 70.94 653 LEU A O 1
ATOM 5415 N N . ASN A 1 654 ? -43.504 -27.120 -10.099 1.00 75.12 654 ASN A N 1
ATOM 5416 C CA . ASN A 1 654 ? -44.187 -28.306 -10.617 1.00 75.12 654 ASN A CA 1
ATOM 5417 C C . ASN A 1 654 ? -44.597 -29.264 -9.492 1.00 75.12 654 ASN A C 1
ATOM 5419 O O . ASN A 1 654 ? -45.726 -29.751 -9.484 1.00 75.12 654 ASN A O 1
ATOM 5423 N N . GLU A 1 655 ? -43.719 -29.482 -8.512 1.00 76.38 655 GLU A N 1
ATOM 5424 C CA . GLU A 1 655 ? -44.027 -30.310 -7.346 1.00 76.38 655 GLU A CA 1
ATOM 5425 C C . GLU A 1 655 ? -45.171 -29.706 -6.513 1.00 76.38 655 GLU A C 1
ATOM 5427 O O . GLU A 1 655 ? -46.129 -30.405 -6.180 1.00 76.38 655 GLU A O 1
ATOM 5432 N N . ALA A 1 656 ? -45.123 -28.400 -6.231 1.00 67.69 656 ALA A N 1
ATOM 5433 C CA . ALA A 1 656 ? -46.172 -27.697 -5.494 1.00 67.69 656 ALA A CA 1
ATOM 5434 C C . ALA A 1 656 ? -47.519 -27.704 -6.240 1.00 67.69 656 ALA A C 1
ATOM 5436 O O . ALA A 1 656 ? -48.547 -27.962 -5.617 1.00 67.69 656 ALA A O 1
ATOM 5437 N N . ASN A 1 657 ? -47.519 -27.496 -7.563 1.00 72.06 657 ASN A N 1
ATOM 5438 C CA . ASN A 1 657 ? -48.730 -27.592 -8.387 1.00 72.06 657 ASN A CA 1
ATOM 5439 C C . ASN A 1 657 ? -49.325 -29.011 -8.327 1.00 72.06 657 ASN A C 1
ATOM 5441 O O . ASN A 1 657 ? -50.508 -29.160 -8.051 1.00 72.06 657 ASN A O 1
ATOM 5445 N N . SER A 1 658 ? -48.499 -30.057 -8.466 1.00 73.31 658 SER A N 1
ATOM 5446 C CA . SER A 1 658 ? -48.971 -31.450 -8.383 1.00 73.31 658 SER A CA 1
ATOM 5447 C C . SER A 1 658 ? -49.549 -31.817 -7.008 1.00 73.31 658 SER A C 1
ATOM 5449 O O . SER A 1 658 ? -50.456 -32.643 -6.903 1.00 73.31 658 SER A O 1
ATOM 5451 N N . LYS A 1 659 ? -49.039 -31.199 -5.933 1.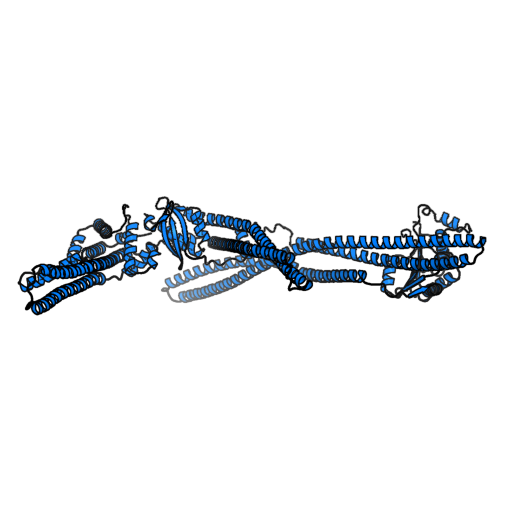00 71.81 659 LYS A N 1
ATOM 5452 C CA . LYS A 1 659 ? -49.569 -31.356 -4.573 1.00 71.81 659 LYS A CA 1
ATOM 5453 C C . LYS A 1 659 ? -50.932 -30.682 -4.422 1.00 71.81 659 LYS A C 1
ATOM 5455 O O . LYS A 1 659 ? -51.798 -31.282 -3.791 1.00 71.81 659 LYS A O 1
ATOM 5460 N N . ILE A 1 660 ? -51.148 -29.507 -5.019 1.00 66.88 660 ILE A N 1
ATOM 5461 C CA . ILE A 1 660 ? -52.477 -28.873 -5.078 1.00 66.88 660 ILE A CA 1
ATOM 5462 C C . ILE A 1 660 ? -53.452 -29.739 -5.879 1.00 66.88 660 ILE A C 1
ATOM 5464 O O . ILE A 1 660 ? -54.498 -30.090 -5.342 1.00 66.88 660 ILE A O 1
ATOM 5468 N N . ASP A 1 661 ? -53.076 -30.176 -7.084 1.00 64.44 661 ASP A N 1
ATOM 5469 C CA . ASP A 1 661 ? -53.947 -30.980 -7.958 1.00 64.44 661 ASP A CA 1
ATOM 5470 C C . ASP A 1 661 ? -54.386 -32.298 -7.286 1.00 64.44 661 ASP A C 1
ATOM 5472 O O . ASP A 1 661 ? -55.543 -32.712 -7.374 1.00 64.44 661 ASP A O 1
ATOM 5476 N N . ASN A 1 662 ? -53.482 -32.947 -6.540 1.00 64.44 662 ASN A N 1
ATOM 5477 C CA . ASN A 1 662 ? -53.805 -34.141 -5.755 1.00 64.44 662 ASN A CA 1
ATOM 5478 C C . ASN A 1 662 ? -54.689 -33.838 -4.531 1.00 64.44 662 ASN A C 1
ATOM 5480 O O . ASN A 1 662 ? -55.494 -34.687 -4.139 1.00 64.44 662 ASN A O 1
ATOM 5484 N N . SER A 1 663 ? -54.550 -32.653 -3.928 1.00 60.44 663 SER A N 1
ATOM 5485 C CA . SER A 1 663 ? -55.324 -32.221 -2.753 1.00 60.44 663 SER A CA 1
ATOM 5486 C C . SER A 1 663 ? -56.750 -31.802 -3.119 1.00 60.44 663 SER A C 1
ATOM 5488 O O . SER A 1 663 ? -57.672 -32.096 -2.365 1.00 60.44 663 SER A O 1
ATOM 5490 N N . ASP A 1 664 ? -56.955 -31.214 -4.302 1.00 54.72 664 ASP A N 1
ATOM 5491 C CA . ASP A 1 664 ? -58.283 -30.870 -4.834 1.00 54.72 664 ASP A CA 1
ATOM 5492 C C . ASP A 1 664 ? -59.144 -32.116 -5.140 1.00 54.72 664 ASP A C 1
ATOM 5494 O O . ASP A 1 664 ? -60.373 -32.042 -5.144 1.00 54.72 664 ASP A O 1
ATOM 5498 N N . SER A 1 665 ? -58.526 -33.292 -5.325 1.00 52.59 665 SER A N 1
ATOM 5499 C CA . SER A 1 665 ? -59.234 -34.564 -5.566 1.00 52.59 665 SER A CA 1
ATOM 5500 C C . SER A 1 665 ? -59.784 -35.255 -4.301 1.00 52.59 665 SER A C 1
ATOM 5502 O O . SER A 1 665 ? -60.532 -36.230 -4.412 1.00 52.59 665 SER A O 1
ATOM 5504 N N . LYS A 1 666 ? -59.449 -34.767 -3.092 1.00 51.81 666 LYS A N 1
ATOM 5505 C CA . LYS A 1 666 ? -59.899 -35.326 -1.801 1.00 51.81 666 LYS A CA 1
ATOM 5506 C C . LYS A 1 666 ? -60.594 -34.254 -0.943 1.00 51.81 666 LYS A C 1
ATOM 5508 O O . LYS A 1 666 ? -59.934 -33.457 -0.298 1.00 51.81 666 LYS A O 1
ATOM 5513 N N . ASN A 1 667 ? -61.933 -34.281 -0.951 1.00 51.91 667 ASN A N 1
ATOM 5514 C CA . ASN A 1 667 ? -62.919 -33.628 -0.062 1.00 51.91 667 ASN A CA 1
ATOM 5515 C C . ASN A 1 667 ? -62.465 -32.485 0.880 1.00 51.91 667 ASN A C 1
ATOM 5517 O O . ASN A 1 667 ? -61.723 -32.725 1.821 1.00 51.91 667 ASN A O 1
ATOM 5521 N N . GLN A 1 668 ? -63.077 -31.305 0.676 1.00 50.66 668 GLN A N 1
ATOM 5522 C CA . GLN A 1 668 ? -63.472 -30.155 1.538 1.00 50.66 668 GLN A CA 1
ATOM 5523 C C . GLN A 1 668 ? -62.742 -29.773 2.861 1.00 50.66 668 GLN A C 1
ATOM 5525 O O . GLN A 1 668 ? -62.876 -28.621 3.271 1.00 50.66 668 GLN A O 1
ATOM 5530 N N . ASP A 1 669 ? -61.926 -30.628 3.481 1.00 51.16 669 ASP A N 1
ATOM 5531 C CA . ASP A 1 669 ? -61.216 -30.404 4.756 1.00 51.16 669 ASP A CA 1
ATOM 5532 C C . ASP A 1 669 ? -59.761 -29.905 4.594 1.00 51.16 669 ASP A C 1
ATOM 5534 O O . ASP A 1 669 ? -59.037 -29.769 5.577 1.00 51.16 669 ASP A O 1
ATOM 5538 N N . HIS A 1 670 ? -59.276 -29.632 3.374 1.00 53.91 670 HIS A N 1
ATOM 5539 C CA . HIS A 1 670 ? -57.871 -29.226 3.119 1.00 53.91 670 HIS A CA 1
ATOM 5540 C C . HIS A 1 670 ? -57.711 -27.795 2.572 1.00 53.91 670 HIS A C 1
ATOM 5542 O O . HIS A 1 670 ? -56.676 -27.436 2.010 1.00 53.91 670 HIS A O 1
ATOM 5548 N N . LYS A 1 671 ? -58.723 -26.938 2.761 1.00 61.12 671 LYS A N 1
ATOM 5549 C CA . LYS A 1 671 ? -58.747 -25.558 2.235 1.00 61.12 671 LYS A CA 1
ATOM 5550 C C . LYS A 1 671 ? -57.591 -24.687 2.750 1.00 61.12 671 LYS A C 1
ATOM 5552 O O . LYS A 1 671 ? -57.077 -23.851 2.014 1.00 61.12 671 LYS A O 1
ATOM 5557 N N . GLU A 1 672 ? -57.164 -24.904 3.993 1.00 58.38 672 GLU A N 1
ATOM 5558 C CA . GLU A 1 672 ? -56.011 -24.217 4.594 1.00 58.38 672 GLU A CA 1
ATOM 5559 C C . GLU A 1 672 ? -54.697 -24.641 3.923 1.00 58.38 672 GLU A C 1
ATOM 5561 O O . GLU A 1 672 ? -53.905 -23.798 3.509 1.00 58.38 672 GLU A O 1
ATOM 5566 N N . THR A 1 673 ? -54.527 -25.943 3.684 1.00 59.59 673 THR A N 1
ATOM 5567 C CA . THR A 1 673 ? -53.356 -26.515 3.010 1.00 59.59 673 THR A CA 1
ATOM 5568 C C . THR A 1 673 ? -53.268 -26.077 1.543 1.00 59.59 673 THR A C 1
ATOM 5570 O O . THR A 1 673 ? -52.178 -25.815 1.040 1.00 59.59 673 THR A O 1
ATOM 5573 N N . ILE A 1 674 ? -54.400 -25.949 0.844 1.00 63.06 674 ILE A N 1
ATOM 5574 C CA . ILE A 1 674 ? -54.449 -25.429 -0.534 1.00 63.06 674 ILE A CA 1
ATOM 5575 C C . ILE A 1 674 ? -54.072 -23.938 -0.574 1.00 63.06 674 ILE A C 1
ATOM 5577 O O . ILE A 1 674 ? -53.302 -23.529 -1.444 1.00 63.06 674 ILE A O 1
ATOM 5581 N N . ASN A 1 675 ? -54.537 -23.135 0.391 1.00 66.19 675 ASN A N 1
ATOM 5582 C CA . ASN A 1 675 ? -54.165 -21.719 0.489 1.00 66.19 675 ASN A CA 1
ATOM 5583 C C . ASN A 1 675 ? -52.662 -21.534 0.770 1.00 66.19 675 ASN A C 1
ATOM 5585 O O . ASN A 1 675 ? -52.017 -20.721 0.108 1.00 66.19 675 ASN A O 1
ATOM 5589 N N . GLU A 1 676 ? -52.077 -22.324 1.674 1.00 66.06 676 GLU A N 1
ATOM 5590 C CA . GLU A 1 676 ? -50.634 -22.281 1.960 1.00 66.06 676 GLU A CA 1
ATOM 5591 C C . GLU A 1 676 ? -49.776 -22.660 0.740 1.00 66.06 676 GLU A C 1
ATOM 5593 O O . GLU A 1 676 ? -48.770 -22.001 0.437 1.00 66.06 676 GLU A O 1
ATOM 5598 N N . HIS A 1 677 ? -50.179 -23.692 -0.010 1.00 69.06 677 HIS A N 1
ATOM 5599 C CA . HIS A 1 677 ? -49.493 -24.064 -1.248 1.00 69.06 677 HIS A CA 1
ATOM 5600 C C . HIS A 1 677 ? -49.677 -23.002 -2.346 1.00 69.06 677 HIS A C 1
ATOM 5602 O O . HIS A 1 677 ? -48.717 -22.700 -3.059 1.00 69.06 677 HIS A O 1
ATOM 5608 N N . SER A 1 678 ? -50.855 -22.376 -2.449 1.00 67.69 678 SER A N 1
ATOM 5609 C CA . SER A 1 678 ? -51.125 -21.281 -3.392 1.00 67.69 678 SER A CA 1
ATOM 5610 C C . SER A 1 678 ? -50.250 -20.050 -3.110 1.00 67.69 678 SER A C 1
ATOM 5612 O O . SER A 1 678 ? -49.614 -19.515 -4.025 1.00 67.69 678 SER A O 1
ATOM 5614 N N . ASP A 1 679 ? -50.112 -19.653 -1.842 1.00 71.44 679 ASP A N 1
ATOM 5615 C CA . ASP A 1 679 ? -49.221 -18.561 -1.422 1.00 71.44 679 ASP A CA 1
ATOM 5616 C C . ASP A 1 679 ? -47.749 -18.875 -1.725 1.00 71.44 679 ASP A C 1
ATOM 5618 O O . ASP A 1 679 ? -46.972 -18.003 -2.138 1.00 71.44 679 ASP A O 1
ATOM 5622 N N . THR A 1 680 ? -47.357 -20.140 -1.558 1.00 67.56 680 THR A N 1
ATOM 5623 C CA . THR A 1 680 ? -46.010 -20.622 -1.886 1.00 67.56 680 THR A CA 1
ATOM 5624 C C . THR A 1 680 ? -45.752 -20.550 -3.392 1.00 67.56 680 THR A C 1
ATOM 5626 O O . THR A 1 680 ? -44.722 -20.019 -3.817 1.00 67.56 680 THR A O 1
ATOM 5629 N N . ILE A 1 681 ? -46.712 -20.970 -4.219 1.00 69.56 681 ILE A N 1
ATOM 5630 C CA . ILE A 1 681 ? -46.648 -20.861 -5.683 1.00 69.56 681 ILE A CA 1
ATOM 5631 C C . ILE A 1 681 ? -46.567 -19.398 -6.127 1.00 69.56 681 ILE A C 1
ATOM 5633 O O . ILE A 1 681 ? -45.767 -19.066 -7.007 1.00 69.56 681 ILE A O 1
ATOM 5637 N N . GLN A 1 682 ? -47.340 -18.497 -5.514 1.00 71.75 682 GLN A N 1
ATOM 5638 C CA . GLN A 1 682 ? -47.301 -17.073 -5.849 1.00 71.75 682 GLN A CA 1
ATOM 5639 C C . GLN A 1 682 ? -45.936 -16.451 -5.511 1.00 71.75 682 GLN A C 1
ATOM 5641 O O . GLN A 1 682 ? -45.370 -15.706 -6.323 1.00 71.75 682 GLN A O 1
ATOM 5646 N N . LYS A 1 683 ? -45.351 -16.811 -4.359 1.00 73.56 683 LYS A N 1
ATOM 5647 C CA . LYS A 1 683 ? -43.989 -16.405 -3.979 1.00 73.56 683 LYS A CA 1
ATOM 5648 C C . LYS A 1 683 ? -42.950 -16.936 -4.970 1.00 73.56 683 LYS A C 1
ATOM 5650 O O . LYS A 1 683 ? -42.148 -16.137 -5.461 1.00 73.56 683 LYS A O 1
ATOM 5655 N N . LEU A 1 684 ? -43.008 -18.218 -5.335 1.00 67.44 684 LEU A N 1
ATOM 5656 C CA . LEU A 1 684 ? -42.083 -18.835 -6.294 1.00 67.44 684 LEU A CA 1
ATOM 5657 C C . LEU A 1 684 ? -42.193 -18.216 -7.697 1.00 67.44 684 LEU A C 1
ATOM 5659 O O . LEU A 1 684 ? -41.170 -17.878 -8.291 1.00 67.44 684 LEU A O 1
ATOM 5663 N N . LYS A 1 685 ? -43.408 -17.945 -8.201 1.00 71.12 685 LYS A N 1
ATOM 5664 C CA . LYS A 1 685 ? -43.616 -17.236 -9.482 1.00 71.12 685 LYS A CA 1
ATOM 5665 C C . LYS A 1 685 ? -43.009 -15.830 -9.469 1.00 71.12 685 LYS A C 1
ATOM 5667 O O . LYS A 1 685 ? -42.375 -15.419 -10.441 1.00 71.12 685 LYS A O 1
ATOM 5672 N N . SER A 1 686 ? -43.146 -15.099 -8.360 1.00 70.81 686 SER A N 1
ATOM 5673 C CA . SER A 1 686 ? -42.549 -13.763 -8.223 1.00 70.81 686 SER A CA 1
ATOM 5674 C C . SER A 1 686 ? -41.012 -13.799 -8.214 1.00 70.81 686 SER A C 1
ATOM 5676 O O . SER A 1 686 ? -40.363 -12.924 -8.794 1.00 70.81 686 SER A O 1
ATOM 5678 N N . GLN A 1 687 ? -40.420 -14.825 -7.594 1.00 63.38 687 GLN A N 1
ATOM 5679 C CA . GLN A 1 687 ? -38.973 -15.041 -7.565 1.00 63.38 687 GLN A CA 1
ATOM 5680 C C . GLN A 1 687 ? -38.446 -15.456 -8.943 1.00 63.38 687 GLN A C 1
ATOM 5682 O O . GLN A 1 687 ? -37.446 -14.899 -9.402 1.00 63.38 687 GLN A O 1
ATOM 5687 N N . LEU A 1 688 ? -39.167 -16.336 -9.642 1.00 67.69 688 LEU A N 1
ATOM 5688 C CA . LEU A 1 688 ? -38.871 -16.753 -11.012 1.00 67.69 688 LEU A CA 1
ATOM 5689 C C . LEU A 1 688 ? -38.860 -15.558 -11.977 1.00 67.69 688 LEU A C 1
ATOM 5691 O O . LEU A 1 688 ? -37.925 -15.399 -12.761 1.00 67.69 688 LEU A O 1
ATOM 5695 N N . GLN A 1 689 ? -39.850 -14.666 -11.877 1.00 71.06 689 GLN A N 1
ATOM 5696 C CA . GLN A 1 689 ? -39.925 -13.475 -12.726 1.00 71.06 689 GLN A CA 1
ATOM 5697 C C . GLN A 1 689 ? -38.750 -12.515 -12.480 1.00 71.06 689 GLN A C 1
ATOM 5699 O O . GLN A 1 689 ? -38.157 -11.997 -13.429 1.00 71.06 689 GLN A O 1
ATOM 5704 N N . LYS A 1 690 ? -38.360 -12.306 -11.215 1.00 72.25 690 LYS A N 1
ATOM 5705 C CA . LYS A 1 690 ? -37.183 -11.491 -10.863 1.00 72.25 690 LYS A CA 1
ATOM 5706 C C . LYS A 1 690 ? -35.887 -12.105 -11.405 1.00 72.25 690 LYS A C 1
ATOM 5708 O O . LYS A 1 690 ? -35.052 -11.368 -11.933 1.00 72.25 690 LYS A O 1
ATOM 5713 N N . ALA A 1 691 ? -35.742 -13.429 -11.326 1.00 54.34 691 ALA A N 1
ATOM 5714 C CA . ALA A 1 691 ? -34.586 -14.151 -11.855 1.00 54.34 691 ALA A CA 1
ATOM 5715 C C . ALA A 1 691 ? -34.497 -14.057 -13.390 1.00 54.34 691 ALA A C 1
ATOM 5717 O O . ALA A 1 691 ? -33.437 -13.714 -13.912 1.00 54.34 691 ALA A O 1
ATOM 5718 N N . LYS A 1 692 ? -35.613 -14.242 -14.114 1.00 64.38 692 LYS A N 1
ATOM 5719 C CA . LYS A 1 692 ? -35.669 -14.120 -15.586 1.00 64.38 692 LYS A CA 1
ATOM 5720 C C . LYS A 1 692 ? -35.345 -12.700 -16.077 1.00 64.38 692 LYS A C 1
ATOM 5722 O O . LYS A 1 692 ? -34.611 -12.535 -17.050 1.00 64.38 692 LYS A O 1
ATOM 5727 N N . VAL A 1 693 ? -35.806 -11.658 -15.377 1.00 73.12 693 VAL A N 1
ATOM 5728 C CA . VAL A 1 693 ? -35.458 -10.258 -15.703 1.00 73.12 693 VAL A CA 1
ATOM 5729 C C . VAL A 1 693 ? -33.971 -9.966 -15.462 1.00 73.12 693 VAL A C 1
ATOM 5731 O O . VAL A 1 693 ? -33.343 -9.268 -16.263 1.00 73.12 693 VAL A O 1
ATOM 5734 N N . ALA A 1 694 ? -33.390 -10.487 -14.378 1.00 62.88 694 ALA A N 1
ATOM 5735 C CA . ALA A 1 694 ? -31.961 -10.343 -14.102 1.00 62.88 694 ALA A CA 1
ATOM 5736 C C . ALA A 1 694 ? -31.101 -11.064 -15.156 1.00 62.88 694 ALA A C 1
ATOM 5738 O O . ALA A 1 694 ? -30.121 -10.489 -15.635 1.00 62.88 694 ALA A O 1
ATOM 5739 N N . LEU A 1 695 ? -31.515 -12.266 -15.571 1.00 63.56 695 LEU A N 1
ATOM 5740 C CA . LEU A 1 695 ? -30.881 -13.046 -16.635 1.00 63.56 695 LEU A CA 1
ATOM 5741 C C . LEU A 1 695 ? -30.862 -12.277 -17.966 1.00 63.56 695 LEU A C 1
ATOM 5743 O O . LEU A 1 695 ? -29.795 -12.071 -18.544 1.00 63.56 695 LEU A O 1
ATOM 5747 N N . GLY A 1 696 ? -32.013 -11.743 -18.392 1.00 62.00 696 GLY A N 1
ATOM 5748 C CA . GLY A 1 696 ? -32.121 -10.984 -19.642 1.00 62.00 696 GLY A CA 1
ATOM 5749 C C . GLY A 1 696 ? -31.279 -9.699 -19.666 1.00 62.00 696 GLY A C 1
ATOM 5750 O O . GLY A 1 696 ? -30.768 -9.308 -20.716 1.00 62.00 696 GLY A O 1
ATOM 5751 N N . LYS A 1 697 ? -31.072 -9.044 -18.512 1.00 72.31 697 LYS A N 1
ATOM 5752 C CA . LYS A 1 697 ? -30.161 -7.887 -18.404 1.00 72.31 697 LYS A CA 1
ATOM 5753 C C . LYS A 1 697 ? -28.692 -8.290 -18.551 1.00 72.31 697 LYS A C 1
ATOM 5755 O O . LYS A 1 697 ? -27.941 -7.566 -19.204 1.00 72.31 697 LYS A O 1
ATOM 5760 N N . LYS A 1 698 ? -28.284 -9.423 -17.967 1.00 66.12 698 LYS A N 1
ATOM 5761 C CA . LYS A 1 698 ? -26.908 -9.936 -18.073 1.00 66.12 698 LYS A CA 1
ATOM 5762 C C . LYS A 1 698 ? -26.596 -10.440 -19.490 1.00 66.12 698 LYS A C 1
ATOM 5764 O O . LYS A 1 698 ? -25.556 -10.078 -20.029 1.00 66.12 698 LYS A O 1
ATOM 5769 N N . GLN A 1 699 ? -27.531 -11.140 -20.137 1.00 59.66 699 GLN A N 1
ATOM 5770 C CA . GLN A 1 699 ? -27.395 -11.607 -21.528 1.00 59.66 699 GLN A CA 1
ATOM 5771 C C . GLN A 1 699 ? -27.208 -10.454 -22.526 1.00 59.66 699 GLN A C 1
ATOM 5773 O O . GLN A 1 699 ? -26.271 -10.478 -23.319 1.00 59.66 699 GLN A O 1
ATOM 5778 N N . LYS A 1 700 ? -28.011 -9.384 -22.424 1.00 72.94 700 LYS A N 1
ATOM 5779 C CA . LYS A 1 700 ? -27.845 -8.187 -23.275 1.00 72.94 700 LYS A CA 1
ATOM 5780 C C . LYS A 1 700 ? -26.497 -7.486 -23.081 1.00 72.94 700 LYS A C 1
ATOM 5782 O O . LYS A 1 700 ? -25.985 -6.865 -24.011 1.00 72.94 700 LYS A O 1
ATOM 5787 N N . LYS A 1 701 ? -25.922 -7.545 -21.873 1.00 68.62 701 LYS A N 1
ATOM 5788 C CA . LYS A 1 701 ? -24.597 -6.973 -21.597 1.00 68.62 701 LYS A CA 1
ATOM 5789 C C . LYS A 1 701 ? -23.482 -7.833 -22.209 1.00 68.62 701 LYS A C 1
ATOM 5791 O O . LYS A 1 701 ? -22.556 -7.262 -22.776 1.00 68.62 701 LYS A O 1
ATOM 5796 N N . ILE A 1 702 ? -23.608 -9.162 -22.172 1.00 64.06 702 ILE A N 1
ATOM 5797 C CA . ILE A 1 702 ? -22.680 -10.088 -22.844 1.00 64.06 702 ILE A CA 1
ATOM 5798 C C . ILE A 1 702 ? -22.706 -9.897 -24.362 1.00 64.06 702 ILE A C 1
ATOM 5800 O O . ILE A 1 702 ? -21.644 -9.719 -24.944 1.00 64.06 702 ILE A O 1
ATOM 5804 N N . GLU A 1 703 ? -23.880 -9.820 -24.998 1.00 69.81 703 GLU A N 1
ATOM 5805 C CA . GLU A 1 703 ? -23.973 -9.582 -26.452 1.00 69.81 703 GLU A CA 1
ATOM 5806 C C . GLU A 1 703 ? -23.267 -8.290 -26.889 1.00 69.81 703 GLU A C 1
ATOM 5808 O O . GLU A 1 703 ? -22.656 -8.228 -27.959 1.00 69.81 703 GLU A O 1
ATOM 5813 N N . LYS A 1 704 ? -23.341 -7.238 -26.063 1.00 71.50 704 LYS A N 1
ATOM 5814 C CA . LYS A 1 704 ? -22.662 -5.970 -26.340 1.00 71.50 704 LYS A CA 1
ATOM 5815 C C . LYS A 1 704 ? -21.139 -6.112 -26.239 1.00 71.50 704 LYS A C 1
ATOM 5817 O O . LYS A 1 704 ? -20.431 -5.638 -27.124 1.00 71.50 704 LYS A O 1
ATOM 5822 N N . LEU A 1 705 ? -20.658 -6.804 -25.207 1.00 60.69 705 LEU A N 1
ATOM 5823 C CA . LEU A 1 705 ? -19.234 -7.077 -24.992 1.00 60.69 705 LEU A CA 1
ATOM 5824 C C . LEU A 1 705 ? -18.654 -8.027 -26.050 1.00 60.69 705 LEU A C 1
ATOM 5826 O O . LEU A 1 705 ? -17.519 -7.848 -26.480 1.00 60.69 705 LEU A O 1
ATOM 5830 N N . GLU A 1 706 ? -19.426 -9.009 -26.521 1.00 56.09 706 GLU A N 1
ATOM 5831 C CA . GLU A 1 706 ? -19.008 -9.916 -27.596 1.00 56.09 706 GLU A CA 1
ATOM 5832 C C . GLU A 1 706 ? -18.842 -9.201 -28.929 1.00 56.09 706 GLU A C 1
ATOM 5834 O O . GLU A 1 706 ? -17.881 -9.476 -29.647 1.00 56.09 706 GLU A O 1
ATOM 5839 N N . LYS A 1 707 ? -19.743 -8.268 -29.257 1.00 71.06 707 LYS A N 1
ATOM 5840 C CA . LYS A 1 707 ? -19.616 -7.455 -30.472 1.00 71.06 707 LYS A CA 1
ATOM 5841 C C . LYS A 1 707 ? -18.371 -6.569 -30.438 1.00 71.06 707 LYS A C 1
ATOM 5843 O O . LYS A 1 707 ? -17.670 -6.504 -31.444 1.00 71.06 707 LYS A O 1
ATOM 5848 N N . GLU A 1 708 ? -18.067 -5.951 -29.297 1.00 63.84 708 GLU A N 1
ATOM 5849 C CA . GLU A 1 708 ? -16.840 -5.157 -29.119 1.00 63.84 708 GLU A CA 1
ATOM 5850 C C . GLU A 1 708 ? -15.576 -6.033 -29.160 1.00 63.84 708 GLU A C 1
ATOM 5852 O O . GLU A 1 708 ? -14.639 -5.717 -29.887 1.00 63.84 708 GLU A O 1
ATOM 5857 N N . LYS A 1 709 ? -15.557 -7.184 -28.475 1.00 58.91 709 LYS A N 1
ATOM 5858 C CA . LYS A 1 709 ? -14.412 -8.114 -28.493 1.00 58.91 709 LYS A CA 1
ATOM 5859 C C . LYS A 1 709 ? -14.119 -8.640 -29.898 1.00 58.91 709 LYS A C 1
ATOM 5861 O O . LYS A 1 709 ? -12.963 -8.706 -30.310 1.00 58.91 709 LYS A O 1
ATOM 5866 N N . LYS A 1 710 ? -15.156 -9.036 -30.640 1.00 64.12 710 LYS A N 1
ATOM 5867 C CA . LYS A 1 710 ? -14.987 -9.705 -31.933 1.00 64.12 710 LYS A CA 1
ATOM 5868 C C . LYS A 1 710 ? -14.408 -8.777 -33.003 1.00 64.12 710 LYS A C 1
ATOM 5870 O O . LYS A 1 710 ? -13.657 -9.272 -33.833 1.00 64.12 710 LYS A O 1
ATOM 5875 N N . SER A 1 711 ? -14.697 -7.470 -32.961 1.00 66.06 711 SER A N 1
ATOM 5876 C CA . SER A 1 711 ? -14.079 -6.513 -33.894 1.00 66.06 711 SER A CA 1
ATOM 5877 C C . SER A 1 711 ? -12.598 -6.281 -33.577 1.00 66.06 711 SER A C 1
ATOM 5879 O O . SER A 1 711 ? -11.781 -6.217 -34.488 1.00 66.06 711 SER A O 1
ATOM 5881 N N . VAL A 1 712 ? -12.234 -6.226 -32.292 1.00 54.56 712 VAL A N 1
ATOM 5882 C CA . VAL A 1 712 ? -10.862 -5.922 -31.860 1.00 54.56 712 VAL A CA 1
ATOM 5883 C C . VAL A 1 712 ? -9.922 -7.129 -32.011 1.00 54.56 712 VAL A C 1
ATOM 5885 O O . VAL A 1 712 ? -8.780 -6.985 -32.441 1.00 54.56 712 VAL A O 1
ATOM 5888 N N . VAL A 1 713 ? -10.398 -8.348 -31.730 1.00 52.97 713 VAL A N 1
ATOM 5889 C CA . VAL A 1 713 ? -9.591 -9.582 -31.835 1.00 52.97 713 VAL A CA 1
ATOM 5890 C C . VAL A 1 713 ? -9.274 -9.951 -33.293 1.00 52.97 713 VAL A C 1
ATOM 5892 O O . VAL A 1 713 ? -8.184 -10.457 -33.581 1.00 52.97 713 VAL A O 1
ATOM 5895 N N . SER A 1 714 ? -10.189 -9.679 -34.232 1.00 59.47 714 SER A N 1
ATOM 5896 C CA . SER A 1 714 ? -9.938 -9.927 -35.659 1.00 59.47 714 SER A CA 1
ATOM 5897 C C . SER A 1 714 ? -8.917 -8.966 -36.274 1.00 59.47 714 SER A C 1
ATOM 5899 O O . SER A 1 714 ? -8.257 -9.345 -37.238 1.00 59.47 714 SER A O 1
ATO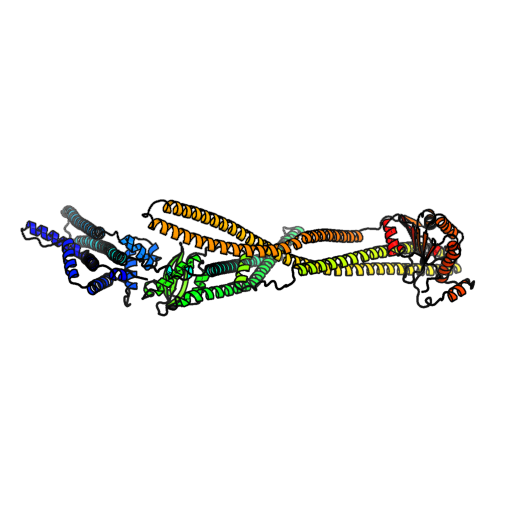M 5901 N N . GLU A 1 715 ? -8.774 -7.754 -35.727 1.00 54.44 715 GLU A N 1
ATOM 5902 C CA . GLU A 1 715 ? -7.786 -6.764 -36.182 1.00 54.44 715 GLU A CA 1
ATOM 5903 C C . GLU A 1 715 ? -6.396 -6.977 -35.552 1.00 54.44 715 GLU A C 1
ATOM 5905 O O . GLU A 1 715 ? -5.395 -6.811 -36.242 1.00 54.44 715 GLU A O 1
ATOM 5910 N N . ASN A 1 716 ? -6.307 -7.417 -34.288 1.00 49.88 716 ASN A N 1
ATOM 5911 C CA . ASN A 1 716 ? -5.021 -7.601 -33.589 1.00 49.88 716 ASN A CA 1
ATOM 5912 C C . ASN A 1 716 ? -4.235 -8.858 -34.010 1.00 49.88 716 ASN A C 1
ATOM 5914 O O . ASN A 1 716 ? -3.006 -8.843 -34.015 1.00 49.88 716 ASN A O 1
ATOM 5918 N N . SER A 1 717 ? -4.923 -9.960 -34.325 1.00 52.78 717 SER A N 1
ATOM 5919 C CA . SER A 1 717 ? -4.273 -11.271 -34.519 1.00 52.78 717 SER A CA 1
ATOM 5920 C C . SER A 1 717 ? -3.466 -11.374 -35.813 1.00 52.78 717 SER A C 1
ATOM 5922 O O . SER A 1 717 ? -2.337 -11.843 -35.776 1.00 52.78 717 SER A O 1
ATOM 5924 N N . LYS A 1 718 ? -4.000 -10.885 -36.938 1.00 56.16 718 LYS A N 1
ATOM 5925 C CA . LYS A 1 718 ? -3.278 -10.891 -38.223 1.00 56.16 718 LYS A CA 1
ATOM 5926 C C . LYS A 1 718 ? -2.092 -9.925 -38.241 1.00 56.16 718 LYS A C 1
ATOM 5928 O O . LYS A 1 718 ? -1.121 -10.158 -38.937 1.00 56.16 718 LYS A O 1
ATOM 5933 N N . LEU A 1 719 ? -2.173 -8.850 -37.463 1.00 50.34 719 LEU A N 1
ATOM 5934 C CA . LEU A 1 719 ? -1.230 -7.743 -37.551 1.00 50.34 719 LEU A CA 1
ATOM 5935 C C . LEU A 1 719 ? -0.029 -7.879 -36.600 1.00 50.34 719 LEU A C 1
ATOM 5937 O O . LEU A 1 719 ? 1.058 -7.413 -36.923 1.00 50.34 719 LEU A O 1
ATOM 5941 N N . ASN A 1 720 ? -0.196 -8.523 -35.439 1.00 50.28 720 ASN A N 1
ATOM 5942 C CA . ASN A 1 720 ? 0.931 -8.814 -34.542 1.00 50.28 720 ASN A CA 1
ATOM 5943 C C . ASN A 1 720 ? 1.939 -9.779 -35.182 1.00 50.28 720 ASN A C 1
ATOM 5945 O O . ASN A 1 720 ? 3.140 -9.624 -34.979 1.00 50.28 720 ASN A O 1
ATOM 5949 N N . GLU A 1 721 ? 1.451 -10.733 -35.976 1.00 56.06 721 GLU A N 1
ATOM 5950 C CA . GLU A 1 721 ? 2.290 -11.678 -36.714 1.00 56.06 721 GLU A CA 1
ATOM 5951 C C . GLU A 1 721 ? 3.093 -10.963 -37.818 1.00 56.06 721 GLU A C 1
ATOM 5953 O O . GLU A 1 721 ? 4.298 -11.180 -37.945 1.00 56.06 721 GLU A O 1
ATOM 5958 N N . ASP A 1 722 ? 2.472 -10.018 -38.533 1.00 52.91 722 ASP A N 1
ATOM 5959 C CA . ASP A 1 722 ? 3.159 -9.178 -39.524 1.00 52.91 722 ASP A CA 1
ATOM 5960 C C . ASP A 1 722 ? 4.241 -8.286 -38.873 1.00 52.91 722 ASP A C 1
ATOM 5962 O O . ASP A 1 722 ? 5.364 -8.203 -39.370 1.00 52.91 722 ASP A O 1
ATOM 5966 N N . ILE A 1 723 ? 3.951 -7.674 -37.715 1.00 53.41 723 ILE A N 1
ATOM 5967 C CA . ILE A 1 723 ? 4.886 -6.778 -37.004 1.00 53.41 723 ILE A CA 1
ATOM 5968 C C . ILE A 1 723 ? 6.115 -7.524 -36.461 1.00 53.41 723 ILE A C 1
ATOM 5970 O O . ILE A 1 723 ? 7.228 -6.990 -36.507 1.00 53.41 723 ILE A O 1
ATOM 5974 N N . GLU A 1 724 ? 5.946 -8.727 -35.905 1.00 58.50 724 GLU A N 1
ATOM 5975 C CA . GLU A 1 724 ? 7.081 -9.507 -35.394 1.00 58.50 724 GLU A CA 1
ATOM 5976 C C . GLU A 1 724 ? 7.973 -10.027 -36.526 1.00 58.50 724 GLU A C 1
ATOM 5978 O O . GLU A 1 724 ? 9.201 -9.927 -36.429 1.00 58.50 724 GLU A O 1
ATOM 5983 N N . ASN A 1 725 ? 7.368 -10.484 -37.626 1.00 60.12 725 ASN A N 1
ATOM 5984 C CA . ASN A 1 725 ? 8.099 -10.944 -38.803 1.00 60.12 725 ASN A CA 1
ATOM 5985 C C . ASN A 1 725 ? 8.899 -9.804 -39.463 1.00 60.12 725 ASN A C 1
ATOM 5987 O O . ASN A 1 725 ? 10.071 -9.995 -39.799 1.00 60.12 725 ASN A O 1
ATOM 5991 N N . GLU A 1 726 ? 8.326 -8.599 -39.575 1.00 54.44 726 GLU A N 1
ATOM 5992 C CA . GLU A 1 726 ? 9.025 -7.425 -40.119 1.00 54.44 726 GLU A CA 1
ATOM 5993 C C . GLU A 1 726 ? 10.195 -6.970 -39.223 1.00 54.44 726 GLU A C 1
ATOM 5995 O O . GLU A 1 726 ? 11.284 -6.675 -39.722 1.00 54.44 726 GLU A O 1
ATOM 6000 N N . ARG A 1 727 ? 10.036 -6.974 -37.890 1.00 57.50 727 ARG A N 1
ATOM 6001 C CA . ARG A 1 727 ? 11.118 -6.602 -36.952 1.00 57.50 727 ARG A CA 1
ATOM 6002 C C . ARG A 1 727 ? 12.303 -7.558 -36.987 1.00 57.50 727 ARG A C 1
ATOM 6004 O O . ARG A 1 727 ? 13.448 -7.110 -36.896 1.00 57.50 727 ARG A O 1
ATOM 6011 N N . ALA A 1 728 ? 12.033 -8.856 -37.086 1.00 59.50 728 ALA A N 1
ATOM 6012 C CA . ALA A 1 728 ? 13.076 -9.871 -37.155 1.00 59.50 728 ALA A CA 1
ATOM 6013 C C . ALA A 1 728 ? 13.910 -9.713 -38.437 1.00 59.50 728 ALA A C 1
ATOM 6015 O O . ALA A 1 728 ? 15.139 -9.664 -38.366 1.00 59.50 728 ALA A O 1
ATOM 6016 N N . GLN A 1 729 ? 13.246 -9.520 -39.583 1.00 57.09 729 GLN A N 1
ATOM 6017 C CA . GLN A 1 729 ? 13.914 -9.287 -40.867 1.00 57.09 729 GLN A CA 1
ATOM 6018 C C . GLN A 1 729 ? 14.736 -7.986 -40.870 1.00 57.09 729 GLN A C 1
ATOM 6020 O O . GLN A 1 729 ? 15.855 -7.959 -41.384 1.00 57.09 729 GLN A O 1
ATOM 6025 N N . GLN A 1 730 ? 14.230 -6.914 -40.250 1.00 58.31 730 GLN A N 1
ATOM 6026 C CA . GLN A 1 730 ? 14.922 -5.621 -40.188 1.00 58.31 730 GLN A CA 1
ATOM 6027 C C . GLN A 1 730 ? 16.170 -5.640 -39.294 1.00 58.31 730 GLN A C 1
ATOM 6029 O O . GLN A 1 730 ? 17.212 -5.113 -39.686 1.00 58.31 730 GLN A O 1
ATOM 6034 N N . ASN A 1 731 ? 16.098 -6.248 -38.105 1.00 56.00 731 ASN A N 1
ATOM 6035 C CA . ASN A 1 731 ? 17.242 -6.310 -37.186 1.00 56.00 731 ASN A CA 1
ATOM 6036 C C . ASN A 1 731 ? 18.376 -7.177 -37.741 1.00 56.00 731 ASN A C 1
ATOM 6038 O O . ASN A 1 731 ? 19.547 -6.832 -37.585 1.00 56.00 731 ASN A O 1
ATOM 6042 N N . GLN A 1 732 ? 18.026 -8.259 -38.439 1.00 58.59 732 GLN A N 1
ATOM 6043 C CA . GLN A 1 732 ? 18.995 -9.082 -39.149 1.00 58.59 732 GLN A CA 1
ATOM 6044 C C . GLN A 1 732 ? 19.720 -8.265 -40.230 1.00 58.59 732 GLN A C 1
ATOM 6046 O O . GLN A 1 732 ? 20.947 -8.269 -40.294 1.00 58.59 732 GLN A O 1
ATOM 6051 N N . LYS A 1 733 ? 18.979 -7.475 -41.015 1.00 56.62 733 LYS A N 1
ATOM 6052 C CA . LYS A 1 733 ? 19.549 -6.689 -42.114 1.00 56.62 733 LYS A CA 1
ATOM 6053 C C . LYS A 1 733 ? 20.426 -5.521 -41.645 1.00 56.62 733 LYS A C 1
ATOM 6055 O O . LYS A 1 733 ? 21.453 -5.248 -42.259 1.00 56.62 733 LYS A O 1
ATOM 6060 N N . ILE A 1 734 ? 20.075 -4.866 -40.533 1.00 53.19 734 ILE A N 1
ATOM 6061 C CA . ILE A 1 734 ? 20.923 -3.836 -39.903 1.00 53.19 734 ILE A CA 1
ATOM 6062 C C . ILE A 1 734 ? 22.237 -4.452 -39.407 1.00 53.19 734 ILE A C 1
ATOM 6064 O O . ILE A 1 734 ? 23.299 -3.893 -39.671 1.00 53.19 734 ILE A O 1
ATOM 6068 N N . SER A 1 735 ? 22.180 -5.621 -38.762 1.00 51.12 735 SER A N 1
ATOM 6069 C CA . SER A 1 735 ? 23.377 -6.333 -38.302 1.00 51.12 735 SER A CA 1
ATOM 6070 C C . SER A 1 735 ? 24.291 -6.726 -39.470 1.00 51.12 735 SER A C 1
ATOM 6072 O O . SER A 1 735 ? 25.490 -6.467 -39.419 1.00 51.12 735 SER A O 1
ATOM 6074 N N . GLU A 1 736 ? 23.728 -7.268 -40.556 1.00 54.78 736 GLU A N 1
ATOM 6075 C CA . GLU A 1 736 ? 24.478 -7.620 -41.772 1.00 54.78 736 GLU A CA 1
ATOM 6076 C C . GLU A 1 736 ? 25.130 -6.393 -42.442 1.00 54.78 736 GLU A C 1
ATOM 6078 O O . GLU A 1 736 ? 26.208 -6.491 -43.033 1.00 54.78 736 GLU A O 1
ATOM 6083 N N . LEU A 1 737 ? 24.491 -5.220 -42.364 1.00 53.97 737 LEU A N 1
ATOM 6084 C CA . LEU A 1 737 ? 25.023 -3.968 -42.905 1.00 53.97 737 LEU A CA 1
ATOM 6085 C C . LEU A 1 737 ? 26.149 -3.395 -42.039 1.00 53.97 737 LEU A C 1
ATOM 6087 O O . LEU A 1 737 ? 27.150 -2.938 -42.590 1.00 53.97 737 LEU A O 1
ATOM 6091 N N . GLU A 1 738 ? 26.015 -3.432 -40.712 1.00 52.56 738 GLU A N 1
ATOM 6092 C CA . GLU A 1 738 ? 27.059 -2.980 -39.784 1.00 52.56 738 GLU A CA 1
ATOM 6093 C C . GLU A 1 738 ? 28.300 -3.877 -39.842 1.00 52.56 738 GLU A C 1
ATOM 6095 O O . GLU A 1 738 ? 29.425 -3.375 -39.840 1.00 52.56 738 GLU A O 1
ATOM 6100 N N . GLU A 1 739 ? 28.104 -5.187 -39.983 1.00 54.19 739 GLU A N 1
ATOM 6101 C CA . GLU A 1 739 ? 29.187 -6.156 -40.142 1.00 54.19 739 GLU A CA 1
ATOM 6102 C C . GLU A 1 739 ? 29.923 -5.968 -41.477 1.00 54.19 739 GLU A C 1
ATOM 6104 O O . GLU A 1 739 ? 31.150 -5.900 -41.500 1.00 54.19 739 GLU A O 1
ATOM 6109 N N . LYS A 1 740 ? 29.200 -5.732 -42.581 1.00 52.75 740 LYS A N 1
ATOM 6110 C CA . LYS A 1 740 ? 29.817 -5.441 -43.888 1.00 52.75 740 LYS A CA 1
ATOM 6111 C C . LYS A 1 740 ? 30.521 -4.086 -43.950 1.00 52.75 740 LYS A C 1
ATOM 6113 O O . LYS A 1 740 ? 31.511 -3.970 -44.662 1.00 52.75 740 LYS A O 1
ATOM 6118 N N . VAL A 1 741 ? 30.038 -3.059 -43.245 1.00 50.44 741 VAL A N 1
ATOM 6119 C CA . VAL A 1 741 ? 30.756 -1.771 -43.126 1.00 50.44 741 VAL A CA 1
ATOM 6120 C C . VAL A 1 741 ? 32.092 -1.984 -42.418 1.00 50.44 741 VAL A C 1
ATOM 6122 O O . VAL A 1 741 ? 33.111 -1.469 -42.863 1.00 50.44 741 VAL A O 1
ATOM 6125 N N . LYS A 1 742 ? 32.097 -2.815 -41.375 1.00 53.53 742 LYS A N 1
ATOM 6126 C CA . LYS A 1 742 ? 33.303 -3.165 -40.629 1.00 53.53 742 LYS A CA 1
ATOM 6127 C C . LYS A 1 742 ? 34.268 -4.040 -41.437 1.00 53.53 742 LYS A C 1
ATOM 6129 O O . LYS A 1 742 ? 35.473 -3.851 -41.332 1.00 53.53 742 LYS A O 1
ATOM 6134 N N . GLU A 1 743 ? 33.757 -4.950 -42.272 1.00 51.03 743 GLU A N 1
ATOM 6135 C CA . GLU A 1 743 ? 34.582 -5.715 -43.218 1.00 51.03 743 GLU A CA 1
ATOM 6136 C C . GLU A 1 743 ? 35.215 -4.832 -44.301 1.00 51.03 743 GLU A C 1
ATOM 6138 O O . GLU A 1 743 ? 36.363 -5.056 -44.674 1.00 51.03 743 GLU A O 1
ATOM 6143 N N . LEU A 1 744 ? 34.486 -3.837 -44.813 1.00 46.75 744 LEU A N 1
ATOM 6144 C CA . LEU A 1 744 ? 34.983 -2.913 -45.838 1.00 46.75 744 LEU A CA 1
ATOM 6145 C C . LEU A 1 744 ? 36.044 -1.951 -45.292 1.00 46.75 744 LEU A C 1
ATOM 6147 O O . LEU A 1 744 ? 36.952 -1.577 -46.022 1.00 46.75 744 LEU A O 1
ATOM 6151 N N . GLU A 1 745 ? 35.982 -1.601 -44.005 1.00 47.88 745 GLU A N 1
ATOM 6152 C CA . GLU A 1 745 ? 37.060 -0.869 -43.324 1.00 47.88 745 GLU A CA 1
ATOM 6153 C C . GLU A 1 745 ? 38.328 -1.728 -43.108 1.00 47.88 745 GLU A C 1
ATOM 6155 O O . GLU A 1 745 ? 39.356 -1.190 -42.702 1.00 47.88 745 GLU A O 1
ATOM 6160 N N . GLN A 1 746 ? 38.274 -3.047 -43.356 1.00 41.22 746 GLN A N 1
ATOM 6161 C CA . GLN A 1 746 ? 39.325 -4.008 -42.983 1.00 41.22 746 GLN A CA 1
ATOM 6162 C C . GLN A 1 746 ? 39.860 -4.893 -44.128 1.00 41.22 746 GLN A C 1
ATOM 6164 O O . GLN A 1 746 ? 40.780 -5.673 -43.886 1.00 41.22 746 GLN A O 1
ATOM 6169 N N . LYS A 1 747 ? 39.327 -4.813 -45.355 1.00 40.19 747 LYS A N 1
ATOM 6170 C CA . LYS A 1 747 ? 39.761 -5.658 -46.487 1.00 40.19 747 LYS A CA 1
ATOM 6171 C C . LYS A 1 747 ? 40.731 -4.926 -47.419 1.00 40.19 747 LYS A C 1
ATOM 6173 O O . LYS A 1 747 ? 40.360 -3.935 -48.035 1.00 40.19 747 LYS A O 1
ATOM 6178 N N . GLU A 1 748 ? 41.934 -5.476 -47.587 1.00 40.81 748 GLU A N 1
ATOM 6179 C CA . GLU A 1 748 ? 42.790 -5.189 -48.747 1.00 40.81 748 GLU A CA 1
ATOM 6180 C C . GLU A 1 748 ? 42.196 -5.831 -50.022 1.00 40.81 748 GLU A C 1
ATOM 6182 O O . GLU A 1 748 ? 41.576 -6.901 -49.935 1.00 40.81 748 GLU A O 1
ATOM 6187 N N . PRO A 1 749 ? 42.339 -5.196 -51.202 1.00 40.34 749 PRO A N 1
ATOM 6188 C CA . PRO A 1 749 ? 41.686 -5.635 -52.434 1.00 40.34 749 PRO A CA 1
ATOM 6189 C C . PRO A 1 749 ? 42.165 -7.019 -52.907 1.00 40.34 749 PRO A C 1
ATOM 6191 O O . PRO A 1 749 ? 43.348 -7.355 -52.854 1.00 40.34 749 PRO A O 1
ATOM 6194 N N . SER A 1 750 ? 41.216 -7.839 -53.375 1.00 39.41 750 SER A N 1
ATOM 6195 C CA . SER A 1 750 ? 41.462 -9.196 -53.880 1.00 39.41 750 SER A CA 1
ATOM 6196 C C . SER A 1 750 ? 42.190 -9.195 -55.226 1.00 39.41 750 SER A C 1
ATOM 6198 O O . SER A 1 750 ? 41.950 -8.320 -56.049 1.00 39.41 750 SER A O 1
ATOM 6200 N N . VAL A 1 751 ? 43.004 -10.230 -55.456 1.00 45.28 751 VAL A N 1
ATOM 6201 C CA . VAL A 1 751 ? 43.976 -10.371 -56.553 1.00 45.28 751 VAL A CA 1
ATOM 6202 C C . VAL A 1 751 ? 43.372 -10.176 -57.952 1.00 45.28 751 VAL A C 1
ATOM 6204 O O . VAL A 1 751 ? 42.747 -11.068 -58.522 1.00 45.28 751 VAL A O 1
ATOM 6207 N N . ALA A 1 752 ? 43.621 -8.980 -58.466 1.00 54.62 752 ALA A N 1
ATOM 6208 C CA . ALA A 1 752 ? 43.586 -8.523 -59.844 1.00 54.62 752 ALA A CA 1
ATOM 6209 C C . ALA A 1 752 ? 44.559 -9.296 -60.755 1.00 54.62 752 ALA A C 1
ATOM 6211 O O . ALA A 1 752 ? 45.749 -9.368 -60.436 1.00 54.62 752 ALA A O 1
ATOM 6212 N N . ASP A 1 753 ? 44.127 -9.772 -61.929 1.00 61.06 753 ASP A N 1
ATOM 6213 C CA . ASP A 1 753 ? 45.077 -10.093 -63.006 1.00 61.06 753 ASP A CA 1
ATOM 6214 C C . ASP A 1 753 ? 45.462 -8.784 -63.706 1.00 61.06 753 ASP A C 1
ATOM 6216 O O . ASP A 1 753 ? 44.761 -8.295 -64.599 1.00 61.06 753 ASP A O 1
ATOM 6220 N N . ILE A 1 754 ? 46.580 -8.199 -63.273 1.00 72.56 754 ILE A N 1
ATOM 6221 C CA . ILE A 1 754 ? 47.150 -6.991 -63.876 1.00 72.56 754 ILE A CA 1
ATOM 6222 C C . ILE A 1 754 ? 47.866 -7.381 -65.172 1.00 72.56 754 ILE A C 1
ATOM 6224 O O . ILE A 1 754 ? 48.838 -8.141 -65.184 1.00 72.56 754 ILE A O 1
ATOM 6228 N N . LEU A 1 755 ? 47.384 -6.840 -66.284 1.00 76.81 755 LEU A N 1
ATOM 6229 C CA . LEU A 1 755 ? 47.915 -7.037 -67.624 1.00 76.81 755 LEU A CA 1
ATOM 6230 C C . LEU A 1 755 ? 48.635 -5.768 -68.066 1.00 76.81 755 LEU A C 1
ATOM 6232 O O . LEU A 1 755 ? 48.091 -4.673 -67.955 1.00 76.81 755 LEU A O 1
ATOM 6236 N N . LEU A 1 756 ? 49.840 -5.934 -68.605 1.00 71.62 756 LEU A N 1
ATOM 6237 C CA . LEU A 1 756 ? 50.678 -4.836 -69.082 1.00 71.62 756 LEU A CA 1
ATOM 6238 C C . LEU A 1 756 ? 50.867 -4.917 -70.603 1.00 71.62 756 LEU A C 1
ATOM 6240 O O . LEU A 1 756 ? 50.980 -6.014 -71.162 1.00 71.62 756 LEU A O 1
ATOM 6244 N N . ASP A 1 757 ? 50.907 -3.759 -71.254 1.00 75.75 757 ASP A N 1
ATOM 6245 C CA . ASP A 1 757 ? 51.273 -3.528 -72.652 1.00 75.75 757 ASP A CA 1
ATOM 6246 C C . ASP A 1 757 ? 50.569 -4.479 -73.634 1.00 75.75 757 ASP A C 1
ATOM 6248 O O . ASP A 1 757 ? 49.337 -4.515 -73.735 1.00 75.75 757 ASP A O 1
ATOM 6252 N N . GLU A 1 758 ? 51.341 -5.301 -74.349 1.00 76.62 758 GLU A N 1
ATOM 6253 C CA . GLU A 1 758 ? 50.830 -6.255 -75.333 1.00 76.62 758 GLU A CA 1
ATOM 6254 C C . GLU A 1 758 ? 49.795 -7.221 -74.741 1.00 76.62 758 GLU A C 1
ATOM 6256 O O . GLU A 1 758 ? 48.868 -7.626 -75.443 1.00 76.62 758 GLU A O 1
ATOM 6261 N N . LYS A 1 759 ? 49.897 -7.568 -73.447 1.00 78.12 759 LYS A N 1
ATOM 6262 C CA . LYS A 1 759 ? 48.925 -8.450 -72.781 1.00 78.12 759 LYS A CA 1
ATOM 6263 C C . LYS A 1 759 ? 47.594 -7.748 -72.540 1.00 78.12 759 LYS A C 1
ATOM 6265 O O . LYS A 1 759 ? 46.551 -8.374 -72.725 1.00 78.12 759 LYS A O 1
ATOM 6270 N N . ALA A 1 760 ? 47.620 -6.467 -72.169 1.00 79.12 760 ALA A N 1
ATOM 6271 C CA . ALA A 1 760 ? 46.413 -5.658 -72.020 1.00 79.12 760 ALA A CA 1
ATOM 6272 C C . ALA A 1 760 ? 45.693 -5.521 -73.371 1.00 79.12 760 ALA A C 1
ATOM 6274 O O . ALA A 1 760 ? 44.483 -5.744 -73.467 1.00 79.12 760 ALA A O 1
ATOM 6275 N N . PHE A 1 761 ? 46.453 -5.265 -74.440 1.00 81.88 761 PHE A N 1
ATOM 6276 C CA . PHE A 1 761 ? 45.909 -5.186 -75.794 1.00 81.88 761 PHE A CA 1
ATOM 6277 C C . PHE A 1 761 ? 45.383 -6.537 -76.302 1.00 81.88 761 PHE A C 1
ATOM 6279 O O . PHE A 1 761 ? 44.287 -6.607 -76.859 1.00 81.88 761 PHE A O 1
ATOM 6286 N N . ALA A 1 762 ? 46.110 -7.634 -76.071 1.00 83.44 762 ALA A N 1
ATOM 6287 C CA . ALA A 1 762 ? 45.670 -8.977 -76.444 1.00 83.44 762 ALA A CA 1
ATOM 6288 C C . ALA A 1 762 ? 44.373 -9.377 -75.725 1.00 83.44 762 ALA A C 1
ATOM 6290 O O . ALA A 1 762 ? 43.467 -9.928 -76.354 1.00 83.44 762 ALA A O 1
ATOM 6291 N N . ALA A 1 763 ? 44.250 -9.065 -74.434 1.00 84.50 763 ALA A N 1
ATOM 6292 C CA . ALA A 1 763 ? 43.040 -9.334 -73.667 1.00 84.50 763 ALA A CA 1
ATOM 6293 C C . ALA A 1 763 ? 41.854 -8.471 -74.131 1.00 84.50 763 ALA A C 1
ATOM 6295 O O . ALA A 1 763 ? 40.753 -8.996 -74.283 1.00 84.50 763 ALA A O 1
ATOM 6296 N N . PHE A 1 764 ? 42.088 -7.203 -74.488 1.00 89.00 764 PHE A N 1
ATOM 6297 C CA . PHE A 1 764 ? 41.068 -6.359 -75.114 1.00 89.00 764 PHE A CA 1
ATOM 6298 C C . PHE A 1 764 ? 40.559 -6.946 -76.440 1.00 89.00 764 PHE A C 1
ATOM 6300 O O . PHE A 1 764 ? 39.352 -7.035 -76.656 1.00 89.00 764 PHE A O 1
ATOM 6307 N N . LYS A 1 765 ? 41.457 -7.412 -77.323 1.00 89.19 765 LYS A N 1
ATOM 6308 C CA . LYS A 1 765 ? 41.052 -8.099 -78.567 1.00 89.19 765 LYS A CA 1
ATOM 6309 C C . LYS A 1 765 ? 40.229 -9.345 -78.270 1.00 89.19 765 LYS A C 1
ATOM 6311 O O . LYS A 1 765 ? 39.245 -9.617 -78.957 1.00 89.19 765 LYS A O 1
ATOM 6316 N N . LYS A 1 766 ? 40.624 -10.082 -77.232 1.00 89.88 766 LYS A N 1
ATOM 6317 C CA . LYS A 1 766 ? 39.944 -11.298 -76.805 1.00 89.88 766 LYS A CA 1
ATOM 6318 C C . LYS A 1 766 ? 38.495 -11.035 -76.385 1.00 89.88 766 LYS A C 1
ATOM 6320 O O . LYS A 1 766 ? 37.659 -11.880 -76.666 1.00 89.88 766 LYS A O 1
ATOM 6325 N N . CYS A 1 767 ? 38.151 -9.855 -75.863 1.00 91.75 767 CYS A N 1
ATOM 6326 C CA . CYS A 1 767 ? 36.758 -9.486 -75.572 1.00 91.75 767 CYS A CA 1
ATOM 6327 C C . CYS A 1 767 ? 35.816 -9.639 -76.778 1.00 91.75 767 CYS A C 1
ATOM 6329 O O . CYS A 1 767 ? 34.709 -10.142 -76.626 1.00 91.75 767 CYS A O 1
ATOM 6331 N N . PHE A 1 768 ? 36.262 -9.285 -77.987 1.00 92.25 768 PHE A N 1
ATOM 6332 C CA . PHE A 1 768 ? 35.462 -9.435 -79.214 1.00 92.25 768 PHE A CA 1
ATOM 6333 C C . PHE A 1 768 ? 35.369 -10.888 -79.702 1.00 92.25 768 PHE A C 1
ATOM 6335 O O . PHE A 1 768 ? 34.479 -11.253 -80.473 1.00 92.25 768 PHE A O 1
ATOM 6342 N N . ILE A 1 769 ? 36.296 -11.734 -79.257 1.00 91.12 769 ILE A N 1
ATOM 6343 C CA . ILE A 1 769 ? 36.322 -13.161 -79.575 1.00 91.12 769 ILE A CA 1
ATOM 6344 C C . ILE A 1 769 ? 35.457 -13.942 -78.577 1.00 91.12 769 ILE A C 1
ATOM 6346 O O . ILE A 1 769 ? 34.697 -14.810 -79.003 1.00 91.12 769 ILE A O 1
ATOM 6350 N N . ASP A 1 770 ? 35.553 -13.618 -77.290 1.00 91.06 770 ASP A N 1
ATOM 6351 C CA . ASP A 1 770 ? 34.915 -14.338 -76.185 1.00 91.06 770 ASP A CA 1
ATOM 6352 C C . ASP A 1 770 ? 33.426 -13.984 -76.016 1.00 91.06 770 ASP A C 1
ATOM 6354 O O . ASP A 1 770 ? 32.672 -14.785 -75.464 1.00 91.06 770 ASP A O 1
ATOM 6358 N N . ALA A 1 771 ? 32.993 -12.806 -76.479 1.00 92.69 771 ALA A N 1
ATOM 6359 C CA . ALA A 1 771 ? 31.605 -12.372 -76.358 1.00 92.69 771 ALA A CA 1
ATOM 6360 C C . ALA A 1 771 ? 30.634 -13.265 -77.142 1.00 92.69 771 ALA A C 1
ATOM 6362 O O . ALA A 1 771 ? 30.855 -13.575 -78.318 1.00 92.69 771 ALA A O 1
ATOM 6363 N N . GLU A 1 772 ? 29.521 -13.615 -76.496 1.00 93.19 772 GLU A N 1
ATOM 6364 C CA . GLU A 1 772 ? 28.439 -14.408 -77.091 1.00 93.19 772 GLU A CA 1
ATOM 6365 C C . GLU A 1 772 ? 27.134 -13.619 -77.245 1.00 93.19 772 GLU A C 1
ATOM 6367 O O . GLU A 1 772 ? 26.329 -13.950 -78.113 1.00 93.19 772 GLU A O 1
ATOM 6372 N N . LYS A 1 773 ? 26.898 -12.595 -76.414 1.00 92.56 773 LYS A N 1
ATOM 6373 C CA . LYS A 1 773 ? 25.642 -11.830 -76.388 1.00 92.56 773 LYS A CA 1
ATOM 6374 C C . LYS A 1 773 ? 25.869 -10.337 -76.548 1.00 92.56 773 LYS A C 1
ATOM 6376 O O . LYS A 1 773 ? 25.254 -9.721 -77.416 1.00 92.56 773 LYS A O 1
ATOM 6381 N N . GLU A 1 774 ? 26.718 -9.750 -75.710 1.00 92.50 774 GLU A N 1
ATOM 6382 C CA . GLU A 1 774 ? 26.938 -8.307 -75.710 1.00 92.50 774 GLU A CA 1
ATOM 6383 C C . GLU A 1 774 ? 28.345 -7.897 -75.270 1.00 92.50 774 GLU A C 1
ATOM 6385 O O . GLU A 1 774 ? 28.964 -8.515 -74.402 1.00 92.50 774 GLU A O 1
ATOM 6390 N N . ILE A 1 775 ? 28.825 -6.807 -75.867 1.00 94.06 775 ILE A N 1
ATOM 6391 C CA . ILE A 1 775 ? 30.035 -6.095 -75.461 1.00 94.06 775 ILE A CA 1
ATOM 6392 C C . ILE A 1 775 ? 29.627 -4.659 -75.161 1.00 94.06 775 ILE A C 1
ATOM 6394 O O . ILE A 1 775 ? 29.157 -3.957 -76.056 1.00 94.06 775 ILE A O 1
ATOM 6398 N N . ASP A 1 776 ? 29.838 -4.209 -73.928 1.00 91.62 776 ASP A N 1
ATOM 6399 C CA . ASP A 1 776 ? 29.609 -2.817 -73.544 1.00 91.62 776 ASP A CA 1
ATOM 6400 C C . ASP A 1 776 ? 30.963 -2.128 -73.320 1.00 91.62 776 ASP A C 1
ATOM 6402 O O . ASP A 1 776 ? 31.751 -2.552 -72.479 1.00 91.62 776 ASP A O 1
ATOM 6406 N N . ILE A 1 777 ? 31.248 -1.071 -74.078 1.00 90.75 777 ILE A N 1
ATOM 6407 C CA . ILE A 1 777 ? 32.499 -0.307 -74.019 1.00 90.75 777 ILE A CA 1
ATOM 6408 C C . ILE A 1 777 ? 32.174 1.100 -73.538 1.00 90.75 777 ILE A C 1
ATOM 6410 O O . ILE A 1 777 ? 31.371 1.788 -74.160 1.00 90.75 777 ILE A O 1
ATOM 6414 N N . GLU A 1 778 ? 32.827 1.565 -72.480 1.00 86.88 778 GLU A N 1
ATOM 6415 C CA . GLU A 1 778 ? 32.863 2.985 -72.128 1.00 86.88 778 GLU A CA 1
ATOM 6416 C C . GLU A 1 778 ? 34.268 3.516 -72.389 1.00 86.88 778 GLU A C 1
ATOM 6418 O O . GLU A 1 778 ? 35.243 2.946 -71.903 1.00 86.88 778 GLU A O 1
ATOM 6423 N N . SER A 1 779 ? 34.377 4.586 -73.176 1.00 85.12 779 SER A N 1
ATOM 6424 C CA . SER A 1 779 ? 35.630 5.314 -73.357 1.00 85.12 779 SER A CA 1
ATOM 6425 C C . SER A 1 779 ? 35.358 6.787 -73.669 1.00 85.12 779 SER A C 1
ATOM 6427 O O . SER A 1 779 ? 34.664 7.078 -74.644 1.00 85.12 779 SER A O 1
ATOM 6429 N N . PRO A 1 780 ? 35.946 7.744 -72.924 1.00 75.12 780 PRO A N 1
ATOM 6430 C CA . PRO A 1 780 ? 35.736 9.174 -73.142 1.00 75.12 780 PRO A CA 1
ATOM 6431 C C . PRO A 1 780 ? 36.181 9.627 -74.536 1.00 75.12 780 PRO A C 1
ATOM 6433 O O . PRO A 1 780 ? 35.591 10.543 -75.107 1.00 75.12 780 PRO A O 1
ATOM 6436 N N . TRP A 1 781 ? 37.209 8.974 -75.086 1.00 79.75 781 TRP A N 1
ATOM 6437 C CA . TRP A 1 781 ? 37.809 9.302 -76.373 1.00 79.75 781 TRP A CA 1
ATOM 6438 C C . TRP A 1 781 ? 37.937 8.054 -77.246 1.00 79.75 781 TRP A C 1
ATOM 6440 O O . TRP A 1 781 ? 38.279 6.977 -76.752 1.00 79.75 781 TRP A O 1
ATOM 6450 N N . LEU A 1 782 ? 37.677 8.217 -78.543 1.00 80.69 782 LEU A N 1
ATOM 6451 C CA . LEU A 1 782 ? 37.806 7.188 -79.574 1.00 80.69 782 LEU A CA 1
ATOM 6452 C C . LEU A 1 782 ? 38.611 7.756 -80.749 1.00 80.69 782 LEU A C 1
ATOM 6454 O O . LEU A 1 782 ? 38.087 8.404 -81.656 1.00 80.69 782 LEU A O 1
ATOM 6458 N N . ALA A 1 783 ? 39.918 7.545 -80.699 1.00 74.50 783 ALA A N 1
ATOM 6459 C CA . ALA A 1 783 ? 40.877 8.023 -81.681 1.00 74.50 783 ALA A CA 1
ATOM 6460 C C . ALA A 1 783 ? 40.865 7.165 -82.964 1.00 74.50 783 ALA A C 1
ATOM 6462 O O . ALA A 1 783 ? 40.035 6.262 -83.131 1.00 74.50 783 ALA A O 1
ATOM 6463 N N . ARG A 1 784 ? 41.771 7.466 -83.899 1.00 72.50 784 ARG A N 1
ATOM 6464 C CA . ARG A 1 784 ? 41.841 6.860 -85.235 1.00 72.50 784 ARG A CA 1
ATOM 6465 C C . ARG A 1 784 ? 41.946 5.336 -85.199 1.00 72.50 784 ARG A C 1
ATOM 6467 O O . ARG A 1 784 ? 41.385 4.707 -86.090 1.00 72.50 784 ARG A O 1
ATOM 6474 N N . PHE A 1 785 ? 42.590 4.743 -84.192 1.00 77.69 785 PHE A N 1
ATOM 6475 C CA . PHE A 1 785 ? 42.683 3.281 -84.048 1.00 77.69 785 PHE A CA 1
ATOM 6476 C C . PHE A 1 785 ? 41.324 2.571 -84.204 1.00 77.69 785 PHE A C 1
ATOM 6478 O O . PHE A 1 785 ? 41.221 1.541 -84.868 1.00 77.69 785 PHE A O 1
ATOM 6485 N N . THR A 1 786 ? 40.251 3.165 -83.674 1.00 74.94 786 THR A N 1
ATOM 6486 C CA . THR A 1 786 ? 38.891 2.599 -83.733 1.00 74.94 786 THR A CA 1
ATOM 6487 C C . THR A 1 786 ? 38.304 2.519 -85.148 1.00 74.94 786 THR A C 1
ATOM 6489 O O . THR A 1 786 ? 37.323 1.819 -85.369 1.00 74.94 786 THR A O 1
ATOM 6492 N N . VAL A 1 787 ? 38.916 3.184 -86.132 1.00 73.19 787 VAL A N 1
ATOM 6493 C CA . VAL A 1 787 ? 38.548 3.118 -87.556 1.00 73.19 787 VAL A CA 1
ATOM 6494 C C . VAL A 1 787 ? 39.659 2.537 -88.435 1.00 73.19 787 VAL A C 1
ATOM 6496 O O . VAL A 1 787 ? 39.589 2.621 -89.665 1.00 73.19 787 VAL A O 1
ATOM 6499 N N . GLU A 1 788 ? 40.680 1.925 -87.838 1.00 82.25 788 GLU A N 1
ATOM 6500 C CA . GLU A 1 788 ? 41.673 1.137 -88.565 1.00 82.25 788 GLU A CA 1
ATOM 6501 C C . GLU A 1 788 ? 41.142 -0.273 -88.875 1.00 82.25 788 GLU A C 1
ATOM 6503 O O . GLU A 1 788 ? 40.217 -0.780 -88.236 1.00 82.25 788 GLU A O 1
ATOM 6508 N N . GLU A 1 789 ? 41.714 -0.917 -89.896 1.00 82.94 789 GLU A N 1
ATOM 6509 C CA . GLU A 1 789 ? 41.247 -2.226 -90.380 1.00 82.94 789 GLU A CA 1
ATOM 6510 C C . GLU A 1 789 ? 41.287 -3.318 -89.307 1.00 82.94 789 GLU A C 1
ATOM 6512 O O . GLU A 1 789 ? 40.474 -4.241 -89.329 1.00 82.94 789 GLU A O 1
ATOM 6517 N N . GLU A 1 790 ? 42.209 -3.220 -88.352 1.00 83.31 790 GLU A N 1
ATOM 6518 C CA . GLU A 1 790 ? 42.305 -4.177 -87.254 1.00 83.31 790 GLU A CA 1
ATOM 6519 C C . GLU A 1 790 ? 41.083 -4.114 -86.326 1.00 83.31 790 GLU A C 1
ATOM 6521 O O . GLU A 1 790 ? 40.452 -5.141 -86.074 1.00 83.31 790 GLU A O 1
ATOM 6526 N N . PHE A 1 791 ? 40.692 -2.921 -85.874 1.00 86.56 791 PHE A N 1
ATOM 6527 C CA . PHE A 1 791 ? 39.537 -2.753 -84.993 1.00 86.56 791 PHE A CA 1
ATOM 6528 C C . PHE A 1 791 ? 38.222 -3.107 -85.698 1.00 86.56 791 PHE A C 1
ATOM 6530 O O . PHE A 1 791 ? 37.374 -3.801 -85.133 1.00 86.56 791 PHE A O 1
ATOM 6537 N N . LYS A 1 792 ? 38.083 -2.729 -86.977 1.00 89.12 792 LYS A N 1
ATOM 6538 C CA . LYS A 1 792 ? 36.928 -3.118 -87.804 1.00 89.12 792 LYS A CA 1
ATOM 6539 C C . LYS A 1 792 ? 36.770 -4.633 -87.890 1.00 89.12 792 LYS A C 1
ATOM 6541 O O . LYS A 1 792 ? 35.652 -5.129 -87.793 1.00 89.12 792 LYS A O 1
ATOM 6546 N N . LYS A 1 793 ? 37.868 -5.381 -88.050 1.00 90.94 793 LYS A N 1
ATOM 6547 C CA . LYS A 1 793 ? 37.827 -6.852 -88.081 1.00 90.94 793 LYS A CA 1
ATOM 6548 C C . LYS A 1 793 ? 37.357 -7.441 -86.752 1.00 90.94 793 LYS A C 1
ATOM 6550 O O . LYS A 1 793 ? 36.585 -8.397 -86.777 1.00 90.94 793 LYS A O 1
ATOM 6555 N N . LEU A 1 794 ? 37.775 -6.875 -85.617 1.00 91.75 794 LEU A N 1
ATOM 6556 C CA . LEU A 1 794 ? 37.315 -7.310 -84.291 1.00 91.75 794 LEU A CA 1
ATOM 6557 C C . LEU A 1 794 ? 35.809 -7.088 -84.129 1.00 91.75 794 LEU A C 1
ATOM 6559 O O . LEU A 1 794 ? 35.088 -8.023 -83.789 1.00 91.75 794 LEU A O 1
ATOM 6563 N N . MET A 1 795 ? 35.325 -5.886 -84.459 1.00 92.75 795 MET A N 1
ATOM 6564 C CA . MET A 1 795 ? 33.893 -5.582 -84.423 1.00 92.75 795 MET A CA 1
ATOM 6565 C C . MET A 1 795 ? 33.099 -6.494 -85.354 1.00 92.75 795 MET A C 1
ATOM 6567 O O . MET A 1 795 ? 32.132 -7.107 -84.916 1.00 92.75 795 MET A O 1
ATOM 6571 N N . LYS A 1 796 ? 33.544 -6.656 -86.607 1.00 93.44 796 LYS A N 1
ATOM 6572 C CA . LYS A 1 796 ? 32.899 -7.557 -87.567 1.00 93.44 796 LYS A CA 1
ATOM 6573 C C . LYS A 1 796 ? 32.833 -8.991 -87.035 1.00 93.44 796 LYS A C 1
ATOM 6575 O O . LYS A 1 796 ? 31.801 -9.628 -87.160 1.00 93.44 796 LYS A O 1
ATOM 6580 N N . THR A 1 797 ? 33.900 -9.477 -86.396 1.00 92.94 797 THR A N 1
ATOM 6581 C CA . THR A 1 797 ? 33.949 -10.834 -85.820 1.00 92.94 797 THR A CA 1
ATOM 6582 C C . THR A 1 797 ? 32.893 -11.042 -84.733 1.00 92.94 797 THR A C 1
ATOM 6584 O O . THR A 1 797 ? 32.304 -12.117 -84.659 1.00 92.94 797 THR A O 1
ATOM 6587 N N . ALA A 1 798 ? 32.652 -10.039 -83.887 1.00 94.19 798 ALA A N 1
ATOM 6588 C CA . ALA A 1 798 ? 31.602 -10.100 -82.873 1.00 94.19 798 ALA A CA 1
ATOM 6589 C C . ALA A 1 798 ? 30.200 -9.962 -83.505 1.00 94.19 798 ALA A C 1
ATOM 6591 O O . ALA A 1 798 ? 29.313 -10.765 -83.220 1.00 94.19 798 ALA A O 1
ATOM 6592 N N . LEU A 1 799 ? 30.016 -9.011 -84.424 1.00 93.00 799 LEU A N 1
ATOM 6593 C CA . LEU A 1 799 ? 28.742 -8.769 -85.115 1.00 93.00 799 LEU A CA 1
ATOM 6594 C C . LEU A 1 799 ? 28.303 -9.957 -85.995 1.00 93.00 799 LEU A C 1
ATOM 6596 O O . LEU A 1 799 ? 27.130 -10.316 -86.001 1.00 93.00 799 LEU A O 1
ATOM 6600 N N . ASP A 1 800 ? 29.236 -10.643 -86.667 1.00 93.38 800 ASP A N 1
ATOM 6601 C CA . ASP A 1 800 ? 28.969 -11.873 -87.436 1.00 93.38 800 ASP A CA 1
ATOM 6602 C C . ASP A 1 800 ? 28.370 -12.990 -86.551 1.00 93.38 800 ASP A C 1
ATOM 6604 O O . ASP A 1 800 ? 27.649 -13.857 -87.047 1.00 93.38 800 ASP A O 1
ATOM 6608 N N . LYS A 1 801 ? 28.641 -12.972 -85.236 1.00 93.44 801 LYS A N 1
ATOM 6609 C CA . LYS A 1 801 ? 28.067 -13.905 -84.247 1.00 93.44 801 LYS A CA 1
ATOM 6610 C C . LYS A 1 801 ? 26.710 -13.450 -83.697 1.00 93.44 801 LYS A C 1
ATOM 6612 O O . LYS A 1 801 ? 26.111 -14.174 -82.908 1.00 93.44 801 LYS A O 1
ATOM 6617 N N . GLY A 1 802 ? 26.231 -12.266 -84.078 1.00 91.88 802 GLY A N 1
ATOM 6618 C CA . GLY A 1 802 ? 25.026 -11.647 -83.524 1.00 91.88 802 GLY A CA 1
ATOM 6619 C C . GLY A 1 802 ? 25.234 -10.954 -82.173 1.00 91.88 802 GLY A C 1
ATOM 6620 O O . GLY A 1 802 ? 24.254 -10.681 -81.479 1.00 91.88 802 GLY A O 1
ATOM 6621 N N . VAL A 1 803 ? 26.483 -10.683 -81.776 1.00 95.06 803 VAL A N 1
ATOM 6622 C CA . VAL A 1 803 ? 26.798 -9.958 -80.535 1.00 95.06 803 VAL A CA 1
ATOM 6623 C C . VAL A 1 803 ? 26.416 -8.488 -80.684 1.00 95.06 803 VAL A C 1
ATOM 6625 O O . VAL A 1 803 ? 26.818 -7.830 -81.641 1.00 95.06 803 VAL A O 1
ATOM 6628 N N . THR A 1 804 ? 25.699 -7.942 -79.702 1.00 92.75 804 THR A N 1
ATOM 6629 C CA . THR A 1 804 ? 25.404 -6.502 -79.647 1.00 92.75 804 THR A CA 1
ATOM 6630 C C . THR A 1 804 ? 26.586 -5.736 -79.056 1.00 92.75 804 THR A C 1
ATOM 6632 O O . THR A 1 804 ? 27.006 -6.009 -77.935 1.00 92.75 804 THR A O 1
ATOM 6635 N N . ILE A 1 805 ? 27.110 -4.750 -79.777 1.00 93.00 805 ILE A N 1
ATOM 6636 C CA . ILE A 1 805 ? 28.191 -3.875 -79.322 1.00 93.00 805 ILE A CA 1
ATOM 6637 C C . ILE A 1 805 ? 27.601 -2.517 -78.935 1.00 93.00 805 ILE A C 1
ATOM 6639 O O . ILE A 1 805 ? 27.052 -1.809 -79.782 1.00 93.00 805 ILE A O 1
ATOM 6643 N N . LYS A 1 806 ? 27.748 -2.129 -77.666 1.00 90.69 806 LYS A N 1
ATOM 6644 C CA . LYS A 1 806 ? 27.340 -0.816 -77.152 1.00 90.69 806 LYS A CA 1
ATOM 6645 C C . LYS A 1 806 ? 28.566 0.025 -76.828 1.00 90.69 806 LYS A C 1
ATOM 6647 O O . LYS A 1 806 ? 29.447 -0.431 -76.108 1.00 90.69 806 LYS A O 1
ATOM 6652 N N . ILE A 1 807 ? 28.619 1.256 -77.326 1.00 88.94 807 ILE A N 1
ATOM 6653 C CA . ILE A 1 807 ? 29.746 2.168 -77.113 1.00 88.94 807 ILE A CA 1
ATOM 6654 C C . ILE A 1 807 ? 29.261 3.462 -76.461 1.00 88.94 807 ILE A C 1
ATOM 6656 O O . ILE A 1 807 ? 28.552 4.260 -77.067 1.00 88.94 807 ILE A O 1
ATOM 6660 N N . HIS A 1 808 ? 29.684 3.686 -75.226 1.00 83.94 808 HIS A N 1
ATOM 6661 C CA . HIS A 1 808 ? 29.450 4.899 -74.462 1.00 83.94 808 HIS A CA 1
ATOM 6662 C C . HIS A 1 808 ? 30.670 5.823 -74.586 1.00 83.94 808 HIS A C 1
ATOM 6664 O O . HIS A 1 808 ? 31.773 5.432 -74.199 1.00 83.94 808 HIS A O 1
ATOM 6670 N N . TYR A 1 809 ? 30.496 7.025 -75.150 1.00 79.12 809 TYR A N 1
ATOM 6671 C CA . TYR A 1 809 ? 31.616 7.906 -75.508 1.00 79.12 809 TYR A CA 1
ATOM 6672 C C . TYR A 1 809 ? 31.410 9.392 -75.165 1.00 79.12 809 TYR A C 1
ATOM 6674 O O . TYR A 1 809 ? 30.283 9.862 -75.028 1.00 79.12 809 TYR A O 1
ATOM 6682 N N . GLY A 1 810 ? 32.507 10.153 -75.055 1.00 70.94 810 GLY A N 1
ATOM 6683 C CA . GLY A 1 810 ? 32.513 11.609 -74.839 1.00 70.94 810 GLY A CA 1
ATOM 6684 C C . GLY A 1 810 ? 32.771 12.073 -73.393 1.00 70.94 810 GLY A C 1
ATOM 6685 O O . GLY A 1 810 ? 32.591 11.321 -72.441 1.00 70.94 810 GLY A O 1
ATOM 6686 N N . LEU A 1 811 ? 33.191 13.339 -73.244 1.00 62.84 811 LEU A N 1
ATOM 6687 C CA . LEU A 1 811 ? 33.361 14.056 -71.967 1.00 62.84 811 LEU A CA 1
ATOM 6688 C C . LEU A 1 811 ? 32.599 15.385 -71.976 1.00 62.84 811 LEU A C 1
ATOM 6690 O O . LEU A 1 811 ? 32.476 16.040 -73.015 1.00 62.84 811 LEU A O 1
ATOM 6694 N N . LYS A 1 812 ? 32.187 15.847 -70.793 1.00 59.91 812 LYS A N 1
ATOM 6695 C CA . LYS A 1 812 ? 31.701 17.216 -70.583 1.00 59.91 812 LYS A CA 1
ATOM 6696 C C . LYS A 1 812 ? 32.871 18.210 -70.574 1.00 59.91 812 LYS A C 1
ATOM 6698 O O . LYS A 1 812 ? 33.682 18.159 -69.653 1.00 59.91 812 LYS A O 1
ATOM 6703 N N . ASN A 1 813 ? 32.931 19.152 -71.524 1.00 50.91 813 ASN A N 1
ATOM 6704 C CA . ASN A 1 813 ? 33.969 20.195 -71.538 1.00 50.91 813 ASN A CA 1
ATOM 6705 C C . ASN A 1 813 ? 33.433 21.639 -71.592 1.00 50.91 813 ASN A C 1
ATOM 6707 O O . ASN A 1 813 ? 32.303 21.908 -72.004 1.00 50.91 813 ASN A O 1
ATOM 6711 N N . ASN A 1 814 ? 34.250 22.561 -71.072 1.00 42.22 814 ASN A N 1
ATOM 6712 C CA . ASN A 1 814 ? 33.916 23.955 -70.779 1.00 42.22 814 ASN A CA 1
ATOM 6713 C C . ASN A 1 814 ? 33.470 24.763 -72.013 1.00 42.22 814 ASN A C 1
ATOM 6715 O O . ASN A 1 814 ? 34.211 24.914 -72.970 1.00 42.22 814 ASN A O 1
ATOM 6719 N N . LYS A 1 815 ? 32.270 25.346 -71.893 1.00 42.00 815 LYS A N 1
ATOM 6720 C CA . LYS A 1 815 ? 31.678 26.517 -72.576 1.00 42.00 815 LYS A CA 1
ATOM 6721 C C . LYS A 1 815 ? 31.686 26.649 -74.116 1.00 42.00 815 LYS A C 1
ATOM 6723 O O . LYS A 1 815 ? 30.690 27.202 -74.575 1.00 42.00 815 LYS A O 1
ATOM 6728 N N . ASP A 1 816 ? 32.617 26.090 -74.887 1.00 46.84 816 ASP A N 1
ATOM 6729 C CA . ASP A 1 816 ? 32.717 26.354 -76.340 1.00 46.84 816 ASP A CA 1
ATOM 6730 C C . ASP A 1 816 ? 32.246 25.204 -77.257 1.00 46.84 816 ASP A C 1
ATOM 6732 O O . ASP A 1 816 ? 31.969 25.432 -78.431 1.00 46.84 816 ASP A O 1
ATOM 6736 N N . ASP A 1 817 ? 32.019 23.997 -76.728 1.00 50.38 817 ASP A N 1
ATOM 6737 C CA . ASP A 1 817 ? 31.563 22.831 -77.519 1.00 50.38 817 ASP A CA 1
ATOM 6738 C C . ASP A 1 817 ? 30.032 22.648 -77.564 1.00 50.38 817 ASP A C 1
ATOM 6740 O O . ASP A 1 817 ? 29.520 21.658 -78.088 1.00 50.38 817 ASP A O 1
ATOM 6744 N N . ARG A 1 818 ? 29.263 23.599 -77.017 1.00 44.94 818 ARG A N 1
ATOM 6745 C CA . ARG A 1 818 ? 27.793 23.495 -76.903 1.00 44.94 818 ARG A CA 1
ATOM 6746 C C . ARG A 1 818 ? 27.007 23.902 -78.155 1.00 44.94 818 ARG A C 1
ATOM 6748 O O . ARG A 1 818 ? 25.784 23.896 -78.109 1.00 44.94 818 ARG A O 1
ATOM 6755 N N . TYR A 1 819 ? 27.670 24.238 -79.263 1.00 43.88 819 TYR A N 1
ATOM 6756 C CA . TYR A 1 819 ? 26.992 24.752 -80.462 1.00 43.88 819 TYR A CA 1
ATOM 6757 C C . TYR A 1 819 ? 27.580 24.245 -81.783 1.00 43.88 819 TYR A C 1
ATOM 6759 O O . TYR A 1 819 ? 27.816 25.022 -82.710 1.00 43.88 819 TYR A O 1
ATOM 6767 N N . PHE A 1 820 ? 27.760 22.934 -81.927 1.00 48.16 820 PHE A N 1
ATOM 6768 C CA . PHE A 1 820 ? 27.828 22.357 -83.269 1.00 48.16 820 PHE A CA 1
ATOM 6769 C C . PHE A 1 820 ? 26.461 21.796 -83.646 1.00 48.16 820 PHE A C 1
ATOM 6771 O O . PHE A 1 820 ? 26.082 20.722 -83.195 1.00 48.16 820 PHE A O 1
ATOM 6778 N N . SER A 1 821 ? 25.725 22.519 -84.496 1.00 49.75 821 SER A N 1
ATOM 6779 C CA . SER A 1 821 ? 24.627 21.908 -85.246 1.00 49.75 821 SER A CA 1
ATOM 6780 C C . SER A 1 821 ? 25.172 20.734 -86.068 1.00 49.75 821 SER A C 1
ATOM 6782 O O . SER A 1 821 ? 26.335 20.748 -86.490 1.00 49.75 821 SER A O 1
ATOM 6784 N N . TYR A 1 822 ? 24.335 19.727 -86.328 1.00 52.53 822 TYR A N 1
ATOM 6785 C CA . TYR A 1 822 ? 24.680 18.564 -87.157 1.00 52.53 822 TYR A CA 1
ATOM 6786 C C . TYR A 1 822 ? 25.340 18.966 -88.496 1.00 52.53 822 TYR A C 1
ATOM 6788 O O . TYR A 1 822 ? 26.315 18.352 -88.935 1.00 52.53 822 TYR A O 1
ATOM 6796 N N . GLU A 1 823 ? 24.875 20.067 -89.095 1.00 53.81 823 GLU A N 1
ATOM 6797 C CA . GLU A 1 823 ? 25.441 20.690 -90.297 1.00 53.81 823 GLU A CA 1
ATOM 6798 C C . GLU A 1 823 ? 26.872 21.217 -90.106 1.00 53.81 823 GLU A C 1
ATOM 6800 O O . GLU A 1 823 ? 27.751 20.916 -90.916 1.00 53.81 823 GLU A O 1
ATOM 6805 N N . ASN A 1 824 ? 27.144 21.958 -89.026 1.00 56.38 824 ASN A N 1
ATOM 6806 C CA . ASN A 1 824 ? 28.476 22.508 -88.748 1.00 56.38 824 ASN A CA 1
ATOM 6807 C C . ASN A 1 824 ? 29.495 21.408 -88.423 1.00 56.38 824 ASN A C 1
ATOM 6809 O O . ASN A 1 824 ? 30.664 21.508 -88.802 1.00 56.38 824 ASN A O 1
ATOM 6813 N N . LEU A 1 825 ? 29.048 20.342 -87.758 1.00 57.62 825 LEU A N 1
ATOM 6814 C CA . LEU A 1 825 ? 29.889 19.196 -87.433 1.00 57.62 825 LEU A CA 1
ATOM 6815 C C . LEU A 1 825 ? 30.240 18.384 -88.693 1.00 57.62 825 LEU A C 1
ATOM 6817 O O . LEU A 1 825 ? 31.397 18.020 -88.889 1.00 57.62 825 LEU A O 1
ATOM 6821 N N . ASN A 1 826 ? 29.275 18.163 -89.594 1.00 58.62 826 ASN A N 1
ATOM 6822 C CA . ASN A 1 826 ? 29.530 17.527 -90.893 1.00 58.62 826 ASN A CA 1
ATOM 6823 C C . ASN A 1 826 ? 30.438 18.379 -91.793 1.00 58.62 826 ASN A C 1
ATOM 6825 O O . ASN A 1 826 ? 31.317 17.837 -92.461 1.00 58.62 826 ASN A O 1
ATOM 6829 N N . LYS A 1 827 ? 30.280 19.707 -91.780 1.00 59.75 827 LYS A N 1
ATOM 6830 C CA . LYS A 1 827 ? 31.125 20.629 -92.550 1.00 59.75 827 LYS A CA 1
ATOM 6831 C C . LYS A 1 827 ? 32.594 20.570 -92.107 1.00 59.75 827 LYS A C 1
ATOM 6833 O O . LYS A 1 827 ? 33.466 20.388 -92.949 1.00 59.75 827 LYS A O 1
ATOM 6838 N N . LYS A 1 828 ? 32.856 20.598 -90.794 1.00 58.72 828 LYS A N 1
ATOM 6839 C CA . LYS A 1 828 ? 34.206 20.447 -90.218 1.00 58.72 828 LYS A CA 1
ATOM 6840 C C . LYS A 1 828 ? 34.825 19.061 -90.414 1.00 58.72 828 LYS A C 1
ATOM 6842 O O . LYS A 1 828 ? 36.030 18.956 -90.608 1.00 58.72 828 LYS A O 1
ATOM 6847 N N . ILE A 1 829 ? 34.030 17.989 -90.355 1.00 60.09 829 ILE A N 1
ATOM 6848 C CA . ILE A 1 829 ? 34.524 16.626 -90.622 1.00 60.09 829 ILE A CA 1
ATOM 6849 C C . ILE A 1 829 ? 34.927 16.483 -92.101 1.00 60.09 829 ILE A C 1
ATOM 6851 O O . ILE A 1 829 ? 35.925 15.828 -92.396 1.00 60.09 829 ILE A O 1
ATOM 6855 N N . ASN A 1 830 ? 34.206 17.125 -93.023 1.00 58.78 830 ASN A N 1
ATOM 6856 C CA . ASN A 1 830 ? 34.511 17.093 -94.458 1.00 58.78 830 ASN A CA 1
ATOM 6857 C C . ASN A 1 830 ? 35.689 18.003 -94.861 1.00 58.78 830 ASN A C 1
ATOM 6859 O O . ASN A 1 830 ? 36.316 17.778 -95.897 1.00 58.78 830 ASN A O 1
ATOM 6863 N N . GLU A 1 831 ? 36.034 18.999 -94.044 1.00 57.66 831 GLU A N 1
ATOM 6864 C CA . GLU A 1 831 ? 37.292 19.736 -94.158 1.00 57.66 831 GLU A CA 1
ATOM 6865 C C . GLU A 1 831 ? 38.439 18.812 -93.712 1.00 57.66 831 GLU A C 1
ATOM 6867 O O . GLU A 1 831 ? 38.647 18.561 -92.527 1.00 57.66 831 GLU A O 1
ATOM 6872 N N . ASN A 1 832 ? 39.175 18.251 -94.676 1.00 51.31 832 ASN A N 1
ATOM 6873 C CA . ASN A 1 832 ? 40.312 17.335 -94.488 1.00 51.31 832 ASN A CA 1
ATOM 6874 C C . ASN A 1 832 ? 41.525 18.020 -93.800 1.00 51.31 832 ASN A C 1
ATOM 6876 O O . ASN A 1 832 ? 42.626 18.085 -94.347 1.00 51.31 832 ASN A O 1
ATOM 6880 N N . SER A 1 833 ? 41.341 18.574 -92.599 1.00 54.06 833 SER A N 1
ATOM 6881 C CA . SER A 1 833 ? 42.394 19.223 -91.822 1.00 54.06 833 SER A CA 1
ATOM 6882 C C . SER A 1 833 ? 43.077 18.219 -90.886 1.00 54.06 833 SER A C 1
ATOM 6884 O O . SER A 1 833 ? 42.435 17.405 -90.223 1.00 54.06 833 SER A O 1
ATOM 6886 N N . ARG A 1 834 ? 44.412 18.277 -90.812 1.00 52.50 834 ARG A N 1
ATOM 6887 C CA . ARG A 1 834 ? 45.236 17.456 -89.903 1.00 52.50 834 ARG A CA 1
ATOM 6888 C C . ARG A 1 834 ? 45.086 17.844 -88.416 1.00 52.50 834 ARG A C 1
ATOM 6890 O O . ARG A 1 834 ? 45.705 17.201 -87.578 1.00 52.50 834 ARG A O 1
ATOM 6897 N N . ASN A 1 835 ? 44.253 18.839 -88.087 1.00 57.34 835 ASN A N 1
ATOM 6898 C CA . ASN A 1 835 ? 44.154 19.468 -86.763 1.00 57.34 835 ASN A CA 1
ATOM 6899 C C . ASN A 1 835 ? 42.762 19.286 -86.123 1.00 57.34 835 ASN A C 1
ATOM 6901 O O . ASN A 1 835 ? 42.162 20.253 -85.659 1.00 57.34 835 ASN A O 1
ATOM 6905 N N . ARG A 1 836 ? 42.224 18.060 -86.110 1.00 66.88 836 ARG A N 1
ATOM 6906 C CA . ARG A 1 836 ? 40.971 17.755 -85.393 1.00 66.88 836 ARG A CA 1
ATOM 6907 C C . ARG A 1 836 ? 41.220 17.593 -83.892 1.00 66.88 836 ARG A C 1
ATOM 6909 O O . ARG A 1 836 ? 42.211 16.987 -83.483 1.00 66.88 836 ARG A O 1
ATOM 6916 N N . THR A 1 837 ? 40.293 18.077 -83.073 1.00 68.38 837 THR A N 1
ATOM 6917 C CA . THR A 1 837 ? 40.286 17.833 -81.622 1.00 68.38 837 THR A CA 1
ATOM 6918 C C . THR A 1 837 ? 39.947 16.368 -81.306 1.00 68.38 837 THR A C 1
ATOM 6920 O O . THR A 1 837 ? 39.340 15.664 -82.113 1.00 68.38 837 THR A O 1
ATOM 6923 N N . ARG A 1 838 ? 40.301 15.882 -80.105 1.00 69.38 838 ARG A N 1
ATOM 6924 C CA . ARG A 1 838 ? 39.971 14.508 -79.652 1.00 69.38 838 ARG A CA 1
ATOM 6925 C C . ARG A 1 838 ? 38.462 14.232 -79.626 1.00 69.38 838 ARG A C 1
ATOM 6927 O O . ARG A 1 838 ? 38.021 13.111 -79.888 1.00 69.38 838 ARG A O 1
ATOM 6934 N N . PHE A 1 839 ? 37.675 15.270 -79.368 1.00 70.12 839 PHE A N 1
ATOM 6935 C CA . PHE A 1 839 ? 36.220 15.231 -79.428 1.00 70.12 839 PHE A CA 1
ATOM 6936 C C . PHE A 1 839 ? 35.708 15.011 -80.860 1.00 70.12 839 PHE A C 1
ATOM 6938 O O . PHE A 1 839 ? 34.950 14.074 -81.111 1.00 70.12 839 PHE A O 1
ATOM 6945 N N . GLU A 1 840 ? 36.191 15.811 -81.814 1.00 72.25 840 GLU A N 1
ATOM 6946 C CA . GLU A 1 840 ? 35.848 15.680 -83.237 1.00 72.25 840 GLU A CA 1
ATOM 6947 C C . GLU A 1 840 ? 36.284 14.317 -83.804 1.00 72.25 840 GLU A C 1
ATOM 6949 O O . GLU A 1 840 ? 35.560 13.717 -84.602 1.00 72.25 840 GLU A O 1
ATOM 6954 N N . TRP A 1 841 ? 37.428 13.788 -83.351 1.00 75.19 841 TRP A N 1
ATOM 6955 C CA . TRP A 1 841 ? 37.870 12.430 -83.678 1.00 75.19 841 TRP A CA 1
ATOM 6956 C C . TRP A 1 841 ? 36.901 11.363 -83.178 1.00 75.19 841 TRP A C 1
ATOM 6958 O O . TRP A 1 841 ? 36.508 10.508 -83.963 1.00 75.19 841 TRP A O 1
ATOM 6968 N N . SER A 1 842 ? 36.451 11.457 -81.928 1.00 78.25 842 SER A N 1
ATOM 6969 C CA . SER A 1 842 ? 35.548 10.463 -81.335 1.00 78.25 842 SER A CA 1
ATOM 6970 C C . SER A 1 842 ? 34.215 10.380 -82.080 1.00 78.25 842 SER A C 1
ATOM 6972 O O . SER A 1 842 ? 33.760 9.287 -82.415 1.00 78.25 842 SER A O 1
ATOM 6974 N N . ILE A 1 843 ? 33.630 11.529 -82.437 1.00 75.50 843 ILE A N 1
ATOM 6975 C CA . ILE A 1 843 ? 32.391 11.558 -83.231 1.00 75.50 843 ILE A CA 1
ATOM 6976 C C . ILE A 1 843 ? 32.632 11.051 -84.656 1.00 75.50 843 ILE A C 1
ATOM 6978 O O . ILE A 1 843 ? 31.831 10.275 -85.179 1.00 75.50 843 ILE A O 1
ATOM 6982 N N . SER A 1 844 ? 33.729 11.465 -85.300 1.00 76.88 844 SER A N 1
ATOM 6983 C CA . SER A 1 844 ? 34.075 10.983 -86.642 1.00 76.88 844 SER A CA 1
ATOM 6984 C C . SER A 1 844 ? 34.260 9.463 -86.661 1.00 76.88 844 SER A C 1
ATOM 6986 O O . SER A 1 844 ? 33.835 8.814 -87.619 1.00 76.88 844 SER A O 1
ATOM 6988 N N . SER A 1 845 ? 34.877 8.898 -85.625 1.00 82.38 845 SER A N 1
ATOM 6989 C CA . SER A 1 845 ? 35.090 7.461 -85.485 1.00 82.38 845 SER A CA 1
ATOM 6990 C C . SER A 1 845 ? 33.769 6.713 -85.335 1.00 82.38 845 SER A C 1
ATOM 6992 O O . SER A 1 845 ? 33.495 5.804 -86.116 1.00 82.38 845 SER A O 1
ATOM 6994 N N . ILE A 1 846 ? 32.895 7.163 -84.429 1.00 84.25 846 ILE A N 1
ATOM 6995 C CA . ILE A 1 846 ? 31.552 6.593 -84.246 1.00 84.25 846 ILE A CA 1
ATOM 6996 C C . ILE A 1 846 ? 30.727 6.667 -85.541 1.00 84.25 846 ILE A C 1
ATOM 6998 O O . ILE A 1 846 ? 30.165 5.657 -85.962 1.00 84.25 846 ILE A O 1
ATOM 7002 N N . LYS A 1 847 ? 30.715 7.813 -86.240 1.00 79.81 847 LYS A N 1
ATOM 7003 C CA . LYS A 1 847 ? 30.032 7.954 -87.542 1.00 79.81 847 LYS A CA 1
ATOM 7004 C C . LYS A 1 847 ? 30.568 6.986 -88.594 1.00 79.81 847 LYS A C 1
ATOM 7006 O O . LYS A 1 847 ? 29.790 6.405 -89.344 1.00 79.81 847 LYS A O 1
ATOM 7011 N N . THR A 1 848 ? 31.885 6.805 -88.644 1.00 84.00 848 THR A N 1
ATOM 7012 C CA . THR A 1 848 ? 32.520 5.873 -89.585 1.00 84.00 848 THR A CA 1
ATOM 7013 C C . THR A 1 848 ? 32.119 4.432 -89.280 1.00 84.00 848 THR A C 1
ATOM 7015 O O . THR A 1 848 ? 31.790 3.689 -90.199 1.00 84.00 848 THR A O 1
ATOM 7018 N N . LEU A 1 849 ? 32.100 4.041 -88.003 1.00 86.44 849 LEU A N 1
ATOM 7019 C CA . LEU A 1 849 ? 31.683 2.705 -87.579 1.00 86.44 849 LEU A CA 1
ATOM 7020 C C . LEU A 1 849 ? 30.216 2.427 -87.929 1.00 86.44 849 LEU A C 1
ATOM 7022 O O . LEU A 1 849 ? 29.930 1.405 -88.549 1.00 86.44 849 LEU A O 1
ATOM 7026 N N . HIS A 1 850 ? 29.309 3.358 -87.630 1.00 85.38 850 HIS A N 1
ATOM 7027 C CA . HIS A 1 850 ? 27.901 3.238 -88.023 1.00 85.38 850 HIS A CA 1
ATOM 7028 C C . HIS A 1 850 ? 27.727 3.187 -89.549 1.00 85.38 850 HIS A C 1
ATOM 7030 O O . HIS A 1 850 ? 27.006 2.333 -90.056 1.00 85.38 850 HIS A O 1
ATOM 7036 N N . GLY A 1 851 ? 28.452 4.019 -90.307 1.00 83.19 851 GLY A N 1
ATOM 7037 C CA . GLY A 1 851 ? 28.427 3.988 -91.775 1.00 83.19 851 GLY A CA 1
ATOM 7038 C C . GLY A 1 851 ? 28.921 2.669 -92.384 1.00 83.19 851 GLY A C 1
ATOM 7039 O O . GLY A 1 851 ? 28.482 2.300 -93.472 1.00 83.19 851 GLY A O 1
ATOM 7040 N N . LEU A 1 852 ? 29.809 1.953 -91.688 1.00 85.25 852 LEU A N 1
ATOM 7041 C CA . LEU A 1 852 ? 30.328 0.652 -92.111 1.00 85.25 852 LEU A CA 1
ATOM 7042 C C . LEU A 1 852 ? 29.410 -0.513 -91.723 1.00 85.25 852 LEU A C 1
ATOM 7044 O O . LEU A 1 852 ? 29.264 -1.439 -92.514 1.00 85.25 852 LEU A O 1
ATOM 7048 N N . PHE A 1 853 ? 28.824 -0.491 -90.523 1.00 88.56 853 PHE A N 1
ATOM 7049 C CA . PHE A 1 853 ? 28.172 -1.670 -89.947 1.00 88.56 853 PHE A CA 1
ATOM 7050 C C . PHE A 1 853 ? 26.639 -1.608 -89.915 1.00 88.56 853 PHE A C 1
ATOM 7052 O O . PHE A 1 853 ? 26.016 -2.661 -90.008 1.00 88.56 853 PHE A O 1
ATOM 7059 N N . ASP A 1 854 ? 26.000 -0.434 -89.861 1.00 85.06 854 ASP A N 1
ATOM 7060 C CA . ASP A 1 854 ? 24.538 -0.345 -89.659 1.00 85.06 854 ASP A CA 1
ATOM 7061 C C . ASP A 1 854 ? 23.722 -0.993 -90.785 1.00 85.06 854 ASP A C 1
ATOM 7063 O O . ASP A 1 854 ? 22.608 -1.466 -90.553 1.00 85.06 854 ASP A O 1
ATOM 7067 N N . LYS A 1 855 ? 24.258 -0.998 -92.013 1.00 85.50 855 LYS A N 1
ATOM 7068 C CA . LYS A 1 855 ? 23.586 -1.586 -93.179 1.00 85.50 855 LYS A CA 1
ATOM 7069 C C . LYS A 1 855 ? 23.536 -3.111 -93.099 1.00 85.50 855 LYS A C 1
ATOM 7071 O O . LYS A 1 855 ? 22.506 -3.698 -93.421 1.00 85.50 855 LYS A O 1
ATOM 7076 N N . ASP A 1 856 ? 24.643 -3.723 -92.691 1.00 89.69 856 ASP A N 1
ATOM 7077 C CA . ASP A 1 856 ? 24.814 -5.176 -92.688 1.00 89.69 856 ASP A CA 1
ATOM 7078 C C . ASP A 1 856 ? 24.412 -5.798 -91.333 1.00 89.69 856 ASP A C 1
ATOM 7080 O O . ASP A 1 856 ? 23.992 -6.953 -91.292 1.00 89.69 856 ASP A O 1
ATOM 7084 N N . TYR A 1 857 ? 24.465 -5.025 -90.238 1.00 88.94 857 TYR A N 1
ATOM 7085 C CA . TYR A 1 857 ? 24.154 -5.454 -88.864 1.00 88.94 857 TYR A CA 1
ATOM 7086 C C . TYR A 1 857 ? 23.194 -4.465 -88.171 1.00 88.94 857 TYR A C 1
ATOM 7088 O O . TYR A 1 857 ? 23.565 -3.794 -87.200 1.00 88.94 857 TYR A O 1
ATOM 7096 N N . PRO A 1 858 ? 21.942 -4.342 -88.651 1.00 82.25 858 PRO A N 1
ATOM 7097 C CA . PRO A 1 858 ? 20.995 -3.381 -88.100 1.00 82.25 858 PRO A CA 1
ATOM 7098 C C . PRO A 1 858 ? 20.746 -3.641 -86.609 1.00 82.25 858 PRO A C 1
ATOM 7100 O O . PRO A 1 858 ? 20.455 -4.766 -86.201 1.00 82.25 858 PRO A O 1
ATOM 7103 N N . ASN A 1 859 ? 20.818 -2.577 -85.804 1.00 82.69 859 ASN A N 1
ATOM 7104 C CA . ASN A 1 859 ? 20.547 -2.556 -84.357 1.00 82.69 859 ASN A CA 1
ATOM 7105 C C . ASN A 1 859 ? 21.528 -3.348 -83.478 1.00 82.69 859 ASN A C 1
ATOM 7107 O O . ASN A 1 859 ? 21.264 -3.521 -82.290 1.00 82.69 859 ASN A O 1
ATOM 7111 N N . GLN A 1 860 ? 22.647 -3.819 -84.033 1.00 87.31 860 GLN A N 1
ATOM 7112 C CA . GLN A 1 860 ? 23.673 -4.525 -83.261 1.00 87.31 860 GLN A CA 1
ATOM 7113 C C . GLN A 1 860 ? 24.830 -3.618 -82.834 1.00 87.31 860 GLN A C 1
ATOM 7115 O O . GLN A 1 860 ? 25.507 -3.936 -81.864 1.00 87.31 860 GLN A O 1
ATOM 7120 N N . LEU A 1 861 ? 25.041 -2.479 -83.501 1.00 89.19 861 LEU A N 1
ATOM 7121 C CA . LEU A 1 861 ? 25.924 -1.414 -83.028 1.00 89.19 861 LEU A CA 1
ATOM 7122 C C . LEU A 1 861 ? 25.078 -0.280 -82.441 1.00 89.19 861 LEU A C 1
ATOM 7124 O O . LEU A 1 861 ? 24.259 0.317 -83.138 1.00 89.19 861 LEU A O 1
ATOM 7128 N N . ILE A 1 862 ? 25.281 0.022 -81.162 1.00 87.00 862 ILE A N 1
ATOM 7129 C CA . ILE A 1 862 ? 24.605 1.112 -80.451 1.00 87.00 862 ILE A CA 1
ATOM 7130 C C . ILE A 1 862 ? 25.682 2.045 -79.910 1.00 87.00 862 ILE A C 1
ATOM 7132 O O . ILE A 1 862 ? 26.611 1.588 -79.247 1.00 87.00 862 ILE A O 1
ATOM 7136 N N . SER A 1 863 ? 25.566 3.349 -80.146 1.00 82.25 863 SER A N 1
ATOM 7137 C CA . SER A 1 863 ? 26.460 4.333 -79.531 1.00 82.25 863 SER A CA 1
ATOM 7138 C C . SER A 1 863 ? 25.679 5.370 -78.737 1.00 82.25 863 SER A C 1
ATOM 7140 O O . SER A 1 863 ? 24.573 5.740 -79.118 1.00 82.25 863 SER A O 1
ATOM 7142 N N . TYR A 1 864 ? 26.224 5.810 -77.606 1.00 77.75 864 TYR A N 1
ATOM 7143 C CA . TYR A 1 864 ? 25.595 6.802 -76.736 1.00 77.75 864 TYR A CA 1
ATOM 7144 C C . TYR A 1 864 ? 26.627 7.825 -76.272 1.00 77.75 864 TYR A C 1
ATOM 7146 O O . TYR A 1 864 ? 27.710 7.455 -75.803 1.00 77.75 864 TYR A O 1
ATOM 7154 N N . ARG A 1 865 ? 26.287 9.112 -76.380 1.00 73.62 865 ARG A N 1
ATOM 7155 C CA . ARG A 1 865 ? 27.151 10.196 -75.924 1.00 73.62 865 ARG A CA 1
ATOM 7156 C C . ARG A 1 865 ? 26.874 10.556 -74.464 1.00 73.62 865 ARG A C 1
ATOM 7158 O O . ARG A 1 865 ? 25.753 10.889 -74.086 1.00 73.62 865 ARG A O 1
ATOM 7165 N N . ASN A 1 866 ? 27.915 10.571 -73.635 1.00 64.88 866 ASN A N 1
ATOM 7166 C CA . ASN A 1 866 ? 27.801 11.002 -72.246 1.00 64.88 866 ASN A CA 1
ATOM 7167 C C . ASN A 1 866 ? 27.911 12.526 -72.112 1.00 64.88 866 ASN A C 1
ATOM 7169 O O . ASN A 1 866 ? 29.001 13.080 -71.980 1.00 64.88 866 ASN A O 1
ATOM 7173 N N . GLU A 1 867 ? 26.783 13.230 -72.111 1.00 54.62 867 GLU A N 1
ATOM 7174 C CA . GLU A 1 867 ? 26.788 14.696 -71.963 1.00 54.62 867 GLU A CA 1
ATOM 7175 C C . GLU A 1 867 ? 27.019 15.173 -70.518 1.00 54.62 867 GLU A C 1
ATOM 7177 O O . GLU A 1 867 ? 27.337 16.340 -70.273 1.00 54.62 867 GLU A O 1
ATOM 7182 N N . ASN A 1 868 ? 26.872 14.268 -69.543 1.00 50.81 868 ASN A N 1
ATOM 7183 C CA . ASN A 1 868 ? 26.818 14.608 -68.123 1.00 50.81 868 ASN A CA 1
ATOM 7184 C C . ASN A 1 868 ? 28.004 14.094 -67.295 1.00 50.81 868 ASN A C 1
ATOM 7186 O O . ASN A 1 868 ? 28.148 14.532 -66.152 1.00 50.81 868 ASN A O 1
ATOM 7190 N N . ALA A 1 869 ? 28.857 13.217 -67.830 1.00 51.12 869 ALA A N 1
ATOM 7191 C CA . ALA A 1 869 ? 29.979 12.662 -67.078 1.00 51.12 869 ALA A CA 1
ATOM 7192 C C . ALA A 1 869 ? 31.308 13.390 -67.325 1.00 51.12 869 ALA A C 1
ATOM 7194 O O . ALA A 1 869 ? 31.670 13.749 -68.446 1.00 51.12 869 ALA A O 1
ATOM 7195 N N . GLN A 1 870 ? 32.051 13.574 -66.234 1.00 56.88 870 GLN A N 1
ATOM 7196 C CA . GLN A 1 870 ? 33.460 13.978 -66.210 1.00 56.88 870 GLN A CA 1
ATOM 7197 C C . GLN A 1 870 ? 34.347 12.753 -65.921 1.00 56.88 870 GLN A C 1
ATOM 7199 O O . GLN A 1 870 ? 35.243 12.813 -65.086 1.00 56.88 870 GLN A O 1
ATOM 7204 N N . THR A 1 871 ? 34.051 11.602 -66.529 1.00 58.22 871 THR A N 1
ATOM 7205 C CA . THR A 1 871 ? 34.742 10.343 -66.219 1.00 58.22 871 THR A CA 1
ATOM 7206 C C . THR A 1 871 ? 35.768 10.013 -67.299 1.00 58.22 871 THR A C 1
ATOM 7208 O O . THR A 1 871 ? 35.426 9.791 -68.454 1.00 58.22 871 THR A O 1
ATOM 7211 N N . HIS A 1 872 ? 37.046 9.901 -66.926 1.00 65.88 872 HIS A N 1
ATOM 7212 C CA . HIS A 1 872 ? 38.102 9.381 -67.812 1.00 65.88 872 HIS A CA 1
ATOM 7213 C C . HIS A 1 872 ? 38.119 7.841 -67.899 1.00 65.88 872 HIS A C 1
ATOM 7215 O O . HIS A 1 872 ? 39.061 7.244 -68.431 1.00 65.88 872 HIS A O 1
ATOM 7221 N N . ARG A 1 873 ? 37.060 7.208 -67.380 1.00 72.19 873 ARG A N 1
ATOM 7222 C CA . ARG A 1 873 ? 36.903 5.766 -67.219 1.00 72.19 873 ARG A CA 1
ATOM 7223 C C . ARG A 1 873 ? 36.933 5.070 -68.569 1.00 72.19 873 ARG A C 1
ATOM 7225 O O . ARG A 1 873 ? 36.199 5.447 -69.478 1.00 72.19 873 ARG A O 1
ATOM 7232 N N . LYS A 1 874 ? 37.736 4.013 -68.664 1.00 85.38 874 LYS A N 1
ATOM 7233 C CA . LYS A 1 874 ? 37.713 3.116 -69.811 1.00 85.38 874 LYS A CA 1
ATOM 7234 C C . LYS A 1 874 ? 37.517 1.688 -69.347 1.00 85.38 874 LYS A C 1
ATOM 7236 O O . LYS A 1 874 ? 38.359 1.132 -68.644 1.00 85.38 874 LYS A O 1
ATOM 7241 N N . ILE A 1 875 ? 36.376 1.121 -69.704 1.00 88.19 875 ILE A N 1
ATOM 7242 C CA . ILE A 1 875 ? 35.963 -0.205 -69.257 1.00 88.19 875 ILE A CA 1
ATOM 7243 C C . ILE A 1 875 ? 35.281 -0.947 -70.403 1.00 88.19 875 ILE A C 1
ATOM 7245 O O . ILE A 1 875 ? 34.574 -0.352 -71.214 1.00 88.19 875 ILE A O 1
ATOM 7249 N N . VAL A 1 876 ? 35.509 -2.255 -70.457 1.00 91.31 876 VAL A N 1
ATOM 7250 C CA . VAL A 1 876 ? 34.868 -3.185 -71.382 1.00 91.31 876 VAL A CA 1
ATOM 7251 C C . VAL A 1 876 ? 34.180 -4.265 -70.560 1.00 91.31 876 VAL A C 1
ATOM 7253 O O . VAL A 1 876 ? 34.830 -4.942 -69.766 1.00 91.31 876 VAL A O 1
ATOM 7256 N N . LEU A 1 877 ? 32.875 -4.430 -70.740 1.00 91.19 877 LEU A N 1
ATOM 7257 C CA . LEU A 1 877 ? 32.082 -5.505 -70.148 1.00 91.19 877 LEU A CA 1
ATOM 7258 C C . LEU A 1 877 ? 31.799 -6.547 -71.231 1.00 91.19 877 LEU A C 1
ATOM 7260 O O . LEU A 1 877 ? 31.379 -6.184 -72.330 1.00 91.19 877 LEU A O 1
ATOM 7264 N N . VAL A 1 878 ? 32.005 -7.827 -70.921 1.00 92.38 878 VAL A N 1
ATOM 7265 C CA . VAL A 1 878 ? 31.757 -8.933 -71.855 1.00 92.38 878 VAL A CA 1
ATOM 7266 C C . VAL A 1 878 ? 30.699 -9.855 -71.265 1.00 92.38 878 VAL A C 1
ATOM 7268 O O . VAL A 1 878 ? 30.935 -10.540 -70.262 1.00 92.38 878 VAL A O 1
ATOM 7271 N N . ASP A 1 879 ? 29.517 -9.861 -71.889 1.00 89.38 879 ASP A N 1
ATOM 7272 C CA . ASP A 1 879 ? 28.325 -10.560 -71.404 1.00 89.38 879 ASP A CA 1
ATOM 7273 C C . ASP A 1 879 ? 28.103 -10.282 -69.897 1.00 89.38 879 ASP A C 1
ATOM 7275 O O . ASP A 1 879 ? 28.416 -9.206 -69.398 1.00 89.38 879 ASP A O 1
ATOM 7279 N N . SER A 1 880 ? 27.608 -11.236 -69.114 1.00 84.06 880 SER A N 1
ATOM 7280 C CA . SER A 1 880 ? 27.665 -11.175 -67.641 1.00 84.06 880 SER A CA 1
ATOM 7281 C C . SER A 1 880 ? 28.796 -12.053 -67.104 1.00 84.06 880 SER A C 1
ATOM 7283 O O . SER A 1 880 ? 28.619 -12.731 -66.096 1.00 84.06 880 SER A O 1
ATOM 7285 N N . LYS A 1 881 ? 29.927 -12.141 -67.819 1.00 83.00 881 LYS A N 1
ATOM 7286 C CA . LYS A 1 881 ? 31.013 -13.078 -67.485 1.00 83.00 881 LYS A CA 1
ATOM 7287 C C . LYS A 1 881 ? 32.158 -12.370 -66.774 1.00 83.00 881 LYS A C 1
ATOM 7289 O O . LYS A 1 881 ? 32.537 -12.766 -65.674 1.00 83.00 881 LYS A O 1
ATOM 7294 N N . TYR A 1 882 ? 32.699 -11.331 -67.395 1.00 85.75 882 TYR A N 1
ATOM 7295 C CA . TYR A 1 882 ? 33.849 -10.611 -66.872 1.00 85.75 882 TYR A CA 1
ATOM 7296 C C . TYR A 1 882 ? 33.875 -9.177 -67.394 1.00 85.75 882 TYR A C 1
ATOM 7298 O O . TYR A 1 882 ? 33.213 -8.836 -68.380 1.00 85.75 882 TYR A O 1
ATOM 7306 N N . TYR A 1 883 ? 34.684 -8.348 -66.745 1.00 88.38 883 TYR A N 1
ATOM 7307 C CA . TYR A 1 883 ? 34.993 -7.015 -67.233 1.00 88.38 883 TYR A CA 1
ATOM 7308 C C . TYR A 1 883 ? 36.492 -6.771 -67.256 1.00 88.38 883 TYR A C 1
ATOM 7310 O O . TYR A 1 883 ? 37.272 -7.456 -66.590 1.00 88.38 883 TYR A O 1
ATOM 7318 N N . MET A 1 884 ? 36.882 -5.779 -68.045 1.00 88.12 884 MET A N 1
ATOM 7319 C CA . MET A 1 884 ? 38.237 -5.273 -68.072 1.00 88.12 884 MET A CA 1
ATOM 7320 C C . MET A 1 884 ? 38.253 -3.755 -67.953 1.00 88.12 884 MET A C 1
ATOM 7322 O O . MET A 1 884 ? 37.616 -3.065 -68.750 1.00 88.12 884 MET A O 1
ATOM 7326 N N . ILE A 1 885 ? 39.029 -3.228 -67.015 1.00 85.44 885 ILE A N 1
ATOM 7327 C CA . ILE A 1 885 ? 39.212 -1.788 -66.795 1.00 85.44 885 ILE A CA 1
ATOM 7328 C C . ILE A 1 885 ? 40.688 -1.435 -66.973 1.00 85.44 885 ILE A C 1
ATOM 7330 O O . ILE A 1 885 ? 41.550 -2.194 -66.549 1.00 85.44 885 ILE A O 1
ATOM 7334 N N . GLY A 1 886 ? 41.005 -0.324 -67.634 1.00 81.38 886 GLY A N 1
ATOM 7335 C CA . GLY A 1 886 ? 42.402 -0.013 -67.937 1.00 81.38 886 GLY A CA 1
ATOM 7336 C C . GLY A 1 886 ? 42.637 1.348 -68.577 1.00 81.38 886 GLY A C 1
ATOM 7337 O O . GLY A 1 886 ? 41.702 2.108 -68.831 1.00 81.38 886 GLY A O 1
ATOM 7338 N N . SER A 1 887 ? 43.904 1.647 -68.858 1.00 73.88 887 SER A N 1
ATOM 7339 C CA . SER A 1 887 ? 44.346 2.881 -69.516 1.00 73.88 887 SER A CA 1
ATOM 7340 C C . SER A 1 887 ? 43.813 3.008 -70.937 1.00 73.88 887 SER A C 1
ATOM 7342 O O . SER A 1 887 ? 43.429 4.113 -71.328 1.00 73.88 887 SER A O 1
ATOM 7344 N N . TYR A 1 888 ? 43.784 1.893 -71.678 1.00 81.31 888 TYR A N 1
ATOM 7345 C CA . TYR A 1 888 ? 43.439 1.765 -73.099 1.00 81.31 888 TYR A CA 1
ATOM 7346 C C . TYR A 1 888 ? 43.842 2.995 -73.930 1.00 81.31 888 TYR A C 1
ATOM 7348 O O . TYR A 1 888 ? 43.015 3.621 -74.609 1.00 81.31 888 TYR A O 1
ATOM 7356 N N . ASN A 1 889 ? 45.117 3.375 -73.851 1.00 73.00 889 ASN A N 1
ATOM 7357 C CA . ASN A 1 889 ? 45.675 4.526 -74.551 1.00 73.00 889 ASN A CA 1
ATOM 7358 C C . ASN A 1 889 ? 45.583 4.347 -76.072 1.00 73.00 889 ASN A C 1
ATOM 7360 O O . ASN A 1 889 ? 45.344 5.327 -76.771 1.00 73.00 889 ASN A O 1
ATOM 7364 N N . PHE A 1 890 ? 45.605 3.120 -76.596 1.00 76.00 890 PHE A N 1
ATOM 7365 C CA . PHE A 1 890 ? 45.311 2.841 -78.006 1.00 76.00 890 PHE A CA 1
ATOM 7366 C C . PHE A 1 890 ? 43.913 3.310 -78.452 1.00 76.00 890 PHE A C 1
ATOM 7368 O O . PHE A 1 890 ? 43.749 3.694 -79.607 1.00 76.00 890 PHE A O 1
ATOM 7375 N N . LEU A 1 891 ? 42.912 3.372 -77.560 1.00 79.44 891 LEU A N 1
ATOM 7376 C CA . LEU A 1 891 ? 41.599 3.947 -77.889 1.00 79.44 891 LEU A CA 1
ATOM 7377 C C . LEU A 1 891 ? 41.605 5.481 -77.872 1.00 79.44 891 LEU A C 1
ATOM 7379 O O . LEU A 1 891 ? 40.738 6.086 -78.488 1.00 79.44 891 LEU A O 1
ATOM 7383 N N . SER A 1 892 ? 42.545 6.130 -77.177 1.00 69.69 892 SER A N 1
ATOM 7384 C CA . SER A 1 892 ? 42.534 7.587 -76.933 1.00 69.69 892 SER A CA 1
ATOM 7385 C C . SER A 1 892 ? 43.666 8.376 -77.611 1.00 69.69 892 SER A C 1
ATOM 7387 O O . SER A 1 892 ? 43.507 9.578 -77.827 1.00 69.69 892 SER A O 1
ATOM 7389 N N . TYR A 1 893 ? 44.778 7.721 -77.951 1.00 66.06 893 TYR A N 1
ATOM 7390 C CA . TYR A 1 893 ? 46.047 8.312 -78.406 1.00 66.06 893 TYR A CA 1
ATOM 7391 C C . TYR A 1 893 ? 46.694 7.543 -79.575 1.00 66.06 893 TYR A C 1
ATOM 7393 O O . TYR A 1 893 ? 47.869 7.737 -79.884 1.00 66.06 893 TYR A O 1
ATOM 7401 N N . ASP A 1 894 ? 45.947 6.648 -80.228 1.00 62.00 894 ASP A N 1
ATOM 7402 C CA . ASP A 1 894 ? 46.403 5.829 -81.365 1.00 62.00 894 ASP A CA 1
ATOM 7403 C C . ASP A 1 894 ? 47.616 4.919 -81.078 1.00 62.00 894 ASP A C 1
ATOM 7405 O O . ASP A 1 894 ? 48.198 4.367 -82.012 1.00 62.00 894 ASP A O 1
ATOM 7409 N N . GLY A 1 895 ? 48.012 4.762 -79.808 1.00 57.69 895 GLY A N 1
ATOM 7410 C CA . GLY A 1 895 ? 49.145 3.930 -79.381 1.00 57.69 895 GLY A CA 1
ATOM 7411 C C . GLY A 1 895 ? 50.527 4.462 -79.788 1.00 57.69 895 GLY A C 1
ATOM 7412 O O . GLY A 1 895 ? 51.492 3.704 -79.783 1.00 57.69 895 GLY A O 1
ATOM 7413 N N . ARG A 1 896 ? 50.639 5.739 -80.189 1.00 53.12 896 ARG A N 1
ATOM 7414 C CA . ARG A 1 896 ? 51.874 6.318 -80.773 1.00 53.12 896 ARG A CA 1
ATOM 7415 C C . ARG A 1 896 ? 52.671 7.218 -79.833 1.00 53.12 896 ARG A C 1
ATOM 7417 O O . ARG A 1 896 ? 53.698 7.745 -80.243 1.00 53.12 896 ARG A O 1
ATOM 7424 N N . ASP A 1 897 ? 52.199 7.434 -78.613 1.00 52.56 897 ASP A N 1
ATOM 7425 C CA . ASP A 1 897 ? 52.773 8.399 -77.669 1.00 52.56 897 ASP A CA 1
ATOM 7426 C C . ASP A 1 897 ? 53.733 7.772 -76.644 1.00 52.56 897 ASP A C 1
ATOM 7428 O O . ASP A 1 897 ? 54.148 8.444 -75.703 1.00 52.56 897 ASP A O 1
ATOM 7432 N N . GLY A 1 898 ? 54.097 6.496 -76.825 1.00 53.38 898 GLY A N 1
ATOM 7433 C CA . GLY A 1 898 ? 55.032 5.782 -75.949 1.00 53.38 898 GLY A CA 1
ATOM 7434 C C . GLY A 1 898 ? 54.486 5.502 -74.545 1.00 53.38 898 GLY A C 1
ATOM 7435 O O . GLY A 1 898 ? 55.245 5.084 -73.671 1.00 53.38 898 GLY A O 1
ATOM 7436 N N . ARG A 1 899 ? 53.188 5.730 -74.304 1.00 59.03 899 ARG A N 1
ATOM 7437 C CA . ARG A 1 899 ? 52.542 5.404 -73.030 1.00 59.03 899 ARG A CA 1
ATOM 7438 C C . ARG A 1 899 ? 52.266 3.905 -72.973 1.00 59.03 899 ARG A C 1
ATOM 7440 O O . ARG A 1 899 ? 51.673 3.356 -73.899 1.00 59.03 899 ARG A O 1
ATOM 7447 N N . GLY A 1 900 ? 52.694 3.259 -71.890 1.00 59.22 900 GLY A N 1
ATOM 7448 C CA . GLY A 1 900 ? 52.389 1.850 -71.644 1.00 59.22 900 GLY A CA 1
ATOM 7449 C C . GLY A 1 900 ? 50.885 1.605 -71.496 1.00 59.22 900 GLY A C 1
ATOM 7450 O O . GLY A 1 900 ? 50.102 2.541 -71.298 1.00 59.22 900 GLY A O 1
ATOM 7451 N N . GLU A 1 901 ? 50.478 0.343 -71.591 1.00 73.06 901 GLU A N 1
ATOM 7452 C CA . GLU A 1 901 ? 49.098 -0.063 -71.319 1.00 73.06 901 GLU A CA 1
ATOM 7453 C C . GLU A 1 901 ? 49.013 -0.837 -70.013 1.00 73.06 901 GLU A C 1
ATOM 7455 O O . GLU A 1 901 ? 49.803 -1.740 -69.760 1.00 73.06 901 GLU A O 1
ATOM 7460 N N . VAL A 1 902 ? 48.004 -0.532 -69.207 1.00 74.94 902 VAL A N 1
ATOM 7461 C CA . VAL A 1 902 ? 47.652 -1.322 -68.032 1.00 74.94 902 VAL A CA 1
ATOM 7462 C C . VAL A 1 902 ? 46.170 -1.623 -68.112 1.00 74.94 902 VAL A C 1
ATOM 7464 O O . VAL A 1 902 ? 45.350 -0.719 -68.268 1.00 74.94 902 VAL A O 1
ATOM 7467 N N . ALA A 1 903 ? 45.816 -2.895 -68.012 1.00 79.62 903 ALA A N 1
ATOM 7468 C CA . ALA A 1 903 ? 44.434 -3.313 -67.871 1.00 79.62 903 ALA A CA 1
ATOM 7469 C C . ALA A 1 903 ? 44.330 -4.378 -66.793 1.00 79.62 903 ALA A C 1
ATOM 7471 O O . ALA A 1 903 ? 45.157 -5.277 -66.703 1.00 79.62 903 ALA A O 1
ATOM 7472 N N . GLU A 1 904 ? 43.277 -4.303 -66.008 1.00 80.56 904 GLU A N 1
ATOM 7473 C CA . GLU A 1 904 ? 42.894 -5.349 -65.089 1.00 80.56 904 GLU A CA 1
ATOM 7474 C C . GLU A 1 904 ? 41.745 -6.143 -65.701 1.00 80.56 904 GLU A C 1
ATOM 7476 O O . GLU A 1 904 ? 40.757 -5.557 -66.154 1.00 80.56 904 GLU A O 1
ATOM 7481 N N . LYS A 1 905 ? 41.865 -7.474 -65.715 1.00 82.25 905 LYS A N 1
ATOM 7482 C CA . LYS A 1 905 ? 40.760 -8.371 -66.067 1.00 82.25 905 LYS A CA 1
ATOM 7483 C C . LYS A 1 905 ? 40.204 -9.014 -64.801 1.00 82.25 905 LYS A C 1
ATOM 7485 O O . LYS A 1 905 ? 40.939 -9.660 -64.063 1.00 82.25 905 LYS A O 1
ATOM 7490 N N . ILE A 1 906 ? 38.890 -8.903 -64.601 1.00 80.19 906 ILE A N 1
ATOM 7491 C CA . ILE A 1 906 ? 38.204 -9.474 -63.437 1.00 80.19 906 ILE A CA 1
ATOM 7492 C C . ILE A 1 906 ? 37.054 -10.371 -63.895 1.00 80.19 906 ILE A C 1
ATOM 7494 O O . ILE A 1 906 ? 36.067 -9.912 -64.478 1.00 80.19 906 ILE A O 1
ATOM 7498 N N . GLU A 1 907 ? 37.157 -11.660 -63.575 1.00 78.38 907 GLU A N 1
ATOM 7499 C CA . GLU A 1 907 ? 36.107 -12.655 -63.809 1.00 78.38 907 GLU A CA 1
ATOM 7500 C C . GLU A 1 907 ? 35.095 -12.645 -62.657 1.00 78.38 907 GLU A C 1
ATOM 7502 O O . GLU A 1 907 ? 35.201 -13.395 -61.689 1.00 78.38 907 GLU A O 1
ATOM 7507 N N . ASN A 1 908 ? 34.115 -11.740 -62.733 1.00 73.38 908 ASN A N 1
ATOM 7508 C CA . ASN A 1 908 ? 33.069 -11.611 -61.720 1.00 73.38 908 ASN A CA 1
ATOM 7509 C C . ASN A 1 908 ? 31.734 -11.199 -62.351 1.00 73.38 908 ASN A C 1
ATOM 7511 O O . ASN A 1 908 ? 31.503 -10.026 -62.658 1.00 73.38 908 ASN A O 1
ATOM 7515 N N . SER A 1 909 ? 30.839 -12.173 -62.517 1.00 69.19 909 SER A N 1
ATOM 7516 C CA . SER A 1 909 ? 29.533 -11.985 -63.154 1.00 69.19 909 SER A CA 1
ATOM 7517 C C . SER A 1 909 ? 28.644 -10.977 -62.421 1.00 69.19 909 SER A C 1
ATOM 7519 O O . SER A 1 909 ? 28.077 -10.082 -63.048 1.00 69.19 909 SER A O 1
ATOM 7521 N N . ALA A 1 910 ? 28.586 -11.053 -61.088 1.00 66.56 910 ALA A N 1
ATOM 7522 C CA . ALA A 1 910 ? 27.784 -10.152 -60.263 1.00 66.56 910 ALA A CA 1
ATOM 7523 C C . ALA A 1 910 ? 28.274 -8.700 -60.358 1.00 66.56 910 ALA A C 1
ATOM 7525 O O . ALA A 1 910 ? 27.475 -7.775 -60.505 1.00 66.56 910 ALA A O 1
ATOM 7526 N N . LYS A 1 911 ? 29.595 -8.502 -60.332 1.00 68.25 911 LYS A N 1
ATOM 7527 C CA . LYS A 1 911 ? 30.211 -7.177 -60.445 1.00 68.25 911 LYS A CA 1
ATOM 7528 C C . LYS A 1 911 ? 30.080 -6.609 -61.863 1.00 68.25 911 LYS A C 1
ATOM 7530 O O . LYS A 1 911 ? 29.813 -5.422 -62.026 1.00 68.25 911 LYS A O 1
ATOM 7535 N N . THR A 1 912 ? 30.153 -7.463 -62.885 1.00 75.56 912 THR A N 1
ATOM 7536 C CA . THR A 1 912 ? 29.877 -7.093 -64.287 1.00 75.56 912 THR A CA 1
ATOM 7537 C C . THR A 1 912 ? 28.447 -6.558 -64.445 1.00 75.56 912 THR A C 1
ATOM 7539 O O . THR A 1 912 ? 28.243 -5.493 -65.029 1.00 75.56 912 THR A O 1
ATOM 7542 N N . ASP A 1 913 ? 27.456 -7.229 -63.849 1.00 74.25 913 ASP A N 1
ATOM 7543 C CA . ASP A 1 913 ? 26.062 -6.771 -63.872 1.00 74.25 913 ASP A CA 1
ATOM 7544 C C . ASP A 1 913 ? 25.836 -5.479 -63.066 1.00 74.25 913 ASP A C 1
ATOM 7546 O O . ASP A 1 913 ? 25.026 -4.637 -63.473 1.00 74.25 913 ASP A O 1
ATOM 7550 N N . GLN A 1 914 ? 26.563 -5.286 -61.958 1.00 69.75 914 GLN A N 1
ATOM 7551 C CA . GLN A 1 914 ? 26.558 -4.034 -61.193 1.00 69.75 914 GLN A CA 1
ATOM 7552 C C . GLN A 1 914 ? 27.120 -2.866 -62.013 1.00 69.75 914 GLN A C 1
ATOM 7554 O O . GLN A 1 914 ? 26.453 -1.835 -62.124 1.00 69.75 914 GLN A O 1
ATOM 7559 N N . TYR A 1 915 ? 28.287 -3.027 -62.653 1.00 73.00 915 TYR A N 1
ATOM 7560 C CA . TYR A 1 915 ? 28.837 -2.003 -63.550 1.00 73.00 915 TYR A CA 1
ATOM 7561 C C . TYR A 1 915 ? 27.865 -1.678 -64.680 1.00 73.00 915 TYR A C 1
ATOM 7563 O O . TYR A 1 915 ? 27.593 -0.507 -64.934 1.00 73.00 915 TYR A O 1
ATOM 7571 N N . ARG A 1 916 ? 27.256 -2.691 -65.303 1.00 76.88 916 ARG A N 1
ATOM 7572 C CA . ARG A 1 916 ? 26.258 -2.486 -66.359 1.00 76.88 916 ARG A CA 1
ATOM 7573 C C . ARG A 1 916 ? 25.057 -1.654 -65.888 1.00 76.88 916 ARG A C 1
ATOM 7575 O O . ARG A 1 916 ? 24.546 -0.829 -66.648 1.00 76.88 916 ARG A O 1
ATOM 7582 N N . ALA A 1 917 ? 24.603 -1.852 -64.648 1.00 71.19 917 ALA A N 1
ATOM 7583 C CA . ALA A 1 917 ? 23.504 -1.087 -64.058 1.00 71.19 917 ALA A CA 1
ATOM 7584 C C . ALA A 1 917 ? 23.906 0.362 -63.733 1.00 71.19 917 ALA A C 1
ATOM 7586 O O . ALA A 1 917 ? 23.183 1.292 -64.093 1.00 71.19 917 ALA A O 1
ATOM 7587 N N . VAL A 1 918 ? 25.071 0.563 -63.109 1.00 69.19 918 VAL A N 1
ATOM 7588 C CA . VAL A 1 918 ? 25.579 1.894 -62.732 1.00 69.19 918 VAL A CA 1
ATOM 7589 C C . VAL A 1 918 ? 25.891 2.745 -63.962 1.00 69.19 918 VAL A C 1
ATOM 7591 O O . VAL A 1 918 ? 25.533 3.921 -64.006 1.00 69.19 918 VAL A O 1
ATOM 7594 N N . LEU A 1 919 ? 26.483 2.134 -64.989 1.00 68.94 919 LEU A N 1
ATOM 7595 C CA . LEU A 1 919 ? 26.813 2.779 -66.262 1.00 68.94 919 LEU A CA 1
ATOM 7596 C C . LEU A 1 919 ? 25.596 2.924 -67.194 1.00 68.94 919 LEU A C 1
ATOM 7598 O O . LEU A 1 919 ? 25.702 3.486 -68.281 1.00 68.94 919 LEU A O 1
ATOM 7602 N N . LYS A 1 920 ? 24.418 2.460 -66.749 1.00 69.12 920 LYS A N 1
ATOM 7603 C CA . LYS A 1 920 ? 23.115 2.586 -67.421 1.00 69.12 920 LYS A CA 1
ATOM 7604 C C . LYS A 1 920 ? 23.016 1.929 -68.800 1.00 69.12 920 LYS A C 1
ATOM 7606 O O . LYS A 1 920 ? 22.057 2.200 -69.518 1.00 69.12 920 LYS A O 1
ATOM 7611 N N . PHE A 1 921 ? 23.906 0.999 -69.146 1.00 65.38 921 PHE A N 1
ATOM 7612 C CA . PHE A 1 921 ? 23.871 0.282 -70.429 1.00 65.38 921 PHE A CA 1
ATOM 7613 C C . PHE A 1 921 ? 22.549 -0.471 -70.689 1.00 65.38 921 PHE A C 1
ATOM 7615 O O . PHE A 1 921 ? 22.206 -0.717 -71.842 1.00 65.38 921 PHE A O 1
ATOM 7622 N N . LYS A 1 922 ? 21.776 -0.807 -69.640 1.00 57.34 922 LYS A N 1
ATOM 7623 C CA . LYS A 1 922 ? 20.470 -1.495 -69.746 1.00 57.34 922 LYS A CA 1
ATOM 7624 C C . LYS A 1 922 ? 19.332 -0.643 -70.326 1.00 57.34 922 LYS A C 1
ATOM 7626 O O . LYS A 1 922 ? 18.318 -1.209 -70.718 1.00 57.34 922 LYS A O 1
ATOM 7631 N N . ASN A 1 923 ? 19.468 0.683 -70.370 1.00 57.75 923 ASN A N 1
ATOM 7632 C CA . ASN A 1 923 ? 18.366 1.579 -70.748 1.00 57.75 923 ASN A CA 1
ATOM 7633 C C . ASN A 1 923 ? 18.370 1.981 -72.232 1.00 57.75 923 ASN A C 1
ATOM 7635 O O . ASN A 1 923 ? 17.457 2.679 -72.670 1.00 57.75 923 ASN A O 1
ATOM 7639 N N . TYR A 1 924 ? 19.373 1.562 -73.005 1.00 60.50 924 TYR A N 1
ATOM 7640 C CA . TYR A 1 924 ? 19.567 2.015 -74.382 1.00 60.50 924 TYR A CA 1
ATOM 7641 C C . TYR A 1 924 ? 19.135 0.934 -75.370 1.00 60.50 924 TYR A C 1
ATOM 7643 O O . TYR A 1 924 ? 19.667 -0.174 -75.359 1.00 60.50 924 TYR A O 1
ATOM 7651 N N . THR A 1 925 ? 18.154 1.253 -76.215 1.00 53.41 925 THR A N 1
ATOM 7652 C CA . THR A 1 925 ? 17.601 0.312 -77.205 1.00 53.41 925 THR A CA 1
ATOM 7653 C C . THR A 1 925 ? 17.848 0.741 -78.650 1.00 53.41 925 THR A C 1
ATOM 7655 O O . THR A 1 925 ? 17.934 -0.135 -79.502 1.00 53.41 925 THR A O 1
ATOM 7658 N N . MET A 1 926 ? 18.046 2.039 -78.928 1.00 55.84 926 MET A N 1
ATOM 7659 C CA . MET A 1 926 ? 18.547 2.574 -80.203 1.00 55.84 926 MET A CA 1
ATOM 7660 C C . MET A 1 926 ? 19.100 3.988 -80.017 1.00 55.84 926 MET A C 1
ATOM 7662 O O . MET A 1 926 ? 18.371 4.859 -79.552 1.00 55.84 926 MET A O 1
ATOM 7666 N N . THR A 1 927 ? 20.329 4.236 -80.463 1.00 56.97 927 THR A N 1
ATOM 7667 C CA . THR A 1 927 ? 20.852 5.593 -80.679 1.00 56.97 927 THR A CA 1
ATOM 7668 C C . THR A 1 927 ? 21.872 5.567 -81.818 1.00 56.97 927 THR A C 1
ATOM 7670 O O . THR A 1 927 ? 22.817 4.775 -81.812 1.00 56.97 927 THR A O 1
ATOM 7673 N N . LYS A 1 928 ? 21.635 6.416 -82.827 1.00 56.16 928 LYS A N 1
ATOM 7674 C CA . LYS A 1 928 ? 22.602 6.784 -83.871 1.00 56.16 928 LYS A CA 1
ATOM 7675 C C . LYS A 1 928 ? 23.219 8.134 -83.496 1.00 56.16 928 LYS A C 1
ATOM 7677 O O . LYS A 1 928 ? 22.510 8.940 -82.893 1.00 56.16 928 LYS A O 1
ATOM 7682 N N . PRO A 1 929 ? 24.437 8.459 -83.963 1.00 52.84 929 PRO A N 1
ATOM 7683 C CA . PRO A 1 929 ? 25.052 9.777 -83.746 1.00 52.84 929 PRO A CA 1
ATOM 7684 C C . PRO A 1 929 ? 24.234 10.964 -84.301 1.00 52.84 929 PRO A C 1
ATOM 7686 O O . PRO A 1 929 ? 24.581 12.118 -84.077 1.00 52.84 929 PRO A O 1
ATOM 7689 N N . GLU A 1 930 ? 23.169 10.704 -85.063 1.00 49.09 930 GLU A N 1
ATOM 7690 C CA . GLU A 1 930 ? 22.252 11.698 -85.634 1.00 49.09 930 GLU A CA 1
ATOM 7691 C C . GLU A 1 930 ? 21.197 12.202 -84.632 1.00 49.09 930 GLU A C 1
ATOM 7693 O O . GLU A 1 930 ? 20.616 13.257 -84.864 1.00 49.09 930 GLU A O 1
ATOM 7698 N N . TYR A 1 931 ? 20.978 11.489 -83.519 1.00 49.59 931 TYR A N 1
ATOM 7699 C CA . TYR A 1 931 ? 19.972 11.823 -82.498 1.00 49.59 931 TYR A CA 1
ATOM 7700 C C . TYR A 1 931 ? 20.568 12.454 -81.225 1.00 49.59 931 TYR A C 1
ATOM 7702 O O . TYR A 1 931 ? 19.835 12.748 -80.289 1.00 49.59 931 TYR A O 1
ATOM 7710 N N . ASP A 1 932 ? 21.880 12.708 -81.194 1.00 48.03 932 ASP A N 1
ATOM 7711 C CA . ASP A 1 932 ? 22.613 13.276 -80.045 1.00 48.03 932 ASP A CA 1
ATOM 7712 C C . ASP A 1 932 ? 22.383 14.802 -79.853 1.00 48.03 932 ASP A C 1
ATOM 7714 O O . ASP A 1 932 ? 23.202 15.474 -79.227 1.00 48.03 932 ASP A O 1
ATOM 7718 N N . CYS A 1 933 ? 21.343 15.406 -80.449 1.00 42.25 933 CYS A N 1
ATOM 7719 C CA . CYS A 1 933 ? 21.143 16.868 -80.449 1.00 42.25 933 CYS A CA 1
ATOM 7720 C C . CYS A 1 933 ? 19.690 17.349 -80.238 1.00 42.25 933 CYS A C 1
ATOM 7722 O O . CYS A 1 933 ? 19.439 18.534 -80.468 1.00 42.25 933 CYS A O 1
ATOM 7724 N N . GLU A 1 934 ? 18.751 16.488 -79.826 1.00 31.89 934 GLU A N 1
ATOM 7725 C CA . GLU A 1 934 ? 17.387 16.910 -79.430 1.00 31.89 934 GLU A CA 1
ATOM 7726 C C . GLU A 1 934 ? 17.211 17.051 -77.915 1.00 31.89 934 GLU A C 1
ATOM 7728 O O . GLU A 1 934 ? 17.571 16.104 -77.177 1.00 31.89 934 GLU A O 1
#

Secondary structure (DSSP, 8-state):
---HHHHHTTS-HHHHHHHHHHHHH--HHHHHHHHHHHHHHHHHHHTTPPPPP-SHHHHHHHHHHHHHTS-HHHHHHHHHHHHHHHTT---TT----HHHHHHHHHHHHHTTTT-GGGGGS-HHHHHHHHHHHHHT--HHHHHHHHHHHHHHHHHHHHHHHHHHHHHHHHHHHHHHHHTTS----GGGTHHHHHHHHHHHHHHHHHHHHHHHHHHHHHHHHHHHHHHHHHHHHH-S-SSPPGGG-SGGGS-HHHHHHHHHHHHHHHHHHHHHHHHHHHHHHHHHHHHHHHHHHHHHHHHHHHHHHS--TTS-HHHHHHHHHHHHHHHHHHHHHHHHHHHHHHHHHHHHHHHHHHHHHHHHHHHHHHHHHHHHHTTTEEE-HHHHHHHHHH--HHHHHHHHHHHHHHHH-S-GGGTSEEEE-SS-EEEEEEEEETTEEEEEEEESSSSEEEEEEEESSPP-PPPPPHHHHHHHHHHTTSSPP--------HHHHHHHHHHHHHHHHHHHHHHHHHHHHHHHHHHHHHHHHHHHHHHHHHHHHHHHHHHHHHTT--HHHHHHHHHHHHHHHHHHHHHHHHHHHHHHHHHHHHHHHHHHHHHHHHHHHHHHHHHHHHHHHHHHHHHHHHHHHHHHHHHHHHHHHHHHHHHHHHHHHHHHHHHHHHHHTS-SS-HHHHHHHHHHHHHHHHHHHHHHHHHHHHHHHHHHHHHHHHHHHHHHHHHHHHHHHHHHHHHHHHHHHHHHHHHHTTPPPP--EEEETHHHHHHHHHHHHH-SSEEEEEES---GGGGSHHHHHHHHHHHTTTPEEEEEE----SSSSS---HHHHHHHHHS--S---HHHHHHHHHHHHHHHHTTTSTTTEEEEE-SS------EEEETTTEEEEE--HHHHHTT-S----EEEEE--HHHHHHHHHHTTGGG-S---TTSTT-

Radius of gyration: 60.24 Å; chains: 1; bounding box: 143×62×190 Å

Sequence (934 aa):
MANIIDGLNKATNEDLRKLNAILKTYTLTNYFIQFFRCLGNVFRYIFRIKPKQAGMSFLYTNYQAQFDQMNRDELISWLKNYLISSHRVNIKGKEITDDLLSVSILKKAAHLYKNDSYSHMSPAEMADDLKYKCADRKLTKITGVLKNWFFITLFLFIIACFLIVYYYRNYDLLFFRYYDFFSVHPDMLPRTSIVRNLITGAFVIIEVIWSKKCSSKLFYEKIGQVVALGGLAYNGPFSVSSSELIIPQMKKDVAEKFERGLRALHTLMQQIRTLEQDVQTFESLNLSLKYSINDCKNSIENAKKNPDERLDKKSQAELIQKLQREYELKCDEFKQRKDSIKQINDYLPNLKKEKKNLQNKLIKLLATLWEHKYYTFRFLNSFYDSVLERFEWKSFLKIEERLLEMKETSDVKSLGDFVVGANILSYEFKFLIEADECSVVYSGTKPTELYQVKRSGELKDITLSAKDLEKVLVEFKILPSKKSNTNLSVENLIKEMQKRLKQKDSIIKGLEDEKDKLVVEVETKEMENFAIEEDKKRLIKDRDSLIEEIKKANEEDKEELLKQIDELNASIAFLQEEYDNNNTYKDSIIEKYKKKLDESKMTIKTLDKDIVFLNNQLSDKQFLIDSLESEKKSLEEDIIQLNEKILLIESFLNEANSKIDNSDSKNQDHKETINEHSDTIQKLKSQLQKAKVALGKKQKKIEKLEKEKKSVVSENSKLNEDIENERAQQNQKISELEEKVKELEQKEPSVADILLDEKAFAAFKKCFIDAEKEIDIESPWLARFTVEEEFKKLMKTALDKGVTIKIHYGLKNNKDDRYFSYENLNKKINENSRNRTRFEWSISSIKTLHGLFDKDYPNQLISYRNENAQTHRKIVLVDSKYYMIGSYNFLSYDGRDGRGEVAEKIENSAKTDQYRAVLKFKNYTMTKPEYDCE

Foldseek 3Di:
DDFLLVLLVLFDLLLLLLLLLLLVLQDLVNLVVLVVLVVVQVVCVVVVHDRDDGDSVSSSVVSSVVSVPDDSVRSSVSVLVSLVVLDPPVPPPDDDDRLLSRLVLLVLLVVLVPDPQVVFDFSLRSLQVLLVVLQPQDPVQLVVLSVVLVVVLVVLVVVLVVVLVVVVVVCVVVCVVPPVDDDDDPPPVVVNVVVNCVSVVVSVVVNVVSSVVSRSSSVSSSSSSSSNSSSVSVVDGSFDDLVLFVLVVDDPVLLVLLLLLLLLLQQLVVVLVVLVVLLVVLVVVLVVLVVVLVVLVVVLVCLVVPPDPPDDPVRSVVVSVVSVVVSVVSVVVSVVSVVSSVVSVVCSVLSVLLSVLSLVLSLVSVCVRCCVSLVFEAEDPQASVQPSNADHSVCVSVVRSVSVVCSPDPFNQSQFDWDDDPPDTWTWRWHDDPNWIKTWIWDRDTSIYTRHIDTPDHDPRDHDDPVSSVVSSCVSCSDPNCPVPPPQDPVRLLVVLVVLLVVLVVLVVVLVVLVLVLVVLLVQLVVVLVLLVVVLVVLVVVLVVLVVVLVVDDPVVNVVSVVVSVVSVVVSVVSVVVNVVSVVVNVVSVVVSVVSVVVSVVSNVVSVVSSVVSVVVVVVVVVVLVVLVVVLVVLVVVLVVLVVVLVVLVVVLVVLVVVLVVVVVDDDPCPVVNVVSVVVNVVSVVVSVVSVVVSVVSVVVSVVSCVVSVVVVVVPPVVVVVVVVSVVVVVVVVVVVVVVVVVVVPDDDDDWPKAKFPRLVVVVLVLLVVFQAEKEKEAAFAACLLVDPSVLVSVCSNLVNVYAYEYEYHAADDDPPLDDDPVNLVVVLVPPDPDDDRRNRRLNSLQSSCVPPCVPRPQRYAYDYDNDDRDNWIKMQGQLFWIKTWPPVCRRPVPPPPDMIIMTIDGGSVVSVSCCVVVVVVVDRHDGSNPNRD